Protein 5RUB (pdb70)

Radius of gyration: 28.81 Å; Cα contacts (8 Å, |Δi|>4): 2028; chains: 2; bounding box: 76×67×92 Å

Organism: Rhodospirillum rubrum (NCBI:txid1085)

Structure (mmCIF, N/CA/C/O backbone):
data_5RUB
#
_entry.id   5RUB
#
_cell.length_a   65.500
_cell.length_b   70.600
_cell.length_c   104.100
_cell.angle_alpha   90.00
_cell.angle_beta   92.10
_cell.angle_gamma   90.00
#
_symmetry.space_group_name_H-M   'P 1 21 1'
#
loop_
_entity.id
_entity.type
_entity.pdbx_description
1 polymer 'RUBISCO (RIBULOSE-1,5-BISPHOSPHATE CARBOXYLASE(SLASH)OXYGENASE)'
2 water water
#
loop_
_atom_site.group_PDB
_atom_site.id
_atom_site.type_symbol
_atom_site.label_atom_id
_atom_site.label_alt_id
_atom_site.label_comp_id
_atom_site.label_asym_id
_atom_site.label_entity_id
_atom_site.label_seq_id
_atom_site.pdbx_PDB_ins_code
_atom_site.Cartn_x
_atom_site.Cartn_y
_atom_site.Cartn_z
_atom_site.occupancy
_atom_site.B_iso_or_equiv
_atom_site.auth_seq_id
_atom_site.auth_comp_id
_atom_site.auth_asym_id
_atom_site.auth_atom_id
_atom_site.pdbx_PDB_model_num
ATOM 1 N N . ASP A 1 26 ? 40.513 -14.163 3.387 0.00 65.75 2 ASP A N 1
ATOM 2 C CA . ASP A 1 26 ? 41.236 -15.134 2.529 1.00 65.46 2 ASP A CA 1
ATOM 3 C C . ASP A 1 26 ? 41.160 -16.491 3.251 1.00 64.69 2 ASP A C 1
ATOM 4 O O . ASP A 1 26 ? 42.310 -16.886 3.564 1.00 64.87 2 ASP A O 1
ATOM 9 N N . GLN A 1 27 ? 39.995 -17.038 3.515 1.00 63.34 3 GLN A N 1
ATOM 10 C CA . GLN A 1 27 ? 39.959 -18.351 4.190 1.00 62.06 3 GLN A CA 1
ATOM 11 C C . GLN A 1 27 ? 38.771 -18.484 5.130 1.00 60.51 3 GLN A C 1
ATOM 12 O O . GLN A 1 27 ? 38.703 -18.655 6.348 1.00 59.99 3 GLN A O 1
ATOM 18 N N . SER A 1 28 ? 37.660 -18.455 4.414 1.00 58.98 4 SER A N 1
ATOM 19 C CA . SER A 1 28 ? 36.251 -18.574 4.798 1.00 57.13 4 SER A CA 1
ATOM 20 C C . SER A 1 28 ? 35.947 -20.062 5.032 1.00 55.44 4 SER A C 1
ATOM 21 O O . SER A 1 28 ? 34.868 -20.578 4.672 1.00 55.70 4 SER A O 1
ATOM 24 N N . SER A 1 29 ? 36.958 -20.699 5.595 1.00 52.73 5 SER A N 1
ATOM 25 C CA . SER A 1 29 ? 36.974 -22.126 5.892 1.00 50.35 5 SER A CA 1
ATOM 26 C C . SER A 1 29 ? 38.102 -22.320 6.909 1.00 48.87 5 SER A C 1
ATOM 27 O O . SER A 1 29 ? 38.008 -23.200 7.800 1.00 49.28 5 SER A O 1
ATOM 30 N N . ARG A 1 30 ? 39.121 -21.473 6.765 1.00 45.99 6 ARG A N 1
ATOM 31 C CA . ARG A 1 30 ? 40.276 -21.565 7.678 1.00 43.33 6 ARG A CA 1
ATOM 32 C C . ARG A 1 30 ? 40.052 -20.836 9.005 1.00 41.43 6 ARG A C 1
ATOM 33 O O . ARG A 1 30 ? 40.432 -21.287 10.098 1.00 41.16 6 ARG A O 1
ATOM 41 N N . TYR A 1 31 ? 39.498 -19.642 8.851 1.00 39.44 7 TYR A N 1
ATOM 42 C CA . TYR A 1 31 ? 39.232 -18.725 9.956 1.00 37.17 7 TYR A CA 1
ATOM 43 C C . TYR A 1 31 ? 37.793 -18.826 10.440 1.00 36.10 7 TYR A C 1
ATOM 44 O O . TYR A 1 31 ? 37.475 -17.890 11.194 1.00 36.02 7 TYR A O 1
ATOM 53 N N . VAL A 1 32 ? 37.028 -19.816 10.024 1.00 34.31 8 VAL A N 1
ATOM 54 C CA . VAL A 1 32 ? 35.632 -19.940 10.429 1.00 32.98 8 VAL A CA 1
ATOM 55 C C . VAL A 1 32 ? 35.401 -21.378 10.880 1.00 32.82 8 VAL A C 1
ATOM 56 O O . VAL A 1 32 ? 35.694 -22.272 10.095 1.00 32.84 8 VAL A O 1
ATOM 60 N N . ASN A 1 33 ? 34.898 -21.612 12.073 1.00 32.65 9 ASN A N 1
ATOM 61 C CA . ASN A 1 33 ? 34.548 -22.918 12.661 1.00 31.51 9 ASN A CA 1
ATOM 62 C C . ASN A 1 33 ? 33.219 -22.722 13.455 1.00 31.68 9 ASN A C 1
ATOM 63 O O . ASN A 1 33 ? 33.218 -22.576 14.688 1.00 31.41 9 ASN A O 1
ATOM 68 N N . LEU A 1 34 ? 32.141 -22.741 12.701 1.00 31.69 10 LEU A N 1
ATOM 69 C CA . LEU A 1 34 ? 30.812 -22.549 13.208 1.00 32.05 10 LEU A CA 1
ATOM 70 C C . LEU A 1 34 ? 30.290 -23.723 14.011 1.00 32.88 10 LEU A C 1
ATOM 71 O O . LEU A 1 34 ? 29.172 -23.559 14.565 1.00 33.96 10 LEU A O 1
ATOM 76 N N . ALA A 1 35 ? 30.951 -24.836 14.150 1.00 32.76 11 ALA A N 1
ATOM 77 C CA . ALA A 1 35 ? 30.447 -25.962 14.939 1.00 32.69 11 ALA A CA 1
ATOM 78 C C . ALA A 1 35 ? 31.057 -25.912 16.339 1.00 32.45 11 ALA A C 1
ATOM 79 O O . ALA A 1 35 ? 30.809 -26.865 17.086 1.00 32.34 11 ALA A O 1
ATOM 81 N N . LEU A 1 36 ? 31.829 -24.877 16.594 1.00 32.87 12 LEU A N 1
ATOM 82 C CA . LEU A 1 36 ? 32.432 -24.819 17.947 1.00 33.92 12 LEU A CA 1
ATOM 83 C C . LEU A 1 36 ? 31.377 -24.397 18.978 1.00 34.75 12 LEU A C 1
ATOM 84 O O . LEU A 1 36 ? 30.538 -23.512 18.672 1.00 35.66 12 LEU A O 1
ATOM 89 N N . LYS A 1 37 ? 31.404 -25.004 20.150 1.00 35.24 13 LYS A N 1
ATOM 90 C CA . LYS A 1 37 ? 30.475 -24.694 21.248 1.00 35.26 13 LYS A CA 1
ATOM 91 C C . LYS A 1 37 ? 31.171 -23.665 22.148 1.00 35.00 13 LYS A C 1
ATOM 92 O O . LYS A 1 37 ? 32.217 -23.969 22.735 1.00 34.85 13 LYS A O 1
ATOM 98 N N . GLU A 1 38 ? 30.552 -22.499 22.231 1.00 35.01 14 GLU A N 1
ATOM 99 C CA . GLU A 1 38 ? 31.020 -21.371 23.030 1.00 34.68 14 GLU A CA 1
ATOM 100 C C . GLU A 1 38 ? 31.356 -21.829 24.440 1.00 34.62 14 GLU A C 1
ATOM 101 O O . GLU A 1 38 ? 32.300 -21.286 25.078 1.00 34.37 14 GLU A O 1
ATOM 107 N N . GLU A 1 39 ? 30.592 -22.826 24.879 1.00 34.64 15 GLU A N 1
ATOM 108 C CA . GLU A 1 39 ? 30.761 -23.419 26.211 1.00 34.95 15 GLU A CA 1
ATOM 109 C C . GLU A 1 39 ? 32.099 -24.150 26.246 1.00 33.56 15 GLU A C 1
ATOM 110 O O . GLU A 1 39 ? 32.882 -24.135 27.211 1.00 33.21 15 GLU A O 1
ATOM 116 N N . ASP A 1 40 ? 32.357 -24.797 25.143 1.00 32.61 16 ASP A N 1
ATOM 117 C CA . ASP A 1 40 ? 33.612 -25.529 24.940 1.00 32.28 16 ASP A CA 1
ATOM 118 C C . ASP A 1 40 ? 34.766 -24.525 25.040 1.00 30.14 16 ASP A C 1
ATOM 119 O O . ASP A 1 40 ? 35.704 -24.787 25.773 1.00 29.45 16 ASP A O 1
ATOM 124 N N . LEU A 1 41 ? 34.681 -23.482 24.266 1.00 28.82 17 LEU A N 1
ATOM 125 C CA . LEU A 1 41 ? 35.710 -22.422 24.240 1.00 28.29 17 LEU A CA 1
ATOM 126 C C . LEU A 1 41 ? 36.041 -21.875 25.634 1.00 27.66 17 LEU A C 1
ATOM 127 O O . LEU A 1 41 ? 37.226 -21.660 26.032 1.00 26.43 17 LEU A O 1
ATOM 132 N N . ILE A 1 42 ? 34.912 -21.640 26.349 1.00 27.23 18 ILE A N 1
ATOM 133 C CA . ILE A 1 42 ? 35.007 -21.085 27.707 1.00 26.79 18 ILE A CA 1
ATOM 134 C C . ILE A 1 42 ? 35.756 -21.989 28.663 1.00 26.36 18 ILE A C 1
ATOM 135 O O . ILE A 1 42 ? 36.741 -21.697 29.347 1.00 26.59 18 ILE A O 1
ATOM 140 N N . ALA A 1 43 ? 35.219 -23.180 28.712 1.00 26.42 19 ALA A N 1
ATOM 141 C CA . ALA A 1 43 ? 35.694 -24.286 29.539 1.00 25.96 19 ALA A CA 1
ATOM 142 C C . ALA A 1 43 ? 37.145 -24.507 29.214 1.00 25.96 19 ALA A C 1
ATOM 143 O O . ALA A 1 43 ? 37.931 -24.707 30.129 1.00 26.37 19 ALA A O 1
ATOM 145 N N . GLY A 1 44 ? 37.490 -24.479 27.937 1.00 26.16 20 GLY A N 1
ATOM 146 C CA . GLY A 1 44 ? 38.868 -24.661 27.468 1.00 25.00 20 GLY A CA 1
ATOM 147 C C . GLY A 1 44 ? 39.829 -23.700 28.142 1.00 24.66 20 GLY A C 1
ATOM 148 O O . GLY A 1 44 ? 40.929 -24.112 28.591 1.00 24.70 20 GLY A O 1
ATOM 149 N N . GLY A 1 45 ? 39.442 -22.427 28.256 1.00 24.18 21 GLY A N 1
ATOM 150 C CA . GLY A 1 45 ? 40.287 -21.427 28.908 1.00 24.20 21 GLY A CA 1
ATOM 151 C C . GLY A 1 45 ? 41.551 -20.960 28.172 1.00 24.63 21 GLY A C 1
ATOM 152 O O . GLY A 1 45 ? 42.457 -20.373 28.801 1.00 23.99 21 GLY A O 1
ATOM 153 N N . GLU A 1 46 ? 41.568 -21.189 26.865 1.00 25.07 22 GLU A N 1
ATOM 154 C CA . GLU A 1 46 ? 42.706 -20.839 26.024 1.00 26.15 22 GLU A CA 1
ATOM 155 C C . GLU A 1 46 ? 42.383 -19.819 24.975 1.00 24.90 22 GLU A C 1
ATOM 156 O O . GLU A 1 46 ? 43.203 -19.616 24.074 1.00 24.42 22 GLU A O 1
ATOM 162 N N . HIS A 1 47 ? 41.261 -19.154 25.050 1.00 23.74 23 HIS A N 1
ATOM 163 C CA . HIS A 1 47 ? 40.794 -18.155 24.107 1.00 23.50 23 HIS A CA 1
ATOM 164 C C . HIS A 1 47 ? 40.052 -16.959 24.723 1.00 23.01 23 HIS A C 1
ATOM 165 O O . HIS A 1 47 ? 39.186 -17.126 25.601 1.00 22.81 23 HIS A O 1
ATOM 172 N N . VAL A 1 48 ? 40.375 -15.810 24.219 1.00 21.60 24 VAL A N 1
ATOM 173 C CA . VAL A 1 48 ? 39.715 -14.546 24.586 1.00 21.07 24 VAL A CA 1
ATOM 174 C C . VAL A 1 48 ? 38.517 -14.512 23.662 1.00 21.71 24 VAL A C 1
ATOM 175 O O . VAL A 1 48 ? 38.799 -14.659 22.441 1.00 22.79 24 VAL A O 1
ATOM 179 N N . LEU A 1 49 ? 37.262 -14.371 24.012 1.00 21.31 25 LEU A N 1
ATOM 180 C CA . LEU A 1 49 ? 36.179 -14.339 23.026 1.00 21.53 25 LEU A CA 1
ATOM 181 C C . LEU A 1 49 ? 35.703 -12.901 22.884 1.00 21.73 25 LEU A C 1
ATOM 182 O O . LEU A 1 49 ? 35.695 -12.201 23.915 1.00 21.93 25 LEU A O 1
ATOM 187 N N . CYS A 1 50 ? 35.351 -12.481 21.703 1.00 21.68 26 CYS A N 1
ATOM 188 C CA . CYS A 1 50 ? 34.862 -11.116 21.500 1.00 22.15 26 CYS A CA 1
ATOM 189 C C . CYS A 1 50 ? 33.619 -11.168 20.637 1.00 22.34 26 CYS A C 1
ATOM 190 O O . CYS A 1 50 ? 33.603 -11.946 19.675 1.00 22.89 26 CYS A O 1
ATOM 193 N N . ALA A 1 51 ? 32.619 -10.369 20.982 1.00 22.44 27 ALA A N 1
ATOM 194 C CA . ALA A 1 51 ? 31.348 -10.307 20.275 1.00 22.96 27 ALA A CA 1
ATOM 195 C C . ALA A 1 51 ? 31.305 -8.936 19.606 1.00 23.75 27 ALA A C 1
ATOM 196 O O . ALA A 1 51 ? 31.590 -7.955 20.313 1.00 24.62 27 ALA A O 1
ATOM 198 N N . TYR A 1 52 ? 30.974 -8.836 18.348 1.00 24.29 28 TYR A N 1
ATOM 199 C CA . TYR A 1 52 ? 30.975 -7.579 17.626 1.00 24.91 28 TYR A CA 1
ATOM 200 C C . TYR A 1 52 ? 29.648 -7.430 16.910 1.00 26.42 28 TYR A C 1
ATOM 201 O O . TYR A 1 52 ? 28.994 -8.415 16.585 1.00 26.91 28 TYR A O 1
ATOM 210 N N . ILE A 1 53 ? 29.367 -6.177 16.634 1.00 28.29 29 ILE A N 1
ATOM 211 C CA . ILE A 1 53 ? 28.192 -5.788 15.836 1.00 30.09 29 ILE A CA 1
ATOM 212 C C . ILE A 1 53 ? 28.909 -5.245 14.578 1.00 31.57 29 ILE A C 1
ATOM 213 O O . ILE A 1 53 ? 29.452 -4.126 14.659 1.00 31.85 29 ILE A O 1
ATOM 218 N N . MET A 1 54 ? 28.900 -6.091 13.577 1.00 33.50 30 MET A N 1
ATOM 219 C CA . MET A 1 54 ? 29.581 -5.786 12.297 1.00 35.52 30 MET A CA 1
ATOM 220 C C . MET A 1 54 ? 28.636 -6.058 11.125 1.00 36.26 30 MET A C 1
ATOM 221 O O . MET A 1 54 ? 27.837 -6.991 11.095 1.00 35.64 30 MET A O 1
ATOM 226 N N . LYS A 1 55 ? 28.795 -5.169 10.164 1.00 38.31 31 LYS A N 1
ATOM 227 C CA . LYS A 1 55 ? 28.041 -5.214 8.892 1.00 40.00 31 LYS A CA 1
ATOM 228 C C . LYS A 1 55 ? 29.048 -5.127 7.720 1.00 40.42 31 LYS A C 1
ATOM 229 O O . LYS A 1 55 ? 29.907 -4.221 7.713 1.00 39.85 31 LYS A O 1
ATOM 235 N N . PRO A 1 56 ? 28.886 -6.055 6.792 1.00 41.41 32 PRO A N 1
ATOM 236 C CA . PRO A 1 56 ? 29.700 -6.113 5.579 1.00 42.70 32 PRO A CA 1
ATOM 237 C C . PRO A 1 56 ? 29.205 -5.090 4.552 1.00 44.05 32 PRO A C 1
ATOM 238 O O . PRO A 1 56 ? 27.996 -4.860 4.334 1.00 44.50 32 PRO A O 1
ATOM 242 N N . LYS A 1 57 ? 30.175 -4.464 3.908 1.00 45.66 33 LYS A N 1
ATOM 243 C CA . LYS A 1 57 ? 29.943 -3.490 2.833 1.00 46.60 33 LYS A CA 1
ATOM 244 C C . LYS A 1 57 ? 28.819 -4.044 1.941 1.00 46.88 33 LYS A C 1
ATOM 245 O O . LYS A 1 57 ? 28.487 -5.242 1.940 1.00 46.46 33 LYS A O 1
ATOM 251 N N . ALA A 1 58 ? 28.275 -3.118 1.184 1.00 47.48 34 ALA A N 1
ATOM 252 C CA . ALA A 1 58 ? 27.202 -3.371 0.197 1.00 47.69 34 ALA A CA 1
ATOM 253 C C . ALA A 1 58 ? 27.610 -4.438 -0.812 1.00 47.66 34 ALA A C 1
ATOM 254 O O . ALA A 1 58 ? 28.259 -4.019 -1.809 1.00 48.50 34 ALA A O 1
ATOM 256 N N . GLY A 1 59 ? 27.334 -5.717 -0.637 1.00 47.24 35 GLY A N 1
ATOM 257 C CA . GLY A 1 59 ? 27.751 -6.707 -1.629 1.00 46.39 35 GLY A CA 1
ATOM 258 C C . GLY A 1 59 ? 28.473 -7.949 -1.173 1.00 46.16 35 GLY A C 1
ATOM 259 O O . GLY A 1 59 ? 28.167 -9.082 -1.614 1.00 46.45 35 GLY A O 1
ATOM 260 N N . TYR A 1 60 ? 29.453 -7.788 -0.298 1.00 45.33 36 TYR A N 1
ATOM 261 C CA . TYR A 1 60 ? 30.302 -8.851 0.255 1.00 43.93 36 TYR A CA 1
ATOM 262 C C . TYR A 1 60 ? 29.531 -9.783 1.165 1.00 43.23 36 TYR A C 1
ATOM 263 O O . TYR A 1 60 ? 28.642 -9.306 1.878 1.00 43.75 36 TYR A O 1
ATOM 272 N N . GLY A 1 61 ? 29.863 -11.045 1.175 1.00 42.33 37 GLY A N 1
ATOM 273 C CA . GLY A 1 61 ? 29.240 -12.097 1.979 1.00 41.22 37 GLY A CA 1
ATOM 274 C C . GLY A 1 61 ? 29.589 -11.875 3.437 1.00 40.83 37 GLY A C 1
ATOM 275 O O . GLY A 1 61 ? 30.738 -11.493 3.710 1.00 41.45 37 GLY A O 1
ATOM 276 N N . TYR A 1 62 ? 28.657 -12.105 4.332 1.00 39.91 38 TYR A N 1
ATOM 277 C CA . TYR A 1 62 ? 28.777 -11.926 5.780 1.00 38.36 38 TYR A CA 1
ATOM 278 C C . TYR A 1 62 ? 29.867 -12.811 6.373 1.00 37.40 38 TYR A C 1
ATOM 279 O O . TYR A 1 62 ? 30.780 -12.307 7.047 1.00 36.61 38 TYR A O 1
ATOM 288 N N . VAL A 1 63 ? 29.771 -14.110 6.164 1.00 36.69 39 VAL A N 1
ATOM 289 C CA . VAL A 1 63 ? 30.688 -15.109 6.666 1.00 36.54 39 VAL A CA 1
ATOM 290 C C . VAL A 1 63 ? 32.070 -14.888 6.046 1.00 36.55 39 VAL A C 1
ATOM 291 O O . VAL A 1 63 ? 33.079 -14.923 6.792 1.00 37.08 39 VAL A O 1
ATOM 295 N N . ALA A 1 64 ? 32.112 -14.625 4.754 1.00 36.15 40 ALA A N 1
ATOM 296 C CA . ALA A 1 64 ? 33.424 -14.399 4.113 1.00 35.56 40 ALA A CA 1
ATOM 297 C C . ALA A 1 64 ? 34.094 -13.188 4.754 1.00 35.42 40 ALA A C 1
ATOM 298 O O . ALA A 1 64 ? 35.322 -13.149 5.023 1.00 36.36 40 ALA A O 1
ATOM 300 N N . THR A 1 65 ? 33.283 -12.162 4.966 1.00 34.51 41 THR A N 1
ATOM 301 C CA . THR A 1 65 ? 33.792 -10.918 5.559 1.00 33.29 41 THR A CA 1
ATOM 302 C C . THR A 1 65 ? 34.216 -11.103 7.005 1.00 32.77 41 THR A C 1
ATOM 303 O O . THR A 1 65 ? 35.134 -10.361 7.382 1.00 32.88 41 THR A O 1
ATOM 307 N N . ALA A 1 66 ? 33.514 -11.986 7.688 1.00 31.86 42 ALA A N 1
ATOM 308 C CA . ALA A 1 66 ? 33.733 -12.325 9.085 1.00 30.99 42 ALA A CA 1
ATOM 309 C C . ALA A 1 66 ? 35.062 -13.072 9.127 1.00 30.70 42 ALA A C 1
ATOM 310 O O . ALA A 1 66 ? 35.842 -12.858 10.051 1.00 30.26 42 ALA A O 1
ATOM 312 N N . ALA A 1 67 ? 35.294 -13.865 8.086 1.00 30.86 43 ALA A N 1
ATOM 313 C CA . ALA A 1 67 ? 36.530 -14.656 7.858 1.00 30.08 43 ALA A CA 1
ATOM 314 C C . ALA A 1 67 ? 37.727 -13.696 7.701 1.00 29.57 43 ALA A C 1
ATOM 315 O O . ALA A 1 67 ? 38.824 -13.822 8.272 1.00 29.08 43 ALA A O 1
ATOM 317 N N . HIS A 1 68 ? 37.396 -12.684 6.906 1.00 29.57 44 HIS A N 1
ATOM 318 C CA . HIS A 1 68 ? 38.328 -11.600 6.557 1.00 29.51 44 HIS A CA 1
ATOM 319 C C . HIS A 1 68 ? 38.749 -10.786 7.764 1.00 29.43 44 HIS A C 1
ATOM 320 O O . HIS A 1 68 ? 39.948 -10.490 8.008 1.00 29.30 44 HIS A O 1
ATOM 327 N N . PHE A 1 69 ? 37.779 -10.492 8.615 1.00 29.53 45 PHE A N 1
ATOM 328 C CA . PHE A 1 69 ? 38.027 -9.760 9.901 1.00 28.90 45 PHE A CA 1
ATOM 329 C C . PHE A 1 69 ? 38.848 -10.645 10.825 1.00 27.57 45 PHE A C 1
ATOM 330 O O . PHE A 1 69 ? 39.828 -10.125 11.367 1.00 27.23 45 PHE A O 1
ATOM 338 N N . ALA A 1 70 ? 38.583 -11.921 10.982 1.00 27.35 46 ALA A N 1
ATOM 339 C CA . ALA A 1 70 ? 39.357 -12.831 11.822 1.00 27.59 46 ALA A CA 1
ATOM 340 C C . ALA A 1 70 ? 40.854 -12.881 11.458 1.00 28.35 46 ALA A C 1
ATOM 341 O O . ALA A 1 70 ? 41.832 -12.742 12.241 1.00 27.82 46 ALA A O 1
ATOM 343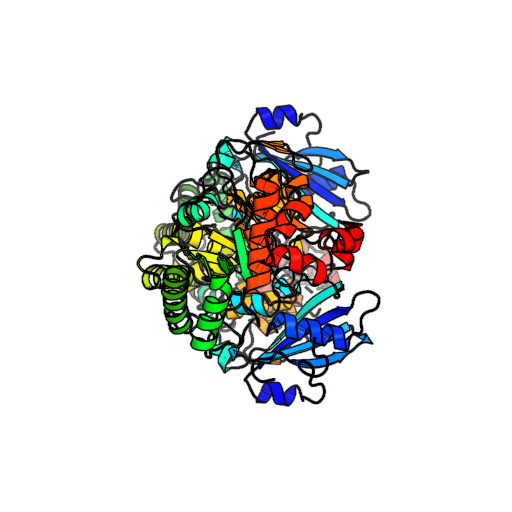 N N . ALA A 1 71 ? 41.061 -13.170 10.163 1.00 29.73 47 ALA A N 1
ATOM 344 C CA . ALA A 1 71 ? 42.414 -13.285 9.522 1.00 29.76 47 ALA A CA 1
ATOM 345 C C . ALA A 1 71 ? 43.174 -12.007 9.764 1.00 29.87 47 ALA A C 1
ATOM 346 O O . ALA A 1 71 ? 44.248 -12.078 10.338 1.00 30.07 47 ALA A O 1
ATOM 348 N N . GLU A 1 72 ? 42.603 -10.893 9.414 1.00 31.62 48 GLU A N 1
ATOM 349 C CA . GLU A 1 72 ? 43.128 -9.541 9.545 1.00 33.69 48 GLU A CA 1
ATOM 350 C C . GLU A 1 72 ? 43.455 -9.114 10.964 1.00 33.96 48 GLU A C 1
ATOM 351 O O . GLU A 1 72 ? 44.356 -8.267 11.204 1.00 34.37 48 GLU A O 1
ATOM 357 N N . SER A 1 73 ? 42.786 -9.708 11.930 1.00 33.75 49 SER A N 1
ATOM 358 C CA . SER A 1 73 ? 42.950 -9.469 13.365 1.00 33.38 49 SER A CA 1
ATOM 359 C C . SER A 1 73 ? 43.857 -10.518 14.003 1.00 34.02 49 SER A C 1
ATOM 360 O O . SER A 1 73 ? 43.954 -10.588 15.261 1.00 34.33 49 SER A O 1
ATOM 363 N N . SER A 1 74 ? 44.455 -11.365 13.167 1.00 33.96 50 SER A N 1
ATOM 364 C CA . SER A 1 74 ? 45.307 -12.410 13.737 1.00 34.16 50 SER A CA 1
ATOM 365 C C . SER A 1 74 ? 46.600 -12.612 12.947 1.00 34.89 50 SER A C 1
ATOM 366 O O . SER A 1 74 ? 47.580 -11.917 13.245 1.00 34.57 50 SER A O 1
ATOM 369 N N . THR A 1 75 ? 46.594 -13.548 12.040 1.00 35.82 51 THR A N 1
ATOM 370 C CA . THR A 1 75 ? 47.682 -14.006 11.170 0.00 36.94 51 THR A CA 1
ATOM 371 C C . THR A 1 75 ? 47.568 -13.426 9.762 1.00 38.68 51 THR A C 1
ATOM 372 O O . THR A 1 75 ? 46.562 -13.462 9.035 1.00 38.44 51 THR A O 1
ATOM 376 N N . GLY A 1 76 ? 48.634 -12.784 9.302 1.00 40.95 52 GLY A N 1
ATOM 377 C CA . GLY A 1 76 ? 48.735 -12.140 7.968 1.00 43.86 52 GLY A CA 1
ATOM 378 C C . GLY A 1 76 ? 48.405 -13.128 6.839 1.00 45.87 52 GLY A C 1
ATOM 379 O O . GLY A 1 76 ? 47.182 -13.259 6.527 1.00 47.12 52 GLY A O 1
ATOM 380 N N . THR A 1 77 ? 49.404 -13.784 6.251 1.00 46.82 53 THR A N 1
ATOM 381 C CA . THR A 1 77 ? 49.157 -14.768 5.186 0.00 47.85 53 THR A CA 1
ATOM 382 C C . THR A 1 77 ? 50.306 -15.739 4.850 1.00 48.15 53 THR A C 1
ATOM 383 O O . THR A 1 77 ? 50.540 -16.804 5.451 1.00 48.72 53 THR A O 1
ATOM 387 N N . ARG A 1 89 ? 43.279 -22.278 13.331 1.00 39.42 65 ARG A N 1
ATOM 388 C CA . ARG A 1 89 ? 42.772 -22.737 14.633 1.00 39.35 65 ARG A CA 1
ATOM 389 C C . ARG A 1 89 ? 43.600 -22.121 15.772 1.00 39.13 65 ARG A C 1
ATOM 390 O O . ARG A 1 89 ? 43.221 -21.076 16.264 1.00 38.26 65 ARG A O 1
ATOM 398 N N . GLY A 1 90 ? 44.625 -22.895 16.009 1.00 39.32 66 GLY A N 1
ATOM 399 C CA . GLY A 1 90 ? 45.748 -22.843 16.974 1.00 38.11 66 GLY A CA 1
ATOM 400 C C . GLY A 1 90 ? 46.289 -21.482 17.228 1.00 37.33 66 GLY A C 1
ATOM 401 O O . GLY A 1 90 ? 46.373 -21.038 18.383 1.00 38.00 66 GLY A O 1
ATOM 402 N N . VAL A 1 91 ? 46.782 -20.758 16.201 1.00 36.37 67 VAL A N 1
ATOM 403 C CA . VAL A 1 91 ? 47.264 -19.364 16.474 1.00 34.51 67 VAL A CA 1
ATOM 404 C C . VAL A 1 91 ? 46.362 -18.424 15.691 1.00 32.68 67 VAL A C 1
ATOM 405 O O . VAL A 1 91 ? 46.312 -17.208 15.801 1.00 32.78 67 VAL A O 1
ATOM 409 N N . ASP A 1 92 ? 45.528 -18.986 14.867 1.00 31.14 68 ASP A N 1
ATOM 410 C CA . ASP A 1 92 ? 44.525 -18.359 14.048 1.00 30.20 68 ASP A CA 1
ATOM 411 C C . ASP A 1 92 ? 43.298 -18.001 14.952 1.00 28.97 68 ASP A C 1
ATOM 412 O O . ASP A 1 92 ? 42.936 -18.843 15.753 1.00 27.88 68 ASP A O 1
ATOM 417 N N . ALA A 1 93 ? 42.735 -16.849 14.667 1.00 28.42 69 ALA A N 1
ATOM 418 C CA . ALA A 1 93 ? 41.510 -16.393 15.345 1.00 28.35 69 ALA A CA 1
ATOM 419 C C . ALA A 1 93 ? 40.349 -17.039 14.595 1.00 28.38 69 ALA A C 1
ATOM 420 O O . ALA A 1 93 ? 40.365 -17.021 13.350 1.00 28.30 69 ALA A O 1
ATOM 422 N N . LEU A 1 94 ? 39.350 -17.606 15.272 1.00 28.38 70 LEU A N 1
ATOM 423 C CA . LEU A 1 94 ? 38.195 -18.231 14.615 1.00 27.68 70 LEU A CA 1
ATOM 424 C C . LEU A 1 94 ? 36.858 -17.570 14.891 1.00 28.15 70 LEU A C 1
ATOM 425 O O . LEU A 1 94 ? 36.572 -17.124 16.020 1.00 27.77 70 LEU A O 1
ATOM 430 N N . VAL A 1 95 ? 36.055 -17.533 13.853 1.00 28.49 71 VAL A N 1
ATOM 431 C CA . VAL A 1 95 ? 34.675 -17.062 13.849 1.00 29.15 71 VAL A CA 1
ATOM 432 C C . VAL A 1 95 ? 33.921 -18.356 14.261 1.00 30.02 71 VAL A C 1
ATOM 433 O O . VAL A 1 95 ? 33.920 -19.313 13.491 1.00 29.73 71 VAL A O 1
ATOM 437 N N . TYR A 1 96 ? 33.354 -18.387 15.461 1.00 30.88 72 TYR A N 1
ATOM 438 C CA . TYR A 1 96 ? 32.624 -19.526 16.017 1.00 31.77 72 TYR A CA 1
ATOM 439 C C . TYR A 1 96 ? 31.101 -19.379 15.984 1.00 32.25 72 TYR A C 1
ATOM 440 O O . TYR A 1 96 ? 30.354 -20.374 16.120 1.00 31.30 72 TYR A O 1
ATOM 449 N N . GLU A 1 97 ? 30.644 -18.158 15.744 1.00 33.29 73 GLU A N 1
ATOM 450 C CA . GLU A 1 97 ? 29.216 -17.852 15.633 1.00 34.81 73 GLU A CA 1
ATOM 451 C C . GLU A 1 97 ? 29.050 -16.521 14.916 1.00 35.48 73 GLU A C 1
ATOM 452 O O . GLU A 1 97 ? 29.862 -15.598 14.998 1.00 35.32 73 GLU A O 1
ATOM 458 N N . VAL A 1 98 ? 27.955 -16.467 14.202 1.00 36.91 74 VAL A N 1
ATOM 459 C CA . VAL A 1 98 ? 27.499 -15.323 13.377 1.00 38.45 74 VAL A CA 1
ATOM 460 C C . VAL A 1 98 ? 25.963 -15.312 13.317 1.00 39.68 74 VAL A C 1
ATOM 461 O O . VAL A 1 98 ? 25.293 -16.379 13.349 1.00 40.00 74 VAL A O 1
ATOM 465 N N . ASP A 1 99 ? 25.378 -14.142 13.243 1.00 40.94 75 ASP A N 1
ATOM 466 C CA . ASP A 1 99 ? 23.910 -13.974 13.136 1.00 42.65 75 ASP A CA 1
ATOM 467 C C . ASP A 1 99 ? 23.764 -12.863 12.090 1.00 43.48 75 ASP A C 1
ATOM 468 O O . ASP A 1 99 ? 23.785 -11.674 12.430 1.00 43.43 75 ASP A O 1
ATOM 473 N N . GLU A 1 100 ? 23.689 -13.316 10.864 1.00 44.82 76 GLU A N 1
ATOM 474 C CA . GLU A 1 100 ? 23.576 -12.489 9.638 1.00 46.09 76 GLU A CA 1
ATOM 475 C C . GLU A 1 100 ? 22.627 -11.329 9.829 1.00 45.96 76 GLU A C 1
ATOM 476 O O . GLU A 1 100 ? 22.875 -10.123 9.671 1.00 46.05 76 GLU A O 1
ATOM 482 N N . ALA A 1 101 ? 21.435 -11.649 10.281 1.00 45.95 77 ALA A N 1
ATOM 483 C CA . ALA A 1 101 ? 20.276 -10.826 10.612 1.00 45.35 77 ALA A CA 1
ATOM 484 C C . ALA A 1 101 ? 20.615 -9.784 11.676 1.00 44.84 77 ALA A C 1
ATOM 485 O O . ALA A 1 101 ? 20.395 -8.579 11.520 1.00 44.65 77 ALA A O 1
ATOM 487 N N . ARG A 1 102 ? 21.173 -10.276 12.765 1.00 44.25 78 ARG A N 1
ATOM 488 C CA . ARG A 1 102 ? 21.563 -9.439 13.919 1.00 43.78 78 ARG A CA 1
ATOM 489 C C . ARG A 1 102 ? 22.875 -8.704 13.750 1.00 41.97 78 ARG A C 1
ATOM 490 O O . ARG A 1 102 ? 23.272 -7.894 14.636 1.00 42.07 78 ARG A O 1
ATOM 498 N N . GLU A 1 103 ? 23.565 -8.853 12.636 1.00 39.84 79 GLU A N 1
ATOM 499 C CA . GLU A 1 103 ? 24.854 -8.232 12.346 1.00 37.51 79 GLU A CA 1
ATOM 500 C C . GLU A 1 103 ? 25.844 -8.614 13.475 1.00 35.95 79 GLU A C 1
ATOM 501 O O . GLU A 1 103 ? 26.724 -7.816 13.819 1.00 35.51 79 GLU A O 1
ATOM 507 N N . LEU A 1 104 ? 25.683 -9.807 14.008 1.00 34.35 80 LEU A N 1
ATOM 508 C CA . LEU A 1 104 ? 26.500 -10.365 15.072 1.00 33.36 80 LEU A CA 1
ATOM 509 C C . LEU A 1 104 ? 27.558 -11.413 14.652 1.00 32.76 80 LEU A C 1
ATOM 510 O O . LEU A 1 104 ? 27.307 -12.527 14.124 1.00 33.23 80 LEU A O 1
ATOM 515 N N . THR A 1 105 ? 28.777 -11.021 15.002 1.00 31.42 81 THR A N 1
ATOM 516 C CA . THR A 1 105 ? 30.005 -11.782 14.784 1.00 30.16 81 THR A CA 1
ATOM 517 C C . THR A 1 105 ? 30.738 -12.017 16.107 1.00 28.55 81 THR A C 1
ATOM 518 O O . THR A 1 105 ? 31.067 -11.061 16.825 1.00 27.34 81 THR A O 1
ATOM 522 N N . LYS A 1 106 ? 30.983 -13.294 16.392 1.00 27.07 82 LYS A N 1
ATOM 523 C CA . LYS A 1 106 ? 31.731 -13.654 17.592 1.00 26.78 82 LYS A CA 1
ATOM 524 C C . LYS A 1 106 ? 33.004 -14.414 17.157 1.00 26.24 82 LYS A C 1
ATOM 525 O O . LYS A 1 106 ? 32.908 -15.444 16.485 1.00 26.80 82 LYS A O 1
ATOM 531 N N . ILE A 1 107 ? 34.127 -13.928 17.634 1.00 25.71 83 ILE A N 1
ATOM 532 C CA . ILE A 1 107 ? 35.444 -14.471 17.349 1.00 24.55 83 ILE A CA 1
ATOM 533 C C . ILE A 1 107 ? 36.251 -14.930 18.528 1.00 23.63 83 ILE A C 1
ATOM 534 O O . ILE A 1 107 ? 36.370 -14.195 19.548 1.00 23.49 83 ILE A O 1
ATOM 539 N N . ALA A 1 108 ? 36.855 -16.091 18.417 1.00 22.60 84 ALA A N 1
ATOM 540 C CA . ALA A 1 108 ? 37.743 -16.647 19.443 1.00 22.46 84 ALA A CA 1
ATOM 541 C C . ALA A 1 108 ? 39.198 -16.277 19.104 1.00 22.86 84 ALA A C 1
ATOM 542 O O . ALA A 1 108 ? 39.557 -16.472 17.904 1.00 23.88 84 ALA A O 1
ATOM 544 N N . TYR A 1 109 ? 39.979 -15.773 20.008 1.00 21.67 85 TYR A N 1
ATOM 545 C CA . TYR A 1 109 ? 41.357 -15.404 19.852 1.00 21.59 85 TYR A CA 1
ATOM 546 C C . TYR A 1 109 ? 42.248 -16.218 20.761 1.00 21.22 85 TYR A C 1
ATOM 547 O O . TYR A 1 109 ? 42.196 -15.995 21.952 1.00 21.20 85 TYR A O 1
ATOM 556 N N . PRO A 1 110 ? 43.103 -17.110 20.232 1.00 21.07 86 PRO A N 1
ATOM 557 C CA . PRO A 1 110 ? 44.004 -17.876 21.085 1.00 19.95 86 PRO A CA 1
ATOM 558 C C . PRO A 1 110 ? 44.721 -16.925 22.009 1.00 19.64 86 PRO A C 1
ATOM 559 O O . PRO A 1 110 ? 45.240 -15.880 21.589 1.00 18.73 86 PRO A O 1
ATOM 563 N N . VAL A 1 111 ? 44.835 -17.295 23.287 1.00 19.79 87 VAL A N 1
ATOM 564 C CA . VAL A 1 111 ? 45.573 -16.382 24.196 1.00 20.40 87 VAL A CA 1
ATOM 565 C C . VAL A 1 111 ? 47.076 -16.184 23.837 1.00 20.02 87 VAL A C 1
ATOM 566 O O . VAL A 1 111 ? 47.727 -15.242 24.301 1.00 18.57 87 VAL A O 1
ATOM 570 N N . ALA A 1 112 ? 47.630 -17.130 23.042 1.00 20.06 88 ALA A N 1
ATOM 571 C CA . ALA A 1 112 ? 49.070 -17.061 22.659 1.00 20.08 88 ALA A CA 1
ATOM 572 C C . ALA A 1 112 ? 49.359 -15.849 21.777 1.00 19.17 88 ALA A C 1
ATOM 573 O O . ALA A 1 112 ? 50.509 -15.431 21.746 1.00 19.49 88 ALA A O 1
ATOM 575 N N . LEU A 1 113 ? 48.363 -15.292 21.143 1.00 18.73 89 LEU A N 1
ATOM 576 C CA . LEU A 1 113 ? 48.495 -14.109 20.301 1.00 18.55 89 LEU A CA 1
ATOM 577 C C . LEU A 1 113 ? 48.821 -12.816 21.053 1.00 18.81 89 LEU A C 1
ATOM 578 O O . LEU A 1 113 ? 49.378 -11.847 20.484 1.00 18.09 89 LEU A O 1
ATOM 583 N N . PHE A 1 114 ? 48.453 -12.748 22.341 1.00 17.62 90 PHE A N 1
ATOM 584 C CA . PHE A 1 114 ? 48.612 -11.511 23.097 1.00 16.70 90 PHE A CA 1
ATOM 585 C C . PHE A 1 114 ? 49.993 -11.327 23.644 1.00 16.84 90 PHE A C 1
ATOM 586 O O . PHE A 1 114 ? 50.655 -12.208 24.196 1.00 17.41 90 PHE A O 1
ATOM 594 N N . ASP A 1 115 ? 50.399 -10.045 23.478 1.00 16.66 91 ASP A N 1
ATOM 595 C CA . ASP A 1 115 ? 51.752 -9.673 23.953 1.00 17.28 91 ASP A CA 1
ATOM 596 C C . ASP A 1 115 ? 51.766 -9.545 25.475 1.00 18.98 91 ASP A C 1
ATOM 597 O O . ASP A 1 115 ? 50.662 -9.219 26.082 1.00 20.06 91 ASP A O 1
ATOM 602 N N . ARG A 1 116 ? 52.905 -9.733 26.068 1.00 18.56 92 ARG A N 1
ATOM 603 C CA . ARG A 1 116 ? 53.173 -9.666 27.490 1.00 19.46 92 ARG A CA 1
ATOM 604 C C . ARG A 1 116 ? 54.565 -9.129 27.714 1.00 19.10 92 ARG A C 1
ATOM 605 O O . ARG A 1 116 ? 55.446 -9.194 26.847 1.00 18.92 92 ARG A O 1
ATOM 613 N N . ASN A 1 117 ? 54.829 -8.520 28.860 1.00 17.78 93 ASN A N 1
ATOM 614 C CA . ASN A 1 117 ? 56.025 -7.874 29.280 1.00 17.45 93 ASN A CA 1
ATOM 615 C C . ASN A 1 117 ? 57.228 -8.787 29.340 1.00 18.11 93 ASN A C 1
ATOM 616 O O . ASN A 1 117 ? 57.103 -9.886 29.878 1.00 17.99 93 ASN A O 1
ATOM 621 N N . ILE A 1 118 ? 58.355 -8.263 28.825 1.00 18.25 94 ILE A N 1
ATOM 622 C CA . ILE A 1 118 ? 59.604 -9.017 28.923 1.00 18.63 94 ILE A CA 1
ATOM 623 C C . ILE A 1 118 ? 60.115 -8.844 30.352 1.00 19.14 94 ILE A C 1
ATOM 624 O O . ILE A 1 118 ? 60.883 -9.592 30.961 1.00 19.62 94 ILE A O 1
ATOM 629 N N . THR A 1 119 ? 59.713 -7.722 30.964 1.00 19.73 95 THR A N 1
ATOM 630 C CA . THR A 1 119 ? 60.123 -7.332 32.310 1.00 19.27 95 THR A CA 1
ATOM 631 C C . THR A 1 119 ? 59.449 -8.201 33.393 1.00 19.59 95 THR A C 1
ATOM 632 O O . THR A 1 119 ? 60.196 -8.781 34.192 1.00 20.34 95 THR A O 1
ATOM 636 N N . ASP A 1 120 ? 58.152 -8.285 33.392 1.00 19.46 96 ASP A N 1
ATOM 637 C CA . ASP A 1 120 ? 57.549 -9.092 34.488 1.00 19.59 96 ASP A CA 1
ATOM 638 C C . ASP A 1 120 ? 56.593 -10.122 34.013 1.00 19.72 96 ASP A C 1
ATOM 639 O O . ASP A 1 120 ? 55.969 -10.645 34.986 1.00 21.94 96 ASP A O 1
ATOM 644 N N . GLY A 1 121 ? 56.374 -10.495 32.791 1.00 18.47 97 GLY A N 1
ATOM 645 C CA . GLY A 1 121 ? 55.428 -11.505 32.353 1.00 17.93 97 GLY A CA 1
ATOM 646 C C . GLY A 1 121 ? 54.013 -11.028 32.185 1.00 18.19 97 GLY A C 1
ATOM 647 O O . GLY A 1 121 ? 53.165 -11.615 31.496 1.00 19.67 97 GLY A O 1
ATOM 648 N N . LYS A 1 122 ? 53.617 -9.893 32.771 1.00 18.41 98 LYS A N 1
ATOM 649 C CA . LYS A 1 122 ? 52.259 -9.371 32.665 1.00 18.54 98 LYS A CA 1
ATOM 650 C C . LYS A 1 122 ? 51.731 -8.913 31.330 1.00 18.25 98 LYS A C 1
ATOM 651 O O . LYS A 1 122 ? 52.458 -8.402 30.460 1.00 18.19 98 LYS A O 1
ATOM 657 N N . ALA A 1 123 ? 50.426 -9.038 31.176 1.00 16.56 99 ALA A N 1
ATOM 658 C CA . ALA A 1 123 ? 49.607 -8.682 30.053 1.00 15.93 99 ALA A CA 1
ATOM 659 C C . ALA A 1 123 ? 49.624 -7.163 29.966 1.00 16.30 99 ALA A C 1
ATOM 660 O O . ALA A 1 123 ? 49.999 -6.463 30.910 1.00 17.45 99 ALA A O 1
ATOM 662 N N . MET A 1 124 ? 49.138 -6.731 28.844 1.00 16.52 100 MET A N 1
ATOM 663 C CA . MET A 1 124 ? 49.036 -5.324 28.431 1.00 16.08 100 MET A CA 1
ATOM 664 C C . MET A 1 124 ? 47.788 -5.151 27.648 1.00 15.18 100 MET A C 1
ATOM 665 O O . MET A 1 124 ? 47.370 -5.924 26.780 1.00 15.46 100 MET A O 1
ATOM 670 N N . ILE A 1 125 ? 47.039 -4.081 27.978 1.00 15.04 101 ILE A N 1
ATOM 671 C CA . ILE A 1 125 ? 45.775 -3.771 27.269 1.00 14.89 101 ILE A CA 1
ATOM 672 C C . ILE A 1 125 ? 46.084 -3.278 25.845 1.00 14.93 101 ILE A C 1
ATOM 673 O O . ILE A 1 125 ? 45.198 -3.374 24.994 1.00 15.41 101 ILE A O 1
ATOM 678 N N . ALA A 1 126 ? 47.268 -2.676 25.689 1.00 15.17 102 ALA A N 1
ATOM 679 C CA . ALA A 1 126 ? 47.645 -2.144 24.335 1.00 15.56 102 ALA A CA 1
ATOM 680 C C . ALA A 1 126 ? 47.492 -3.212 23.251 1.00 14.68 102 ALA A C 1
ATOM 681 O O . ALA A 1 126 ? 46.931 -3.053 22.158 1.00 15.08 102 ALA A O 1
ATOM 683 N N . SER A 1 127 ? 47.963 -4.401 23.648 1.00 15.88 103 SER A N 1
ATOM 684 C CA . SER A 1 127 ? 47.975 -5.621 22.781 1.00 15.79 103 SER A CA 1
ATOM 685 C C . SER A 1 127 ? 46.584 -6.090 22.539 1.00 15.73 103 SER A C 1
ATOM 686 O O . SER A 1 127 ? 46.177 -6.416 21.436 1.00 15.30 103 SER A O 1
ATOM 689 N N . PHE A 1 128 ? 45.787 -6.160 23.623 1.00 15.79 104 PHE A N 1
ATOM 690 C CA . PHE A 1 128 ? 44.386 -6.557 23.538 1.00 16.05 104 PHE A CA 1
ATOM 691 C C . PHE A 1 128 ? 43.726 -5.672 22.521 1.00 16.04 104 PHE A C 1
ATOM 692 O O . PHE A 1 128 ? 42.970 -6.076 21.632 1.00 15.68 104 PHE A O 1
ATOM 700 N N . LEU A 1 129 ? 43.955 -4.384 22.556 1.00 17.61 105 LEU A N 1
ATOM 701 C CA . LEU A 1 129 ? 43.327 -3.394 21.669 1.00 19.44 105 LEU A CA 1
ATOM 702 C C . LEU A 1 129 ? 43.813 -3.544 20.206 1.00 19.93 105 LEU A C 1
ATOM 703 O O . LEU A 1 129 ? 42.990 -3.486 19.307 1.00 20.41 105 LEU A O 1
ATOM 708 N N . THR A 1 130 ? 45.091 -3.684 20.123 1.00 21.67 106 THR A N 1
ATOM 709 C CA . THR A 1 130 ? 45.709 -3.851 18.734 1.00 23.29 106 THR A CA 1
ATOM 710 C C . THR A 1 130 ? 45.097 -5.018 18.004 1.00 23.59 106 THR A C 1
ATOM 711 O O . THR A 1 130 ? 44.675 -4.846 16.852 1.00 24.66 106 THR A O 1
ATOM 715 N N . LEU A 1 131 ? 45.046 -6.165 18.650 1.00 24.45 107 LEU A N 1
ATOM 716 C CA . LEU A 1 131 ? 44.532 -7.394 18.088 1.00 25.13 107 LEU A CA 1
ATOM 717 C C . LEU A 1 131 ? 43.050 -7.360 17.870 1.00 26.30 107 LEU A C 1
ATOM 718 O O . LEU A 1 131 ? 42.598 -7.799 16.789 1.00 26.75 107 LEU A O 1
ATOM 723 N N . THR A 1 132 ? 42.294 -6.896 18.879 1.00 26.87 108 THR A N 1
ATOM 724 C CA . THR A 1 132 ? 40.828 -6.955 18.672 1.00 28.37 108 THR A CA 1
ATOM 725 C C . THR A 1 132 ? 40.141 -5.690 18.224 1.00 30.59 108 THR A C 1
ATOM 726 O O . THR A 1 132 ? 38.941 -5.756 17.924 1.00 30.61 108 THR A O 1
ATOM 730 N N . MET A 1 133 ? 40.832 -4.580 18.134 1.00 34.14 109 MET A N 1
ATOM 731 C CA . MET A 1 133 ? 40.332 -3.251 17.765 1.00 37.66 109 MET A CA 1
ATOM 732 C C . MET A 1 133 ? 41.327 -2.398 16.964 1.00 39.67 109 MET A C 1
ATOM 733 O O . MET A 1 133 ? 41.113 -1.169 16.853 1.00 40.10 109 MET A O 1
ATOM 738 N N . GLY A 1 134 ? 42.414 -2.944 16.438 1.00 41.36 110 GLY A N 1
ATOM 739 C CA . GLY A 1 134 ? 43.434 -2.219 15.691 1.00 43.55 110 GLY A CA 1
ATOM 740 C C . GLY A 1 134 ? 43.076 -1.797 14.272 1.00 45.58 110 GLY A C 1
ATOM 741 O O . GLY A 1 134 ? 42.090 -1.113 13.907 1.00 45.23 110 GLY A O 1
ATOM 742 N N . ASN A 1 135 ? 43.977 -2.275 13.402 1.00 47.59 111 ASN A N 1
ATOM 743 C CA . ASN A 1 135 ? 43.823 -1.994 11.944 1.00 49.58 111 ASN A CA 1
ATOM 744 C C . ASN A 1 135 ? 42.502 -2.554 11.406 1.00 50.01 111 ASN A C 1
ATOM 745 O O . ASN A 1 135 ? 42.136 -2.249 10.259 1.00 50.61 111 ASN A O 1
ATOM 750 N N . ASN A 1 136 ? 41.789 -3.367 12.146 1.00 50.43 112 ASN A N 1
ATOM 751 C CA . ASN A 1 136 ? 40.504 -3.965 11.771 1.00 50.90 112 ASN A CA 1
ATOM 752 C C . ASN A 1 136 ? 39.376 -2.904 11.804 1.00 51.30 112 ASN A C 1
ATOM 753 O O . ASN A 1 136 ? 38.213 -3.198 11.445 1.00 50.98 112 ASN A O 1
ATOM 758 N N . GLN A 1 137 ? 39.754 -1.720 12.277 1.00 51.84 113 GLN A N 1
ATOM 759 C CA . GLN A 1 137 ? 38.813 -0.599 12.402 1.00 52.31 113 GLN A CA 1
ATOM 760 C C . GLN A 1 137 ? 38.937 0.271 11.142 1.00 53.06 113 GLN A C 1
ATOM 761 O O . GLN A 1 137 ? 38.241 1.316 11.076 1.00 53.59 113 GLN A O 1
ATOM 767 N N . GLY A 1 138 ? 39.818 -0.242 10.287 1.00 53.10 114 GLY A N 1
ATOM 768 C CA . GLY A 1 138 ? 40.093 0.426 9.025 1.00 52.72 114 GLY A CA 1
ATOM 769 C C . GLY A 1 138 ? 39.892 -0.385 7.766 1.00 52.38 114 GLY A C 1
ATOM 770 O O . GLY A 1 138 ? 40.266 0.148 6.697 1.00 52.81 114 GLY A O 1
ATOM 771 N N . MET A 1 139 ? 39.359 -1.585 7.817 1.00 51.94 115 MET A N 1
ATOM 772 C CA . MET A 1 139 ? 39.151 -2.407 6.603 1.00 51.01 115 MET A CA 1
ATOM 773 C C . MET A 1 139 ? 38.281 -1.695 5.554 1.00 50.51 115 MET A C 1
ATOM 774 O O . MET A 1 139 ? 37.708 -0.605 5.800 1.00 50.71 115 MET A O 1
ATOM 779 N N . GLY A 1 140 ? 38.215 -2.348 4.384 1.00 49.52 116 GLY A N 1
ATOM 780 C CA . GLY A 1 140 ? 37.480 -1.894 3.209 1.00 47.71 116 GLY A CA 1
ATOM 781 C C . GLY A 1 140 ? 36.178 -2.583 2.864 1.00 46.64 116 GLY A C 1
ATOM 782 O O . GLY A 1 140 ? 35.258 -1.906 2.343 1.00 46.72 116 GLY A O 1
ATOM 783 N N . ASP A 1 141 ? 36.084 -3.882 3.124 1.00 45.43 117 ASP A N 1
ATOM 784 C CA . ASP A 1 141 ? 34.875 -4.674 2.837 1.00 44.29 117 ASP A CA 1
ATOM 785 C C . ASP A 1 141 ? 33.923 -4.665 4.054 1.00 44.17 117 ASP A C 1
ATOM 786 O O . ASP A 1 141 ? 32.866 -5.336 4.097 1.00 43.87 117 ASP A O 1
ATOM 791 N N . VAL A 1 142 ? 34.313 -3.896 5.054 1.00 44.10 118 VAL A N 1
ATOM 792 C CA . VAL A 1 142 ? 33.500 -3.812 6.286 1.00 44.19 118 VAL A CA 1
ATOM 793 C C . VAL A 1 142 ? 33.032 -2.368 6.477 1.00 44.23 118 VAL A C 1
ATOM 794 O O . VAL A 1 142 ? 33.888 -1.450 6.450 1.00 44.05 118 VAL A O 1
ATOM 798 N N . GLU A 1 143 ? 31.710 -2.259 6.660 1.00 44.25 119 GLU A N 1
ATOM 799 C CA . GLU A 1 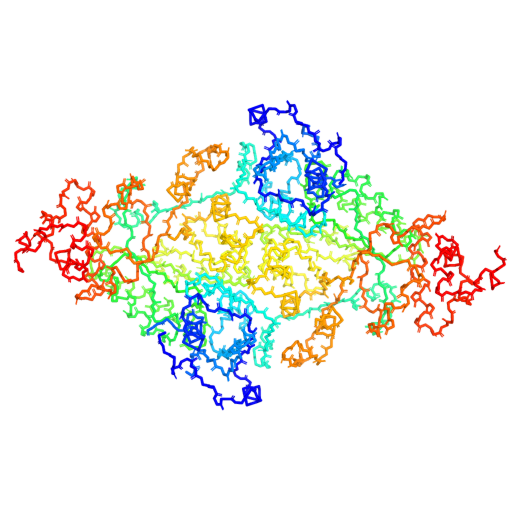143 ? 31.154 -0.918 6.880 1.00 44.78 119 GLU A CA 1
ATOM 800 C C . GLU A 1 143 ? 31.448 -0.418 8.300 1.00 43.97 119 GLU A C 1
ATOM 801 O O . GLU A 1 143 ? 32.000 0.711 8.412 1.00 44.45 119 GLU A O 1
ATOM 807 N N . TYR A 1 144 ? 31.104 -1.222 9.310 1.00 42.10 120 TYR A N 1
ATOM 808 C CA . TYR A 1 144 ? 31.393 -0.798 10.705 1.00 39.70 120 TYR A CA 1
ATOM 809 C C . TYR A 1 144 ? 31.502 -2.083 11.510 1.00 37.60 120 TYR A C 1
ATOM 810 O O . TYR A 1 144 ? 30.992 -3.117 11.068 1.00 37.29 120 TYR A O 1
ATOM 819 N N . ALA A 1 145 ? 32.156 -1.999 12.633 1.00 35.41 121 ALA A N 1
ATOM 820 C CA . ALA A 1 145 ? 32.365 -3.131 13.545 1.00 33.85 121 ALA A CA 1
ATOM 821 C C . ALA A 1 145 ? 32.491 -2.530 14.947 1.00 32.50 121 ALA A C 1
ATOM 822 O O . ALA A 1 145 ? 33.354 -1.624 15.103 1.00 33.21 121 ALA A O 1
ATOM 824 N N . LYS A 1 146 ? 31.692 -3.002 15.885 1.00 30.61 122 LYS A N 1
ATOM 825 C CA . LYS A 1 146 ? 31.889 -2.363 17.222 1.00 28.72 122 LYS A CA 1
ATOM 826 C C . LYS A 1 146 ? 31.877 -3.519 18.197 1.00 27.18 122 LYS A C 1
ATOM 827 O O . LYS A 1 146 ? 31.002 -4.351 17.985 1.00 27.19 122 LYS A O 1
ATOM 833 N N . MET A 1 147 ? 32.812 -3.516 19.119 1.00 25.86 123 MET A N 1
ATOM 834 C CA . MET A 1 147 ? 32.908 -4.527 20.158 1.00 24.53 123 MET A CA 1
ATOM 835 C C . MET A 1 147 ? 31.876 -4.165 21.283 1.00 24.36 123 MET A C 1
ATOM 836 O O . MET A 1 147 ? 31.847 -3.073 21.861 1.00 24.24 123 MET A O 1
ATOM 841 N N . HIS A 1 148 ? 31.053 -5.123 21.584 1.00 24.14 124 HIS A N 1
ATOM 842 C CA . HIS A 1 148 ? 30.012 -5.120 22.599 1.00 23.66 124 HIS A CA 1
ATOM 843 C C . HIS A 1 148 ? 30.402 -5.913 23.818 1.00 23.33 124 HIS A C 1
ATOM 844 O O . HIS A 1 148 ? 29.831 -5.632 24.923 1.00 24.28 124 HIS A O 1
ATOM 851 N N . ASP A 1 149 ? 31.299 -6.883 23.743 1.00 22.35 125 ASP A N 1
ATOM 852 C CA . ASP A 1 149 ? 31.637 -7.660 24.941 1.00 21.48 125 ASP A CA 1
ATOM 853 C C . ASP A 1 149 ? 32.857 -8.516 24.614 1.00 20.63 125 ASP A C 1
ATOM 854 O O . ASP A 1 149 ? 33.080 -8.693 23.422 1.00 20.89 125 ASP A O 1
ATOM 859 N N . PHE A 1 150 ? 33.488 -8.962 25.651 1.00 19.30 126 PHE A N 1
ATOM 860 C CA . PHE A 1 150 ? 34.667 -9.817 25.540 1.00 19.03 126 PHE A CA 1
ATOM 861 C C . PHE A 1 150 ? 34.726 -10.712 26.781 1.00 19.90 126 PHE A C 1
ATOM 862 O O . PHE A 1 150 ? 34.272 -10.295 27.855 1.00 20.67 126 PHE A O 1
ATOM 870 N N . TYR A 1 151 ? 35.390 -11.804 26.652 1.00 19.85 127 TYR A N 1
ATOM 871 C CA . TYR A 1 151 ? 35.628 -12.769 27.680 1.00 20.20 127 TYR A CA 1
ATOM 872 C C . TYR A 1 151 ? 37.102 -13.092 27.772 1.00 20.72 127 TYR A C 1
ATOM 873 O O . TYR A 1 151 ? 37.744 -13.501 26.778 1.00 20.57 127 TYR A O 1
ATOM 882 N N . VAL A 1 152 ? 37.694 -12.977 28.929 1.00 20.30 128 VAL A N 1
ATOM 883 C CA . VAL A 1 152 ? 39.051 -13.324 29.194 1.00 21.22 128 VAL A CA 1
ATOM 884 C C . VAL A 1 152 ? 39.102 -14.484 30.193 1.00 22.38 128 VAL A C 1
ATOM 885 O O . VAL A 1 152 ? 38.674 -14.471 31.380 1.00 22.18 128 VAL A O 1
ATOM 889 N N . PRO A 1 153 ? 39.740 -15.582 29.758 1.00 22.51 129 PRO A N 1
ATOM 890 C CA . PRO A 1 153 ? 39.928 -16.762 30.621 1.00 22.35 129 PRO A CA 1
ATOM 891 C C . PRO A 1 153 ? 40.894 -16.482 31.755 1.00 22.74 129 PRO A C 1
ATOM 892 O O . PRO A 1 153 ? 41.711 -15.519 31.795 1.00 22.64 129 PRO A O 1
ATOM 896 N N . GLU A 1 154 ? 40.897 -17.355 32.771 1.00 23.68 130 GLU A N 1
ATOM 897 C CA . GLU A 1 154 ? 41.720 -17.292 33.966 1.00 25.36 130 GLU A CA 1
ATOM 898 C C . GLU A 1 154 ? 43.193 -17.037 33.769 1.00 24.76 130 GLU A C 1
ATOM 899 O O . GLU A 1 154 ? 43.764 -16.249 34.501 1.00 24.35 130 GLU A O 1
ATOM 905 N N . ALA A 1 155 ? 43.801 -17.797 32.856 1.00 24.65 131 ALA A N 1
ATOM 906 C CA . ALA A 1 155 ? 45.219 -17.774 32.482 1.00 24.13 131 ALA A CA 1
ATOM 907 C C . ALA A 1 155 ? 45.746 -16.405 32.039 1.00 23.22 131 ALA A C 1
ATOM 908 O O . ALA A 1 155 ? 46.820 -15.907 32.357 1.00 24.38 131 ALA A O 1
ATOM 910 N N . TYR A 1 156 ? 44.922 -15.749 31.272 1.00 22.01 132 TYR A N 1
ATOM 911 C CA . TYR A 1 156 ? 45.106 -14.418 30.695 1.00 20.57 132 TYR A CA 1
ATOM 912 C C . TYR A 1 156 ? 44.741 -13.355 31.747 1.00 19.97 132 TYR A C 1
ATOM 913 O O . TYR A 1 156 ? 45.561 -12.533 32.182 1.00 18.86 132 TYR A O 1
ATOM 922 N N . ARG A 1 157 ? 43.471 -13.442 32.191 1.00 20.80 133 ARG A N 1
ATOM 923 C CA . ARG A 1 157 ? 43.037 -12.487 33.243 1.00 20.50 133 ARG A CA 1
ATOM 924 C C . ARG A 1 157 ? 44.032 -12.296 34.364 1.00 19.91 133 ARG A C 1
ATOM 925 O O . ARG A 1 157 ? 44.418 -11.200 34.841 1.00 20.04 133 ARG A O 1
ATOM 933 N N . ALA A 1 158 ? 44.584 -13.397 34.846 1.00 19.55 134 ALA A N 1
ATOM 934 C CA . ALA A 1 158 ? 45.550 -13.454 35.927 1.00 18.69 134 ALA A CA 1
ATOM 935 C C . ALA A 1 158 ? 46.824 -12.737 35.553 1.00 18.73 134 ALA A C 1
ATOM 936 O O . ALA A 1 158 ? 47.619 -12.500 36.442 1.00 19.25 134 ALA A O 1
ATOM 938 N N . LEU A 1 159 ? 47.023 -12.418 34.305 1.00 19.60 135 LEU A N 1
ATOM 939 C CA . LEU A 1 159 ? 48.314 -11.704 33.991 1.00 19.64 135 LEU A CA 1
ATOM 940 C C . LEU A 1 159 ? 48.140 -10.203 34.089 1.00 19.15 135 LEU A C 1
ATOM 941 O O . LEU A 1 159 ? 49.123 -9.450 33.929 1.00 18.79 135 LEU A O 1
ATOM 946 N N . PHE A 1 160 ? 46.926 -9.730 34.337 1.00 18.60 136 PHE A N 1
ATOM 947 C CA . PHE A 1 160 ? 46.673 -8.288 34.420 1.00 18.65 136 PHE A CA 1
ATOM 948 C C . PHE A 1 160 ? 46.870 -7.701 35.807 1.00 19.74 136 PHE A C 1
ATOM 949 O O . PHE A 1 160 ? 46.730 -8.423 36.804 1.00 19.96 136 PHE A O 1
ATOM 957 N N . ASP A 1 161 ? 47.232 -6.429 35.831 1.00 19.34 137 ASP A N 1
ATOM 958 C CA . ASP A 1 161 ? 47.483 -5.678 37.066 1.00 20.12 137 ASP A CA 1
ATOM 959 C C . ASP A 1 161 ? 46.256 -5.748 38.036 1.00 19.17 137 ASP A C 1
ATOM 960 O O . ASP A 1 161 ? 46.452 -6.154 39.178 1.00 19.24 137 ASP A O 1
ATOM 965 N N . GLY A 1 162 ? 45.133 -5.359 37.574 1.00 18.56 138 GLY A N 1
ATOM 966 C CA . GLY A 1 162 ? 43.879 -5.301 38.364 1.00 18.25 138 GLY A CA 1
ATOM 967 C C . GLY A 1 162 ? 44.044 -4.162 39.368 1.00 17.67 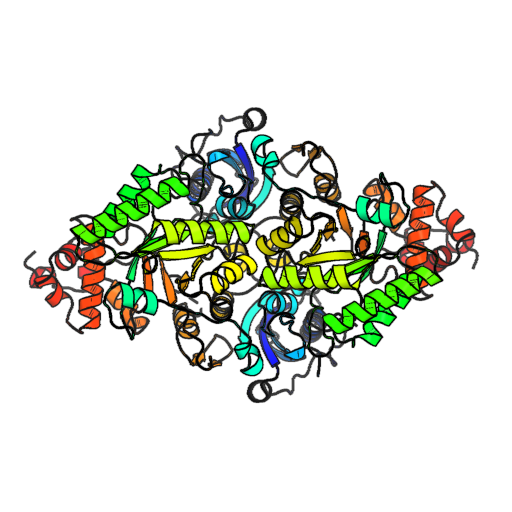138 GLY A C 1
ATOM 968 O O . GLY A 1 162 ? 45.195 -3.720 39.590 1.00 18.10 138 GLY A O 1
ATOM 969 N N . PRO A 1 163 ? 42.910 -3.743 39.944 1.00 17.33 139 PRO A N 1
ATOM 970 C CA . PRO A 1 163 ? 42.906 -2.653 40.961 1.00 17.49 139 PRO A CA 1
ATOM 971 C C . PRO A 1 163 ? 43.715 -3.061 42.172 1.00 17.30 139 PRO A C 1
ATOM 972 O O . PRO A 1 163 ? 43.747 -4.238 42.633 1.00 18.00 139 PRO A O 1
ATOM 976 N N . SER A 1 164 ? 44.482 -2.126 42.675 1.00 17.16 140 SER A N 1
ATOM 977 C CA . SER A 1 164 ? 45.341 -2.234 43.837 1.00 18.10 140 SER A CA 1
ATOM 978 C C . SER A 1 164 ? 44.554 -1.805 45.099 1.00 18.32 140 SER A C 1
ATOM 979 O O . SER A 1 164 ? 44.680 -2.356 46.176 1.00 18.42 140 SER A O 1
ATOM 982 N N . VAL A 1 165 ? 43.695 -0.857 44.912 1.00 18.97 141 VAL A N 1
ATOM 983 C CA . VAL A 1 165 ? 42.864 -0.262 46.015 1.00 18.90 141 VAL A CA 1
ATOM 984 C C . VAL A 1 165 ? 41.614 0.176 45.311 1.00 19.17 141 VAL A C 1
ATOM 985 O O . VAL A 1 165 ? 41.644 0.265 44.047 1.00 19.13 141 VAL A O 1
ATOM 989 N N . ASN A 1 166 ? 40.515 0.398 46.081 1.00 17.88 142 ASN A N 1
ATOM 990 C CA . ASN A 1 166 ? 39.245 0.869 45.534 1.00 17.19 142 ASN A CA 1
ATOM 991 C C . ASN A 1 166 ? 38.645 1.823 46.649 1.00 17.34 142 ASN A C 1
ATOM 992 O O . ASN A 1 166 ? 39.355 2.365 47.505 1.00 16.70 142 ASN A O 1
ATOM 997 N N . ILE A 1 167 ? 37.368 2.030 46.548 1.00 18.40 143 ILE A N 1
ATOM 998 C CA . ILE A 1 167 ? 36.607 2.850 47.544 1.00 19.46 143 ILE A CA 1
ATOM 999 C C . ILE A 1 167 ? 36.863 2.414 48.965 1.00 19.74 143 ILE A C 1
ATOM 1000 O O . ILE A 1 167 ? 36.790 3.264 49.873 1.00 20.47 143 ILE A O 1
ATOM 1005 N N . SER A 1 168 ? 37.227 1.161 49.191 1.00 19.78 144 SER A N 1
ATOM 1006 C CA . SER A 1 168 ? 37.497 0.685 50.577 1.00 20.26 144 SER A CA 1
ATOM 1007 C C . SER A 1 168 ? 38.666 1.443 51.163 1.00 19.67 144 SER A C 1
ATOM 1008 O O . SER A 1 168 ? 38.718 1.644 52.395 1.00 18.94 144 SER A O 1
ATOM 1011 N N . ALA A 1 169 ? 39.577 1.972 50.293 1.00 18.25 145 ALA A N 1
ATOM 1012 C CA . ALA A 1 169 ? 40.702 2.761 50.780 1.00 17.08 145 ALA A CA 1
ATOM 1013 C C . ALA A 1 169 ? 40.197 4.101 51.370 1.00 15.86 145 ALA A C 1
ATOM 1014 O O . ALA A 1 169 ? 40.743 4.642 52.336 1.00 16.22 145 ALA A O 1
ATOM 1016 N N . LEU A 1 170 ? 39.199 4.591 50.702 1.00 15.82 146 LEU A N 1
ATOM 1017 C CA . LEU A 1 170 ? 38.516 5.851 51.033 1.00 17.11 146 LEU A CA 1
ATOM 1018 C C . LEU A 1 170 ? 37.632 5.567 52.306 1.00 16.68 146 LEU A C 1
ATOM 1019 O O . LEU A 1 170 ? 37.731 6.333 53.243 1.00 16.99 146 LEU A O 1
ATOM 1024 N N . TRP A 1 171 ? 36.900 4.485 52.228 1.00 16.33 147 TRP A N 1
ATOM 1025 C CA . TRP A 1 171 ? 36.038 4.162 53.421 1.00 16.93 147 TRP A CA 1
ATOM 1026 C C . TRP A 1 171 ? 36.925 4.263 54.643 1.00 18.48 147 TRP A C 1
ATOM 1027 O O . TRP A 1 171 ? 36.602 5.020 55.550 1.00 19.76 147 TRP A O 1
ATOM 1038 N N . LYS A 1 172 ? 38.015 3.600 54.742 1.00 19.92 148 LYS A N 1
ATOM 1039 C CA . LYS A 1 172 ? 38.993 3.556 55.792 1.00 21.81 148 LYS A CA 1
ATOM 1040 C C . LYS A 1 172 ? 39.339 4.949 56.236 1.00 22.98 148 LYS A C 1
ATOM 1041 O O . LYS A 1 172 ? 39.262 5.278 57.456 1.00 23.28 148 LYS A O 1
ATOM 1047 N N . VAL A 1 173 ? 39.694 5.853 55.300 1.00 23.20 149 VAL A N 1
ATOM 1048 C CA . VAL A 1 173 ? 40.031 7.225 55.710 1.00 22.79 149 VAL A CA 1
ATOM 1049 C C . VAL A 1 173 ? 38.809 7.898 56.376 1.00 22.65 149 VAL A C 1
ATOM 1050 O O . VAL A 1 173 ? 39.069 8.616 57.341 1.00 22.74 149 VAL A O 1
ATOM 1054 N N . LEU A 1 174 ? 37.628 7.687 55.884 1.00 22.26 150 LEU A N 1
ATOM 1055 C CA . LEU A 1 174 ? 36.400 8.270 56.378 1.00 22.55 150 LEU A CA 1
ATOM 1056 C C . LEU A 1 174 ? 35.954 7.703 57.732 1.00 22.70 150 LEU A C 1
ATOM 1057 O O . LEU A 1 174 ? 35.049 8.313 58.290 1.00 23.09 150 LEU A O 1
ATOM 1062 N N . GLY A 1 175 ? 36.549 6.677 58.196 1.00 23.38 151 GLY A N 1
ATOM 1063 C CA . GLY A 1 175 ? 36.205 5.998 59.462 1.00 23.56 151 GLY A CA 1
ATOM 1064 C C . GLY A 1 175 ? 34.962 5.175 59.163 1.00 24.52 151 GLY A C 1
ATOM 1065 O O . GLY A 1 175 ? 34.092 5.035 60.060 1.00 25.80 151 GLY A O 1
ATOM 1066 N N . ARG A 1 176 ? 34.726 4.652 57.988 1.00 24.03 152 ARG A N 1
ATOM 1067 C CA . ARG A 1 176 ? 33.601 3.813 57.644 1.00 23.99 152 ARG A CA 1
ATOM 1068 C C . ARG A 1 176 ? 34.071 2.358 57.596 1.00 23.74 152 ARG A C 1
ATOM 1069 O O . ARG A 1 176 ? 35.280 2.187 57.644 1.00 24.14 152 ARG A O 1
ATOM 1077 N N . PRO A 1 177 ? 33.120 1.444 57.574 1.00 24.49 153 PRO A N 1
ATOM 1078 C CA . PRO A 1 177 ? 33.467 -0.003 57.480 1.00 24.71 153 PRO A CA 1
ATOM 1079 C C . PRO A 1 177 ? 34.011 -0.256 56.049 1.00 24.53 153 PRO A C 1
ATOM 1080 O O . PRO A 1 177 ? 33.569 0.319 55.045 1.00 23.30 153 PRO A O 1
ATOM 1084 N N . GLU A 1 178 ? 34.971 -1.134 56.012 1.00 25.86 154 GLU A N 1
ATOM 1085 C CA . GLU A 1 178 ? 35.650 -1.495 54.753 1.00 27.18 154 GLU A CA 1
ATOM 1086 C C . GLU A 1 178 ? 34.824 -2.388 53.888 1.00 26.65 154 GLU A C 1
ATOM 1087 O O . GLU A 1 178 ? 35.236 -2.601 52.736 1.00 27.26 154 GLU A O 1
ATOM 1093 N N . VAL A 1 179 ? 33.723 -2.909 54.400 1.00 25.74 155 VAL A N 1
ATOM 1094 C CA . VAL A 1 179 ? 32.780 -3.736 53.670 1.00 24.72 155 VAL A CA 1
ATOM 1095 C C . VAL A 1 179 ? 31.479 -2.924 53.634 1.00 24.39 155 VAL A C 1
ATOM 1096 O O . VAL A 1 179 ? 31.158 -2.519 54.751 1.00 24.98 155 VAL A O 1
ATOM 1100 N N . ASP A 1 180 ? 30.833 -2.645 52.549 1.00 23.78 156 ASP A N 1
ATOM 1101 C CA . ASP A 1 180 ? 29.611 -1.882 52.436 1.00 23.37 156 ASP A CA 1
ATOM 1102 C C . ASP A 1 180 ? 29.689 -0.550 53.204 1.00 22.96 156 ASP A C 1
ATOM 1103 O O . ASP A 1 180 ? 28.707 -0.191 53.903 1.00 22.20 156 ASP A O 1
ATOM 1108 N N . GLY A 1 181 ? 30.781 0.183 53.058 1.00 21.33 157 GLY A N 1
ATOM 1109 C CA . GLY A 1 181 ? 30.977 1.497 53.657 1.00 20.07 157 GLY A CA 1
ATOM 1110 C C . GLY A 1 181 ? 29.999 2.556 53.162 1.00 19.19 157 GLY A C 1
ATOM 1111 O O . GLY A 1 181 ? 29.958 3.631 53.789 1.00 19.90 157 GLY A O 1
ATOM 1112 N N . GLY A 1 182 ? 29.232 2.406 52.123 1.00 18.07 158 GLY A N 1
ATOM 1113 C CA . GLY A 1 182 ? 28.279 3.380 51.643 1.00 19.75 158 GLY A CA 1
ATOM 1114 C C . GLY A 1 182 ? 28.792 4.541 50.768 1.00 19.83 158 GLY A C 1
ATOM 1115 O O . GLY A 1 182 ? 29.908 4.537 50.216 1.00 20.20 158 GLY A O 1
ATOM 1116 N N . LEU A 1 183 ? 27.924 5.513 50.630 1.00 19.88 159 LEU A N 1
ATOM 1117 C CA . LEU A 1 183 ? 28.109 6.678 49.795 1.00 19.93 159 LEU A CA 1
ATOM 1118 C C . LEU A 1 183 ? 29.176 7.675 50.089 1.00 19.77 159 LEU A C 1
ATOM 1119 O O . LEU A 1 183 ? 29.373 8.084 51.245 1.00 20.99 159 LEU A O 1
ATOM 1124 N N . VAL A 1 184 ? 29.893 8.102 49.074 1.00 18.75 160 VAL A N 1
ATOM 1125 C CA . VAL A 1 184 ? 30.962 9.142 49.236 1.00 18.24 160 VAL A CA 1
ATOM 1126 C C . VAL A 1 184 ? 30.387 10.318 48.439 1.00 18.01 160 VAL A C 1
ATOM 1127 O O . VAL A 1 184 ? 30.151 10.155 47.206 1.00 17.61 160 VAL A O 1
ATOM 1131 N N . VAL A 1 185 ? 30.143 11.424 49.171 1.00 17.39 161 VAL A N 1
ATOM 1132 C CA . VAL A 1 185 ? 29.531 12.603 48.526 1.00 17.27 161 VAL A CA 1
ATOM 1133 C C . VAL A 1 185 ? 30.602 13.597 48.033 1.00 16.51 161 VAL A C 1
ATOM 1134 O O . VAL A 1 185 ? 31.354 14.093 48.869 1.00 16.15 161 VAL A O 1
ATOM 1138 N N . GLY A 1 186 ? 30.539 13.746 46.692 1.00 16.75 162 GLY A N 1
ATOM 1139 C CA . GLY A 1 186 ? 31.549 14.651 46.078 1.00 16.99 162 GLY A CA 1
ATOM 1140 C C . GLY A 1 186 ? 30.948 15.586 45.042 1.00 17.13 162 GLY A C 1
ATOM 1141 O O . GLY A 1 186 ? 29.792 15.653 44.615 1.00 16.28 162 GLY A O 1
ATOM 1142 N N . THR A 1 187 ? 31.942 16.372 44.602 1.00 18.22 163 THR A N 1
ATOM 1143 C CA . THR A 1 187 ? 31.684 17.393 43.581 1.00 19.76 163 THR A CA 1
ATOM 1144 C C . THR A 1 187 ? 32.945 17.638 42.723 1.00 20.23 163 THR A C 1
ATOM 1145 O O . THR A 1 187 ? 34.035 17.141 42.999 1.00 20.68 163 THR A O 1
ATOM 1149 N N . ILE A 1 188 ? 32.755 18.472 41.750 1.00 22.02 164 ILE A N 1
ATOM 1150 C CA . ILE A 1 188 ? 33.803 18.912 40.788 1.00 23.40 164 ILE A CA 1
ATOM 1151 C C . ILE A 1 188 ? 33.938 20.412 40.968 1.00 23.96 164 ILE A C 1
ATOM 1152 O O . ILE A 1 188 ? 32.799 20.980 40.883 1.00 24.49 164 ILE A O 1
ATOM 1157 N N . ILE A 1 189 ? 35.093 20.991 41.203 1.00 24.73 165 ILE A N 1
ATOM 1158 C CA . ILE A 1 189 ? 35.123 22.464 41.288 1.00 26.01 165 ILE A CA 1
ATOM 1159 C C . ILE A 1 189 ? 34.850 23.176 39.948 1.00 26.70 165 ILE A C 1
ATOM 1160 O O . ILE A 1 189 ? 35.468 22.830 38.895 1.00 27.30 165 ILE A O 1
ATOM 1165 N N . LYS A 1 190 ? 33.981 24.150 39.950 1.00 26.54 166 LYS A N 1
ATOM 1166 C CA . LYS A 1 190 ? 33.625 24.954 38.780 1.00 27.34 166 LYS A CA 1
ATOM 1167 C C . LYS A 1 190 ? 33.942 26.411 39.157 1.00 27.41 166 LYS A C 1
ATOM 1168 O O . LYS A 1 190 ? 33.782 26.645 40.366 1.00 28.13 166 LYS A O 1
ATOM 1174 N N . PRO A 1 191 ? 34.343 27.302 38.273 1.00 26.76 167 PRO A N 1
ATOM 1175 C CA . PRO A 1 191 ? 34.527 27.039 36.848 1.00 26.24 167 PRO A CA 1
ATOM 1176 C C . PRO A 1 191 ? 35.646 26.049 36.516 1.00 25.02 167 PRO A C 1
ATOM 1177 O O . PRO A 1 191 ? 36.642 25.854 37.215 1.00 24.54 167 PRO A O 1
ATOM 1181 N N . LYS A 1 192 ? 35.416 25.431 35.395 1.00 24.67 168 LYS A N 1
ATOM 1182 C CA . LYS A 1 192 ? 36.314 24.439 34.731 1.00 24.33 168 LYS A CA 1
ATOM 1183 C C . LYS A 1 192 ? 37.752 24.948 34.826 1.00 23.06 168 LYS A C 1
ATOM 1184 O O . LYS A 1 192 ? 38.651 24.298 35.344 1.00 22.54 168 LYS A O 1
ATOM 1190 N N . LEU A 1 193 ? 38.016 26.172 34.445 1.00 22.15 169 LEU A N 1
ATOM 1191 C CA . LEU A 1 193 ? 39.311 26.860 34.542 1.00 21.43 169 LEU A CA 1
ATOM 1192 C C . LEU A 1 193 ? 38.919 28.327 34.811 1.00 20.57 169 LEU A C 1
ATOM 1193 O O . LEU A 1 193 ? 37.862 28.733 34.338 1.00 20.21 169 LEU A O 1
ATOM 1198 N N . GLY A 1 194 ? 39.824 29.015 35.445 1.00 20.77 170 GLY A N 1
ATOM 1199 C CA . GLY A 1 194 ? 39.533 30.461 35.699 1.00 20.96 170 GLY A CA 1
ATOM 1200 C C . GLY A 1 194 ? 39.940 30.783 37.124 1.00 20.73 170 GLY A C 1
ATOM 1201 O O . GLY A 1 194 ? 40.506 31.895 37.254 1.00 21.26 170 GLY A O 1
ATOM 1202 N N . LEU A 1 195 ? 39.731 29.858 38.079 1.00 19.79 171 LEU A N 1
ATOM 1203 C CA . LEU A 1 195 ? 40.122 30.218 39.439 1.00 20.02 171 LEU A CA 1
ATOM 1204 C C . LEU A 1 195 ? 41.597 30.293 39.762 1.00 20.17 171 LEU A C 1
ATOM 1205 O O . LEU A 1 195 ? 42.353 29.408 39.417 1.00 20.20 171 LEU A O 1
ATOM 1210 N N . ARG A 1 196 ? 42.008 31.320 40.481 1.00 20.64 172 ARG A N 1
ATOM 1211 C CA . ARG A 1 196 ? 43.382 31.507 40.967 1.00 21.81 172 ARG A CA 1
ATOM 1212 C C . ARG A 1 196 ? 43.510 30.571 42.178 1.00 21.41 172 ARG A C 1
ATOM 1213 O O . ARG A 1 196 ? 42.433 30.035 42.604 1.00 21.71 172 ARG A O 1
ATOM 1221 N N . PRO A 1 197 ? 44.718 30.342 42.639 1.00 20.42 173 PRO A N 1
ATOM 1222 C CA . PRO A 1 197 ? 45.018 29.438 43.741 1.00 19.97 173 PRO A CA 1
ATOM 1223 C C . PRO A 1 197 ? 44.152 29.639 44.983 1.00 20.08 173 PRO A C 1
ATOM 1224 O O . PRO A 1 197 ? 43.612 28.620 45.441 1.00 19.53 173 PRO A O 1
ATOM 1228 N N . LYS A 1 198 ? 44.124 30.863 45.470 1.00 20.49 174 LYS A N 1
ATOM 1229 C CA . LYS A 1 198 ? 43.337 31.157 46.738 1.00 20.61 174 LYS A CA 1
ATOM 1230 C C . LYS A 1 198 ? 41.867 30.920 46.488 1.00 19.75 174 LYS A C 1
ATOM 1231 O O . LYS A 1 198 ? 41.246 30.012 47.116 1.00 20.00 174 LYS A O 1
ATOM 1237 N N . PRO A 1 199 ? 41.258 31.578 45.535 1.00 19.44 175 PRO A N 1
ATOM 1238 C CA . PRO A 1 199 ? 39.870 31.338 45.203 1.00 19.35 175 PRO A CA 1
ATOM 1239 C C . PRO A 1 199 ? 39.600 29.877 45.026 1.00 19.82 175 PRO A C 1
ATOM 1240 O O . PRO A 1 199 ? 38.502 29.423 45.383 1.00 20.40 175 PRO A O 1
ATOM 1244 N N . PHE A 1 200 ? 40.482 29.081 44.392 1.00 19.71 176 PHE A N 1
ATOM 1245 C CA . PHE A 1 200 ? 40.208 27.665 44.181 1.00 18.92 176 PHE A CA 1
ATOM 1246 C C . PHE A 1 200 ? 40.184 26.900 45.519 1.00 17.95 176 PHE A C 1
ATOM 1247 O O . PHE A 1 200 ? 39.293 26.034 45.646 1.00 18.46 176 PHE A O 1
ATOM 1255 N N . ALA A 1 201 ? 41.115 27.154 46.369 1.00 17.63 177 ALA A N 1
ATOM 1256 C CA . ALA A 1 201 ? 41.301 26.504 47.655 1.00 18.35 177 ALA A CA 1
ATOM 1257 C C . ALA A 1 201 ? 40.132 26.890 48.576 1.00 19.88 177 ALA A C 1
ATOM 1258 O O . ALA A 1 201 ? 39.596 25.978 49.242 1.00 20.40 177 ALA A O 1
ATOM 1260 N N . GLU A 1 202 ? 39.678 28.114 48.524 1.00 20.97 178 GLU A N 1
ATOM 1261 C CA . GLU A 1 202 ? 38.523 28.526 49.338 1.00 21.42 178 GLU A CA 1
ATOM 1262 C C . GLU A 1 202 ? 37.296 27.803 48.876 1.00 21.29 178 GLU A C 1
ATOM 1263 O O . GLU A 1 202 ? 36.465 27.365 49.685 1.00 21.74 178 GLU A O 1
ATOM 1269 N N . ALA A 1 203 ? 37.035 27.576 47.607 1.00 20.60 179 ALA A N 1
ATOM 1270 C CA . ALA A 1 203 ? 35.886 26.869 47.084 1.00 19.45 179 ALA A CA 1
ATOM 1271 C C . ALA A 1 203 ? 36.013 25.414 47.573 1.00 19.04 179 ALA A C 1
ATOM 1272 O O . ALA A 1 203 ? 34.943 24.833 47.710 1.00 19.16 179 ALA A O 1
ATOM 1274 N N . CYS A 1 204 ? 37.215 24.906 47.750 1.00 18.62 180 CYS A N 1
ATOM 1275 C CA . CYS A 1 204 ? 37.391 23.516 48.191 1.00 18.21 180 CYS A CA 1
ATOM 1276 C C . CYS A 1 204 ? 36.953 23.461 49.694 1.00 18.02 180 CYS A C 1
ATOM 1277 O O . CYS A 1 204 ? 36.186 22.556 50.069 1.00 18.32 180 CYS A O 1
ATOM 1280 N N . HIS A 1 205 ? 37.539 24.370 50.412 1.00 17.96 181 HIS A N 1
ATOM 1281 C CA . HIS A 1 205 ? 37.297 24.499 51.859 1.00 18.61 181 HIS A CA 1
ATOM 1282 C C . HIS A 1 205 ? 35.791 24.597 52.078 1.00 18.62 181 HIS A C 1
ATOM 1283 O O . HIS A 1 205 ? 35.292 23.803 52.890 1.00 19.57 181 HIS A O 1
ATOM 1290 N N . ALA A 1 206 ? 35.102 25.414 51.333 1.00 18.73 182 ALA A N 1
ATOM 1291 C CA . ALA A 1 206 ? 33.692 25.615 51.434 1.00 18.90 182 ALA A CA 1
ATOM 1292 C C . ALA A 1 206 ? 32.944 24.353 51.093 1.00 19.97 182 ALA A C 1
ATOM 1293 O O . ALA A 1 206 ? 32.031 24.093 51.967 1.00 20.70 182 ALA A O 1
ATOM 1295 N N . PHE A 1 207 ? 33.146 23.588 50.031 1.00 18.15 183 PHE A N 1
ATOM 1296 C CA . PHE A 1 207 ? 32.342 22.375 49.843 1.00 17.32 183 PHE A CA 1
ATOM 1297 C C . PHE A 1 207 ? 32.602 21.290 50.909 1.00 17.31 183 PHE A C 1
ATOM 1298 O O . PHE A 1 207 ? 31.729 20.482 51.252 1.00 17.86 183 PHE A O 1
ATOM 1306 N N . TRP A 1 208 ? 33.786 21.168 51.425 1.00 16.91 184 TRP A N 1
ATOM 1307 C CA . TRP A 1 208 ? 34.245 20.229 52.419 1.00 18.35 184 TRP A CA 1
ATOM 1308 C C . TRP A 1 208 ? 33.475 20.512 53.751 1.00 18.80 184 TRP A C 1
ATOM 1309 O O . TRP A 1 208 ? 33.640 19.683 54.648 1.00 19.22 184 TRP A O 1
ATOM 1320 N N . LEU A 1 209 ? 32.755 21.618 53.818 1.00 19.25 185 LEU A N 1
ATOM 1321 C CA . LEU A 1 209 ? 32.056 21.874 55.096 1.00 19.34 185 LEU A CA 1
ATOM 1322 C C . LEU A 1 209 ? 30.898 20.916 55.078 1.00 19.80 185 LEU A C 1
ATOM 1323 O O . LEU A 1 209 ? 30.492 20.480 56.174 1.00 21.87 185 LEU A O 1
ATOM 1328 N N . GLY A 1 210 ? 30.366 20.513 53.971 1.00 19.57 186 GLY A N 1
ATOM 1329 C CA . GLY A 1 210 ? 29.253 19.585 53.871 1.00 19.44 186 GLY A CA 1
ATOM 1330 C C . GLY A 1 210 ? 29.510 18.223 53.243 1.00 19.41 186 GLY A C 1
ATOM 1331 O O . GLY A 1 210 ? 28.871 17.184 53.553 1.00 19.27 186 GLY A O 1
ATOM 1332 N N . GLY A 1 211 ? 30.469 18.205 52.304 1.00 18.14 187 GLY A N 1
ATOM 1333 C CA . GLY A 1 211 ? 30.774 16.978 51.540 1.00 16.63 187 GLY A CA 1
ATOM 1334 C C . GLY A 1 211 ? 32.063 16.300 51.856 1.00 16.21 187 GLY A C 1
ATOM 1335 O O . GLY A 1 211 ? 32.869 16.784 52.633 1.00 16.72 187 GLY A O 1
ATOM 1336 N N . ASP A 1 212 ? 32.299 15.136 51.208 1.00 16.12 188 ASP A N 1
ATOM 1337 C CA . ASP A 1 212 ? 33.519 14.357 51.491 1.00 15.45 188 ASP A CA 1
ATOM 1338 C C . ASP A 1 212 ? 34.719 14.515 50.487 1.00 14.38 188 ASP A C 1
ATOM 1339 O O . ASP A 1 212 ? 35.838 14.534 50.898 1.00 14.02 188 ASP A O 1
ATOM 1344 N N . PHE A 1 213 ? 34.287 14.510 49.265 1.00 15.28 189 PHE A N 1
ATOM 1345 C CA . PHE A 1 213 ? 35.204 14.461 48.101 1.00 15.72 189 PHE A CA 1
ATOM 1346 C C . PHE A 1 213 ? 35.032 15.511 47.030 1.00 15.45 189 PHE A C 1
ATOM 1347 O O . PHE A 1 213 ? 33.965 15.859 46.534 1.00 15.86 189 PHE A O 1
ATOM 1355 N N . ILE A 1 214 ? 36.230 15.972 46.634 1.00 16.34 190 ILE A N 1
ATOM 1356 C CA . ILE A 1 214 ? 36.305 16.970 45.538 1.00 16.52 190 ILE A CA 1
ATOM 1357 C C . ILE A 1 214 ? 37.367 16.468 44.523 1.00 16.46 190 ILE A C 1
ATOM 1358 O O . ILE A 1 214 ? 38.458 16.061 44.959 1.00 16.64 190 ILE A O 1
ATOM 1363 N N . LYS A 1 215 ? 36.947 16.675 43.301 1.00 17.54 191 LYS A N 1
ATOM 1364 C CA . LYS A 1 215 ? 37.929 16.312 42.220 1.00 17.98 191 LYS A CA 1
ATOM 1365 C C . LYS A 1 215 ? 38.191 17.543 41.360 1.00 17.75 191 LYS A C 1
ATOM 1366 O O . LYS A 1 215 ? 37.269 18.330 41.081 1.00 18.17 191 LYS A O 1
ATOM 1372 N N . ASN A 1 216 ? 39.452 17.655 40.906 1.00 17.68 192 ASN A N 1
ATOM 1373 C CA . ASN A 1 216 ? 39.765 18.696 39.895 1.00 16.50 192 ASN A CA 1
ATOM 1374 C C . ASN A 1 216 ? 38.899 18.437 38.672 1.00 16.82 192 ASN A C 1
ATOM 1375 O O . ASN A 1 216 ? 38.551 17.271 38.388 1.00 16.90 192 ASN A O 1
ATOM 1380 N N . ASP A 1 217 ? 38.560 19.478 37.934 1.00 18.51 193 ASP A N 1
ATOM 1381 C CA . ASP A 1 217 ? 37.802 19.340 36.664 1.00 20.53 193 ASP A CA 1
ATOM 1382 C C . ASP A 1 217 ? 38.976 18.876 35.715 1.00 21.10 193 ASP A C 1
ATOM 1383 O O . ASP A 1 217 ? 40.155 19.122 35.984 1.00 20.08 193 ASP A O 1
ATOM 1388 N N . GLU A 1 218 ? 38.605 18.184 34.675 1.00 22.96 194 GLU A N 1
ATOM 1389 C CA . GLU A 1 218 ? 39.412 17.575 33.622 1.00 24.51 194 GLU A CA 1
ATOM 1390 C C .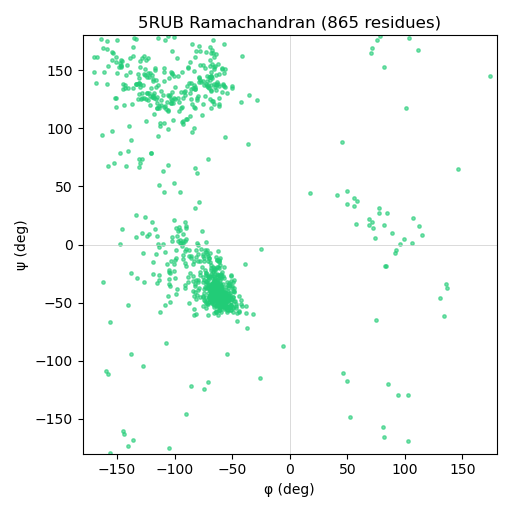 GLU A 1 218 ? 40.679 18.360 33.333 1.00 22.73 194 GLU A C 1
ATOM 1391 O O . GLU A 1 218 ? 41.786 17.819 33.526 1.00 23.79 194 GLU A O 1
ATOM 1397 N N . PRO A 1 219 ? 40.521 19.602 32.933 1.00 21.10 195 PRO A N 1
ATOM 1398 C CA . PRO A 1 219 ? 41.661 20.420 32.526 1.00 20.63 195 PRO A CA 1
ATOM 1399 C C . PRO A 1 219 ? 42.621 21.079 33.481 1.00 20.48 195 PRO A C 1
ATOM 1400 O O . PRO A 1 219 ? 43.752 21.553 33.128 1.00 20.03 195 PRO A O 1
ATOM 1404 N N . GLN A 1 220 ? 42.222 21.125 34.761 1.00 18.37 196 GLN A N 1
ATOM 1405 C CA . GLN A 1 220 ? 42.964 21.760 35.802 1.00 17.96 196 GLN A CA 1
ATOM 1406 C C . GLN A 1 220 ? 44.278 21.076 36.095 1.00 17.28 196 GLN A C 1
ATOM 1407 O O . GLN A 1 220 ? 44.372 19.921 36.492 1.00 17.66 196 GLN A O 1
ATOM 1413 N N . GLY A 1 221 ? 45.317 21.903 35.975 1.00 17.33 197 GLY A N 1
ATOM 1414 C CA . GLY A 1 221 ? 46.643 21.415 36.253 1.00 17.98 197 GLY A CA 1
ATOM 1415 C C . GLY A 1 221 ? 47.560 22.561 36.543 1.00 19.02 197 GLY A C 1
ATOM 1416 O O . GLY A 1 221 ? 47.474 23.168 37.612 1.00 19.30 197 GLY A O 1
ATOM 1417 N N . ASN A 1 222 ? 48.486 22.835 35.592 1.00 18.64 198 ASN A N 1
ATOM 1418 C CA . ASN A 1 222 ? 49.486 23.892 35.799 1.00 18.36 198 ASN A CA 1
ATOM 1419 C C . ASN A 1 222 ? 49.316 25.070 34.866 1.00 18.87 198 ASN A C 1
ATOM 1420 O O . ASN A 1 222 ? 50.337 25.396 34.259 1.00 20.05 198 ASN A O 1
ATOM 1425 N N . GLN A 1 223 ? 48.199 25.677 34.718 1.00 18.83 199 GLN A N 1
ATOM 1426 C CA . GLN A 1 223 ? 47.968 26.864 33.868 1.00 18.78 199 GLN A CA 1
ATOM 1427 C C . GLN A 1 223 ? 48.731 27.966 34.576 1.00 19.36 199 GLN A C 1
ATOM 1428 O O . GLN A 1 223 ? 48.921 28.031 35.797 1.00 19.52 199 GLN A O 1
ATOM 1434 N N . PRO A 1 224 ? 49.249 28.919 33.775 1.00 20.22 200 PRO A N 1
ATOM 1435 C CA . PRO A 1 224 ? 50.095 30.004 34.286 1.00 19.97 200 PRO A CA 1
ATOM 1436 C C . PRO A 1 224 ? 49.385 30.827 35.339 1.00 20.50 200 PRO A C 1
ATOM 1437 O O . PRO A 1 224 ? 50.120 31.323 36.182 1.00 20.60 200 PRO A O 1
ATOM 1441 N N . PHE A 1 225 ? 48.081 30.994 35.192 1.00 20.83 201 PHE A N 1
ATOM 1442 C CA . PHE A 1 225 ? 47.329 31.789 36.211 1.00 20.61 201 PHE A CA 1
ATOM 1443 C C . PHE A 1 225 ? 46.968 30.989 37.467 1.00 20.56 201 PHE A C 1
ATOM 1444 O O . PHE A 1 225 ? 46.414 31.613 38.406 1.00 21.81 201 PHE A O 1
ATOM 1452 N N . ALA A 1 226 ? 47.220 29.728 37.572 1.00 19.49 202 ALA A N 1
ATOM 1453 C CA . ALA A 1 226 ? 46.898 28.859 38.703 1.00 19.31 202 ALA A CA 1
ATOM 1454 C C . ALA A 1 226 ? 47.919 27.729 38.711 1.00 18.71 202 ALA A C 1
ATOM 1455 O O . ALA A 1 226 ? 47.525 26.616 38.409 1.00 19.36 202 ALA A O 1
ATOM 1457 N N . PRO A 1 227 ? 49.138 28.031 39.041 1.00 18.65 203 PRO A N 1
ATOM 1458 C CA . PRO A 1 227 ? 50.220 27.033 39.022 1.00 19.20 203 PRO A CA 1
ATOM 1459 C C . PRO A 1 227 ? 49.881 25.873 39.914 1.00 19.67 203 PRO A C 1
ATOM 1460 O O . PRO A 1 227 ? 49.446 26.147 41.040 1.00 18.97 203 PRO A O 1
ATOM 1464 N N . LEU A 1 228 ? 50.141 24.660 39.480 1.00 19.82 204 LEU A N 1
ATOM 1465 C CA . LEU A 1 228 ? 49.816 23.459 40.264 1.00 19.75 204 LEU A CA 1
ATOM 1466 C C . LEU A 1 228 ? 50.452 23.491 41.640 1.00 20.64 204 LEU A C 1
ATOM 1467 O O . LEU A 1 228 ? 49.828 23.145 42.675 1.00 20.34 204 LEU A O 1
ATOM 1472 N N . ARG A 1 229 ? 51.735 23.809 41.740 1.00 21.20 205 ARG A N 1
ATOM 1473 C CA . ARG A 1 229 ? 52.538 23.844 42.940 1.00 22.46 205 ARG A CA 1
ATOM 1474 C C . ARG A 1 229 ? 51.894 24.739 44.034 1.00 22.75 205 ARG A C 1
ATOM 1475 O O . ARG A 1 229 ? 51.856 24.261 45.200 1.00 22.91 205 ARG A O 1
ATOM 1483 N N . ASP A 1 230 ? 51.486 25.912 43.655 1.00 22.42 206 ASP A N 1
ATOM 1484 C CA . ASP A 1 230 ? 50.867 26.913 44.512 1.00 22.90 206 ASP A CA 1
ATOM 1485 C C . ASP A 1 230 ? 49.427 26.480 44.934 1.00 22.00 206 ASP A C 1
ATOM 1486 O O . ASP A 1 230 ? 49.132 26.577 46.115 1.00 21.44 206 ASP A O 1
ATOM 1491 N N . THR A 1 231 ? 48.681 26.123 43.910 1.00 20.68 207 THR A N 1
ATOM 1492 C CA . THR A 1 231 ? 47.309 25.698 44.079 1.00 20.35 207 THR A CA 1
ATOM 1493 C C . THR A 1 231 ? 47.244 24.510 45.033 1.00 20.80 207 THR A C 1
ATOM 1494 O O . THR A 1 231 ? 46.423 24.548 45.987 1.00 21.50 207 THR A O 1
ATOM 1498 N N . ILE A 1 232 ? 48.060 23.521 44.763 1.00 19.88 208 ILE A N 1
ATOM 1499 C CA . ILE A 1 232 ? 48.048 22.317 45.594 1.00 19.05 208 ILE A CA 1
ATOM 1500 C C . ILE A 1 232 ? 48.418 22.688 47.026 1.00 19.34 208 ILE A C 1
ATOM 1501 O O . ILE A 1 232 ? 47.743 22.086 47.928 1.00 19.97 208 ILE A O 1
ATOM 1506 N N . ALA A 1 233 ? 49.406 23.508 47.260 1.00 18.99 209 ALA A N 1
ATOM 1507 C CA . ALA A 1 233 ? 49.777 23.822 48.642 1.00 19.57 209 ALA A CA 1
ATOM 1508 C C . ALA A 1 233 ? 48.557 24.420 49.337 1.00 20.65 209 ALA A C 1
ATOM 1509 O O . ALA A 1 233 ? 48.282 24.058 50.481 1.00 21.70 209 ALA A O 1
ATOM 1511 N N . LEU A 1 234 ? 47.834 25.316 48.674 1.00 20.92 210 LEU A N 1
ATOM 1512 C CA . LEU A 1 234 ? 46.653 25.987 49.210 1.00 21.01 210 LEU A CA 1
ATOM 1513 C C . LEU A 1 234 ? 45.558 24.935 49.387 1.00 20.68 210 LEU A C 1
ATOM 1514 O O . LEU A 1 234 ? 44.878 25.032 50.427 1.00 20.45 210 LEU A O 1
ATOM 1519 N N . VAL A 1 235 ? 45.370 24.027 48.465 1.00 19.27 211 VAL A N 1
ATOM 1520 C CA . VAL A 1 235 ? 44.327 22.998 48.639 1.00 18.22 211 VAL A CA 1
ATOM 1521 C C . VAL A 1 235 ? 44.683 22.143 49.844 1.00 18.79 211 VAL A C 1
ATOM 1522 O O . VAL A 1 235 ? 43.746 21.849 50.636 1.00 20.68 211 VAL A O 1
ATOM 1526 N N . ALA A 1 236 ? 45.846 21.717 50.113 1.00 18.56 212 ALA A N 1
ATOM 1527 C CA . ALA A 1 236 ? 46.252 20.903 51.224 1.00 19.76 212 ALA A CA 1
ATOM 1528 C C . ALA A 1 236 ? 45.889 21.588 52.571 1.00 20.83 212 ALA A C 1
ATOM 1529 O O . ALA A 1 236 ? 45.487 20.874 53.514 1.00 20.71 212 ALA A O 1
ATOM 1531 N N . ASP A 1 237 ? 46.123 22.882 52.603 1.00 21.56 213 ASP A N 1
ATOM 1532 C CA . ASP A 1 237 ? 45.843 23.744 53.776 1.00 22.58 213 ASP A CA 1
ATOM 1533 C C . ASP A 1 237 ? 44.314 23.784 53.930 1.00 22.47 213 ASP A C 1
ATOM 1534 O O . ASP A 1 237 ? 43.935 23.505 55.091 1.00 24.08 213 ASP A O 1
ATOM 1539 N N . ALA A 1 238 ? 43.495 24.038 52.947 1.00 20.31 214 ALA A N 1
ATOM 1540 C CA . ALA A 1 238 ? 42.074 24.054 52.952 1.00 19.26 214 ALA A CA 1
ATOM 1541 C C . ALA A 1 238 ? 41.557 22.719 53.479 1.00 20.08 214 ALA A C 1
ATOM 1542 O O . ALA A 1 238 ? 40.518 22.666 54.127 1.00 20.71 214 ALA A O 1
ATOM 1544 N N . MET A 1 239 ? 42.203 21.637 53.263 1.00 19.97 215 MET A N 1
ATOM 1545 C CA . MET A 1 239 ? 41.929 20.296 53.668 1.00 19.78 215 MET A CA 1
ATOM 1546 C C . MET A 1 239 ? 42.168 20.275 55.182 1.00 20.62 215 MET A C 1
ATOM 1547 O O . MET A 1 239 ? 41.251 19.718 55.850 1.00 19.98 215 MET A O 1
ATOM 1552 N N . ARG A 1 240 ? 43.268 20.779 55.671 1.00 21.72 216 ARG A N 1
ATOM 1553 C CA . ARG A 1 240 ? 43.559 20.786 57.104 1.00 22.91 216 ARG A CA 1
ATOM 1554 C C . ARG A 1 240 ? 42.466 21.555 57.872 1.00 22.70 216 ARG A C 1
ATOM 1555 O O . ARG A 1 240 ? 41.937 21.038 58.858 1.00 22.15 216 ARG A O 1
ATOM 1563 N N . ARG A 1 241 ? 42.143 22.725 57.387 1.00 22.73 217 ARG A N 1
ATOM 1564 C CA . ARG A 1 241 ? 41.134 23.629 57.937 1.00 22.87 217 ARG A CA 1
ATOM 1565 C C . ARG A 1 241 ? 39.726 23.002 58.007 1.00 22.91 217 ARG A C 1
ATOM 1566 O O . ARG A 1 241 ? 39.068 23.151 59.043 1.00 21.69 217 ARG A O 1
ATOM 1574 N N . ALA A 1 242 ? 39.267 22.382 56.942 1.00 22.09 218 ALA A N 1
ATOM 1575 C CA . ALA A 1 242 ? 37.974 21.762 56.877 1.00 22.02 218 ALA A CA 1
ATOM 1576 C C . ALA A 1 242 ? 38.091 20.526 57.780 1.00 22.07 218 ALA A C 1
ATOM 1577 O O . ALA A 1 242 ? 37.030 20.248 58.348 1.00 22.48 218 ALA A O 1
ATOM 1579 N N . GLN A 1 243 ? 39.203 19.894 57.935 1.00 22.05 219 GLN A N 1
ATOM 1580 C CA . GLN A 1 243 ? 39.266 18.694 58.795 1.00 23.12 219 GLN A CA 1
ATOM 1581 C C . GLN A 1 243 ? 39.161 19.105 60.267 1.00 24.58 219 GLN A C 1
ATOM 1582 O O . GLN A 1 243 ? 38.409 18.404 60.978 1.00 25.84 219 GLN A O 1
ATOM 1588 N N . ASP A 1 244 ? 39.871 20.112 60.668 1.00 25.82 220 ASP A N 1
ATOM 1589 C CA . ASP A 1 244 ? 39.829 20.678 62.018 1.00 26.56 220 ASP A CA 1
ATOM 1590 C C . ASP A 1 244 ? 38.441 21.241 62.281 1.00 26.22 220 ASP A C 1
ATOM 1591 O O . ASP A 1 244 ? 37.839 20.796 63.291 1.00 27.02 220 ASP A O 1
ATOM 1596 N N . GLU A 1 245 ? 37.833 22.067 61.490 1.00 25.23 221 GLU A N 1
ATOM 1597 C CA . GLU A 1 245 ? 36.520 22.618 61.741 1.00 25.14 221 GLU A CA 1
ATOM 1598 C C . GLU A 1 245 ? 35.301 21.711 61.813 1.00 25.32 221 GLU A C 1
ATOM 1599 O O . GLU A 1 245 ? 34.223 21.909 62.467 1.00 25.45 221 GLU A O 1
ATOM 1605 N N . THR A 1 246 ? 35.443 20.617 61.084 1.00 23.89 222 THR A N 1
ATOM 1606 C CA . THR A 1 246 ? 34.403 19.590 60.912 1.00 22.60 222 THR A CA 1
ATOM 1607 C C . THR A 1 246 ? 34.537 18.356 61.779 1.00 21.40 222 THR A C 1
ATOM 1608 O O . THR A 1 246 ? 33.548 17.700 62.124 1.00 20.63 222 THR A O 1
ATOM 1612 N N . GLY A 1 247 ? 35.713 17.963 62.163 1.00 21.25 223 GLY A N 1
ATOM 1613 C CA . GLY A 1 247 ? 35.987 16.745 62.904 1.00 22.27 223 GLY A CA 1
ATOM 1614 C C . GLY A 1 247 ? 35.809 15.532 61.956 1.00 23.10 223 GLY A C 1
ATOM 1615 O O . GLY A 1 247 ? 35.777 14.382 62.412 1.00 23.15 223 GLY A O 1
ATOM 1616 N N . GLU A 1 248 ? 35.738 15.749 60.628 1.00 22.99 224 GLU A N 1
ATOM 1617 C CA . GLU A 1 248 ? 35.597 14.678 59.641 1.00 22.83 224 GLU A CA 1
ATOM 1618 C C . GLU A 1 248 ? 36.751 14.605 58.621 1.00 22.21 224 GLU A C 1
ATOM 1619 O O . GLU A 1 248 ? 37.174 15.721 58.284 1.00 22.33 224 GLU A O 1
ATOM 1625 N N . ALA A 1 249 ? 37.162 13.439 58.149 1.00 20.94 225 ALA A N 1
ATOM 1626 C CA . ALA A 1 249 ? 38.210 13.282 57.159 1.00 18.96 225 ALA A CA 1
ATOM 1627 C C . ALA A 1 249 ? 37.680 13.759 55.815 1.00 18.48 225 ALA A C 1
ATOM 1628 O O . ALA A 1 249 ? 36.455 13.579 55.522 1.00 18.34 225 ALA A O 1
ATOM 1630 N N . LYS A 1 250 ? 38.563 14.383 54.995 1.00 17.19 226 LYS A N 1
ATOM 1631 C CA . LYS A 1 250 ? 38.095 14.890 53.683 1.00 15.69 226 LYS A CA 1
ATOM 1632 C C . LYS A 1 250 ? 39.009 14.265 52.587 1.00 15.69 226 LYS A C 1
ATOM 1633 O O . LYS A 1 250 ? 40.114 13.886 53.019 1.00 16.08 226 LYS A O 1
ATOM 1639 N N . LEU A 1 251 ? 38.501 14.249 51.376 1.00 15.87 227 LEU A N 1
ATOM 1640 C CA . LEU A 1 251 ? 39.249 13.629 50.255 1.00 15.42 227 LEU A CA 1
ATOM 1641 C C . LEU A 1 251 ? 39.408 14.579 49.043 1.00 15.92 227 LEU A C 1
ATOM 1642 O O . LEU A 1 251 ? 38.467 15.319 48.734 1.00 15.90 227 LEU A O 1
ATOM 1647 N N . PHE A 1 252 ? 40.556 14.459 48.335 1.00 15.51 228 PHE A N 1
ATOM 1648 C CA . PHE A 1 252 ? 40.759 15.281 47.092 1.00 14.87 228 PHE A CA 1
ATOM 1649 C C . PHE A 1 252 ? 41.288 14.333 45.949 1.00 14.69 228 PHE A C 1
ATOM 1650 O O . PHE A 1 252 ? 42.146 13.499 46.295 1.00 15.21 228 PHE A O 1
ATOM 1658 N N . SER A 1 253 ? 40.771 14.527 44.772 1.00 14.87 229 SER A N 1
ATOM 1659 C CA . SER A 1 253 ? 41.204 13.761 43.553 1.00 14.79 229 SER A CA 1
ATOM 1660 C C . SER A 1 253 ? 41.921 14.837 42.633 1.00 13.84 229 SER A C 1
ATOM 1661 O O . SER A 1 253 ? 41.258 15.687 42.030 1.00 13.52 229 SER A O 1
ATOM 1664 N N . ALA A 1 254 ? 43.230 14.714 42.663 1.00 13.76 230 ALA A N 1
ATOM 1665 C CA . ALA A 1 254 ? 44.166 15.636 41.965 1.00 13.75 230 ALA A CA 1
ATOM 1666 C C . ALA A 1 254 ? 44.618 15.102 40.589 1.00 14.59 230 ALA A C 1
ATOM 1667 O O . ALA A 1 254 ? 45.118 13.989 40.510 1.00 14.54 230 ALA A O 1
ATOM 1669 N N . ASN A 1 255 ? 44.347 15.920 39.611 1.00 15.99 231 ASN A N 1
ATOM 1670 C CA . ASN A 1 255 ? 44.672 15.672 38.189 1.00 16.72 231 ASN A CA 1
ATOM 1671 C C . ASN A 1 255 ? 46.207 15.667 38.067 1.00 16.63 231 ASN A C 1
ATOM 1672 O O . ASN A 1 255 ? 46.913 16.631 38.361 1.00 16.95 231 ASN A O 1
ATOM 1677 N N . ILE A 1 256 ? 46.684 14.504 37.587 1.00 17.19 232 ILE A N 1
ATOM 1678 C CA . ILE A 1 256 ? 48.141 14.359 37.371 1.00 16.19 232 ILE A CA 1
ATOM 1679 C C . ILE A 1 256 ? 48.400 13.990 35.874 1.00 15.99 232 ILE A C 1
ATOM 1680 O O . ILE A 1 256 ? 49.556 13.663 35.664 1.00 16.03 232 ILE A O 1
ATOM 1685 N N . THR A 1 257 ? 47.411 14.037 35.037 1.00 16.22 233 THR A N 1
ATOM 1686 C CA . THR A 1 257 ? 47.577 13.739 33.625 1.00 16.46 233 THR A CA 1
ATOM 1687 C C . THR A 1 257 ? 48.664 14.641 32.994 1.00 16.68 233 THR A C 1
ATOM 1688 O O . THR A 1 257 ? 48.706 15.863 33.189 1.00 16.46 233 THR A O 1
ATOM 1692 N N . ALA A 1 258 ? 49.498 13.931 32.181 1.00 16.04 234 ALA A N 1
ATOM 1693 C CA . ALA A 1 258 ? 50.594 14.613 31.436 1.00 14.32 234 ALA A CA 1
ATOM 1694 C C . ALA A 1 258 ? 50.932 13.651 30.261 1.00 15.10 234 ALA A C 1
ATOM 1695 O O . ALA A 1 258 ? 50.467 12.492 30.180 1.00 15.39 234 ALA A O 1
ATOM 1697 N N . ASP A 1 259 ? 51.729 14.141 29.291 1.00 14.97 235 ASP A N 1
ATOM 1698 C CA . ASP A 1 259 ? 52.105 13.237 28.165 1.00 14.56 235 ASP A CA 1
ATOM 1699 C C . ASP A 1 259 ? 53.297 12.437 28.653 1.00 13.80 235 ASP A C 1
ATOM 1700 O O . ASP A 1 259 ? 53.347 11.257 28.306 1.00 14.70 235 ASP A O 1
ATOM 1705 N N . ASP A 1 260 ? 54.182 13.077 29.357 1.00 14.47 236 ASP A N 1
ATOM 1706 C CA . ASP A 1 260 ? 55.390 12.432 29.839 1.00 15.86 236 ASP A CA 1
ATOM 1707 C C . ASP A 1 260 ? 55.159 11.697 31.172 1.00 17.41 236 ASP A C 1
ATOM 1708 O O . ASP A 1 260 ? 54.849 12.425 32.128 1.00 18.05 236 ASP A O 1
ATOM 1713 N N . PRO A 1 261 ? 55.397 10.395 31.203 1.00 18.26 237 PRO A N 1
ATOM 1714 C CA . PRO A 1 261 ? 55.266 9.590 32.421 1.00 18.65 237 PRO A CA 1
ATOM 1715 C C . PRO A 1 261 ? 56.022 10.149 33.632 1.00 19.47 237 PRO A C 1
ATOM 1716 O O . PRO A 1 261 ? 55.601 10.037 34.821 1.00 19.34 237 PRO A O 1
ATOM 1720 N N . PHE A 1 262 ? 57.171 10.761 33.374 1.00 18.19 238 PHE A N 1
ATOM 1721 C CA . PHE A 1 262 ? 57.996 11.337 34.395 1.00 17.68 238 PHE A CA 1
ATOM 1722 C C . PHE A 1 262 ? 57.360 12.620 34.893 1.00 16.04 238 PHE A C 1
ATOM 1723 O O . PHE A 1 262 ? 57.801 12.972 35.986 1.00 16.75 238 PHE A O 1
ATOM 1731 N N . GLU A 1 263 ? 56.531 13.214 34.132 1.00 15.43 239 GLU A N 1
ATOM 1732 C CA . GLU A 1 263 ? 55.792 14.434 34.451 1.00 15.79 239 GLU A CA 1
ATOM 1733 C C . GLU A 1 263 ? 54.624 13.907 35.386 1.00 16.21 239 GLU A C 1
ATOM 1734 O O . GLU A 1 263 ? 54.368 14.554 36.422 1.00 16.58 239 GLU A O 1
ATOM 1740 N N . ILE A 1 264 ? 54.015 12.813 34.965 1.00 16.02 240 ILE A N 1
ATOM 1741 C CA . ILE A 1 264 ? 52.914 12.219 35.785 1.00 15.93 240 ILE A CA 1
ATOM 1742 C C . ILE A 1 264 ? 53.434 11.887 37.169 1.00 16.80 240 ILE A C 1
ATOM 1743 O O . ILE A 1 264 ? 52.872 12.180 38.246 1.00 17.48 240 ILE A O 1
ATOM 1748 N N . ILE A 1 265 ? 54.582 11.239 37.279 1.00 15.97 241 ILE A N 1
ATOM 1749 C CA . ILE A 1 265 ? 55.249 10.851 38.480 1.00 16.78 241 ILE A CA 1
ATOM 1750 C C . ILE A 1 265 ? 55.636 12.104 39.252 1.00 16.96 241 ILE A C 1
ATOM 1751 O O . ILE A 1 265 ? 55.526 12.125 40.499 1.00 17.29 241 ILE A O 1
ATOM 1756 N N . ALA A 1 266 ? 56.182 13.130 38.651 1.00 15.99 242 ALA A N 1
ATOM 1757 C CA . ALA A 1 266 ? 56.583 14.304 39.427 1.00 15.57 242 ALA A CA 1
ATOM 1758 C C . ALA A 1 266 ? 55.315 14.984 39.994 1.00 15.52 242 ALA A C 1
ATOM 1759 O O . ALA A 1 266 ? 55.414 15.519 41.116 1.00 16.47 242 ALA A O 1
ATOM 1761 N N . ARG A 1 267 ? 54.243 15.050 39.291 1.00 14.74 243 ARG A N 1
ATOM 1762 C CA . ARG A 1 267 ? 52.988 15.661 39.747 1.00 15.49 243 ARG A CA 1
ATOM 1763 C C . ARG A 1 267 ? 52.501 14.868 41.003 1.00 16.17 243 ARG A C 1
ATOM 1764 O O . ARG A 1 267 ? 52.281 15.455 42.037 1.00 15.50 243 ARG A O 1
ATOM 1772 N N . GLY A 1 268 ? 52.369 13.584 40.945 1.00 17.02 244 GLY A N 1
ATOM 1773 C CA . GLY A 1 268 ? 51.952 12.619 41.938 1.00 17.79 244 GLY A CA 1
ATOM 1774 C C . GLY A 1 268 ? 52.811 12.756 43.188 1.00 19.04 244 GLY A C 1
ATOM 1775 O O . GLY A 1 268 ? 52.291 12.778 44.357 1.00 18.83 244 GLY A O 1
ATOM 1776 N N . GLU A 1 269 ? 54.134 12.800 42.983 1.00 18.81 245 GLU A N 1
ATOM 1777 C CA . GLU A 1 269 ? 55.054 12.923 44.105 1.00 19.57 245 GLU A CA 1
ATOM 1778 C C . GLU A 1 269 ? 54.912 14.292 44.785 1.00 18.62 245 GLU A C 1
ATOM 1779 O O . GLU A 1 269 ? 54.991 14.325 46.019 1.00 18.00 245 GLU A O 1
ATOM 1785 N N . TYR A 1 270 ? 54.745 15.377 44.067 1.00 17.98 246 TYR A N 1
ATOM 1786 C CA . TYR A 1 270 ? 54.567 16.732 44.569 1.00 17.70 246 TYR A CA 1
ATOM 1787 C C . TYR A 1 270 ? 53.237 16.803 45.409 1.00 17.69 246 TYR A C 1
ATOM 1788 O O . TYR A 1 270 ? 53.304 17.329 46.512 1.00 16.66 246 TYR A O 1
ATOM 1797 N N . VAL A 1 271 ? 52.170 16.277 44.867 1.00 17.55 247 VAL A N 1
ATOM 1798 C CA . VAL A 1 271 ? 50.836 16.168 45.478 1.00 18.04 247 VAL A CA 1
ATOM 1799 C C . VAL A 1 271 ? 50.907 15.404 46.817 1.00 18.46 247 VAL A C 1
ATOM 1800 O O . VAL A 1 271 ? 50.499 15.979 47.839 1.00 18.14 247 VAL A O 1
ATOM 1804 N N . LEU A 1 272 ? 51.421 14.211 46.889 1.00 19.12 248 LEU A N 1
ATOM 1805 C CA . LEU A 1 272 ? 51.512 13.364 48.069 1.00 20.42 248 LEU A CA 1
ATOM 1806 C C . LEU A 1 272 ? 52.371 13.915 49.173 1.00 21.73 248 LEU A C 1
ATOM 1807 O O . LEU A 1 272 ? 52.017 13.792 50.327 1.00 21.50 248 LEU A O 1
ATOM 1812 N N . GLU A 1 273 ? 53.495 14.521 48.832 1.00 23.09 249 GLU A N 1
ATOM 1813 C CA . GLU A 1 273 ? 54.431 15.121 49.759 1.00 24.46 249 GLU A CA 1
ATOM 1814 C C . GLU A 1 273 ? 53.800 16.365 50.362 1.00 23.87 249 GLU A C 1
ATOM 1815 O O . GLU A 1 273 ? 53.869 16.531 51.565 1.00 23.63 249 GLU A O 1
ATOM 1821 N N . THR A 1 274 ? 53.179 17.234 49.594 1.00 22.86 250 THR A N 1
ATOM 1822 C CA . THR A 1 274 ? 52.516 18.457 49.969 1.00 22.48 250 THR A CA 1
ATOM 1823 C C . THR A 1 274 ? 51.361 18.174 50.951 1.00 22.33 250 THR A C 1
ATOM 1824 O O . THR A 1 274 ? 51.273 18.907 51.929 1.00 22.39 250 THR A O 1
ATOM 1828 N N . PHE A 1 275 ? 50.544 17.191 50.680 1.00 21.94 251 PHE A N 1
ATOM 1829 C CA . PHE A 1 275 ? 49.392 16.723 51.454 1.00 21.50 251 PHE A CA 1
ATOM 1830 C C . PHE A 1 275 ? 49.866 16.137 52.775 1.00 22.26 251 PHE A C 1
ATOM 1831 O O . PHE A 1 275 ? 49.093 16.130 53.752 1.00 21.84 251 PHE A O 1
ATOM 1839 N N . GLY A 1 276 ? 51.099 15.719 52.827 1.00 23.01 252 GLY A N 1
ATOM 1840 C CA . GLY A 1 276 ? 51.781 15.206 54.010 1.00 24.37 252 GLY A CA 1
ATOM 1841 C C . GLY A 1 276 ? 51.039 14.193 54.857 1.00 25.16 252 GLY A C 1
ATOM 1842 O O . GLY A 1 276 ? 50.849 13.040 54.416 1.00 25.71 252 GLY A O 1
ATOM 1843 N N . GLU A 1 277 ? 50.621 14.559 56.050 1.00 26.06 253 GLU A N 1
ATOM 1844 C CA . GLU A 1 277 ? 49.881 13.633 56.926 1.00 26.55 253 GLU A CA 1
ATOM 1845 C C . GLU A 1 277 ? 48.620 13.228 56.194 1.00 24.92 253 GLU A C 1
ATOM 1846 O O . GLU A 1 277 ? 48.098 12.126 56.447 1.00 25.13 253 GLU A O 1
ATOM 1852 N N . ASN A 1 278 ? 48.118 14.057 55.312 1.00 22.42 254 ASN A N 1
ATOM 1853 C CA . ASN A 1 278 ? 46.922 13.780 54.551 1.00 21.17 254 ASN A CA 1
ATOM 1854 C C . ASN A 1 278 ? 47.134 13.076 53.196 1.00 19.87 254 ASN A C 1
ATOM 1855 O O . ASN A 1 278 ? 46.193 13.080 52.384 1.00 18.91 254 ASN A O 1
ATOM 1860 N N . ALA A 1 279 ? 48.276 12.450 53.043 1.00 20.27 255 ALA A N 1
ATOM 1861 C CA . ALA A 1 279 ? 48.599 11.738 51.769 1.00 20.12 255 ALA A CA 1
ATOM 1862 C C . ALA A 1 279 ? 47.615 10.643 51.489 1.00 19.95 255 ALA A C 1
ATOM 1863 O O . ALA A 1 279 ? 47.246 10.504 50.301 1.00 20.43 255 ALA A O 1
ATOM 1865 N N . SER A 1 280 ? 47.117 9.874 52.456 1.00 18.83 256 SER A N 1
ATOM 1866 C CA . SER A 1 280 ? 46.122 8.825 52.142 1.00 18.18 256 SER A CA 1
ATOM 1867 C C . SER A 1 280 ? 44.750 9.369 51.832 1.00 17.28 256 SER A C 1
ATOM 1868 O O . SER A 1 280 ? 43.883 8.555 51.428 1.00 18.00 256 SER A O 1
ATOM 1871 N N . HIS A 1 281 ? 44.524 10.677 51.961 1.00 16.71 257 HIS A N 1
ATOM 1872 C CA . HIS A 1 281 ? 43.235 11.255 51.648 1.00 16.85 257 HIS A CA 1
ATOM 1873 C C . HIS A 1 281 ? 43.171 11.746 50.203 1.00 17.60 257 HIS A C 1
ATOM 1874 O O . HIS A 1 281 ? 42.142 12.301 49.782 1.00 17.00 257 HIS A O 1
ATOM 1881 N N . VAL A 1 282 ? 44.312 11.469 49.493 1.00 18.03 258 VAL A N 1
ATOM 1882 C CA . VAL A 1 282 ? 44.449 11.896 48.075 1.00 17.72 258 VAL A CA 1
ATOM 1883 C C . VAL A 1 282 ? 44.304 10.796 47.037 1.00 16.23 258 VAL A C 1
ATOM 1884 O O . VAL A 1 282 ? 44.918 9.734 47.196 1.00 16.94 258 VAL A O 1
ATOM 1888 N N . ALA A 1 283 ? 43.449 11.033 46.090 1.00 15.17 259 ALA A N 1
ATOM 1889 C CA . ALA A 1 283 ? 43.234 10.168 44.949 1.00 14.87 259 ALA A CA 1
ATOM 1890 C C . ALA A 1 283 ? 43.991 10.896 43.767 1.00 15.05 259 ALA A C 1
ATOM 1891 O O . ALA A 1 283 ? 44.074 12.141 43.719 1.00 14.63 259 ALA A O 1
ATOM 1893 N N . LEU A 1 284 ? 44.497 10.083 42.855 1.00 14.68 260 LEU A N 1
ATOM 1894 C CA . LEU A 1 284 ? 45.259 10.556 41.654 1.00 14.27 260 LEU A CA 1
ATOM 1895 C C . LEU A 1 284 ? 44.368 10.329 40.467 1.00 14.04 260 LEU A C 1
ATOM 1896 O O . LEU A 1 284 ? 43.916 9.211 40.183 1.00 13.84 260 LEU A O 1
ATOM 1901 N N . LEU A 1 285 ? 44.045 11.420 39.787 1.00 14.35 261 LEU A N 1
ATOM 1902 C CA . LEU A 1 285 ? 43.144 11.448 38.661 1.00 15.63 261 LEU A CA 1
ATOM 1903 C C . LEU A 1 285 ? 43.972 11.477 37.344 1.00 16.19 261 LEU A C 1
ATOM 1904 O O . LEU A 1 285 ? 44.831 12.382 37.208 1.00 17.33 261 LEU A O 1
ATOM 1909 N N . VAL A 1 286 ? 43.621 10.514 36.559 1.00 16.62 262 VAL A N 1
ATOM 1910 C CA . VAL A 1 286 ? 44.307 10.412 35.210 1.00 17.46 262 VAL A CA 1
ATOM 1911 C C . VAL A 1 286 ? 43.293 10.289 34.114 1.00 18.41 262 VAL A C 1
ATOM 1912 O O . VAL A 1 286 ? 42.459 9.353 34.197 1.00 18.64 262 VAL A O 1
ATOM 1916 N N . ASP A 1 287 ? 43.326 11.154 33.108 1.00 19.94 263 ASP A N 1
ATOM 1917 C CA . ASP A 1 287 ? 42.357 10.938 31.992 1.00 22.43 263 ASP A CA 1
ATOM 1918 C C . ASP A 1 287 ? 43.020 9.914 31.036 1.00 23.69 263 ASP A C 1
ATOM 1919 O O . ASP A 1 287 ? 43.880 10.277 30.211 1.00 23.74 263 ASP A O 1
ATOM 1924 N N . GLY A 1 288 ? 42.691 8.675 31.176 1.00 24.85 264 GLY A N 1
ATOM 1925 C CA . GLY A 1 288 ? 43.252 7.555 30.438 1.00 27.24 264 GLY A CA 1
ATOM 1926 C C . GLY A 1 288 ? 42.878 7.456 28.972 1.00 28.53 264 GLY A C 1
ATOM 1927 O O . GLY A 1 288 ? 43.444 6.701 28.199 1.00 28.60 264 GLY A O 1
ATOM 1928 N N . TYR A 1 289 ? 41.867 8.234 28.628 1.00 30.00 265 TYR A N 1
ATOM 1929 C CA . TYR A 1 289 ? 41.333 8.289 27.259 1.00 30.36 265 TYR A CA 1
ATOM 1930 C C . TYR A 1 289 ? 42.226 9.248 26.479 1.00 29.35 265 TYR A C 1
ATOM 1931 O O . TYR A 1 289 ? 42.728 8.735 25.463 1.00 29.71 265 TYR A O 1
ATOM 1940 N N . VAL A 1 290 ? 42.418 10.469 26.919 1.00 27.40 266 VAL A N 1
ATOM 1941 C CA . VAL A 1 290 ? 43.251 11.383 26.197 1.00 26.89 266 VAL A CA 1
ATOM 1942 C C . VAL A 1 290 ? 44.744 11.085 26.331 1.00 26.35 266 VAL A C 1
ATOM 1943 O O . VAL A 1 290 ? 45.438 11.508 25.383 1.00 27.04 266 VAL A O 1
ATOM 1947 N N . ALA A 1 291 ? 45.225 10.546 27.415 1.00 24.70 267 ALA A N 1
ATOM 1948 C CA . ALA A 1 291 ? 46.658 10.295 27.616 1.00 23.63 267 ALA A CA 1
ATOM 1949 C C . ALA A 1 291 ? 46.978 8.832 27.341 1.00 22.69 267 ALA A C 1
ATOM 1950 O O . ALA A 1 291 ? 48.161 8.456 27.272 1.00 23.81 267 ALA A O 1
ATOM 1952 N N . GLY A 1 292 ? 45.947 8.017 27.261 1.00 21.57 268 GLY A N 1
ATOM 1953 C CA . GLY A 1 292 ? 46.045 6.584 26.982 1.00 19.44 268 GLY A CA 1
ATOM 1954 C C . GLY A 1 292 ? 46.502 5.664 28.061 1.00 18.04 268 GLY A C 1
ATOM 1955 O O . GLY A 1 292 ? 46.892 6.003 29.205 1.00 17.91 268 GLY A O 1
ATOM 1956 N N . ALA A 1 293 ? 46.469 4.390 27.721 1.00 16.67 269 ALA A N 1
ATOM 1957 C CA . ALA A 1 293 ? 46.857 3.304 28.638 1.00 15.62 269 ALA A CA 1
ATOM 1958 C C . ALA A 1 293 ? 48.140 3.505 29.333 1.00 15.54 269 ALA A C 1
ATOM 1959 O O . ALA A 1 293 ? 48.300 3.114 30.515 1.00 14.49 269 ALA A O 1
ATOM 1961 N N . ALA A 1 294 ? 49.199 4.084 28.725 1.00 13.90 270 ALA A N 1
ATOM 1962 C CA . ALA A 1 294 ? 50.481 4.231 29.406 1.00 14.41 270 ALA A CA 1
ATOM 1963 C C . ALA A 1 294 ? 50.420 5.202 30.574 1.00 13.70 270 ALA A C 1
ATOM 1964 O O . ALA A 1 294 ? 51.199 5.123 31.516 1.00 15.07 270 ALA A O 1
ATOM 1966 N N . ALA A 1 295 ? 49.526 6.167 30.550 1.00 14.17 271 ALA A N 1
ATOM 1967 C CA . ALA A 1 295 ? 49.317 7.188 31.609 1.00 13.43 271 ALA A CA 1
ATOM 1968 C C . ALA A 1 295 ? 48.705 6.429 32.826 1.00 13.00 271 ALA A C 1
ATOM 1969 O O . ALA A 1 295 ? 49.279 6.560 33.907 1.00 13.23 271 ALA A O 1
ATOM 1971 N N . ILE A 1 296 ? 47.687 5.677 32.501 1.00 13.57 272 ILE A N 1
ATOM 1972 C CA . ILE A 1 296 ? 47.012 4.824 33.515 1.00 13.96 272 ILE A CA 1
ATOM 1973 C C . ILE A 1 296 ? 48.020 3.919 34.201 1.00 14.67 272 ILE A C 1
ATOM 1974 O O . ILE A 1 296 ? 48.229 3.935 35.466 1.00 14.88 272 ILE A O 1
ATOM 1979 N N . THR A 1 297 ? 48.767 3.060 33.474 1.00 13.00 273 THR A N 1
ATOM 1980 C CA . THR A 1 297 ? 49.749 2.183 34.031 1.00 12.08 273 THR A CA 1
ATOM 1981 C C . THR A 1 297 ? 50.795 2.967 34.708 1.00 12.34 273 THR A C 1
ATOM 1982 O O . THR A 1 297 ? 51.287 2.350 35.694 1.00 12.73 273 THR A O 1
ATOM 1986 N N . THR A 1 298 ? 51.190 4.185 34.267 1.00 12.47 274 THR A N 1
ATOM 1987 C CA . THR A 1 298 ? 52.229 4.839 35.038 1.00 13.94 274 THR A CA 1
ATOM 1988 C C . THR A 1 298 ? 51.770 5.067 36.524 1.00 14.76 274 THR A C 1
ATOM 1989 O O . THR A 1 298 ? 52.536 4.782 37.460 1.00 14.80 274 THR A O 1
ATOM 1993 N N . ALA A 1 299 ? 50.605 5.671 36.649 1.00 14.98 275 ALA A N 1
ATOM 1994 C CA . ALA A 1 299 ? 50.045 5.979 38.031 1.00 14.55 275 ALA A CA 1
ATOM 1995 C C . ALA A 1 299 ? 49.825 4.661 38.757 1.00 14.09 275 ALA A C 1
ATOM 1996 O O . ALA A 1 299 ? 50.327 4.598 39.864 1.00 14.95 275 ALA A O 1
ATOM 1998 N N . ARG A 1 300 ? 49.162 3.686 38.186 1.00 14.51 276 ARG A N 1
ATOM 1999 C CA . ARG A 1 300 ? 48.891 2.382 38.806 1.00 14.54 276 ARG A CA 1
ATOM 2000 C C . ARG A 1 300 ? 50.052 1.700 39.455 1.00 15.80 276 ARG A C 1
ATOM 2001 O O . ARG A 1 300 ? 50.117 1.229 40.630 1.00 15.54 276 ARG A O 1
ATOM 2009 N N . ARG A 1 301 ? 51.188 1.619 38.721 1.00 16.21 277 ARG A N 1
ATOM 2010 C CA . ARG A 1 301 ? 52.382 0.958 39.211 1.00 16.51 277 ARG A CA 1
ATOM 2011 C C . ARG A 1 301 ? 53.224 1.838 40.078 1.00 16.52 277 ARG A C 1
ATOM 2012 O O . ARG A 1 301 ? 53.930 1.288 40.946 1.00 16.93 277 ARG A O 1
ATOM 2020 N N . ARG A 1 302 ? 53.171 3.134 39.900 1.00 16.69 278 ARG A N 1
ATOM 2021 C CA . ARG A 1 302 ? 54.017 3.986 40.732 1.00 18.01 278 ARG A CA 1
ATOM 2022 C C . ARG A 1 302 ? 53.354 4.386 42.034 1.00 16.75 278 ARG A C 1
ATOM 2023 O O . ARG A 1 302 ? 54.115 4.631 42.962 1.00 16.46 278 ARG A O 1
ATOM 2031 N N . PHE A 1 303 ? 52.067 4.451 42.054 1.00 17.22 279 PHE A N 1
ATOM 2032 C CA . PHE A 1 303 ? 51.332 4.888 43.330 1.00 17.88 279 PHE A CA 1
ATOM 2033 C C . PHE A 1 303 ? 50.277 3.849 43.555 1.00 18.33 279 PHE A C 1
ATOM 2034 O O . PHE A 1 303 ? 49.082 4.177 43.346 1.00 19.66 279 PHE A O 1
ATOM 2042 N N . PRO A 1 304 ? 50.645 2.650 43.934 1.00 18.54 280 PRO A N 1
ATOM 2043 C CA . PRO A 1 304 ? 49.627 1.591 44.084 1.00 19.36 280 PRO A CA 1
ATOM 2044 C C . PRO A 1 304 ? 48.870 1.725 45.419 1.00 20.25 280 PRO A C 1
ATOM 2045 O O . PRO A 1 304 ? 47.858 0.992 45.510 1.00 20.82 280 PRO A O 1
ATOM 2049 N N . ASP A 1 305 ? 49.329 2.604 46.274 1.00 20.73 281 ASP A N 1
ATOM 2050 C CA . ASP A 1 305 ? 48.625 2.757 47.555 1.00 21.85 281 ASP A CA 1
ATOM 2051 C C . ASP A 1 305 ? 47.630 3.875 47.485 1.00 21.56 281 ASP A C 1
ATOM 2052 O O . ASP A 1 305 ? 47.034 4.076 48.539 1.00 22.62 281 ASP A O 1
ATOM 2057 N N . ASN A 1 306 ? 47.442 4.555 46.413 1.00 20.75 282 ASN A N 1
ATOM 2058 C CA . ASN A 1 306 ? 46.489 5.667 46.351 1.00 19.23 282 ASN A CA 1
ATOM 2059 C C . ASN A 1 306 ? 45.476 5.287 45.311 1.00 19.00 282 ASN A C 1
ATOM 2060 O O . ASN A 1 306 ? 45.845 4.716 44.245 1.00 18.61 282 ASN A O 1
ATOM 2065 N N . PHE A 1 307 ? 44.237 5.642 45.601 1.00 17.31 283 PHE A N 1
ATOM 2066 C CA . PHE A 1 307 ? 43.174 5.380 44.647 1.00 16.24 283 PHE A CA 1
ATOM 2067 C C . PHE A 1 307 ? 43.524 6.118 43.325 1.00 16.79 283 PHE A C 1
ATOM 2068 O O . PHE A 1 307 ? 43.863 7.310 43.291 1.00 16.75 283 PHE A O 1
ATOM 2076 N N . LEU A 1 308 ? 43.415 5.362 42.247 1.00 16.43 284 LEU A N 1
ATOM 2077 C CA . LEU A 1 308 ? 43.612 5.784 40.862 1.00 15.86 284 LEU A CA 1
ATOM 2078 C C . LEU A 1 308 ? 42.238 5.976 40.255 1.00 14.66 284 LEU A C 1
ATOM 2079 O O . LEU A 1 308 ? 41.393 5.129 39.895 1.00 14.97 284 LEU A O 1
ATOM 2084 N N . HIS A 1 309 ? 41.976 7.267 40.106 1.00 14.49 285 HIS A N 1
ATOM 2085 C CA . HIS A 1 309 ? 40.733 7.774 39.578 1.00 15.51 285 HIS A CA 1
ATOM 2086 C C . HIS A 1 309 ? 40.839 7.914 38.060 1.00 17.41 285 HIS A C 1
ATOM 2087 O O . HIS A 1 309 ? 41.524 8.859 37.591 1.00 17.74 285 HIS A O 1
ATOM 2094 N N . TYR A 1 310 ? 40.167 7.039 37.381 1.00 19.11 286 TYR A N 1
ATOM 2095 C CA . TYR A 1 310 ? 40.126 6.984 35.921 1.00 22.36 286 TYR A CA 1
ATOM 2096 C C . TYR A 1 310 ? 38.941 7.786 35.395 1.00 24.23 286 TYR A C 1
ATOM 2097 O O . TYR A 1 310 ? 37.806 7.337 35.403 1.00 22.92 286 TYR A O 1
ATOM 2106 N N . HIS A 1 311 ? 39.248 8.960 34.884 1.00 27.74 287 HIS A N 1
ATOM 2107 C CA . HIS A 1 311 ? 38.334 9.901 34.268 1.00 31.92 287 HIS A CA 1
ATOM 2108 C C . HIS A 1 311 ? 38.288 9.543 32.765 1.00 34.80 287 HIS A C 1
ATOM 2109 O O . HIS A 1 311 ? 39.332 9.265 32.140 1.00 34.07 287 HIS A O 1
ATOM 2116 N N . ARG A 1 312 ? 37.084 9.547 32.209 1.00 38.24 288 ARG A N 1
ATOM 2117 C CA . ARG A 1 312 ? 36.868 9.215 30.787 1.00 41.90 288 ARG A CA 1
ATOM 2118 C C . ARG A 1 312 ? 36.827 10.246 29.652 1.00 44.15 288 ARG A C 1
ATOM 2119 O O . ARG A 1 312 ? 36.534 9.897 28.440 1.00 44.47 288 ARG A O 1
ATOM 2127 N N . ALA A 1 313 ? 37.164 11.523 29.839 1.00 46.09 289 ALA A N 1
ATOM 2128 C CA . ALA A 1 313 ? 37.104 12.599 28.853 1.00 47.74 289 ALA A CA 1
ATOM 2129 C C . ALA A 1 313 ? 37.253 12.258 27.375 1.00 49.19 289 ALA A C 1
ATOM 2130 O O . ALA A 1 313 ? 38.226 11.697 26.865 1.00 49.90 289 ALA A O 1
ATOM 2132 N N . GLY A 1 314 ? 36.242 12.692 26.640 1.00 50.67 290 GLY A N 1
ATOM 2133 C CA . GLY A 1 314 ? 36.124 12.575 25.196 1.00 52.35 290 GLY A CA 1
ATOM 2134 C C . GLY A 1 314 ? 36.172 11.227 24.496 1.00 53.27 290 GLY A C 1
ATOM 2135 O O . GLY A 1 314 ? 36.357 11.071 23.246 1.00 53.15 290 GLY A O 1
ATOM 2136 N N . HIS A 1 315 ? 35.953 10.233 25.340 1.00 53.76 291 HIS A N 1
ATOM 2137 C CA . HIS A 1 315 ? 35.911 8.829 24.879 1.00 54.26 291 HIS A CA 1
ATOM 2138 C C . HIS A 1 315 ? 34.549 8.654 24.201 1.00 54.33 291 HIS A C 1
ATOM 2139 O O . HIS A 1 315 ? 34.028 7.574 23.906 1.00 54.13 291 HIS A O 1
ATOM 2146 N N . GLY A 1 316 ? 33.957 9.819 24.019 1.00 54.51 292 GLY A N 1
ATOM 2147 C CA . GLY A 1 316 ? 32.636 10.055 23.446 1.00 54.58 292 GLY A CA 1
ATOM 2148 C C . GLY A 1 316 ? 32.683 9.660 21.982 1.00 54.81 292 GLY A C 1
ATOM 2149 O O . GLY A 1 316 ? 31.794 8.927 21.530 1.00 55.12 292 GLY A O 1
ATOM 2150 N N . ALA A 1 317 ? 33.725 10.157 21.340 1.00 54.91 293 ALA A N 1
ATOM 2151 C CA . ALA A 1 317 ? 33.880 9.834 19.912 1.00 55.10 293 ALA A CA 1
ATOM 2152 C C . ALA A 1 317 ? 33.719 8.332 19.665 1.00 55.10 293 ALA A C 1
ATOM 2153 O O . ALA A 1 317 ? 33.258 7.985 18.540 1.00 55.29 293 ALA A O 1
ATOM 2155 N N . VAL A 1 318 ? 34.068 7.466 20.619 1.00 55.00 294 VAL A N 1
ATOM 2156 C CA . VAL A 1 318 ? 33.913 6.027 20.307 1.00 55.08 294 VAL A CA 1
ATOM 2157 C C . VAL A 1 318 ? 32.777 5.310 21.019 1.00 55.14 294 VAL A C 1
ATOM 2158 O O . VAL A 1 318 ? 31.984 4.623 20.350 1.00 55.20 294 VAL A O 1
ATOM 2162 N N . THR A 1 319 ? 32.745 5.448 22.335 1.00 55.35 295 THR A N 1
ATOM 2163 C CA . THR A 1 319 ? 31.721 4.762 23.136 1.00 55.37 295 THR A CA 1
ATOM 2164 C C . THR A 1 319 ? 30.307 5.238 22.866 1.00 55.59 295 THR A C 1
ATOM 2165 O O . THR A 1 319 ? 29.379 4.443 23.116 1.00 56.20 295 THR A O 1
ATOM 2169 N N . SER A 1 320 ? 30.110 6.440 22.400 1.00 55.71 296 SER A N 1
ATOM 2170 C CA . SER A 1 320 ? 28.774 6.973 22.087 1.00 56.01 296 SER A CA 1
ATOM 2171 C C . SER A 1 320 ? 27.982 6.012 21.215 1.00 56.23 296 SER A C 1
ATOM 2172 O O . SER A 1 320 ? 28.544 5.507 20.229 1.00 56.52 296 SER A O 1
ATOM 2175 N N . PRO A 1 321 ? 26.732 5.776 21.529 1.00 56.34 297 PRO A N 1
ATOM 2176 C CA . PRO A 1 321 ? 25.877 4.838 20.796 1.00 56.34 297 PRO A CA 1
ATOM 2177 C C . PRO A 1 321 ? 25.499 5.293 19.418 1.00 56.31 297 PRO A C 1
ATOM 2178 O O . PRO A 1 321 ? 25.002 4.441 18.648 1.00 56.49 297 PRO A O 1
ATOM 2182 N N . GLN A 1 322 ? 25.733 6.535 19.024 1.00 56.64 298 GLN A N 1
ATOM 2183 C CA . GLN A 1 322 ? 25.398 6.938 17.628 1.00 56.70 298 GLN A CA 1
ATOM 2184 C C . GLN A 1 322 ? 26.582 6.382 16.796 1.00 55.40 298 GLN A C 1
ATOM 2185 O O . GLN A 1 322 ? 26.467 6.387 15.572 1.00 56.03 298 GLN A O 1
ATOM 2191 N N . SER A 1 323 ? 27.653 5.992 17.443 1.00 53.32 299 SER A N 1
ATOM 2192 C CA . SER A 1 323 ? 28.876 5.442 16.837 1.00 50.96 299 SER A CA 1
ATOM 2193 C C . SER A 1 323 ? 28.744 3.911 16.754 1.00 49.29 299 SER A C 1
ATOM 2194 O O . SER A 1 323 ? 28.367 3.173 17.664 1.00 48.72 299 SER A O 1
ATOM 2197 N N . LYS A 1 324 ? 29.077 3.466 15.563 1.00 47.49 300 LYS A N 1
ATOM 2198 C CA . LYS A 1 324 ? 29.081 2.094 15.087 1.00 45.76 300 LYS A CA 1
ATOM 2199 C C . LYS A 1 324 ? 30.471 1.484 15.043 1.00 44.05 300 LYS A C 1
ATOM 2200 O O . LYS A 1 324 ? 30.544 0.321 14.616 1.00 44.12 300 LYS A O 1
ATOM 2206 N N . ARG A 1 325 ? 31.493 2.202 15.475 1.00 41.99 301 ARG A N 1
ATOM 2207 C CA . ARG A 1 325 ? 32.864 1.680 15.413 1.00 40.39 301 ARG A CA 1
ATOM 2208 C C . ARG A 1 325 ? 33.540 1.792 16.764 1.00 38.74 301 ARG A C 1
ATOM 2209 O O . ARG A 1 325 ? 33.037 2.643 17.524 1.00 39.20 301 ARG A O 1
ATOM 2217 N N . GLY A 1 326 ? 34.585 1.060 17.044 1.00 36.26 302 GLY A N 1
ATOM 2218 C CA . GLY A 1 326 ? 35.253 1.204 18.355 1.00 33.78 302 GLY A CA 1
ATOM 2219 C C . GLY A 1 326 ? 34.635 0.143 19.272 1.00 32.67 302 GLY A C 1
ATOM 2220 O O . GLY A 1 326 ? 34.563 -1.023 18.857 1.00 32.05 302 GLY A O 1
ATOM 2221 N N . TYR A 1 327 ? 34.204 0.600 20.455 1.00 31.28 303 TYR A N 1
ATOM 2222 C CA . TYR A 1 327 ? 33.599 -0.328 21.453 1.00 29.33 303 TYR A CA 1
ATOM 2223 C C . TYR A 1 327 ? 32.656 0.497 22.350 1.00 28.04 303 TYR A C 1
ATOM 2224 O O . TYR A 1 327 ? 32.723 1.748 22.362 1.00 27.35 303 TYR A O 1
ATOM 2233 N N . THR A 1 328 ? 31.843 -0.236 23.076 1.00 26.17 304 THR A N 1
ATOM 2234 C CA . THR A 1 328 ? 30.846 0.347 24.018 1.00 24.78 304 THR A CA 1
ATOM 2235 C C . THR A 1 328 ? 31.434 0.795 25.343 1.00 23.86 304 THR A C 1
ATOM 2236 O O . THR A 1 328 ? 32.608 0.524 25.680 1.00 23.94 304 THR A O 1
ATOM 2240 N N . ALA A 1 329 ? 30.610 1.508 26.149 1.00 22.80 305 ALA A N 1
ATOM 2241 C CA . ALA A 1 329 ? 31.019 2.006 27.474 1.00 20.98 305 ALA A CA 1
ATOM 2242 C C . ALA A 1 329 ? 31.271 0.795 28.364 1.00 19.67 305 ALA A C 1
ATOM 2243 O O . ALA A 1 329 ? 32.216 0.705 29.157 1.00 19.84 305 ALA A O 1
ATOM 2245 N N . PHE A 1 330 ? 30.427 -0.180 28.172 1.00 19.57 306 PHE A N 1
ATOM 2246 C CA . PHE A 1 330 ? 30.558 -1.450 28.917 1.00 19.04 306 PHE A CA 1
ATOM 2247 C C . PHE A 1 330 ? 31.985 -1.960 28.756 1.00 18.20 306 PHE A C 1
ATOM 2248 O O . PHE A 1 330 ? 32.680 -2.214 29.722 1.00 17.15 306 PHE A O 1
ATOM 2256 N N . VAL A 1 331 ? 32.391 -2.124 27.480 1.00 17.83 307 VAL A N 1
ATOM 2257 C CA . VAL A 1 331 ? 33.743 -2.646 27.163 1.00 16.52 307 VAL A CA 1
ATOM 2258 C C . VAL A 1 331 ? 34.804 -1.790 27.745 1.00 15.71 307 VAL A C 1
ATOM 2259 O O . VAL A 1 331 ? 35.822 -2.236 28.297 1.00 15.53 307 VAL A O 1
ATOM 2263 N N . HIS A 1 332 ? 34.625 -0.477 27.622 1.00 16.60 308 HIS A N 1
ATOM 2264 C CA . HIS A 1 332 ? 35.638 0.463 28.172 1.00 16.48 308 HIS A CA 1
ATOM 2265 C C . HIS A 1 332 ? 35.938 0.289 29.646 1.00 16.69 308 HIS A C 1
ATOM 2266 O O . HIS A 1 332 ? 37.068 0.269 30.176 1.00 15.72 308 HIS A O 1
ATOM 2273 N N . CYS A 1 333 ? 34.801 0.213 30.421 1.00 17.60 309 CYS A N 1
ATOM 2274 C CA . CYS A 1 333 ? 34.810 0.059 31.901 1.00 16.46 309 CYS A CA 1
ATOM 2275 C C . CYS A 1 333 ? 35.337 -1.300 32.254 1.00 14.83 309 CYS A C 1
ATOM 2276 O O . CYS A 1 333 ? 36.197 -1.424 33.142 1.00 15.16 309 CYS A O 1
ATOM 2279 N N . LYS A 1 334 ? 34.894 -2.337 31.574 1.00 15.15 310 LYS A N 1
ATOM 2280 C CA . LYS A 1 334 ? 35.473 -3.684 31.891 1.00 15.69 310 LYS A CA 1
ATOM 2281 C C . LYS A 1 334 ? 36.989 -3.653 31.721 1.00 16.01 310 LYS A C 1
ATOM 2282 O O . LYS A 1 334 ? 37.727 -4.210 32.542 1.00 15.73 310 LYS A O 1
ATOM 2288 N N . MET A 1 335 ? 37.511 -3.003 30.636 1.00 16.17 311 MET A N 1
ATOM 2289 C CA . MET A 1 335 ? 38.955 -2.908 30.410 1.00 16.08 311 MET A CA 1
ATOM 2290 C C . MET A 1 335 ? 39.618 -2.190 31.549 1.00 14.86 311 MET A C 1
ATOM 2291 O O . MET A 1 335 ? 40.743 -2.576 31.949 1.00 14.46 311 MET A O 1
ATOM 2296 N N . ALA A 1 336 ? 38.922 -1.119 32.002 1.00 14.85 312 ALA A N 1
ATOM 2297 C CA . ALA A 1 336 ? 39.504 -0.334 33.141 1.00 14.47 312 ALA A CA 1
ATOM 2298 C C . ALA A 1 336 ? 39.873 -1.117 34.395 1.00 13.68 312 ALA A C 1
ATOM 2299 O O . ALA A 1 336 ? 40.881 -0.909 35.081 1.00 14.37 312 ALA A O 1
ATOM 2301 N N . ARG A 1 337 ? 39.052 -2.106 34.726 1.00 14.14 313 ARG A N 1
ATOM 2302 C CA . ARG A 1 337 ? 39.268 -2.985 35.890 1.00 13.35 313 ARG A CA 1
ATOM 2303 C C . ARG A 1 337 ? 40.541 -3.752 35.727 1.00 13.19 313 ARG A C 1
ATOM 2304 O O . ARG A 1 337 ? 41.377 -3.774 36.628 1.00 13.50 313 ARG A O 1
ATOM 2312 N N . LEU A 1 338 ? 40.700 -4.419 34.566 1.00 14.17 314 LEU A N 1
ATOM 2313 C CA . LEU A 1 338 ? 41.954 -5.190 34.252 1.00 14.04 314 LEU A CA 1
ATOM 2314 C C . LEU A 1 338 ? 43.141 -4.257 34.282 1.00 13.33 314 LEU A C 1
ATOM 2315 O O . LEU A 1 338 ? 44.217 -4.676 34.766 1.00 13.67 314 LEU A O 1
ATOM 2320 N N . GLN A 1 339 ? 42.998 -3.029 33.830 1.00 14.73 315 GLN A N 1
ATOM 2321 C CA . GLN A 1 339 ? 44.099 -2.031 33.837 1.00 15.42 315 GLN A CA 1
ATOM 2322 C C . GLN A 1 339 ? 44.556 -1.636 35.217 1.00 15.67 315 GLN A C 1
ATOM 2323 O O . GLN A 1 339 ? 45.747 -1.284 35.498 1.00 16.25 315 GLN A O 1
ATOM 2329 N N . GLY A 1 340 ? 43.541 -1.692 36.172 1.00 15.01 316 GLY A N 1
ATOM 2330 C CA . GLY A 1 340 ? 43.948 -1.349 37.539 1.00 12.85 316 GLY A CA 1
ATOM 2331 C C . GLY A 1 340 ? 43.277 -0.006 37.948 1.00 12.96 316 GLY A C 1
ATOM 2332 O O . GLY A 1 340 ? 43.832 0.494 38.931 1.00 14.12 316 GLY A O 1
ATOM 2333 N N . ALA A 1 341 ? 42.290 0.464 37.294 1.00 12.90 317 ALA A N 1
ATOM 2334 C CA . ALA A 1 341 ? 41.679 1.730 37.766 1.00 14.74 317 ALA A CA 1
ATOM 2335 C C . ALA A 1 341 ? 40.985 1.312 39.157 1.00 16.33 317 ALA A C 1
ATOM 2336 O O . ALA A 1 341 ? 40.467 0.172 39.276 1.00 16.33 317 ALA A O 1
ATOM 2338 N N . SER A 1 342 ? 41.038 2.256 40.081 1.00 16.86 318 SER A N 1
ATOM 2339 C CA . SER A 1 342 ? 40.441 2.086 41.445 1.00 16.31 318 SER A CA 1
ATOM 2340 C C . SER A 1 342 ? 38.951 2.389 41.368 1.00 16.88 318 SER A C 1
ATOM 2341 O O . SER A 1 342 ? 38.065 1.814 42.052 1.00 17.00 318 SER A O 1
ATOM 2344 N N . GLY A 1 343 ? 38.537 3.310 40.523 1.00 16.44 319 GLY A N 1
ATOM 2345 C CA . GLY A 1 343 ? 37.208 3.737 40.193 1.00 17.29 319 GLY A CA 1
ATOM 2346 C C . GLY A 1 343 ? 37.154 4.423 38.824 1.00 18.43 319 GLY A C 1
ATOM 2347 O O . GLY A 1 343 ? 38.191 4.999 38.418 1.00 18.80 319 GLY A O 1
ATOM 2348 N N . ILE A 1 344 ? 36.058 4.408 38.165 1.00 18.94 320 ILE A N 1
ATOM 2349 C CA . ILE A 1 344 ? 35.969 5.050 36.883 1.00 20.68 320 ILE A CA 1
ATOM 2350 C C . ILE A 1 344 ? 34.621 5.684 36.785 1.00 22.74 320 ILE A C 1
ATOM 2351 O O . ILE A 1 344 ? 33.691 5.060 37.304 1.00 23.23 320 ILE A O 1
ATOM 2356 N N . HIS A 1 345 ? 34.490 6.800 36.130 1.00 25.69 321 HIS A N 1
ATOM 2357 C CA . HIS A 1 345 ? 33.221 7.470 35.942 1.00 28.95 321 HIS A CA 1
ATOM 2358 C C . HIS A 1 345 ? 32.288 6.563 35.172 1.00 30.63 321 HIS A C 1
ATOM 2359 O O . HIS A 1 345 ? 32.672 6.197 34.027 1.00 31.20 321 HIS A O 1
ATOM 2366 N N . THR A 1 346 ? 31.135 6.167 35.637 1.00 32.48 322 THR A N 1
ATOM 2367 C CA . THR A 1 346 ? 30.334 5.281 34.802 1.00 35.28 322 THR A CA 1
ATOM 2368 C C . THR A 1 346 ? 29.002 5.885 34.422 1.00 38.48 322 THR A C 1
ATOM 2369 O O . THR A 1 346 ? 28.405 5.264 33.507 1.00 39.51 322 THR A O 1
ATOM 2373 N N . GLY A 1 347 ? 28.522 6.933 35.052 1.00 41.84 323 GLY A N 1
ATOM 2374 C CA . GLY A 1 347 ? 27.276 7.671 34.914 1.00 44.63 323 GLY A CA 1
ATOM 2375 C C . GLY A 1 347 ? 25.985 7.195 35.570 1.00 46.83 323 GLY A C 1
ATOM 2376 O O . GLY A 1 347 ? 25.738 5.965 35.774 1.00 47.54 323 GLY A O 1
ATOM 2377 N N . THR A 1 348 ? 25.084 8.153 35.871 1.00 48.36 324 THR A N 1
ATOM 2378 C CA . THR A 1 348 ? 23.796 7.782 36.484 1.00 49.23 324 THR A CA 1
ATOM 2379 C C . THR A 1 348 ? 23.004 7.081 35.367 1.00 50.07 324 THR A C 1
ATOM 2380 O O . THR A 1 348 ? 22.215 7.812 34.720 1.00 51.32 324 THR A O 1
ATOM 2384 N N . SER A 1 358 ? 21.051 -3.277 27.838 1.00 53.77 334 SER A N 1
ATOM 2385 C CA . SER A 1 358 ? 22.000 -2.210 28.228 1.00 53.75 334 SER A CA 1
ATOM 2386 C C . SER A 1 358 ? 22.127 -2.225 29.756 1.00 53.17 334 SER A C 1
ATOM 2387 O O . SER A 1 358 ? 21.998 -3.306 30.336 1.00 53.09 334 SER A O 1
ATOM 2390 N N . SER A 1 359 ? 22.360 -1.046 30.276 1.00 52.50 335 SER A N 1
ATOM 2391 C CA . SER A 1 359 ? 22.428 -0.770 31.694 1.00 52.41 335 SER A CA 1
ATOM 2392 C C . SER A 1 359 ? 23.741 -0.618 32.437 1.00 51.39 335 SER A C 1
ATOM 2393 O O . SER A 1 359 ? 24.501 -1.566 32.604 1.00 51.75 335 SER A O 1
ATOM 2396 N N . ASP A 1 360 ? 23.897 0.596 32.960 1.00 50.07 336 ASP A N 1
ATOM 2397 C CA . ASP A 1 360 ? 25.019 1.040 33.767 1.00 48.32 336 ASP A CA 1
ATOM 2398 C C . ASP A 1 360 ? 24.992 0.134 35.016 1.00 46.18 336 ASP A C 1
ATOM 2399 O O . ASP A 1 360 ? 26.058 -0.022 35.617 1.00 45.68 336 ASP A O 1
ATOM 2404 N N . ARG A 1 361 ? 23.806 -0.366 35.334 1.00 44.03 337 ARG A N 1
ATOM 2405 C CA . ARG A 1 361 ? 23.682 -1.261 36.526 1.00 41.72 337 ARG A CA 1
ATOM 2406 C C . ARG A 1 361 ? 24.534 -2.520 36.227 1.00 38.56 337 ARG A C 1
ATOM 2407 O O . ARG A 1 361 ? 25.171 -3.063 37.145 1.00 38.09 337 ARG A O 1
ATOM 2415 N N . ALA A 1 362 ? 24.492 -2.871 34.947 1.00 34.76 338 ALA A N 1
ATOM 2416 C CA . ALA A 1 362 ? 25.245 -4.023 34.401 1.00 31.44 338 ALA A CA 1
ATOM 2417 C C . ALA A 1 362 ? 26.755 -3.717 34.414 1.00 28.70 338 ALA A C 1
ATOM 2418 O O . ALA A 1 362 ? 27.606 -4.584 34.673 1.00 28.02 338 ALA A O 1
ATOM 2420 N N . ILE A 1 363 ? 27.032 -2.442 34.131 1.00 25.65 339 ILE A N 1
ATOM 2421 C CA . ILE A 1 363 ? 28.422 -2.014 34.197 1.00 22.85 339 ILE A CA 1
ATOM 2422 C C . ILE A 1 363 ? 28.867 -2.107 35.639 1.00 20.98 339 ILE A C 1
ATOM 2423 O O . ILE A 1 363 ? 29.869 -2.699 36.031 1.00 19.59 339 ILE A O 1
ATOM 2428 N N . ALA A 1 364 ? 28.035 -1.459 36.508 1.00 20.49 340 ALA A N 1
ATOM 2429 C CA . ALA A 1 364 ? 28.365 -1.454 37.987 1.00 19.87 340 ALA A CA 1
ATOM 2430 C C . ALA A 1 364 ? 28.669 -2.847 38.538 1.00 18.75 340 ALA A C 1
ATOM 2431 O O . ALA A 1 364 ? 29.643 -3.089 39.279 1.00 17.98 340 ALA A O 1
ATOM 2433 N N . TYR A 1 365 ? 27.826 -3.825 38.207 1.00 19.27 341 TYR A N 1
ATOM 2434 C CA . TYR A 1 365 ? 27.979 -5.214 38.634 1.00 20.05 341 TYR A CA 1
ATOM 2435 C C . TYR A 1 365 ? 29.263 -5.916 38.121 1.00 19.55 341 TYR A C 1
ATOM 2436 O O . TYR A 1 365 ? 29.996 -6.622 38.819 1.00 18.37 341 TYR A O 1
ATOM 2445 N N . MET A 1 366 ? 29.494 -5.640 36.818 1.00 19.94 342 MET A N 1
ATOM 2446 C CA . MET A 1 366 ? 30.714 -6.184 36.116 1.00 19.38 342 MET A CA 1
ATOM 2447 C C . MET A 1 366 ? 31.950 -5.568 36.718 1.00 18.79 342 MET A C 1
ATOM 2448 O O . MET A 1 366 ? 32.991 -6.266 36.904 1.00 19.71 342 MET A O 1
ATOM 2453 N N . LEU A 1 367 ? 31.859 -4.303 37.201 1.00 18.53 343 LEU A N 1
ATOM 2454 C CA . LEU A 1 367 ? 33.020 -3.693 37.851 1.00 17.89 343 LEU A CA 1
ATOM 2455 C C . LEU A 1 367 ? 33.303 -4.062 39.291 1.00 18.19 343 LEU A C 1
ATOM 2456 O O . LEU A 1 367 ? 34.438 -4.071 39.810 1.00 16.45 343 LEU A O 1
ATOM 2461 N N . THR A 1 368 ? 32.176 -4.359 39.988 1.00 19.07 344 THR A N 1
ATOM 2462 C CA . THR A 1 368 ? 32.312 -4.706 41.431 1.00 19.37 344 THR A CA 1
ATOM 2463 C C . THR A 1 368 ? 32.180 -6.146 41.856 1.00 19.00 344 THR A C 1
ATOM 2464 O O . THR A 1 368 ? 32.845 -6.455 42.870 1.00 19.87 344 THR A O 1
ATOM 2468 N N . GLN A 1 369 ? 31.438 -6.969 41.186 1.00 19.62 345 GLN A N 1
ATOM 2469 C CA . GLN A 1 369 ? 31.270 -8.381 41.583 1.00 20.76 345 GLN A CA 1
ATOM 2470 C C . GLN A 1 369 ? 32.370 -9.321 41.139 1.00 22.47 345 GLN A C 1
ATOM 2471 O O . GLN A 1 369 ? 33.124 -8.970 40.165 1.00 22.35 345 GLN A O 1
ATOM 2477 N N . ASP A 1 370 ? 32.470 -10.486 41.772 1.00 22.07 346 ASP A N 1
ATOM 2478 C CA . ASP A 1 370 ? 33.451 -11.498 41.452 1.00 22.92 346 ASP A CA 1
ATOM 2479 C C . ASP A 1 370 ? 32.948 -12.343 40.278 1.00 23.73 346 ASP A C 1
ATOM 2480 O O . ASP A 1 370 ? 33.720 -13.131 39.678 1.00 24.18 346 ASP A O 1
ATOM 2485 N N . GLU A 1 371 ? 31.700 -12.215 39.978 1.00 24.54 347 GLU A N 1
ATOM 2486 C CA . GLU A 1 371 ? 31.037 -12.989 38.920 1.00 25.56 347 GLU A CA 1
ATOM 2487 C C . GLU A 1 371 ? 29.931 -12.095 38.416 1.00 25.76 347 GLU A C 1
ATOM 2488 O O . GLU A 1 371 ? 29.031 -11.648 39.168 1.00 25.42 347 GLU A O 1
ATOM 2494 N N . ALA A 1 372 ? 30.020 -11.738 37.142 1.00 25.41 348 ALA A N 1
ATOM 2495 C CA . ALA A 1 372 ? 29.057 -10.826 36.530 1.00 25.03 348 ALA A CA 1
ATOM 2496 C C . ALA A 1 372 ? 28.761 -11.295 35.122 1.00 25.74 348 ALA A C 1
ATOM 2497 O O . ALA A 1 372 ? 29.561 -11.963 34.481 1.00 25.39 348 ALA A O 1
ATOM 2499 N N . GLN A 1 373 ? 27.609 -10.915 34.687 1.00 26.48 349 GLN A N 1
ATOM 2500 C CA . GLN A 1 373 ? 26.987 -11.181 33.404 1.00 27.61 349 GLN A CA 1
ATOM 2501 C C . GLN A 1 373 ? 27.088 -9.949 32.507 1.00 27.14 349 GLN A C 1
ATOM 2502 O O . GLN A 1 373 ? 26.660 -8.831 32.834 1.00 27.17 349 GLN A O 1
ATOM 2508 N N . GLY A 1 374 ? 27.657 -10.140 31.316 1.00 26.13 350 GLY A N 1
ATOM 2509 C CA . GLY A 1 374 ? 27.754 -8.975 30.417 1.00 24.98 350 GLY A CA 1
ATOM 2510 C C . GLY A 1 374 ? 26.665 -9.255 29.361 1.00 24.70 350 GLY A C 1
ATOM 2511 O O . GLY A 1 374 ? 26.004 -10.309 29.417 1.00 25.34 350 GLY A O 1
ATOM 2512 N N . PRO A 1 375 ? 26.561 -8.324 28.450 1.00 24.27 351 PRO A N 1
ATOM 2513 C CA . PRO A 1 375 ? 25.613 -8.413 27.381 1.00 24.86 351 PRO A CA 1
ATOM 2514 C C . PRO A 1 375 ? 25.742 -9.745 26.695 1.00 25.42 351 PRO A C 1
ATOM 2515 O O . PRO A 1 375 ? 24.724 -10.167 26.165 1.00 26.35 351 PRO A O 1
ATOM 2519 N N . PHE A 1 376 ? 26.912 -10.339 26.632 1.00 26.14 352 PHE A N 1
ATOM 2520 C CA . PHE A 1 376 ? 27.128 -11.645 25.969 1.00 25.73 352 PHE A CA 1
ATOM 2521 C C . PHE A 1 376 ? 27.925 -12.632 26.791 1.00 25.56 352 PHE A C 1
ATOM 2522 O O . PHE A 1 376 ? 27.688 -13.827 26.550 1.00 27.28 352 PHE A O 1
ATOM 2530 N N . TYR A 1 377 ? 28.808 -12.223 27.647 1.00 24.88 353 TYR A N 1
ATOM 2531 C CA . TYR A 1 377 ? 29.553 -13.214 28.374 1.00 25.56 353 TYR A CA 1
ATOM 2532 C C . TYR A 1 377 ? 29.452 -13.001 29.886 1.00 26.05 353 TYR A C 1
ATOM 2533 O O . TYR A 1 377 ? 29.456 -11.865 30.328 1.00 25.88 353 TYR A O 1
ATOM 2542 N N . ARG A 1 378 ? 29.461 -14.134 30.540 1.00 26.81 354 ARG A N 1
ATOM 2543 C CA . ARG A 1 378 ? 29.455 -14.181 32.000 1.00 28.36 354 ARG A CA 1
ATOM 2544 C C . ARG A 1 378 ? 30.943 -14.220 32.309 1.00 27.27 354 ARG A C 1
ATOM 2545 O O . ARG A 1 378 ? 31.686 -15.011 31.673 1.00 28.17 354 ARG A O 1
ATOM 2553 N N . GLN A 1 379 ? 31.416 -13.374 33.228 1.00 25.33 355 GLN A N 1
ATOM 2554 C CA . GLN A 1 379 ? 32.817 -13.330 33.620 1.00 22.98 355 GLN A CA 1
ATOM 2555 C C . GLN A 1 379 ? 33.124 -13.518 35.087 1.00 22.87 355 GLN A C 1
ATOM 2556 O O . GLN A 1 379 ? 32.516 -12.779 35.913 1.00 23.40 355 GLN A O 1
ATOM 2562 N N . SER A 1 380 ? 34.026 -14.377 35.477 1.00 22.02 356 SER A N 1
ATOM 2563 C CA . SER A 1 380 ? 34.563 -14.600 36.798 1.00 22.22 356 SER A CA 1
ATOM 2564 C C . SER A 1 380 ? 35.831 -13.728 36.864 1.00 22.19 356 SER A C 1
ATOM 2565 O O . SER A 1 380 ? 36.588 -13.580 35.856 1.00 22.39 356 SER A O 1
ATOM 2568 N N . TRP A 1 381 ? 36.151 -13.226 38.040 1.00 20.74 357 TRP A N 1
ATOM 2569 C CA . TRP A 1 381 ? 37.267 -12.326 38.230 1.00 18.31 357 TRP A CA 1
ATOM 2570 C C . TRP A 1 381 ? 38.371 -12.907 39.065 1.00 18.14 357 TRP A C 1
ATOM 2571 O O . TRP A 1 381 ? 39.423 -12.290 39.270 1.00 17.91 357 TRP A O 1
ATOM 2582 N N . GLY A 1 382 ? 38.106 -14.139 39.517 1.00 18.63 358 GLY A N 1
ATOM 2583 C CA . GLY A 1 382 ? 39.035 -14.867 40.375 1.00 17.56 358 GLY A CA 1
ATOM 2584 C C . GLY A 1 382 ? 39.715 -14.087 41.451 1.00 17.81 358 GLY A C 1
ATOM 2585 O O . GLY A 1 382 ? 40.924 -14.215 41.756 1.00 17.45 358 GLY A O 1
ATOM 2586 N N . GLY A 1 383 ? 38.952 -13.221 42.138 1.00 18.16 359 GLY A N 1
ATOM 2587 C CA . GLY A 1 383 ? 39.528 -12.447 43.244 1.00 18.90 359 GLY A CA 1
ATOM 2588 C C . GLY A 1 383 ? 40.145 -11.124 42.835 1.00 19.51 359 GLY A C 1
ATOM 2589 O O . GLY A 1 383 ? 40.841 -10.503 43.670 1.00 19.89 359 GLY A O 1
ATOM 2590 N N . MET A 1 384 ? 39.928 -10.715 41.580 1.00 20.13 360 MET A N 1
ATOM 2591 C CA . MET A 1 384 ? 40.562 -9.402 41.239 1.00 20.98 360 MET A CA 1
ATOM 2592 C C . MET A 1 384 ? 39.787 -8.307 41.993 1.00 20.06 360 MET A C 1
ATOM 2593 O O . MET A 1 384 ? 38.578 -8.400 41.947 1.00 20.13 360 MET A O 1
ATOM 2598 N N . LYS A 1 385 ? 40.494 -7.362 42.564 1.00 20.59 361 LYS A N 1
ATOM 2599 C CA . LYS A 1 385 ? 39.738 -6.305 43.270 1.00 20.90 361 LYS A CA 1
ATOM 2600 C C . LYS A 1 385 ? 38.739 -5.626 42.361 1.00 20.11 361 LYS A C 1
ATOM 2601 O O . LYS A 1 385 ? 38.814 -5.465 41.134 1.00 19.72 361 LYS A O 1
ATOM 2607 N N . ALA A 1 386 ? 37.661 -5.157 43.031 1.00 18.32 362 ALA A N 1
ATOM 2608 C CA . ALA A 1 386 ? 36.603 -4.423 42.359 1.00 17.68 362 ALA A CA 1
ATOM 2609 C C . ALA A 1 386 ? 37.194 -3.041 41.930 1.00 16.34 362 ALA A C 1
ATOM 2610 O O . ALA A 1 386 ? 38.161 -2.538 42.524 1.00 16.00 362 ALA A O 1
ATOM 2612 N N . CYS A 1 387 ? 36.520 -2.494 40.978 1.00 16.32 363 CYS A N 1
ATOM 2613 C CA . CYS A 1 387 ? 36.743 -1.142 40.417 1.00 17.38 363 CYS A CA 1
ATOM 2614 C C . CYS A 1 387 ? 35.466 -0.345 40.809 1.00 17.08 363 CYS A C 1
ATOM 2615 O O . CYS A 1 387 ? 34.366 -0.709 40.368 1.00 18.30 363 CYS A O 1
ATOM 2618 N N . THR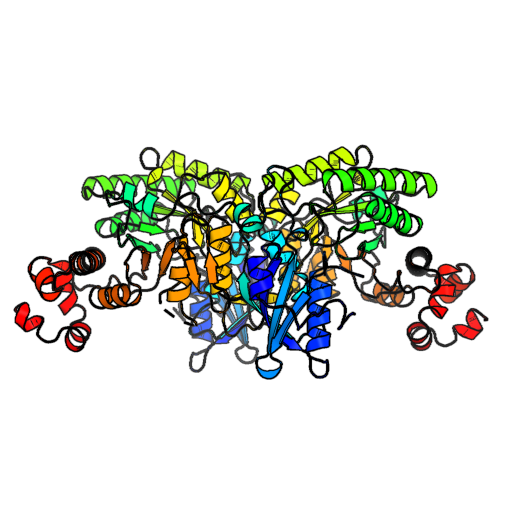 A 1 388 ? 35.575 0.716 41.571 1.00 17.63 364 THR A N 1
ATOM 2619 C CA . THR A 1 388 ? 34.378 1.451 41.989 1.00 17.04 364 THR A CA 1
ATOM 2620 C C . THR A 1 388 ? 33.653 2.303 41.017 1.00 17.81 364 THR A C 1
ATOM 2621 O O . THR A 1 388 ? 34.259 3.232 40.431 1.00 19.44 364 THR A O 1
ATOM 2625 N N . PRO A 1 389 ? 32.375 2.179 40.836 1.00 18.01 365 PRO A N 1
ATOM 2626 C CA . PRO A 1 389 ? 31.627 3.086 39.972 1.00 18.47 365 PRO A CA 1
ATOM 2627 C C . PRO A 1 389 ? 31.676 4.479 40.623 1.00 19.47 365 PRO A C 1
ATOM 2628 O O . PRO A 1 389 ? 31.581 4.714 41.814 1.00 18.95 365 PRO A O 1
ATOM 2632 N N . ILE A 1 390 ? 31.863 5.486 39.820 1.00 19.95 366 ILE A N 1
ATOM 2633 C CA . ILE A 1 390 ? 31.853 6.897 40.108 1.00 20.59 366 ILE A CA 1
ATOM 2634 C C . ILE A 1 390 ? 30.654 7.375 39.308 1.00 21.85 366 ILE A C 1
ATOM 2635 O O . ILE A 1 390 ? 30.596 7.250 38.060 1.00 22.17 366 ILE A O 1
ATOM 2640 N N . ILE A 1 391 ? 29.640 7.906 39.929 1.00 23.41 367 ILE A N 1
ATOM 2641 C CA . ILE A 1 391 ? 28.426 8.384 39.294 1.00 25.90 367 ILE A CA 1
ATOM 2642 C C . ILE A 1 391 ? 28.446 9.912 39.380 1.00 27.69 367 ILE A C 1
ATOM 2643 O O . ILE A 1 391 ? 28.997 10.560 40.278 1.00 27.37 367 ILE A O 1
ATOM 2648 N N . SER A 1 392 ? 27.775 10.451 38.378 1.00 30.12 368 SER A N 1
ATOM 2649 C CA . SER A 1 392 ? 27.733 11.917 38.267 1.00 32.48 368 SER A CA 1
ATOM 2650 C C . SER A 1 392 ? 26.304 12.312 38.010 1.00 34.26 368 SER A C 1
ATOM 2651 O O . SER A 1 392 ? 25.345 11.559 37.903 1.00 33.97 368 SER A O 1
ATOM 2654 N N . GLY A 1 393 ? 26.219 13.626 37.969 1.00 37.21 369 GLY A N 1
ATOM 2655 C CA . GLY A 1 393 ? 24.899 14.264 37.732 1.00 40.49 369 GLY A CA 1
ATOM 2656 C C . GLY A 1 393 ? 24.432 14.751 39.111 1.00 42.21 369 GLY A C 1
ATOM 2657 O O . GLY A 1 393 ? 25.194 15.445 39.786 1.00 42.65 369 GLY A O 1
ATOM 2658 N N . GLY A 1 394 ? 23.212 14.352 39.381 1.00 44.00 370 GLY A N 1
ATOM 2659 C CA . GLY A 1 394 ? 22.551 14.754 40.634 1.00 46.16 370 GLY A CA 1
ATOM 2660 C C . GLY A 1 394 ? 21.088 14.299 40.664 1.00 47.03 370 GLY A C 1
ATOM 2661 O O . GLY A 1 394 ? 20.367 14.252 39.655 1.00 47.56 370 GLY A O 1
ATOM 2662 N N . MET A 1 395 ? 20.738 13.957 41.895 1.00 47.75 371 MET A N 1
ATOM 2663 C CA . MET A 1 395 ? 19.391 13.532 42.331 1.00 47.49 371 MET A CA 1
ATOM 2664 C C . MET A 1 395 ? 19.340 14.197 43.722 1.00 46.33 371 MET A C 1
ATOM 2665 O O . MET A 1 395 ? 20.354 14.136 44.465 1.00 46.34 371 MET A O 1
ATOM 2670 N N . ASN A 1 396 ? 18.230 14.829 44.033 1.00 44.79 372 ASN A N 1
ATOM 2671 C CA . ASN A 1 396 ? 18.123 15.471 45.382 1.00 42.93 372 ASN A CA 1
ATOM 2672 C C . ASN A 1 396 ? 18.124 14.356 46.428 1.00 41.28 372 ASN A C 1
ATOM 2673 O O . ASN A 1 396 ? 18.153 13.181 46.052 1.00 40.54 372 ASN A O 1
ATOM 2678 N N . ALA A 1 397 ? 18.124 14.704 47.686 1.00 40.19 373 ALA A N 1
ATOM 2679 C CA . ALA A 1 397 ? 18.157 13.675 48.739 1.00 39.77 373 ALA A CA 1
ATOM 2680 C C . ALA A 1 397 ? 16.947 12.769 48.639 1.00 39.76 373 ALA A C 1
ATOM 2681 O O . ALA A 1 397 ? 17.095 11.588 48.975 1.00 39.49 373 ALA A O 1
ATOM 2683 N N . LEU A 1 398 ? 15.831 13.292 48.162 1.00 40.36 374 LEU A N 1
ATOM 2684 C CA . LEU A 1 398 ? 14.534 12.622 48.014 1.00 40.74 374 LEU A CA 1
ATOM 2685 C C . LEU A 1 398 ? 14.498 11.494 46.998 1.00 41.07 374 LEU A C 1
ATOM 2686 O O . LEU A 1 398 ? 13.729 10.563 47.279 1.00 41.89 374 LEU A O 1
ATOM 2691 N N . ARG A 1 399 ? 15.195 11.548 45.906 1.00 41.27 375 ARG A N 1
ATOM 2692 C CA . ARG A 1 399 ? 15.284 10.555 44.857 1.00 41.36 375 ARG A CA 1
ATOM 2693 C C . ARG A 1 399 ? 16.390 9.528 45.131 1.00 40.52 375 ARG A C 1
ATOM 2694 O O . ARG A 1 399 ? 16.295 8.353 44.738 1.00 41.38 375 ARG A O 1
ATOM 2702 N N . MET A 1 400 ? 17.414 9.984 45.775 1.00 38.81 376 MET A N 1
ATOM 2703 C CA . MET A 1 400 ? 18.603 9.212 46.106 1.00 37.77 376 MET A CA 1
ATOM 2704 C C . MET A 1 400 ? 18.294 7.784 46.481 1.00 35.94 376 MET A C 1
ATOM 2705 O O . MET A 1 400 ? 18.892 6.832 45.938 1.00 36.07 376 MET A O 1
ATOM 2710 N N . PRO A 1 401 ? 17.387 7.642 47.430 1.00 34.13 377 PRO A N 1
ATOM 2711 C CA . PRO A 1 401 ? 16.988 6.303 47.935 1.00 32.98 377 PRO A CA 1
ATOM 2712 C C . PRO A 1 401 ? 16.543 5.322 46.856 1.00 31.77 377 PRO A C 1
ATOM 2713 O O . PRO A 1 401 ? 16.852 4.115 46.875 1.00 30.97 377 PRO A O 1
ATOM 2717 N N . GLY A 1 402 ? 15.805 5.826 45.879 1.00 30.98 378 GLY A N 1
ATOM 2718 C CA . GLY A 1 402 ? 15.290 5.077 44.742 1.00 30.51 378 GLY A CA 1
ATOM 2719 C C . GLY A 1 402 ? 16.454 4.514 43.897 1.00 30.22 378 GLY A C 1
ATOM 2720 O O . GLY A 1 402 ? 16.332 3.395 43.371 1.00 30.12 378 GLY A O 1
ATOM 2721 N N . PHE A 1 403 ? 17.515 5.270 43.782 1.00 29.22 379 PHE A N 1
ATOM 2722 C CA . PHE A 1 403 ? 18.709 4.855 43.033 1.00 28.76 379 PHE A CA 1
ATOM 2723 C C . PHE A 1 403 ? 19.402 3.685 43.742 1.00 28.36 379 PHE A C 1
ATOM 2724 O O . PHE A 1 403 ? 19.771 2.672 43.113 1.00 27.74 379 PHE A O 1
ATOM 2732 N N . PHE A 1 404 ? 19.594 3.845 45.046 1.00 27.82 380 PHE A N 1
ATOM 2733 C CA . PHE A 1 404 ? 20.245 2.780 45.810 1.00 28.23 380 PHE A CA 1
ATOM 2734 C C . PHE A 1 404 ? 19.380 1.511 45.770 1.00 29.08 380 PHE A C 1
ATOM 2735 O O . PHE A 1 404 ? 19.968 0.400 45.775 1.00 29.04 380 PHE A O 1
ATOM 2743 N N . GLU A 1 405 ? 18.073 1.643 45.762 1.00 30.18 381 GLU A N 1
ATOM 2744 C CA . GLU A 1 405 ? 17.210 0.463 45.757 1.00 32.20 381 GLU A CA 1
ATOM 2745 C C . GLU A 1 405 ? 17.414 -0.438 44.528 1.00 32.32 381 GLU A C 1
ATOM 2746 O O . GLU A 1 405 ? 17.528 -1.676 44.558 1.00 32.71 381 GLU A O 1
ATOM 2752 N N . ASN A 1 406 ? 17.385 0.231 43.408 1.00 31.91 382 ASN A N 1
ATOM 2753 C CA . ASN A 1 406 ? 17.580 -0.305 42.072 1.00 32.04 382 ASN A CA 1
ATOM 2754 C C . ASN A 1 406 ? 18.985 -0.919 42.031 1.00 31.25 382 ASN A C 1
ATOM 2755 O O . ASN A 1 406 ? 19.052 -2.106 41.662 1.00 32.25 382 ASN A O 1
ATOM 2760 N N . LEU A 1 407 ? 20.033 -0.209 42.387 1.00 29.35 383 LEU A N 1
ATOM 2761 C CA . LEU A 1 407 ? 21.404 -0.721 42.362 1.00 27.73 383 LEU A CA 1
ATOM 2762 C C . LEU A 1 407 ? 21.613 -1.819 43.375 1.00 26.70 383 LEU A C 1
ATOM 2763 O O . LEU A 1 407 ? 22.345 -2.793 43.146 1.00 26.89 383 LEU A O 1
ATOM 2768 N N . GLY A 1 408 ? 21.042 -1.720 44.566 1.00 25.17 384 GLY A N 1
ATOM 2769 C CA . GLY A 1 408 ? 21.177 -2.711 45.605 1.00 22.82 384 GLY A CA 1
ATOM 2770 C C . GLY A 1 408 ? 22.252 -2.426 46.606 1.00 21.43 384 GLY A C 1
ATOM 2771 O O . GLY A 1 408 ? 22.458 -3.195 47.562 1.00 21.77 384 GLY A O 1
ATOM 2772 N N . ASN A 1 409 ? 22.952 -1.336 46.457 1.00 19.81 385 ASN A N 1
ATOM 2773 C CA . ASN A 1 409 ? 24.012 -0.940 47.391 1.00 18.51 385 ASN A CA 1
ATOM 2774 C C . ASN A 1 409 ? 24.126 0.575 47.121 1.00 17.55 385 ASN A C 1
ATOM 2775 O O . ASN A 1 409 ? 23.455 1.122 46.242 1.00 18.08 385 ASN A O 1
ATOM 2780 N N . ALA A 1 410 ? 24.931 1.232 47.879 1.00 16.89 386 ALA A N 1
ATOM 2781 C CA . ALA A 1 410 ? 25.204 2.652 47.786 1.00 17.20 386 ALA A CA 1
ATOM 2782 C C . ALA A 1 410 ? 26.706 2.749 47.857 1.00 17.56 386 ALA A C 1
ATOM 2783 O O . ALA A 1 410 ? 27.207 3.761 48.270 1.00 16.69 386 ALA A O 1
ATOM 2785 N N . ASN A 1 411 ? 27.441 1.689 47.471 1.00 18.85 387 ASN A N 1
ATOM 2786 C CA . ASN A 1 411 ? 28.924 1.741 47.507 1.00 20.03 387 ASN A CA 1
ATOM 2787 C C . ASN A 1 411 ? 29.497 2.459 46.233 1.00 20.51 387 ASN A C 1
ATOM 2788 O O . ASN A 1 411 ? 30.120 1.820 45.378 1.00 20.24 387 ASN A O 1
ATOM 2793 N N . VAL A 1 412 ? 29.215 3.729 46.096 1.00 20.20 388 VAL A N 1
ATOM 2794 C CA . VAL A 1 412 ? 29.643 4.510 44.953 1.00 20.25 388 VAL A CA 1
ATOM 2795 C C . VAL A 1 412 ? 30.108 5.877 45.423 1.00 20.53 388 VAL A C 1
ATOM 2796 O O . VAL A 1 412 ? 29.871 6.347 46.538 1.00 20.31 388 VAL A O 1
ATOM 2800 N N . ILE A 1 413 ? 30.886 6.502 44.553 1.00 19.66 389 ILE A N 1
ATOM 2801 C CA . ILE A 1 413 ? 31.406 7.837 44.716 1.00 19.74 389 ILE A CA 1
ATOM 2802 C C . ILE A 1 413 ? 30.507 8.725 43.837 1.00 20.57 389 ILE A C 1
ATOM 2803 O O . ILE A 1 413 ? 30.360 8.480 42.606 1.00 19.51 389 ILE A O 1
ATOM 2808 N N . LEU A 1 414 ? 29.882 9.724 44.492 1.00 20.65 390 LEU A N 1
ATOM 2809 C CA . LEU A 1 414 ? 29.027 10.618 43.728 1.00 22.38 390 LEU A CA 1
ATOM 2810 C C . LEU A 1 414 ? 29.749 11.948 43.464 1.00 23.40 390 LEU A C 1
ATOM 2811 O O . LEU A 1 414 ? 30.227 12.600 44.370 1.00 22.99 390 LEU A O 1
ATOM 2816 N N . THR A 1 415 ? 29.861 12.322 42.187 1.00 25.19 391 THR A N 1
ATOM 2817 C CA . THR A 1 415 ? 30.498 13.602 41.759 1.00 26.82 391 THR A CA 1
ATOM 2818 C C . THR A 1 415 ? 29.372 14.330 40.993 1.00 28.18 391 THR A C 1
ATOM 2819 O O . THR A 1 415 ? 29.313 14.302 39.779 1.00 27.55 391 THR A O 1
ATOM 2823 N N . ALA A 1 416 ? 28.513 14.894 41.814 1.00 29.77 392 ALA A N 1
ATOM 2824 C CA . ALA A 1 416 ? 27.323 15.662 41.569 1.00 31.98 392 ALA A CA 1
ATOM 2825 C C . ALA A 1 416 ? 27.429 17.109 41.073 1.00 33.43 392 ALA A C 1
ATOM 2826 O O . ALA A 1 416 ? 28.257 17.881 41.590 1.00 34.16 392 ALA A O 1
ATOM 2828 N N . GLY A 1 417 ? 26.600 17.473 40.119 1.00 35.36 393 GLY A N 1
ATOM 2829 C CA . GLY A 1 417 ? 26.641 18.891 39.644 1.00 38.31 393 GLY A CA 1
ATOM 2830 C C . GLY A 1 417 ? 26.242 19.664 40.915 1.00 40.43 393 GLY A C 1
ATOM 2831 O O . GLY A 1 417 ? 25.592 19.012 41.767 1.00 41.06 393 GLY A O 1
ATOM 2832 N N . GLY A 1 418 ? 26.611 20.924 41.078 1.00 41.71 394 GLY A N 1
ATOM 2833 C CA . GLY A 1 418 ? 26.227 21.690 42.285 1.00 42.85 394 GLY A CA 1
ATOM 2834 C C . GLY A 1 418 ? 24.695 21.835 42.384 1.00 43.55 394 GLY A C 1
ATOM 2835 O O . GLY A 1 418 ? 24.179 22.383 43.387 1.00 44.33 394 GLY A O 1
ATOM 2836 N N . GLY A 1 419 ? 23.933 21.403 41.392 1.00 43.34 395 GLY A N 1
ATOM 2837 C CA . GLY A 1 419 ? 22.467 21.509 41.396 1.00 43.18 395 GLY A CA 1
ATOM 2838 C C . GLY A 1 419 ? 21.791 20.488 42.315 1.00 42.96 395 GLY A C 1
ATOM 2839 O O . GLY A 1 419 ? 20.723 20.690 42.912 1.00 43.01 395 GLY A O 1
ATOM 2840 N N . ALA A 1 420 ? 22.422 19.339 42.415 1.00 42.87 396 ALA A N 1
ATOM 2841 C CA . ALA A 1 420 ? 21.962 18.214 43.246 1.00 42.43 396 ALA A CA 1
ATOM 2842 C C . ALA A 1 420 ? 22.173 18.731 44.676 1.00 41.90 396 ALA A C 1
ATOM 2843 O O . ALA A 1 420 ? 21.606 18.100 45.564 1.00 41.99 396 ALA A O 1
ATOM 2845 N N . PHE A 1 421 ? 22.942 19.808 44.777 1.00 41.26 397 PHE A N 1
ATOM 2846 C CA . PHE A 1 421 ? 23.168 20.393 46.106 1.00 40.65 397 PHE A CA 1
ATOM 2847 C C . PHE A 1 421 ? 22.224 21.576 46.307 1.00 40.51 397 PHE A C 1
ATOM 2848 O O . PHE A 1 421 ? 22.427 22.349 47.239 1.00 40.71 397 PHE A O 1
ATOM 2856 N N . GLY A 1 422 ? 21.214 21.729 45.471 1.00 40.67 398 GLY A N 1
ATOM 2857 C CA . GLY A 1 422 ? 20.232 22.841 45.655 1.00 40.34 398 GLY A CA 1
ATOM 2858 C C . GLY A 1 422 ? 19.492 22.604 46.997 1.00 39.88 398 GLY A C 1
ATOM 2859 O O . GLY A 1 422 ? 19.071 21.492 47.384 1.00 40.04 398 GLY A O 1
ATOM 2860 N N . HIS A 1 423 ? 19.305 23.693 47.730 1.00 39.29 399 HIS A N 1
ATOM 2861 C CA . HIS A 1 423 ? 18.581 23.535 49.028 1.00 38.59 399 HIS A CA 1
ATOM 2862 C C . HIS A 1 423 ? 18.237 24.919 49.518 1.00 38.33 399 HIS A C 1
ATOM 2863 O O . HIS A 1 423 ? 19.152 25.743 49.359 1.00 38.33 399 HIS A O 1
ATOM 2870 N N . ILE A 1 424 ? 17.064 25.192 50.064 1.00 38.20 400 ILE A N 1
ATOM 2871 C CA . ILE A 1 424 ? 16.776 26.566 50.526 1.00 37.99 400 ILE A CA 1
ATOM 2872 C C . ILE A 1 424 ? 17.749 27.072 51.575 1.00 37.45 400 ILE A C 1
ATOM 2873 O O . ILE A 1 424 ? 17.936 28.295 51.740 1.00 37.37 400 ILE A O 1
ATOM 2878 N N . ASP A 1 425 ? 18.389 26.159 52.287 1.00 36.82 401 ASP A N 1
ATOM 2879 C CA . ASP A 1 425 ? 19.373 26.521 53.318 1.00 36.52 401 ASP A CA 1
ATOM 2880 C C . ASP A 1 425 ? 20.820 26.614 52.796 1.00 35.82 401 ASP A C 1
ATOM 2881 O O . ASP A 1 425 ? 21.718 27.034 53.554 1.00 35.55 401 ASP A O 1
ATOM 2886 N N . GLY A 1 426 ? 21.112 26.271 51.561 1.00 35.29 402 GLY A N 1
ATOM 2887 C CA . GLY A 1 426 ? 22.464 26.333 50.998 1.00 34.82 402 GLY A CA 1
ATOM 2888 C C . GLY A 1 426 ? 23.042 24.944 50.709 1.00 34.36 402 GLY A C 1
ATOM 2889 O O . GLY A 1 426 ? 22.482 23.930 51.137 1.00 34.38 402 GLY A O 1
ATOM 2890 N N . PRO A 1 427 ? 24.157 24.944 49.962 1.00 33.66 403 PRO A N 1
ATOM 2891 C CA . PRO A 1 427 ? 24.869 23.726 49.551 1.00 32.25 403 PRO A CA 1
ATOM 2892 C C . PRO A 1 427 ? 25.496 22.893 50.657 1.00 30.53 403 PRO A C 1
ATOM 2893 O O . PRO A 1 427 ? 25.764 21.690 50.450 1.00 30.11 403 PRO A O 1
ATOM 2897 N N . VAL A 1 428 ? 25.764 23.482 51.829 1.00 28.99 404 VAL A N 1
ATOM 2898 C CA . VAL A 1 428 ? 26.330 22.667 52.917 1.00 27.23 404 VAL A CA 1
ATOM 2899 C C . VAL A 1 428 ? 25.185 21.704 53.319 1.00 26.93 404 VAL A C 1
ATOM 2900 O O . VAL A 1 428 ? 25.393 20.477 53.410 1.00 26.49 404 VAL A O 1
ATOM 2904 N N . ALA A 1 429 ? 24.048 22.369 53.480 1.00 26.19 405 ALA A N 1
ATOM 2905 C CA . ALA A 1 429 ? 22.806 21.663 53.878 1.00 25.88 405 ALA A CA 1
ATOM 2906 C C . ALA A 1 429 ? 22.375 20.644 52.834 1.00 25.56 405 ALA A C 1
ATOM 2907 O O . ALA A 1 429 ? 21.809 19.583 53.148 1.00 25.06 405 ALA A O 1
ATOM 2909 N N . GLY A 1 430 ? 22.655 21.004 51.566 1.00 25.33 406 GLY A N 1
ATOM 2910 C CA . GLY A 1 430 ? 22.373 20.192 50.367 1.00 24.66 406 GLY A CA 1
ATOM 2911 C C . GLY A 1 430 ? 23.176 18.884 50.366 1.00 24.40 406 GLY A C 1
ATOM 2912 O O . GLY A 1 430 ? 22.658 17.771 50.115 1.00 25.07 406 GLY A O 1
ATOM 2913 N N . ALA A 1 431 ? 24.465 18.992 50.622 1.00 24.17 407 ALA A N 1
ATOM 2914 C CA . ALA A 1 431 ? 25.370 17.852 50.685 1.00 23.98 407 ALA A CA 1
ATOM 2915 C C . ALA A 1 431 ? 24.998 17.021 51.942 1.00 24.27 407 ALA A C 1
ATOM 2916 O O . ALA A 1 431 ? 25.045 15.762 51.908 1.00 23.82 407 ALA A O 1
ATOM 2918 N N . ARG A 1 432 ? 24.704 17.734 53.043 1.00 23.83 408 ARG A N 1
ATOM 2919 C CA . ARG A 1 432 ? 24.305 16.977 54.270 1.00 24.13 408 ARG A CA 1
ATOM 2920 C C . ARG A 1 432 ? 23.066 16.118 54.068 1.00 22.52 408 ARG A C 1
ATOM 2921 O O . ARG A 1 432 ? 22.996 15.005 54.590 1.00 22.01 408 ARG A O 1
ATOM 2929 N N . SER A 1 433 ? 22.118 16.640 53.330 1.00 21.98 409 SER A N 1
ATOM 2930 C CA . SER A 1 433 ? 20.883 15.957 53.074 1.00 22.30 409 SER A CA 1
ATOM 2931 C C . SER A 1 433 ? 21.121 14.676 52.303 1.00 22.11 409 SER A C 1
ATOM 2932 O O . SER A 1 433 ? 20.329 13.744 52.422 1.00 21.64 409 SER A O 1
ATOM 2935 N N . LEU A 1 434 ? 22.139 14.674 51.449 1.00 21.98 410 LEU A N 1
ATOM 2936 C CA . LEU A 1 434 ? 22.423 13.461 50.626 1.00 20.70 410 LEU A CA 1
ATOM 2937 C C . LEU A 1 434 ? 22.946 12.360 51.558 1.00 19.75 410 LEU A C 1
ATOM 2938 O O . LEU A 1 434 ? 22.551 11.209 51.410 1.00 20.14 410 LEU A O 1
ATOM 2943 N N . ARG A 1 435 ? 23.827 12.738 52.435 1.00 19.07 411 ARG A N 1
ATOM 2944 C CA . ARG A 1 435 ? 24.419 11.883 53.437 1.00 19.41 411 ARG A CA 1
ATOM 2945 C C . ARG A 1 435 ? 23.290 11.312 54.376 1.00 19.35 411 ARG A C 1
ATOM 2946 O O . ARG A 1 435 ? 23.258 10.109 54.678 1.00 18.02 411 ARG A O 1
ATOM 2954 N N . GLN A 1 436 ? 22.366 12.192 54.752 1.00 19.40 412 GLN A N 1
ATOM 2955 C CA . GLN A 1 436 ? 21.219 11.837 55.636 1.00 18.71 412 GLN A CA 1
ATOM 2956 C C . GLN A 1 436 ? 20.316 10.889 54.926 1.00 18.38 412 GLN A C 1
ATOM 2957 O O . GLN A 1 436 ? 19.908 9.909 55.598 1.00 19.14 412 GLN A O 1
ATOM 2963 N N . ALA A 1 437 ? 20.034 11.090 53.673 1.00 18.52 413 ALA A N 1
ATOM 2964 C CA . ALA A 1 437 ? 19.220 10.195 52.855 1.00 18.73 413 ALA A CA 1
ATOM 2965 C C . ALA A 1 437 ? 19.894 8.804 52.731 1.00 18.80 413 ALA A C 1
ATOM 2966 O O . ALA A 1 437 ? 19.167 7.773 52.785 1.00 18.74 413 ALA A O 1
ATOM 2968 N N . TRP A 1 438 ? 21.223 8.778 52.633 1.00 17.77 414 TRP A N 1
ATOM 2969 C CA . TRP A 1 438 ? 21.977 7.541 52.539 1.00 17.61 414 TRP A CA 1
ATOM 2970 C C . TRP A 1 438 ? 21.838 6.760 53.871 1.00 18.71 414 TRP A C 1
ATOM 2971 O O . TRP A 1 438 ? 21.535 5.542 53.877 1.00 18.75 414 TRP A O 1
ATOM 2982 N N . GLN A 1 439 ? 22.105 7.464 54.940 1.00 19.67 415 GLN A N 1
ATOM 2983 C CA . GLN A 1 439 ? 22.005 6.966 56.344 1.00 20.87 415 GLN A CA 1
ATOM 2984 C C . GLN A 1 439 ? 20.604 6.401 56.539 1.00 20.52 415 GLN A C 1
ATOM 2985 O O . GLN A 1 439 ? 20.576 5.217 56.887 1.00 20.55 415 GLN A O 1
ATOM 2991 N N . ALA A 1 440 ? 19.518 7.094 56.268 1.00 21.42 416 ALA A N 1
ATOM 2992 C CA . ALA A 1 440 ? 18.164 6.502 56.427 1.00 21.82 416 ALA A CA 1
ATOM 2993 C C . ALA A 1 440 ? 18.009 5.164 55.725 1.00 22.32 416 ALA A C 1
ATOM 2994 O O . ALA A 1 440 ? 17.581 4.142 56.304 1.00 22.67 416 ALA A O 1
ATOM 2996 N N . TRP A 1 441 ? 18.367 5.169 54.430 1.00 22.12 417 TRP A N 1
ATOM 2997 C CA . TRP A 1 441 ? 18.311 4.029 53.490 1.00 21.60 417 TRP A CA 1
ATOM 2998 C C . TRP A 1 441 ? 19.097 2.810 54.004 1.00 21.47 417 TRP A C 1
ATOM 2999 O O . TRP A 1 441 ? 18.650 1.643 53.951 1.00 21.59 417 TRP A O 1
ATOM 3010 N N . ARG A 1 442 ? 20.299 3.100 54.473 1.00 21.45 418 ARG A N 1
ATOM 3011 C CA . ARG A 1 442 ? 21.232 2.157 55.009 1.00 22.41 418 ARG A CA 1
ATOM 3012 C C . ARG A 1 442 ? 20.644 1.447 56.251 1.00 24.69 418 ARG A C 1
ATOM 3013 O O . ARG A 1 442 ? 20.708 0.211 56.347 1.00 24.74 418 ARG A O 1
ATOM 3021 N N . ASP A 1 443 ? 20.104 2.259 57.159 1.00 25.74 419 ASP A N 1
ATOM 3022 C CA . ASP A 1 443 ? 19.537 1.826 58.439 1.00 27.22 419 ASP A CA 1
ATOM 3023 C C . ASP A 1 443 ? 18.188 1.211 58.213 1.00 27.85 419 ASP A C 1
ATOM 3024 O O . ASP A 1 443 ? 17.770 0.491 59.139 1.00 28.81 419 ASP A O 1
ATOM 3029 N N . GLY A 1 444 ? 17.517 1.438 57.128 1.00 28.59 420 GLY A N 1
ATOM 3030 C CA . GLY A 1 444 ? 16.221 0.816 56.854 1.00 30.55 420 GLY A CA 1
ATOM 3031 C C . GLY A 1 444 ? 15.141 1.613 57.582 1.00 32.31 420 GLY A C 1
ATOM 3032 O O . GLY A 1 444 ? 14.027 1.107 57.753 1.00 32.15 420 GLY A O 1
ATOM 3033 N N . VAL A 1 445 ? 15.541 2.820 57.957 1.00 33.68 421 VAL A N 1
ATOM 3034 C CA . VAL A 1 445 ? 14.634 3.757 58.666 1.00 34.85 421 VAL A CA 1
ATOM 3035 C C . VAL A 1 445 ? 13.835 4.505 57.603 1.00 35.45 421 VAL A C 1
ATOM 3036 O O . VAL A 1 445 ? 14.378 4.891 56.559 1.00 35.70 421 VAL A O 1
ATOM 3040 N N . PRO A 1 446 ? 12.564 4.679 57.891 1.00 35.89 422 PRO A N 1
ATOM 3041 C CA . PRO A 1 446 ? 11.694 5.390 56.938 1.00 36.01 422 PRO A CA 1
ATOM 3042 C C . PRO A 1 446 ? 12.282 6.789 56.879 1.00 36.04 422 PRO A C 1
ATOM 3043 O O . PRO A 1 446 ? 12.684 7.240 57.971 1.00 35.59 422 PRO A O 1
ATOM 3047 N N . VAL A 1 447 ? 12.342 7.385 55.689 1.00 36.44 423 VAL A N 1
ATOM 3048 C CA . VAL A 1 447 ? 12.930 8.736 55.494 1.00 37.22 423 VAL A CA 1
ATOM 3049 C C . VAL A 1 447 ? 12.189 9.887 56.191 1.00 37.18 423 VAL A C 1
ATOM 3050 O O . VAL A 1 447 ? 12.843 10.767 56.786 1.00 36.56 423 VAL A O 1
ATOM 3054 N N . LEU A 1 448 ? 10.851 9.830 56.086 1.00 37.29 424 LEU A N 1
ATOM 3055 C CA . LEU A 1 448 ? 9.988 10.850 56.706 1.00 37.37 424 LEU A CA 1
ATOM 3056 C C . LEU A 1 448 ? 10.367 10.932 58.185 1.00 37.54 424 LEU A C 1
ATOM 3057 O O . LEU A 1 448 ? 10.539 12.023 58.780 1.00 38.05 424 LEU A O 1
ATOM 3062 N N . ASP A 1 449 ? 10.590 9.788 58.797 1.00 37.29 425 ASP A N 1
ATOM 3063 C CA . ASP A 1 449 ? 10.978 9.728 60.224 1.00 37.21 425 ASP A CA 1
ATOM 3064 C C . ASP A 1 449 ? 12.364 10.223 60.547 1.00 36.30 425 ASP A C 1
ATOM 3065 O O . ASP A 1 449 ? 12.598 10.811 61.613 1.00 35.80 425 ASP A O 1
ATOM 3070 N N . TYR A 1 450 ? 13.278 9.968 59.598 1.00 35.47 426 TYR A N 1
ATOM 3071 C CA . TYR A 1 450 ? 14.683 10.400 59.753 1.00 33.96 426 TYR A CA 1
ATOM 3072 C C . TYR A 1 450 ? 14.811 11.925 59.674 1.00 34.01 426 TYR A C 1
ATOM 3073 O O . TYR A 1 450 ? 15.601 12.541 60.415 1.00 33.46 426 TYR A O 1
ATOM 3082 N N . ALA A 1 451 ? 14.026 12.484 58.773 1.00 34.85 427 ALA A N 1
ATOM 3083 C CA . ALA A 1 451 ? 13.911 13.923 58.489 1.00 35.89 427 ALA A CA 1
ATOM 3084 C C . ALA A 1 451 ? 13.548 14.666 59.774 1.00 37.45 427 ALA A C 1
ATOM 3085 O O . ALA A 1 451 ? 14.183 15.665 60.202 1.00 37.84 427 ALA A O 1
ATOM 3087 N N . ARG A 1 452 ? 12.544 14.153 60.495 1.00 38.78 428 ARG A N 1
ATOM 3088 C CA . ARG A 1 452 ? 12.094 14.790 61.762 1.00 39.81 428 ARG A CA 1
ATOM 3089 C C . ARG A 1 452 ? 13.246 15.076 62.690 1.00 39.52 428 ARG A C 1
ATOM 3090 O O . ARG A 1 452 ? 13.329 16.103 63.409 1.00 39.83 428 ARG A O 1
ATOM 3098 N N . GLU A 1 453 ? 14.245 14.194 62.699 1.00 38.93 429 GLU A N 1
ATOM 3099 C CA . GLU A 1 453 ? 15.417 14.356 63.560 1.00 38.07 429 GLU A CA 1
ATOM 3100 C C . GLU A 1 453 ? 16.677 14.874 62.864 1.00 36.39 429 GLU A C 1
ATOM 3101 O O . GLU A 1 453 ? 17.717 14.935 63.549 1.00 35.97 429 GLU A O 1
ATOM 3107 N N . HIS A 1 454 ? 16.528 15.231 61.605 1.00 34.00 430 HIS A N 1
ATOM 3108 C CA . HIS A 1 454 ? 17.624 15.738 60.737 1.00 32.02 430 HIS A CA 1
ATOM 3109 C C . HIS A 1 454 ? 17.146 16.885 59.871 1.00 30.76 430 HIS A C 1
ATOM 3110 O O . HIS A 1 454 ? 16.431 16.795 58.883 1.00 30.25 430 HIS A O 1
ATOM 3117 N N . LYS A 1 455 ? 17.511 18.065 60.289 1.00 30.89 431 LYS A N 1
ATOM 3118 C CA . LYS A 1 455 ? 17.187 19.390 59.758 1.00 30.76 431 LYS A CA 1
ATOM 3119 C C . LYS A 1 455 ? 17.347 19.517 58.255 1.00 29.98 431 LYS A C 1
ATOM 3120 O O . LYS A 1 455 ? 16.438 19.923 57.507 1.00 30.03 431 LYS A O 1
ATOM 3126 N N . GLU A 1 456 ? 18.563 19.174 57.790 1.00 28.68 432 GLU A N 1
ATOM 3127 C CA . GLU A 1 456 ? 18.817 19.341 56.317 1.00 26.65 432 GLU A CA 1
ATOM 3128 C C . GLU A 1 456 ? 17.993 18.396 55.514 1.00 26.25 432 GLU A C 1
ATOM 3129 O O . GLU A 1 456 ? 17.481 18.775 54.452 1.00 26.22 432 GLU A O 1
ATOM 3135 N N . LEU A 1 457 ? 17.830 17.141 55.942 1.00 26.64 433 LEU A N 1
ATOM 3136 C CA . LEU A 1 457 ? 16.978 16.260 55.083 1.00 27.69 433 LEU A CA 1
ATOM 3137 C C . LEU A 1 457 ? 15.528 16.797 55.107 1.00 28.47 433 LEU A C 1
ATOM 3138 O O . LEU A 1 457 ? 14.890 16.853 54.034 1.00 27.45 433 LEU A O 1
ATOM 3143 N N . ALA A 1 458 ? 15.139 17.153 56.350 1.00 29.58 434 ALA A N 1
ATOM 3144 C CA . ALA A 1 458 ? 13.814 17.732 56.634 1.00 30.90 434 ALA A CA 1
ATOM 3145 C C . ALA A 1 458 ? 13.504 18.929 55.744 1.00 31.51 434 ALA A C 1
ATOM 3146 O O . ALA A 1 458 ? 12.495 18.959 55.030 1.00 31.60 434 ALA A O 1
ATOM 3148 N N . ARG A 1 459 ? 14.416 19.869 55.756 1.00 33.35 435 ARG A N 1
ATOM 3149 C CA . ARG A 1 459 ? 14.427 21.113 54.987 1.00 34.95 435 ARG A CA 1
ATOM 3150 C C . ARG A 1 459 ? 14.468 20.883 53.491 1.00 35.62 435 ARG A C 1
ATOM 3151 O O . ARG A 1 459 ? 14.026 21.686 52.666 1.00 35.89 435 ARG A O 1
ATOM 3159 N N . ALA A 1 460 ? 15.002 19.758 53.066 1.00 36.96 436 ALA A N 1
ATOM 3160 C CA . ALA A 1 460 ? 15.136 19.352 51.667 1.00 37.48 436 ALA A CA 1
ATOM 3161 C C . ALA A 1 460 ? 13.769 19.048 51.099 1.00 38.39 436 ALA A C 1
ATOM 3162 O O . ALA A 1 460 ? 13.514 19.396 49.949 1.00 38.34 436 ALA A O 1
ATOM 3164 N N . PHE A 1 461 ? 12.902 18.429 51.872 1.00 39.74 437 PHE A N 1
ATOM 3165 C CA . PHE A 1 461 ? 11.532 18.046 51.508 1.00 40.85 437 PHE A CA 1
ATOM 3166 C C . PHE A 1 461 ? 10.762 19.197 50.867 1.00 42.08 437 PHE A C 1
ATOM 3167 O O . PHE A 1 461 ? 9.979 19.073 49.923 1.00 42.73 437 PHE A O 1
ATOM 3175 N N . GLU A 1 462 ? 10.980 20.352 51.430 1.00 43.59 438 GLU A N 1
ATOM 3176 C CA . GLU A 1 462 ? 10.479 21.695 51.195 1.00 44.55 438 GLU A CA 1
ATOM 3177 C C . GLU A 1 462 ? 11.168 22.391 50.021 1.00 44.94 438 GLU A C 1
ATOM 3178 O O . GLU A 1 462 ? 10.594 23.218 49.305 1.00 45.29 438 GLU A O 1
ATOM 3184 N N . SER A 1 463 ? 12.430 22.067 49.835 1.00 45.31 439 SER A N 1
ATOM 3185 C CA . SER A 1 463 ? 13.276 22.621 48.778 1.00 45.42 439 SER A CA 1
ATOM 3186 C C . SER A 1 463 ? 12.723 22.107 47.456 1.00 46.50 439 SER A C 1
ATOM 3187 O O . SER A 1 463 ? 12.881 22.740 46.401 1.00 46.87 439 SER A O 1
ATOM 3190 N N . PHE A 1 464 ? 12.126 20.937 47.564 1.00 47.48 440 PHE A N 1
ATOM 3191 C CA . PHE A 1 464 ? 11.538 20.244 46.384 1.00 48.74 440 PHE A CA 1
ATOM 3192 C C . PHE A 1 464 ? 10.256 19.593 46.934 1.00 50.09 440 PHE A C 1
ATOM 3193 O O . PHE A 1 464 ? 10.169 18.368 47.058 1.00 50.32 440 PHE A O 1
ATOM 3201 N N . PRO A 1 465 ? 9.299 20.449 47.297 1.00 51.17 441 PRO A N 1
ATOM 3202 C CA . PRO A 1 465 ? 7.998 20.069 47.843 1.00 51.74 441 PRO A CA 1
ATOM 3203 C C . PRO A 1 465 ? 7.230 19.338 46.754 1.00 52.75 441 PRO A C 1
ATOM 3204 O O . PRO A 1 465 ? 6.415 18.476 47.101 1.00 53.16 441 PRO A O 1
ATOM 3208 N N . GLY A 1 466 ? 7.512 19.722 45.520 1.00 53.58 442 GLY A N 1
ATOM 3209 C CA . GLY A 1 466 ? 6.865 19.099 44.356 1.00 54.83 442 GLY A CA 1
ATOM 3210 C C . GLY A 1 466 ? 7.261 17.635 44.209 1.00 55.66 442 GLY A C 1
ATOM 3211 O O . GLY A 1 466 ? 6.462 16.761 43.845 1.00 55.97 442 GLY A O 1
ATOM 3212 N N . ASP A 1 467 ? 8.510 17.367 44.503 1.00 56.60 443 ASP A N 1
ATOM 3213 C CA . ASP A 1 467 ? 9.138 16.036 44.441 1.00 57.24 443 ASP A CA 1
ATOM 3214 C C . ASP A 1 467 ? 8.667 15.131 45.580 1.00 57.60 443 ASP A C 1
ATOM 3215 O O . ASP A 1 467 ? 8.461 13.914 45.470 1.00 57.68 443 ASP A O 1
ATOM 3220 N N . ALA A 1 468 ? 8.493 15.754 46.721 1.00 58.13 444 ALA A N 1
ATOM 3221 C CA . ALA A 1 468 ? 8.023 15.124 47.944 1.00 58.87 444 ALA A CA 1
ATOM 3222 C C . ALA A 1 468 ? 6.602 14.650 47.631 1.00 59.43 444 ALA A C 1
ATOM 3223 O O . ALA A 1 468 ? 6.320 13.457 47.763 1.00 59.89 444 ALA A O 1
ATOM 3225 N N . ASP A 1 469 ? 5.780 15.600 47.236 1.00 59.97 445 ASP A N 1
ATOM 3226 C CA . ASP A 1 469 ? 4.383 15.288 46.892 1.00 60.64 445 ASP A CA 1
ATOM 3227 C C . ASP A 1 469 ? 4.359 13.915 46.196 1.00 61.46 445 ASP A C 1
ATOM 3228 O O . ASP A 1 469 ? 3.900 12.926 46.783 1.00 61.60 445 ASP A O 1
ATOM 3233 N N . GLN A 1 470 ? 4.865 13.922 44.969 1.00 62.52 446 GLN A N 1
ATOM 3234 C CA . GLN A 1 470 ? 4.895 12.705 44.150 1.00 63.63 446 GLN A CA 1
ATOM 3235 C C . GLN A 1 470 ? 5.359 11.485 44.959 1.00 64.19 446 GLN A C 1
ATOM 3236 O O . GLN A 1 470 ? 4.667 10.452 45.062 1.00 64.30 446 GLN A O 1
ATOM 3242 N N . ILE A 1 471 ? 6.556 11.627 45.511 1.00 64.74 447 ILE A N 1
ATOM 3243 C CA . ILE A 1 471 ? 7.242 10.606 46.288 1.00 65.04 447 ILE A CA 1
ATOM 3244 C C . ILE A 1 471 ? 6.697 10.274 47.668 1.00 65.32 447 ILE A C 1
ATOM 3245 O O . ILE A 1 471 ? 6.371 9.094 47.875 1.00 65.51 447 ILE A O 1
ATOM 3250 N N . TYR A 1 472 ? 6.654 11.226 48.565 1.00 65.82 448 TYR A N 1
ATOM 3251 C CA . TYR A 1 472 ? 6.197 11.094 49.949 1.00 66.35 448 TYR A CA 1
ATOM 3252 C C . TYR A 1 472 ? 5.013 11.997 50.286 1.00 66.50 448 TYR A C 1
ATOM 3253 O O . TYR A 1 472 ? 5.223 13.047 50.936 1.00 66.94 448 TYR A O 1
ATOM 3262 N N . PRO A 1 473 ? 3.810 11.637 49.896 1.00 66.38 449 PRO A N 1
ATOM 3263 C CA . PRO A 1 473 ? 2.635 12.472 50.192 1.00 66.20 449 PRO A CA 1
ATOM 3264 C C . PRO A 1 473 ? 2.245 12.334 51.658 1.00 66.06 449 PRO A C 1
ATOM 3265 O O . PRO A 1 473 ? 1.954 11.247 52.174 1.00 66.03 449 PRO A O 1
ATOM 3269 N N . GLY A 1 474 ? 2.260 13.466 52.342 1.00 65.90 450 GLY A N 1
ATOM 3270 C CA . GLY A 1 474 ? 1.917 13.595 53.755 1.00 65.72 450 GLY A CA 1
ATOM 3271 C C . GLY A 1 474 ? 3.133 14.012 54.569 1.00 65.72 450 GLY A C 1
ATOM 3272 O O . GLY A 1 474 ? 3.122 14.018 55.816 1.00 65.89 450 GLY A O 1
ATOM 3273 N N . TRP A 1 475 ? 4.172 14.341 53.825 1.00 65.51 451 TRP A N 1
ATOM 3274 C CA . TRP A 1 475 ? 5.449 14.774 54.437 1.00 65.33 451 TRP A CA 1
ATOM 3275 C C . TRP A 1 475 ? 5.257 15.983 55.361 1.00 65.37 451 TRP A C 1
ATOM 3276 O O . TRP A 1 475 ? 5.696 15.987 56.522 1.00 64.88 451 TRP A O 1
ATOM 3287 N N . ARG A 1 476 ? 4.593 16.991 54.811 1.00 65.67 452 ARG A N 1
ATOM 3288 C CA . ARG A 1 476 ? 4.238 18.286 55.412 1.00 65.62 452 ARG A CA 1
ATOM 3289 C C . ARG A 1 476 ? 3.495 18.033 56.729 1.00 66.04 452 ARG A C 1
ATOM 3290 O O . ARG A 1 476 ? 3.711 18.542 57.831 1.00 65.84 452 ARG A O 1
ATOM 3298 N N . LYS A 1 477 ? 2.551 17.139 56.569 1.00 66.74 453 LYS A N 1
ATOM 3299 C CA . LYS A 1 477 ? 1.627 16.565 57.549 1.00 67.28 453 LYS A CA 1
ATOM 3300 C C . LYS A 1 477 ? 2.458 16.102 58.754 1.00 67.50 453 LYS A C 1
ATOM 3301 O O . LYS A 1 477 ? 2.308 16.458 59.920 1.00 67.25 453 LYS A O 1
ATOM 3307 N N . ALA A 1 478 ? 3.364 15.228 58.329 1.00 67.84 454 ALA A N 1
ATOM 3308 C CA . ALA A 1 478 ? 4.364 14.501 59.098 1.00 68.06 454 ALA A CA 1
ATOM 3309 C C . ALA A 1 478 ? 5.462 15.400 59.658 1.00 68.26 454 ALA A C 1
ATOM 3310 O O . ALA A 1 478 ? 6.190 15.085 60.618 1.00 68.22 454 ALA A O 1
ATOM 3312 N N . LEU A 1 479 ? 5.567 16.555 59.032 1.00 68.69 455 LEU A N 1
ATOM 3313 C CA . LEU A 1 479 ? 6.592 17.530 59.423 1.00 69.11 455 LEU A CA 1
ATOM 3314 C C . LEU A 1 479 ? 5.999 18.689 60.182 1.00 69.59 455 LEU A C 1
ATOM 3315 O O . LEU A 1 479 ? 6.563 19.086 61.220 1.00 70.13 455 LEU A O 1
ATOM 3320 N N . GLY A 1 480 ? 4.892 19.208 59.714 1.00 69.84 456 GLY A N 1
ATOM 3321 C CA . GLY A 1 480 ? 4.223 20.361 60.362 1.00 70.29 456 GLY A CA 1
ATOM 3322 C C . GLY A 1 480 ? 3.896 21.309 59.192 0.00 70.65 456 GLY A C 1
ATOM 3323 O O . GLY A 1 480 ? 2.729 21.590 58.874 0.00 71.02 456 GLY A O 1
ATOM 3324 N N . VAL A 1 481 ? 4.990 21.712 58.587 1.00 70.45 457 VAL A N 1
ATOM 3325 C CA . VAL A 1 481 ? 5.080 22.615 57.435 1.00 70.11 457 VAL A CA 1
ATOM 3326 C C . VAL A 1 481 ? 3.782 22.780 56.659 0.00 70.28 457 VAL A C 1
ATOM 3327 O O . VAL A 1 481 ? 3.282 23.949 56.637 0.00 70.30 457 VAL A O 1
ATOM 3331 N N . ASP B 1 26 ? 25.319 27.600 26.795 0.00 61.61 2 ASP B N 1
ATOM 3332 C CA . ASP B 1 26 ? 25.807 28.618 27.739 0.00 61.51 2 ASP B CA 1
ATOM 3333 C C . ASP B 1 26 ? 25.829 29.998 27.075 0.00 61.25 2 ASP B C 1
ATOM 3334 O O . ASP B 1 26 ? 25.440 30.169 25.899 0.00 61.75 2 ASP B O 1
ATOM 3339 N N . GLN B 1 27 ? 26.254 30.975 27.851 1.00 60.21 3 GLN B N 1
ATOM 3340 C CA . GLN B 1 27 ? 26.339 32.395 27.574 1.00 59.07 3 GLN B CA 1
ATOM 3341 C C . GLN B 1 27 ? 26.713 32.893 26.178 1.00 57.79 3 GLN B C 1
ATOM 3342 O O . GLN B 1 27 ? 27.845 33.262 25.796 1.00 57.34 3 GLN B O 1
ATOM 3348 N N . SER B 1 28 ? 25.639 32.990 25.390 1.00 56.22 4 SER B N 1
ATOM 3349 C CA . SER B 1 28 ? 25.692 33.456 23.994 1.00 54.47 4 SER B CA 1
ATOM 3350 C C . SER B 1 28 ? 26.292 34.846 23.830 1.00 52.80 4 SER B C 1
ATOM 3351 O O . SER B 1 28 ? 26.755 35.138 22.708 1.00 53.52 4 SER B O 1
ATOM 3354 N N . SER B 1 29 ? 26.380 35.698 24.814 1.00 50.14 5 SER B N 1
ATOM 3355 C CA . SER B 1 29 ? 26.927 37.053 24.809 1.00 47.35 5 SER B CA 1
ATOM 3356 C C . SER B 1 29 ? 28.346 37.168 25.367 1.00 44.99 5 SER B C 1
ATOM 3357 O O . SER B 1 29 ? 29.074 38.129 25.101 1.00 44.56 5 SER B O 1
ATOM 3360 N N . ARG B 1 30 ? 28.746 36.223 26.174 1.00 42.21 6 ARG B N 1
ATOM 3361 C CA . ARG B 1 30 ? 30.046 36.226 26.808 1.00 40.04 6 ARG B CA 1
ATOM 3362 C C . ARG B 1 30 ? 31.148 35.573 25.970 1.00 38.70 6 ARG B C 1
ATOM 3363 O O . ARG B 1 30 ? 32.271 36.094 25.777 1.00 38.67 6 ARG B O 1
ATOM 3371 N N . TYR B 1 31 ? 30.815 34.380 25.523 1.00 36.46 7 TYR B N 1
ATOM 3372 C CA . TYR B 1 31 ? 31.760 33.573 24.734 1.00 34.39 7 TYR B CA 1
ATOM 3373 C C . TYR B 1 31 ? 31.694 33.773 23.243 1.00 32.62 7 TYR B C 1
ATOM 3374 O O . TYR B 1 31 ? 32.185 32.894 22.556 1.00 31.88 7 TYR B O 1
ATOM 3383 N N . VAL B 1 32 ? 31.088 34.818 22.780 1.00 31.09 8 VAL B N 1
ATOM 3384 C CA . VAL B 1 32 ? 30.917 35.109 21.363 1.00 30.50 8 VAL B CA 1
ATOM 3385 C C . VAL B 1 32 ? 31.434 36.512 21.042 1.00 30.06 8 VAL B C 1
ATOM 3386 O O . VAL B 1 32 ? 31.021 37.484 21.690 1.00 30.11 8 VAL B O 1
ATOM 3390 N N . ASN B 1 33 ? 32.322 36.603 20.063 1.00 28.43 9 ASN B N 1
ATOM 3391 C CA . ASN B 1 33 ? 32.887 37.878 19.650 1.00 27.08 9 ASN B CA 1
ATOM 3392 C C . ASN B 1 33 ? 33.156 37.784 18.135 1.00 26.91 9 ASN B C 1
ATOM 3393 O O . ASN B 1 33 ? 34.328 37.580 17.741 1.00 26.28 9 ASN B O 1
ATOM 3398 N N . LEU B 1 34 ? 32.083 37.946 17.399 1.00 26.42 10 LEU B N 1
ATOM 3399 C CA . LEU B 1 34 ? 32.209 37.896 15.948 1.00 27.24 10 LEU B CA 1
ATOM 3400 C C . LEU B 1 34 ? 32.890 39.137 15.389 1.00 27.14 10 LEU B C 1
ATOM 3401 O O . LEU B 1 34 ? 32.994 39.145 14.153 1.00 27.99 10 LEU B O 1
ATOM 3406 N N . ALA B 1 35 ? 33.340 40.110 16.126 1.00 26.94 11 ALA B N 1
ATOM 3407 C CA . ALA B 1 35 ? 34.019 41.284 15.561 1.00 26.99 11 ALA B CA 1
ATOM 3408 C C . ALA B 1 35 ? 35.550 41.066 15.527 1.00 27.01 11 ALA B C 1
ATOM 3409 O O . ALA B 1 35 ? 36.358 41.846 15.004 1.00 26.87 11 ALA B O 1
ATOM 3411 N N . LEU B 1 36 ? 36.004 39.993 16.151 1.00 27.30 12 LEU B N 1
ATOM 3412 C CA . LEU B 1 36 ? 37.410 39.608 16.209 1.00 28.10 12 LEU B CA 1
ATOM 3413 C C . LEU B 1 36 ? 37.849 39.190 14.783 1.00 28.54 12 LEU B C 1
ATOM 3414 O O . LEU B 1 36 ? 37.094 38.458 14.134 1.00 28.61 12 LEU B O 1
ATOM 3419 N N . LYS B 1 37 ? 39.025 39.636 14.392 1.00 29.60 13 LYS B N 1
ATOM 3420 C CA . LYS B 1 37 ? 39.508 39.280 13.034 1.00 30.65 13 LYS B CA 1
ATOM 3421 C C . LYS B 1 37 ? 40.567 38.192 13.168 1.00 29.92 13 LYS B C 1
ATOM 3422 O O . LYS B 1 37 ? 41.517 38.395 13.935 1.00 30.41 13 LYS B O 1
ATOM 3428 N N . GLU B 1 38 ? 40.334 37.147 12.388 1.00 29.60 14 GLU B N 1
ATOM 3429 C CA . GLU B 1 38 ? 41.257 35.993 12.431 1.00 29.26 14 GLU B CA 1
ATOM 3430 C C . GLU B 1 38 ? 42.695 36.447 12.251 1.00 29.66 14 GLU B C 1
ATOM 3431 O O . GLU B 1 38 ? 43.639 36.029 12.950 1.00 29.14 14 GLU B O 1
ATOM 3437 N N . GLU B 1 39 ? 42.831 37.377 11.304 1.00 30.24 15 GLU B N 1
ATOM 3438 C CA . GLU B 1 39 ? 44.155 37.957 11.025 1.00 31.61 15 GLU B CA 1
ATOM 3439 C C . GLU B 1 39 ? 44.715 38.559 12.305 1.00 30.66 15 GLU B C 1
ATOM 3440 O O . GLU B 1 39 ? 45.905 38.325 12.581 1.00 31.06 15 GLU B O 1
ATOM 3446 N N . ASP B 1 40 ? 43.924 39.304 13.064 1.00 29.40 16 ASP B N 1
ATOM 3447 C CA . ASP B 1 40 ? 44.403 39.896 14.316 1.00 28.50 16 ASP B CA 1
ATOM 3448 C C . ASP B 1 40 ? 44.753 38.815 15.339 1.00 26.47 16 ASP B C 1
ATOM 3449 O O . ASP B 1 40 ? 45.743 38.970 16.063 1.00 25.97 16 ASP B O 1
ATOM 3454 N N . LEU B 1 41 ? 43.899 37.802 15.348 1.00 25.33 17 LEU B N 1
ATOM 3455 C CA . LEU B 1 41 ? 44.110 36.655 16.271 1.00 24.62 17 LEU B CA 1
ATOM 3456 C C . LEU B 1 41 ? 45.500 36.002 16.055 1.00 23.75 17 LEU B C 1
ATOM 3457 O O . LEU B 1 41 ? 46.302 35.707 16.963 1.00 22.67 17 LEU B O 1
ATOM 3462 N N . ILE B 1 42 ? 45.813 35.792 14.752 1.00 23.46 18 ILE B N 1
ATOM 3463 C CA . ILE B 1 42 ? 47.093 35.135 14.416 1.00 22.94 18 ILE B CA 1
ATOM 3464 C C . ILE B 1 42 ? 48.236 36.040 14.769 1.00 22.99 18 ILE B C 1
ATOM 3465 O O . ILE B 1 42 ? 49.158 35.606 15.473 1.00 22.90 18 ILE B O 1
ATOM 3470 N N . ALA B 1 43 ? 48.122 37.270 14.297 1.00 23.73 19 ALA B N 1
ATOM 3471 C CA . ALA B 1 43 ? 49.177 38.269 14.543 1.00 24.07 19 ALA B CA 1
ATOM 3472 C C . ALA B 1 43 ? 49.422 38.446 16.027 1.00 24.76 19 ALA B C 1
ATOM 3473 O O . ALA B 1 43 ? 50.596 38.583 16.435 1.00 24.58 19 ALA B O 1
ATOM 3475 N N . GLY B 1 44 ? 48.351 38.430 16.817 1.00 25.33 20 GLY B N 1
ATOM 3476 C CA . GLY B 1 44 ? 48.480 38.581 18.287 1.00 25.38 20 GLY B CA 1
ATOM 3477 C C . GLY B 1 44 ? 49.341 37.498 18.912 1.00 25.09 20 GLY B C 1
ATOM 3478 O O . GLY B 1 44 ? 50.091 37.742 19.884 1.00 25.32 20 GLY B O 1
ATOM 3479 N N . GLY B 1 45 ? 49.237 36.301 18.339 1.00 25.13 21 GLY B N 1
ATOM 3480 C CA . GLY B 1 45 ? 50.045 35.169 18.810 1.00 25.02 21 GLY B CA 1
ATOM 3481 C C . GLY B 1 45 ? 49.675 34.656 20.195 1.00 25.04 21 GLY B C 1
ATOM 3482 O O . GLY B 1 45 ? 50.529 33.934 20.724 1.00 24.91 21 GLY B O 1
ATOM 3483 N N . GLU B 1 46 ? 48.495 34.990 20.725 1.00 25.22 22 GLU B N 1
ATOM 3484 C CA . GLU B 1 46 ? 48.167 34.455 22.064 1.00 25.18 22 GLU B CA 1
ATOM 3485 C C . GLU B 1 46 ? 46.942 33.604 22.088 1.00 23.34 22 GLU B C 1
ATOM 3486 O O . GLU B 1 46 ? 46.457 33.316 23.186 1.00 22.72 22 GLU B O 1
ATOM 3492 N N . HIS B 1 47 ? 46.481 33.075 21.009 1.00 21.66 23 HIS B N 1
ATOM 3493 C CA . HIS B 1 47 ? 45.341 32.180 20.947 1.00 21.31 23 HIS B CA 1
ATOM 3494 C C . HIS B 1 47 ? 45.534 30.925 20.096 1.00 20.70 23 HIS B C 1
ATOM 3495 O O . HIS B 1 47 ? 46.057 31.101 18.976 1.00 20.25 23 HIS B O 1
ATOM 3502 N N . VAL B 1 48 ? 45.077 29.774 20.554 1.00 19.01 24 VAL B N 1
ATOM 3503 C CA . VAL B 1 48 ? 45.078 28.562 19.746 1.00 18.44 24 VAL B CA 1
ATOM 3504 C C . VAL B 1 48 ? 43.756 28.644 18.961 1.00 19.17 24 VAL B C 1
ATOM 3505 O O . VAL B 1 48 ? 42.730 28.952 19.625 1.00 19.55 24 VAL B O 1
ATOM 3509 N N . LEU B 1 49 ? 43.661 28.467 17.642 1.00 18.43 25 LEU B N 1
ATOM 3510 C CA . LEU B 1 49 ? 42.384 28.555 16.944 1.00 18.53 25 LEU B CA 1
ATOM 3511 C C . LEU B 1 49 ? 41.980 27.173 16.497 1.00 19.00 25 LEU B C 1
ATOM 3512 O O . LEU B 1 49 ? 42.920 26.425 16.098 1.00 19.17 25 LEU B O 1
ATOM 3517 N N . CYS B 1 50 ? 40.706 26.793 16.566 1.00 18.51 26 CYS B N 1
ATOM 3518 C CA . CYS B 1 50 ? 40.281 25.467 16.130 1.00 18.68 26 CYS B CA 1
ATOM 3519 C C . CYS B 1 50 ? 39.087 25.736 15.261 1.00 18.73 26 CYS B C 1
ATOM 3520 O O . CYS B 1 50 ? 38.330 26.681 15.444 1.00 19.44 26 CYS B O 1
ATOM 3523 N N . ALA B 1 51 ? 38.904 24.945 14.274 1.00 19.29 27 ALA B N 1
ATOM 3524 C CA . ALA B 1 51 ? 37.835 25.000 13.279 1.00 20.24 27 ALA B CA 1
ATOM 3525 C C . ALA B 1 51 ? 37.159 23.632 13.395 1.00 20.97 27 ALA B C 1
ATOM 3526 O O . ALA B 1 51 ? 37.763 22.549 13.406 1.00 21.93 27 ALA B O 1
ATOM 3528 N N . TYR B 1 52 ? 35.848 23.732 13.511 1.00 21.26 28 TYR B N 1
ATOM 3529 C CA . TYR B 1 52 ? 34.987 22.578 13.684 1.00 21.35 28 TYR B CA 1
ATOM 3530 C C . TYR B 1 52 ? 33.815 22.562 12.714 1.00 22.11 28 TYR B C 1
ATOM 3531 O O . TYR B 1 52 ? 33.369 23.619 12.276 1.00 22.40 28 TYR B O 1
ATOM 3540 N N . ILE B 1 53 ? 33.414 21.345 12.472 1.00 23.73 29 ILE B N 1
ATOM 3541 C CA . ILE B 1 53 ? 32.221 21.002 11.700 1.00 26.21 29 ILE B CA 1
ATOM 3542 C C . ILE B 1 53 ? 31.275 20.561 12.869 1.00 27.45 29 ILE B C 1
ATOM 3543 O O . ILE B 1 53 ? 31.443 19.428 13.350 1.00 28.14 29 ILE B O 1
ATOM 3548 N N . MET B 1 54 ? 30.414 21.496 13.243 1.00 29.07 30 MET B N 1
ATOM 3549 C CA . MET B 1 54 ? 29.447 21.373 14.351 1.00 30.17 30 MET B CA 1
ATOM 3550 C C . MET B 1 54 ? 27.982 21.617 13.958 1.00 30.32 30 MET B C 1
ATOM 3551 O O . MET B 1 54 ? 27.714 22.663 13.368 1.00 29.39 30 MET B O 1
ATOM 3556 N N . LYS B 1 55 ? 27.166 20.670 14.381 1.00 31.56 31 LYS B N 1
ATOM 3557 C CA . LYS B 1 55 ? 25.698 20.761 14.183 1.00 32.66 31 LYS B CA 1
ATOM 3558 C C . LYS B 1 55 ? 25.009 20.708 15.582 1.00 32.78 31 LYS B C 1
ATOM 3559 O O . LYS B 1 55 ? 25.288 19.802 16.401 1.00 32.99 31 LYS B O 1
ATOM 3565 N N . PRO B 1 56 ? 24.160 21.681 15.845 1.00 32.98 32 PRO B N 1
ATOM 3566 C CA . PRO B 1 56 ? 23.415 21.744 17.109 1.00 33.66 32 PRO B CA 1
ATOM 3567 C C . PRO B 1 56 ? 22.186 20.841 16.965 1.00 34.14 32 PRO B C 1
ATOM 3568 O O . PRO B 1 56 ? 21.735 20.700 15.813 1.00 34.23 32 PRO B O 1
ATOM 3572 N N . LYS B 1 57 ? 21.702 20.236 18.039 1.00 34.90 33 LYS B N 1
ATOM 3573 C CA . LYS B 1 57 ? 20.509 19.368 17.972 1.00 35.42 33 LYS B CA 1
ATOM 3574 C C . LYS B 1 57 ? 19.281 20.199 17.615 1.00 35.81 33 LYS B C 1
ATOM 3575 O O . LYS B 1 57 ? 19.214 21.445 17.767 1.00 35.84 33 LYS B O 1
ATOM 3581 N N . ALA B 1 58 ? 18.251 19.483 17.145 1.00 36.31 34 ALA B N 1
ATOM 3582 C CA . ALA B 1 58 ? 16.980 20.119 16.735 1.00 36.00 34 ALA B CA 1
ATOM 3583 C C . ALA B 1 58 ? 16.474 21.214 17.657 1.00 35.76 34 ALA B C 1
ATOM 3584 O O . ALA B 1 58 ? 16.205 20.989 18.853 1.00 36.28 34 ALA B O 1
ATOM 3586 N N . GLY B 1 59 ? 16.279 22.381 17.104 1.00 35.30 35 GLY B N 1
ATOM 3587 C CA . GLY B 1 59 ? 15.725 23.456 17.889 1.00 35.28 35 GLY B CA 1
ATOM 3588 C C . GLY B 1 59 ? 16.634 24.379 18.608 1.00 35.73 35 GLY B C 1
ATOM 3589 O O . GLY B 1 59 ? 16.074 25.356 19.158 1.00 36.31 35 GLY B O 1
ATOM 3590 N N . TYR B 1 60 ? 17.938 24.127 18.636 1.00 35.72 36 TYR B N 1
ATOM 3591 C CA . TYR B 1 60 ? 18.815 25.123 19.324 1.00 34.63 36 TYR B CA 1
ATOM 3592 C C . TYR B 1 60 ? 19.393 26.032 18.247 1.00 33.63 36 TYR B C 1
ATOM 3593 O O . TYR B 1 60 ? 19.630 25.509 17.155 1.00 34.00 36 TYR B O 1
ATOM 3602 N N . GLY B 1 61 ? 19.568 27.268 18.575 1.00 32.60 37 GLY B N 1
ATOM 3603 C CA . GLY B 1 61 ? 20.138 28.291 17.689 1.00 31.80 37 GLY B CA 1
ATOM 3604 C C . GLY B 1 61 ? 21.658 27.974 17.562 1.00 31.10 37 GLY B C 1
ATOM 3605 O O . GLY B 1 61 ? 22.333 27.600 18.539 1.00 30.62 37 GLY B O 1
ATOM 3606 N N . TYR B 1 62 ? 22.132 28.170 16.333 1.00 30.11 38 TYR B N 1
ATOM 3607 C CA . TYR B 1 62 ? 23.555 27.925 16.050 1.00 28.81 38 TYR B CA 1
ATOM 3608 C C . TYR B 1 62 ? 24.491 28.712 16.949 1.00 28.25 38 TYR B C 1
ATOM 3609 O O . TYR B 1 62 ? 25.349 28.046 17.570 1.00 28.65 38 TYR B O 1
ATOM 3618 N N . VAL B 1 63 ? 24.357 30.041 17.036 1.00 27.12 39 VAL B N 1
ATOM 3619 C CA . VAL B 1 63 ? 25.287 30.790 17.861 1.00 26.32 39 VAL B CA 1
ATOM 3620 C C . VAL B 1 63 ? 25.312 30.395 19.325 1.00 25.93 39 VAL B C 1
ATOM 3621 O O . VAL B 1 63 ? 26.362 30.447 19.963 1.00 25.32 39 VAL B O 1
ATOM 3625 N N . ALA B 1 64 ? 24.160 30.081 19.877 1.00 25.79 40 ALA B N 1
ATOM 3626 C CA . ALA B 1 64 ? 23.850 29.714 21.240 1.00 24.83 40 ALA B CA 1
ATOM 3627 C C . ALA B 1 64 ? 24.633 28.467 21.650 1.00 24.34 40 ALA B C 1
ATOM 3628 O O . ALA B 1 64 ? 25.311 28.444 22.697 1.00 23.43 40 ALA B O 1
ATOM 3630 N N . THR B 1 65 ? 24.488 27.535 20.738 1.00 24.59 41 THR B N 1
ATOM 3631 C CA . THR B 1 65 ? 25.114 26.208 20.879 1.00 25.45 41 THR B CA 1
ATOM 3632 C C . THR B 1 65 ? 26.648 26.267 20.828 1.00 25.48 41 THR B C 1
ATOM 3633 O O . THR B 1 65 ? 27.282 25.508 21.581 1.00 25.91 41 THR B O 1
ATOM 3637 N N . ALA B 1 66 ? 27.146 27.101 19.935 1.00 25.20 42 ALA B N 1
ATOM 3638 C CA . ALA B 1 66 ? 28.609 27.269 19.754 1.00 24.72 42 ALA B CA 1
ATOM 3639 C C . ALA B 1 66 ? 29.133 27.963 21.000 1.00 24.90 42 ALA B C 1
ATOM 3640 O O . ALA B 1 66 ? 30.214 27.616 21.480 1.00 24.22 42 ALA B O 1
ATOM 3642 N N . ALA B 1 67 ? 28.287 28.890 21.528 1.00 25.29 43 ALA B N 1
ATOM 3643 C CA . ALA B 1 67 ? 28.642 29.653 22.740 1.00 25.45 43 ALA B CA 1
ATOM 3644 C C . ALA B 1 67 ? 28.764 28.710 23.946 1.00 25.81 43 ALA B C 1
ATOM 3645 O O . ALA B 1 67 ? 29.695 28.932 24.755 1.00 26.11 43 ALA B O 1
ATOM 3647 N N . HIS B 1 68 ? 27.888 27.742 24.024 1.00 26.13 44 HIS B N 1
ATOM 3648 C CA . HIS B 1 68 ? 27.848 26.727 25.092 1.00 26.55 44 HIS B CA 1
ATOM 3649 C C . HIS B 1 68 ? 29.022 25.789 24.909 1.00 26.16 44 HIS B C 1
ATOM 3650 O O . HIS B 1 68 ? 29.634 25.325 25.880 1.00 25.87 44 HIS B O 1
ATOM 3657 N N . PHE B 1 69 ? 29.320 25.504 23.637 1.00 26.68 45 PHE B N 1
ATOM 3658 C CA . PHE B 1 69 ? 30.471 24.633 23.261 1.00 26.38 45 PHE B CA 1
ATOM 3659 C C . PHE B 1 69 ? 31.771 25.341 23.691 1.00 25.10 45 PHE B C 1
ATOM 3660 O O . PHE B 1 69 ? 32.569 24.578 24.285 1.00 25.16 45 PHE B O 1
ATOM 3668 N N . ALA B 1 70 ? 31.983 26.607 23.434 1.00 23.66 46 ALA B N 1
ATOM 3669 C CA . ALA B 1 70 ? 33.201 27.307 23.838 1.00 23.79 46 ALA B CA 1
ATOM 3670 C C . ALA B 1 70 ? 33.314 27.369 25.354 1.00 24.48 46 ALA B C 1
ATOM 3671 O O . ALA B 1 70 ? 34.372 27.315 25.968 1.00 24.44 46 ALA B O 1
ATOM 3673 N N . ALA B 1 71 ? 32.208 27.567 26.046 1.00 26.13 47 ALA B N 1
ATOM 3674 C CA . ALA B 1 71 ? 32.020 27.629 27.510 1.00 27.09 47 ALA B CA 1
ATOM 3675 C C . ALA B 1 71 ? 32.407 26.273 28.113 1.00 27.61 47 ALA B C 1
ATOM 3676 O O . ALA B 1 71 ? 33.351 26.109 28.915 1.00 28.03 47 ALA B O 1
ATOM 3678 N N . GLU B 1 72 ? 31.730 25.223 27.719 1.00 29.03 48 GLU B N 1
ATOM 3679 C CA . GLU B 1 72 ? 32.072 23.908 28.237 1.00 31.12 48 GLU B CA 1
ATOM 3680 C C . GLU B 1 72 ? 33.490 23.503 27.877 1.00 31.99 48 GLU B C 1
ATOM 3681 O O . GLU B 1 72 ? 33.941 22.488 28.415 1.00 32.05 48 GLU B O 1
ATOM 3687 N N . SER B 1 73 ? 34.164 24.193 26.955 1.00 32.46 49 SER B N 1
ATOM 3688 C CA . SER B 1 73 ? 35.516 23.814 26.527 1.00 32.49 49 SER B CA 1
ATOM 3689 C C . SER B 1 73 ? 36.514 24.672 27.249 1.00 32.85 49 SER B C 1
ATOM 3690 O O . SER B 1 73 ? 37.672 24.285 27.124 1.00 34.41 49 SER B O 1
ATOM 3693 N N . SER B 1 74 ? 36.056 25.718 27.903 1.00 32.90 50 SER B N 1
ATOM 3694 C CA . SER B 1 74 ? 36.991 26.622 28.594 1.00 32.89 50 SER B CA 1
ATOM 3695 C C . SER B 1 74 ? 36.658 26.877 30.073 1.00 33.50 50 SER B C 1
ATOM 3696 O O . SER B 1 74 ? 36.973 26.009 30.889 1.00 33.84 50 SER B O 1
ATOM 3699 N N . THR B 1 75 ? 36.132 28.035 30.376 1.00 34.20 51 THR B N 1
ATOM 3700 C CA . THR B 1 75 ? 35.809 28.487 31.715 1.00 35.30 51 THR B CA 1
ATOM 3701 C C . THR B 1 75 ? 34.399 28.129 32.129 1.00 37.08 51 THR B C 1
ATOM 3702 O O . THR B 1 75 ? 33.912 28.691 33.121 1.00 37.31 51 THR B O 1
ATOM 3706 N N . GLY B 1 76 ? 33.823 27.246 31.373 1.00 38.45 52 GLY B N 1
ATOM 3707 C CA . GLY B 1 76 ? 32.464 26.756 31.535 1.00 40.98 52 GLY B CA 1
ATOM 3708 C C . GLY B 1 76 ? 31.555 27.626 32.419 1.00 42.58 52 GLY B C 1
ATOM 3709 O O . GLY B 1 76 ? 30.349 27.802 32.083 0.00 44.28 52 GLY B O 1
ATOM 3710 N N . THR B 1 88 ? 38.428 38.246 23.888 0.00 51.89 64 THR B N 1
ATOM 3711 C CA . THR B 1 88 ? 39.758 37.877 23.417 1.00 51.00 64 THR B CA 1
ATOM 3712 C C . THR B 1 88 ? 40.550 36.873 24.221 1.00 49.76 64 THR B C 1
ATOM 3713 O O . THR B 1 88 ? 40.220 35.685 24.267 1.00 50.27 64 THR B O 1
ATOM 3717 N N . ARG B 1 89 ? 41.647 37.311 24.773 1.00 48.21 65 ARG B N 1
ATOM 3718 C CA . ARG B 1 89 ? 42.611 36.554 25.535 1.00 46.53 65 ARG B CA 1
ATOM 3719 C C . ARG B 1 89 ? 42.382 36.781 27.021 1.00 45.58 65 ARG B C 1
ATOM 3720 O O . ARG B 1 89 ? 43.336 37.179 27.687 1.00 45.73 65 ARG B O 1
ATOM 3728 N N . GLY B 1 90 ? 41.128 36.548 27.375 1.00 44.57 66 GLY B N 1
ATOM 3729 C CA . GLY B 1 90 ? 40.804 36.650 28.855 1.00 41.97 66 GLY B CA 1
ATOM 3730 C C . GLY B 1 90 ? 41.207 35.175 29.168 1.00 39.92 66 GLY B C 1
ATOM 3731 O O . GLY B 1 90 ? 42.383 34.812 28.813 1.00 41.24 66 GLY B O 1
ATOM 3732 N N . VAL B 1 91 ? 40.258 34.428 29.696 1.00 36.51 67 VAL B N 1
ATOM 3733 C CA . VAL B 1 91 ? 40.639 33.004 29.892 1.00 33.04 67 VAL B CA 1
ATOM 3734 C C . VAL B 1 91 ? 39.535 32.210 29.227 1.00 31.14 67 VAL B C 1
ATOM 3735 O O . VAL B 1 91 ? 39.575 30.990 29.045 1.00 30.82 67 VAL B O 1
ATOM 3739 N N . ASP B 1 92 ? 38.510 32.940 28.820 1.00 28.90 68 ASP B N 1
ATOM 3740 C CA . ASP B 1 92 ? 37.325 32.377 28.176 1.00 27.38 68 ASP B CA 1
ATOM 3741 C C . ASP B 1 92 ? 37.622 32.033 26.706 1.00 26.85 68 ASP B C 1
ATOM 3742 O O . ASP B 1 92 ? 38.274 32.917 26.110 1.00 26.01 68 ASP B O 1
ATOM 3747 N N . ALA B 1 93 ? 37.091 30.911 26.278 1.00 25.85 69 ALA B N 1
ATOM 3748 C CA . ALA B 1 93 ? 37.257 30.574 24.857 1.00 25.90 69 ALA B CA 1
ATOM 3749 C C . ALA B 1 93 ? 36.155 31.355 24.114 1.00 25.85 69 ALA B C 1
ATOM 3750 O O . ALA B 1 93 ? 35.004 31.321 24.592 1.00 26.09 69 ALA B O 1
ATOM 3752 N N . LEU B 1 94 ? 36.499 32.010 23.014 1.00 25.08 70 LEU B N 1
ATOM 3753 C CA . LEU B 1 94 ? 35.545 32.746 22.199 1.00 24.98 70 LEU B CA 1
ATOM 3754 C C . LEU B 1 94 ? 35.291 32.236 20.787 1.00 24.87 70 LEU B C 1
ATOM 3755 O O . LEU B 1 94 ? 36.224 31.863 20.055 1.00 24.62 70 LEU B O 1
ATOM 3760 N N . VAL B 1 95 ? 34.046 32.226 20.411 1.00 24.08 71 VAL B N 1
ATOM 3761 C CA . VAL B 1 95 ? 33.622 31.864 19.046 1.00 23.91 71 VAL B CA 1
ATOM 3762 C C . VAL B 1 95 ? 33.846 33.187 18.271 1.00 24.74 71 VAL B C 1
ATOM 3763 O O . VAL B 1 95 ? 33.274 34.228 18.614 1.00 24.64 71 VAL B O 1
ATOM 3767 N N . TYR B 1 96 ? 34.743 33.199 17.274 1.00 24.71 72 TYR B N 1
ATOM 3768 C CA . TYR B 1 96 ? 35.002 34.409 16.485 1.00 25.25 72 TYR B CA 1
ATOM 3769 C C . TYR B 1 96 ? 34.450 34.335 15.069 1.00 25.14 72 TYR B C 1
ATOM 3770 O O . TYR B 1 96 ? 34.447 35.330 14.341 1.00 25.20 72 TYR B O 1
ATOM 3779 N N . GLU B 1 97 ? 33.934 33.208 14.638 1.00 26.48 73 GLU B N 1
ATOM 3780 C CA . GLU B 1 97 ? 33.381 33.098 13.259 1.00 28.16 73 GLU B CA 1
ATOM 3781 C C . GLU B 1 97 ? 32.424 31.920 13.255 1.00 28.24 73 GLU B C 1
ATOM 3782 O O . GLU B 1 97 ? 32.751 30.902 13.850 1.00 27.83 73 GLU B O 1
ATOM 3788 N N . VAL B 1 98 ? 31.315 32.068 12.626 1.00 29.11 74 VAL B N 1
ATOM 3789 C CA . VAL B 1 98 ? 30.227 31.109 12.521 1.00 30.98 74 VAL B CA 1
ATOM 3790 C C . VAL B 1 98 ? 29.707 31.131 11.088 1.00 31.82 74 VAL B C 1
ATOM 3791 O O . VAL B 1 98 ? 29.735 32.204 10.477 1.00 31.87 74 VAL B O 1
ATOM 3795 N N . ASP B 1 99 ? 29.225 30.024 10.592 1.00 32.98 75 ASP B N 1
ATOM 3796 C CA . ASP B 1 99 ? 28.669 29.924 9.232 1.00 34.26 75 ASP B CA 1
ATOM 3797 C C . ASP B 1 99 ? 27.734 28.749 9.463 1.00 34.72 75 ASP B C 1
ATOM 3798 O O . ASP B 1 99 ? 28.169 27.617 9.484 1.00 34.63 75 ASP B O 1
ATOM 3803 N N . GLU B 1 100 ? 26.507 29.135 9.695 1.00 36.61 76 GLU B N 1
ATOM 3804 C CA . GLU B 1 100 ? 25.511 28.077 9.991 1.00 38.39 76 GLU B CA 1
ATOM 3805 C C . GLU B 1 100 ? 25.159 27.240 8.795 1.00 38.11 76 GLU B C 1
ATOM 3806 O O . GLU B 1 100 ? 24.790 26.068 9.028 1.00 38.51 76 GLU B O 1
ATOM 3812 N N . ALA B 1 101 ? 25.286 27.831 7.608 1.00 37.71 77 ALA B N 1
ATOM 3813 C CA . ALA B 1 101 ? 24.926 27.040 6.388 1.00 37.22 77 ALA B CA 1
ATOM 3814 C C . ALA B 1 101 ? 25.994 25.971 6.182 1.00 36.91 77 ALA B C 1
ATOM 3815 O O . ALA B 1 101 ? 25.620 24.832 5.838 1.00 36.80 77 ALA B O 1
ATOM 3817 N N . ARG B 1 102 ? 27.253 26.343 6.465 1.00 36.07 78 ARG B N 1
ATOM 3818 C CA . ARG B 1 102 ? 28.337 25.371 6.320 1.00 35.41 78 ARG B CA 1
ATOM 3819 C C . ARG B 1 102 ? 28.628 24.575 7.579 1.00 34.39 78 ARG B C 1
ATOM 3820 O O . ARG B 1 102 ? 29.613 23.822 7.509 1.00 34.97 78 ARG B O 1
ATOM 3828 N N . GLU B 1 103 ? 27.894 24.747 8.633 1.00 32.99 79 GLU B N 1
ATOM 3829 C CA . GLU B 1 103 ? 28.105 24.037 9.900 1.00 31.53 79 GLU B CA 1
ATOM 3830 C C . GLU B 1 103 ? 29.501 24.295 10.431 1.00 29.80 79 GLU B C 1
ATOM 3831 O O . GLU B 1 103 ? 30.074 23.393 11.010 1.00 29.48 79 GLU B O 1
ATOM 3837 N N . LEU B 1 104 ? 29.956 25.506 10.243 1.00 28.93 80 LEU B N 1
ATOM 3838 C CA . LEU B 1 104 ? 31.279 25.949 10.667 1.00 28.32 80 LEU B CA 1
ATOM 3839 C C . LEU B 1 104 ? 31.336 26.800 11.921 1.00 26.91 80 LEU B C 1
ATOM 3840 O O . LEU B 1 104 ? 30.781 27.895 11.965 1.00 27.05 80 LEU B O 1
ATOM 3845 N N . THR B 1 105 ? 32.077 26.340 12.907 1.00 25.99 81 THR B N 1
ATOM 3846 C CA . THR B 1 105 ? 32.3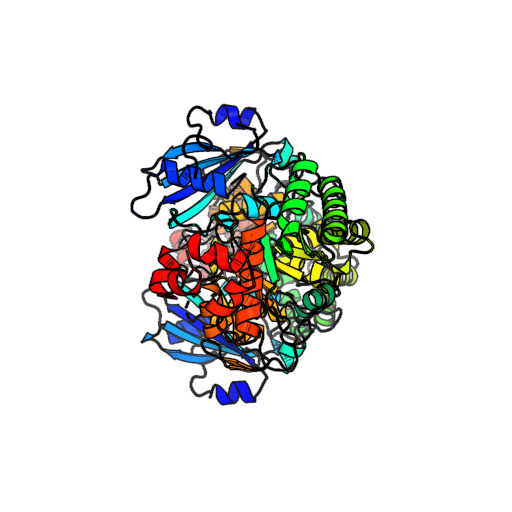24 27.052 14.154 1.00 24.67 81 THR B CA 1
ATOM 3847 C C . THR B 1 105 ? 33.817 27.191 14.372 1.00 23.27 81 THR B C 1
ATOM 3848 O O . THR B 1 105 ? 34.474 26.166 14.423 1.00 23.28 81 THR B O 1
ATOM 3852 N N . LYS B 1 106 ? 34.346 28.347 14.566 1.00 22.44 82 LYS B N 1
ATOM 3853 C CA . LYS B 1 106 ? 35.756 28.607 14.833 1.00 22.52 82 LYS B CA 1
ATOM 3854 C C . LYS B 1 106 ? 35.865 29.256 16.214 1.00 21.99 82 LYS B C 1
ATOM 3855 O O . LYS B 1 106 ? 35.232 30.295 16.443 1.00 22.02 82 LYS B O 1
ATOM 3861 N N . ILE B 1 107 ? 36.688 28.666 17.063 1.00 21.88 83 ILE B N 1
ATOM 3862 C CA . ILE B 1 107 ? 36.906 29.125 18.423 1.00 21.41 83 ILE B CA 1
ATOM 3863 C C . ILE B 1 107 ? 38.338 29.525 18.709 1.00 20.85 83 ILE B C 1
ATOM 3864 O O . ILE B 1 107 ? 39.236 28.829 18.179 1.00 21.87 83 ILE B O 1
ATOM 3869 N N . ALA B 1 108 ? 38.565 30.585 19.458 1.00 19.63 84 ALA B N 1
ATOM 3870 C CA . ALA B 1 108 ? 39.832 31.116 19.867 1.00 19.61 84 ALA B CA 1
ATOM 3871 C C . ALA B 1 108 ? 40.074 30.803 21.354 1.00 20.57 84 ALA B C 1
ATOM 3872 O O . ALA B 1 108 ? 39.278 31.319 22.164 1.00 20.92 84 ALA B O 1
ATOM 3874 N N . TYR B 1 109 ? 41.070 30.032 21.651 1.00 19.72 85 TYR B N 1
ATOM 3875 C CA . TYR B 1 109 ? 41.461 29.602 22.964 1.00 19.56 85 TYR B CA 1
ATOM 3876 C C . TYR B 1 109 ? 42.727 30.305 23.408 1.00 19.77 85 TYR B C 1
ATOM 3877 O O . TYR B 1 109 ? 43.809 30.153 22.845 1.00 19.95 85 TYR B O 1
ATOM 3886 N N . PRO B 1 110 ? 42.608 31.090 24.482 1.00 19.74 86 PRO B N 1
ATOM 3887 C CA . PRO B 1 110 ? 43.773 31.788 25.038 1.00 19.26 86 PRO B CA 1
ATOM 3888 C C . PRO B 1 110 ? 44.760 30.693 25.375 1.00 19.00 86 PRO B C 1
ATOM 3889 O O . PRO B 1 110 ? 44.421 29.629 25.951 1.00 18.24 86 PRO B O 1
ATOM 3893 N N . VAL B 1 111 ? 46.039 30.964 25.064 1.00 18.62 87 VAL B N 1
ATOM 3894 C CA . VAL B 1 111 ? 47.071 29.943 25.334 1.00 17.98 87 VAL B CA 1
ATOM 3895 C C . VAL B 1 111 ? 47.293 29.619 26.819 1.00 17.12 87 VAL B C 1
ATOM 3896 O O . VAL B 1 111 ? 47.879 28.605 27.162 1.00 16.08 87 VAL B O 1
ATOM 3900 N N . ALA B 1 112 ? 46.886 30.564 27.678 1.00 16.96 88 ALA B N 1
ATOM 3901 C CA . ALA B 1 112 ? 46.969 30.458 29.135 1.00 16.75 88 ALA B CA 1
ATOM 3902 C C . ALA B 1 112 ? 46.175 29.260 29.680 1.00 16.40 88 ALA B C 1
ATOM 3903 O O . ALA B 1 112 ? 46.583 28.759 30.748 1.00 16.94 88 ALA B O 1
ATOM 3905 N N . LEU B 1 113 ? 45.163 28.831 28.945 1.00 15.80 89 LEU B N 1
ATOM 3906 C CA . LEU B 1 113 ? 44.326 27.684 29.295 1.00 15.44 89 LEU B CA 1
ATOM 3907 C C . LEU B 1 113 ? 45.038 26.353 29.257 1.00 15.72 89 LEU B C 1
ATOM 3908 O O . LEU B 1 113 ? 44.586 25.360 29.885 1.00 16.75 89 LEU B O 1
ATOM 3913 N N . PHE B 1 114 ? 46.133 26.261 28.476 1.00 15.11 90 PHE B N 1
ATOM 3914 C CA . PHE B 1 114 ? 46.795 24.955 28.238 1.00 13.54 90 PHE B CA 1
ATOM 3915 C C . PHE B 1 114 ? 47.714 24.557 29.312 1.00 13.32 90 PHE B C 1
ATOM 3916 O O . PHE B 1 114 ? 48.498 25.375 29.785 1.00 15.19 90 PHE B O 1
ATOM 3924 N N . ASP B 1 115 ? 47.663 23.319 29.736 1.00 13.10 91 ASP B N 1
ATOM 3925 C CA . ASP B 1 115 ? 48.534 22.788 30.760 1.00 14.17 91 ASP B CA 1
ATOM 3926 C C . ASP B 1 115 ? 49.981 22.685 30.209 1.00 16.56 91 ASP B C 1
ATOM 3927 O O . ASP B 1 115 ? 50.182 22.557 28.978 1.00 16.87 91 ASP B O 1
ATOM 3932 N N . ARG B 1 116 ? 50.904 22.755 31.142 1.00 17.26 92 ARG B N 1
ATOM 3933 C CA . ARG B 1 116 ? 52.332 22.657 30.791 1.00 18.75 92 ARG B CA 1
ATOM 3934 C C . ARG B 1 116 ? 53.007 21.971 31.955 1.00 18.52 92 ARG B C 1
ATOM 3935 O O . ARG B 1 116 ? 52.496 21.891 33.101 1.00 18.84 92 ARG B O 1
ATOM 3943 N N . ASN B 1 117 ? 54.150 21.333 31.729 1.00 17.33 93 ASN B N 1
ATOM 3944 C CA . ASN B 1 117 ? 54.886 20.589 32.696 1.00 17.23 93 ASN B CA 1
ATOM 3945 C C . ASN B 1 117 ? 55.498 21.497 33.758 1.00 17.82 93 ASN B C 1
ATOM 3946 O O . ASN B 1 117 ? 56.001 22.606 33.474 1.00 18.02 93 ASN B O 1
ATOM 3951 N N . ILE B 1 118 ? 55.499 20.924 34.961 1.00 18.06 94 ILE B N 1
ATOM 3952 C CA . ILE B 1 118 ? 56.086 21.556 36.138 1.00 18.25 94 ILE B CA 1
ATOM 3953 C C . ILE B 1 118 ? 57.556 21.189 36.129 1.00 18.12 94 ILE B C 1
ATOM 3954 O O . ILE B 1 118 ? 58.418 21.868 36.658 1.00 18.37 94 ILE B O 1
ATOM 3959 N N . THR B 1 119 ? 57.820 20.048 35.456 1.00 18.14 95 THR B N 1
ATOM 3960 C CA . THR B 1 119 ? 59.231 19.613 35.410 1.00 17.74 95 THR B CA 1
ATOM 3961 C C . THR B 1 119 ? 60.061 20.490 34.471 1.00 17.61 95 THR B C 1
ATOM 3962 O O . THR B 1 119 ? 61.151 20.903 34.834 1.00 18.56 95 THR B O 1
ATOM 3966 N N . ASP B 1 120 ? 59.636 20.746 33.274 1.00 17.59 96 ASP B N 1
ATOM 3967 C CA . ASP B 1 120 ? 60.414 21.489 32.247 1.00 18.23 96 ASP B CA 1
ATOM 3968 C C . ASP B 1 120 ? 59.695 22.576 31.486 1.00 18.27 96 ASP B C 1
ATOM 3969 O O . ASP B 1 120 ? 60.253 23.163 30.508 1.00 18.15 96 ASP B O 1
ATOM 3974 N N . GLY B 1 121 ? 58.442 22.888 31.880 1.00 18.29 97 GLY B N 1
ATOM 3975 C CA . GLY B 1 121 ? 57.706 23.949 31.222 1.00 17.11 97 GLY B CA 1
ATOM 3976 C C . GLY B 1 121 ? 57.204 23.637 29.881 1.00 17.37 97 GLY B C 1
ATOM 3977 O O . GLY B 1 121 ? 56.580 24.561 29.305 1.00 18.16 97 GLY B O 1
ATOM 3978 N N . LYS B 1 122 ? 57.301 22.439 29.325 1.00 17.81 98 LYS B N 1
ATOM 3979 C CA . LYS B 1 122 ? 56.801 22.184 27.955 1.00 18.25 98 LYS B CA 1
ATOM 3980 C C . LYS B 1 122 ? 55.330 21.829 27.922 1.00 17.74 98 LYS B C 1
ATOM 3981 O O . LYS B 1 122 ? 54.787 21.331 28.938 1.00 17.36 98 LYS B O 1
ATOM 3987 N N . ALA B 1 123 ? 54.753 22.057 26.768 1.00 16.82 99 ALA B N 1
ATOM 3988 C CA . ALA B 1 123 ? 53.370 21.737 26.429 1.00 15.73 99 ALA B CA 1
ATOM 3989 C C . ALA B 1 123 ? 53.149 20.232 26.402 1.00 15.05 99 ALA B C 1
ATOM 3990 O O . ALA B 1 123 ? 54.016 19.328 26.351 1.00 15.42 99 ALA B O 1
ATOM 3992 N N . MET B 1 124 ? 51.961 19.768 26.414 1.00 14.50 100 MET B N 1
ATOM 3993 C CA . MET B 1 124 ? 51.435 18.407 26.394 1.00 14.46 100 MET B CA 1
ATOM 3994 C C . MET B 1 124 ? 50.224 18.379 25.514 1.00 13.79 100 MET B C 1
ATOM 3995 O O . MET B 1 124 ? 49.358 19.259 25.515 1.00 14.47 100 MET B O 1
ATOM 4000 N N . ILE B 1 125 ? 50.170 17.352 24.657 1.00 13.49 101 ILE B N 1
ATOM 4001 C CA . ILE B 1 125 ? 49.054 17.171 23.754 1.00 13.47 101 ILE B CA 1
ATOM 4002 C C . ILE B 1 125 ? 47.803 16.761 24.580 1.00 13.96 101 ILE B C 1
ATOM 4003 O O . ILE B 1 125 ? 46.711 17.002 24.097 1.00 14.60 101 ILE B O 1
ATOM 4008 N N . ALA B 1 126 ? 48.078 16.104 25.683 1.00 15.22 102 ALA B N 1
ATOM 4009 C CA . ALA B 1 126 ? 46.935 15.617 26.585 1.00 15.14 102 ALA B CA 1
ATOM 4010 C C . ALA B 1 126 ? 46.076 16.835 26.884 1.00 15.23 102 ALA B C 1
ATOM 4011 O O . ALA B 1 126 ? 44.837 16.759 26.758 1.00 15.91 102 ALA B O 1
ATOM 4013 N N . SER B 1 127 ? 46.636 17.970 27.201 1.00 15.29 103 SER B N 1
ATOM 4014 C CA . SER B 1 127 ? 45.836 19.168 27.510 1.00 15.70 103 SER B CA 1
ATOM 4015 C C . SER B 1 127 ? 45.119 19.726 26.317 1.00 16.89 103 SER B C 1
ATOM 4016 O O . SER B 1 127 ? 43.953 20.171 26.352 1.00 16.91 103 SER B O 1
ATOM 4019 N N . PHE B 1 128 ? 45.752 19.698 25.127 1.00 16.70 104 PHE B N 1
ATOM 4020 C CA . PHE B 1 128 ? 45.184 20.199 23.872 1.00 16.00 104 PHE B CA 1
ATOM 4021 C C . PHE B 1 128 ? 43.958 19.368 23.578 1.00 15.56 104 PHE B C 1
ATOM 4022 O O . PHE B 1 128 ? 42.930 19.882 23.133 1.00 15.98 104 PHE B O 1
ATOM 4030 N N . LEU B 1 129 ? 44.052 18.059 23.800 1.00 16.26 105 LEU B N 1
ATOM 4031 C CA . LEU B 1 129 ? 42.929 17.153 23.511 1.00 16.87 105 LEU B CA 1
ATOM 4032 C C . LEU B 1 129 ? 41.717 17.322 24.480 1.00 17.38 105 LEU B C 1
ATOM 4033 O O . LEU B 1 129 ? 40.587 17.313 24.000 1.00 16.64 105 LEU B O 1
ATOM 4038 N N . THR B 1 130 ? 42.078 17.407 25.721 1.00 18.40 106 THR B N 1
ATOM 4039 C CA . THR B 1 130 ? 41.002 17.587 26.734 1.00 20.80 106 THR B CA 1
ATOM 4040 C C . THR B 1 130 ? 40.150 18.846 26.503 1.00 21.13 106 THR B C 1
ATOM 4041 O O . THR B 1 130 ? 38.899 18.827 26.549 1.00 21.03 106 THR B O 1
ATOM 4045 N N . LEU B 1 131 ? 40.837 19.968 26.292 1.00 21.64 107 LEU B N 1
ATOM 4046 C CA . LEU B 1 131 ? 40.251 21.279 26.076 1.00 22.19 107 LEU B CA 1
ATOM 4047 C C . LEU B 1 131 ? 39.442 21.477 24.826 1.00 23.30 107 LEU B C 1
ATOM 4048 O O . LEU B 1 131 ? 38.230 21.772 24.814 1.00 23.36 107 LEU B O 1
ATOM 4053 N N . THR B 1 132 ? 40.117 21.255 23.694 1.00 24.64 108 THR B N 1
ATOM 4054 C CA . THR B 1 132 ? 39.536 21.453 22.373 1.00 26.12 108 THR B CA 1
ATOM 4055 C C . THR B 1 132 ? 38.789 20.247 21.901 1.00 28.82 108 THR B C 1
ATOM 4056 O O . THR B 1 132 ? 38.149 20.468 20.883 1.00 29.63 108 THR B O 1
ATOM 4060 N N . MET B 1 133 ? 38.877 19.163 22.549 1.00 33.11 109 MET B N 1
ATOM 4061 C CA . MET B 1 133 ? 38.304 17.886 22.181 1.00 38.37 109 MET B CA 1
ATOM 4062 C C . MET B 1 133 ? 37.854 16.952 23.300 1.00 41.86 109 MET B C 1
ATOM 4063 O O . MET B 1 133 ? 37.395 15.831 22.934 1.00 43.35 109 MET B O 1
ATOM 4068 N N . GLY B 1 134 ? 37.946 17.224 24.591 1.00 44.47 110 GLY B N 1
ATOM 4069 C CA . GLY B 1 134 ? 37.549 16.238 25.602 1.00 47.36 110 GLY B CA 1
ATOM 4070 C C . GLY B 1 134 ? 36.061 15.985 25.702 1.00 49.84 110 GLY B C 1
ATOM 4071 O O . GLY B 1 134 ? 35.276 15.524 24.865 1.00 49.85 110 GLY B O 1
ATOM 4072 N N . ASN B 1 135 ? 35.663 16.326 26.907 1.00 52.45 111 ASN B N 1
ATOM 4073 C CA . ASN B 1 135 ? 34.287 16.240 27.407 1.00 54.95 111 ASN B CA 1
ATOM 4074 C C . ASN B 1 135 ? 33.326 16.815 26.363 1.00 56.37 111 ASN B C 1
ATOM 4075 O O . ASN B 1 135 ? 32.458 16.179 25.776 1.00 56.61 111 ASN B O 1
ATOM 4080 N N . ASN B 1 136 ? 33.576 18.098 26.240 1.00 58.17 112 ASN B N 1
ATOM 4081 C CA . ASN B 1 136 ? 32.944 19.095 25.385 1.00 59.91 112 ASN B CA 1
ATOM 4082 C C . ASN B 1 136 ? 32.307 18.466 24.155 1.00 61.01 112 ASN B C 1
ATOM 4083 O O . ASN B 1 136 ? 31.618 19.084 23.322 1.00 61.36 112 ASN B O 1
ATOM 4088 N N . GLN B 1 137 ? 32.512 17.163 24.034 1.00 62.21 113 GLN B N 1
ATOM 4089 C CA . GLN B 1 137 ? 31.969 16.447 22.874 1.00 63.25 113 GLN B CA 1
ATOM 4090 C C . GLN B 1 137 ? 30.788 15.567 23.179 1.00 63.41 113 GLN B C 1
ATOM 4091 O O . GLN B 1 137 ? 30.108 15.244 22.171 1.00 64.03 113 GLN B O 1
ATOM 4097 N N . GLY B 1 138 ? 30.556 15.244 24.447 1.00 62.95 114 GLY B N 1
ATOM 4098 C CA . GLY B 1 138 ? 29.350 14.409 24.750 1.00 62.01 114 GLY B CA 1
ATOM 4099 C C . GLY B 1 138 ? 28.385 15.430 25.379 1.00 61.30 114 GLY B C 1
ATOM 4100 O O . GLY B 1 138 ? 28.192 15.286 26.592 1.00 61.81 114 GLY B O 1
ATOM 4101 N N . MET B 1 139 ? 27.875 16.372 24.617 1.00 60.19 115 MET B N 1
ATOM 4102 C CA . MET B 1 139 ? 27.011 17.464 25.049 1.00 58.88 115 MET B CA 1
ATOM 4103 C C . MET B 1 139 ? 25.517 17.205 25.029 1.00 58.13 115 MET B C 1
ATOM 4104 O O . MET B 1 139 ? 25.078 16.073 25.360 1.00 58.80 115 MET B O 1
ATOM 4109 N N . GLY B 1 140 ? 24.730 18.242 24.718 1.00 56.43 116 GLY B N 1
ATOM 4110 C CA . GLY B 1 140 ? 23.262 18.084 24.699 1.00 53.77 116 GLY B CA 1
ATOM 4111 C C . GLY B 1 140 ? 22.596 18.827 23.550 1.00 51.99 116 GLY B C 1
ATOM 4112 O O . GLY B 1 140 ? 21.791 18.226 22.794 1.00 51.74 116 GLY B O 1
ATOM 4113 N N . ASP B 1 141 ? 22.960 20.108 23.496 1.00 50.20 117 ASP B N 1
ATOM 4114 C CA . ASP B 1 141 ? 22.376 20.951 22.421 1.00 48.87 117 ASP B CA 1
ATOM 4115 C C . ASP B 1 141 ? 23.144 20.724 21.107 1.00 47.67 117 ASP B C 1
ATOM 4116 O O . ASP B 1 141 ? 22.733 21.162 20.020 1.00 47.31 117 ASP B O 1
ATOM 4121 N N . VAL B 1 142 ? 24.250 20.031 21.262 1.00 46.42 118 VAL B N 1
ATOM 4122 C CA . VAL B 1 142 ? 25.172 19.721 20.161 1.00 45.01 118 VAL B CA 1
ATOM 4123 C C . VAL B 1 142 ? 25.082 18.265 19.738 1.00 43.75 118 VAL B C 1
ATOM 4124 O O . VAL B 1 142 ? 25.301 17.328 20.500 1.00 43.33 118 VAL B O 1
ATOM 4128 N N . GLU B 1 143 ? 24.790 18.092 18.467 1.00 43.04 119 GLU B N 1
ATOM 4129 C CA . GLU B 1 143 ? 24.666 16.778 17.893 1.00 42.52 119 GLU B CA 1
ATOM 4130 C C . GLU B 1 143 ? 25.911 16.031 17.450 1.00 41.05 119 GLU B C 1
ATOM 4131 O O . GLU B 1 143 ? 25.962 14.784 17.524 1.00 41.53 119 GLU B O 1
ATOM 4137 N N . TYR B 1 144 ? 26.883 16.754 16.941 1.00 38.35 120 TYR B N 1
ATOM 4138 C CA . TYR B 1 144 ? 28.186 16.323 16.462 1.00 35.13 120 TYR B CA 1
ATOM 4139 C C . TYR B 1 144 ? 28.999 17.620 16.211 1.00 33.88 120 TYR B C 1
ATOM 4140 O O . TYR B 1 144 ? 28.525 18.738 15.897 1.00 33.12 120 TYR B O 1
ATOM 4149 N N . ALA B 1 145 ? 30.292 17.330 16.450 1.00 32.55 121 ALA B N 1
ATOM 4150 C CA . ALA B 1 145 ? 31.386 18.282 16.345 1.00 30.77 121 ALA B CA 1
ATOM 4151 C C . ALA B 1 145 ? 32.643 17.476 15.961 1.00 30.02 121 ALA B C 1
ATOM 4152 O O . ALA B 1 145 ? 32.965 16.537 16.695 1.00 29.81 121 ALA B O 1
ATOM 4154 N N . LYS B 1 146 ? 33.238 17.938 14.876 1.00 28.88 122 LYS B N 1
ATOM 4155 C CA . LYS B 1 146 ? 34.495 17.292 14.434 1.00 27.33 122 LYS B CA 1
ATOM 4156 C C . LYS B 1 146 ? 35.482 18.428 14.180 1.00 25.61 122 LYS B C 1
ATOM 4157 O O . LYS B 1 146 ? 35.143 19.417 13.504 1.00 26.18 122 LYS B O 1
ATOM 4163 N N . MET B 1 147 ? 36.657 18.325 14.743 1.00 24.28 123 MET B N 1
ATOM 4164 C CA . MET B 1 147 ? 37.724 19.329 14.524 1.00 23.28 123 MET B CA 1
ATOM 4165 C C . MET B 1 147 ? 38.354 18.974 13.134 1.00 22.81 123 MET B C 1
ATOM 4166 O O . MET B 1 147 ? 38.718 17.815 12.844 1.00 22.41 123 MET B O 1
ATOM 4171 N N . HIS B 1 148 ? 38.410 19.983 12.311 1.00 22.67 124 HIS B N 1
ATOM 4172 C CA . HIS B 1 148 ? 38.997 19.855 10.957 1.00 22.67 124 HIS B CA 1
ATOM 4173 C C . HIS B 1 148 ? 40.361 20.500 10.902 1.00 21.96 124 HIS B C 1
ATOM 4174 O O . HIS B 1 148 ? 41.142 20.072 10.013 1.00 23.77 124 HIS B O 1
ATOM 4181 N N . ASP B 1 149 ? 40.726 21.434 11.722 1.00 20.60 125 ASP B N 1
ATOM 4182 C CA . ASP B 1 149 ? 42.027 22.114 11.699 1.00 19.42 125 ASP B CA 1
ATOM 4183 C C . ASP B 1 149 ? 42.276 22.932 12.972 1.00 18.80 125 ASP B C 1
ATOM 4184 O O . ASP B 1 149 ? 41.264 23.263 13.606 1.00 18.34 125 ASP B O 1
ATOM 4189 N N . PHE B 1 150 ? 43.501 23.271 13.246 1.00 17.24 126 PHE B N 1
ATOM 4190 C CA . PHE B 1 150 ? 43.818 24.079 14.422 1.00 17.29 126 PHE B CA 1
ATOM 4191 C C . PHE B 1 150 ? 45.025 24.927 14.103 1.00 17.82 126 PHE B C 1
ATOM 4192 O O . PHE B 1 150 ? 45.799 24.454 13.261 1.00 18.17 126 PHE B O 1
ATOM 4200 N N . TYR B 1 151 ? 45.217 26.043 14.688 1.00 17.92 127 TYR B N 1
ATOM 4201 C CA . TYR B 1 151 ? 46.366 26.928 14.524 1.00 18.17 127 TYR B CA 1
ATOM 4202 C C . TYR B 1 151 ? 47.077 27.073 15.847 1.00 18.87 127 TYR B C 1
ATOM 4203 O O . TYR B 1 151 ? 46.405 27.394 16.899 1.00 18.39 127 TYR B O 1
ATOM 4212 N N . VAL B 1 152 ? 48.394 26.870 15.913 1.00 18.79 128 VAL B N 1
ATOM 4213 C CA . VAL B 1 152 ? 49.170 27.023 17.130 1.00 19.07 128 VAL B CA 1
ATOM 4214 C C . VAL B 1 152 ? 50.066 28.243 16.894 1.00 20.36 128 VAL B C 1
ATOM 4215 O O . VAL B 1 152 ? 50.867 28.195 15.926 1.00 20.87 128 VAL B O 1
ATOM 4219 N N . PRO B 1 153 ? 49.939 29.258 17.707 1.00 19.70 129 PRO B N 1
ATOM 4220 C CA . PRO B 1 153 ? 50.809 30.452 17.543 1.00 19.58 129 PRO B CA 1
ATOM 4221 C C . PRO B 1 153 ? 52.200 30.037 17.912 1.00 19.96 129 PRO B C 1
ATOM 4222 O O . PRO B 1 153 ? 52.482 28.989 18.519 1.00 19.36 129 PRO B O 1
ATOM 4226 N N . GLU B 1 154 ? 53.168 30.872 17.643 1.00 21.22 130 GLU B N 1
ATOM 4227 C CA . GLU B 1 154 ? 54.572 30.614 17.921 1.00 22.83 130 GLU B CA 1
ATOM 4228 C C . GLU B 1 154 ? 54.967 30.299 19.343 1.00 22.37 130 GLU B C 1
ATOM 4229 O O . GLU B 1 154 ? 55.734 29.330 19.600 1.00 21.51 130 GLU B O 1
ATOM 4235 N N . ALA B 1 155 ? 54.451 31.120 20.247 1.00 22.17 131 ALA B N 1
ATOM 4236 C CA . ALA B 1 155 ? 54.813 30.950 21.666 1.00 22.13 131 ALA B CA 1
ATOM 4237 C C . ALA B 1 155 ? 54.458 29.563 22.205 1.00 21.39 131 ALA B C 1
ATOM 4238 O O . ALA B 1 155 ? 55.293 29.012 22.977 1.00 22.68 131 ALA B O 1
ATOM 4240 N N . TYR B 1 156 ? 53.345 29.053 21.787 1.00 19.43 132 TYR B N 1
ATOM 4241 C CA . TYR B 1 156 ? 52.833 27.723 22.195 1.00 18.34 132 TYR B CA 1
ATOM 4242 C C . TYR B 1 156 ? 53.497 26.605 21.405 1.00 17.89 132 TYR B C 1
ATOM 4243 O O . TYR B 1 156 ? 53.894 25.588 22.006 1.00 17.23 132 TYR B O 1
ATOM 4252 N N . ARG B 1 157 ? 53.643 26.793 20.093 1.00 17.62 133 ARG B N 1
ATOM 4253 C CA . ARG B 1 157 ? 54.289 25.772 19.252 1.00 18.07 133 ARG B CA 1
ATOM 4254 C C . ARG B 1 157 ? 55.657 25.520 19.819 1.00 17.63 133 ARG B C 1
ATOM 4255 O O . ARG B 1 157 ? 56.135 24.369 19.952 1.00 18.17 133 ARG B O 1
ATOM 4263 N N . ALA B 1 158 ? 56.387 26.550 20.210 1.00 17.12 134 ALA B N 1
ATOM 4264 C CA . ALA B 1 158 ? 57.741 26.412 20.706 1.00 17.35 134 ALA B CA 1
ATOM 4265 C C . ALA B 1 158 ? 57.874 25.591 21.945 1.00 17.79 134 ALA B C 1
ATOM 4266 O O . ALA B 1 158 ? 58.997 25.192 22.336 1.00 17.81 134 ALA B O 1
ATOM 4268 N N . LEU B 1 159 ? 56.760 25.302 22.652 1.00 17.73 135 LEU B N 1
ATOM 4269 C CA . LEU B 1 159 ? 56.839 24.499 23.885 1.00 17.71 135 LEU B CA 1
ATOM 4270 C C . LEU B 1 159 ? 56.619 23.017 23.634 1.00 17.55 135 LEU B C 1
ATOM 4271 O O . LEU B 1 159 ? 56.769 22.230 24.608 1.00 17.84 135 LEU B O 1
ATOM 4276 N N . PHE B 1 160 ? 56.361 22.654 22.398 1.00 16.96 136 PHE B N 1
ATOM 4277 C CA . PHE B 1 160 ? 56.217 21.238 22.026 1.00 16.91 136 PHE B CA 1
ATOM 4278 C C . PHE B 1 160 ? 57.626 20.698 21.664 1.00 18.25 136 PHE B C 1
ATOM 4279 O O . PHE B 1 160 ? 58.540 21.443 21.267 1.00 17.83 136 PHE B O 1
ATOM 4287 N N . ASP B 1 161 ? 57.688 19.398 21.896 1.00 18.62 137 ASP B N 1
ATOM 4288 C CA . ASP B 1 161 ? 58.868 18.555 21.649 1.00 18.62 137 ASP B CA 1
ATOM 4289 C C . ASP B 1 161 ? 59.235 18.619 20.143 1.00 18.23 137 ASP B C 1
ATOM 4290 O O . ASP B 1 161 ? 60.395 19.054 19.971 1.00 19.53 137 ASP B O 1
ATOM 4295 N N . GLY B 1 162 ? 58.376 18.279 19.258 1.00 17.40 138 GLY B N 1
ATOM 4296 C CA . GLY B 1 162 ? 58.585 18.242 17.789 1.00 17.01 138 GLY B CA 1
ATOM 4297 C C . GLY B 1 162 ? 59.512 17.039 17.526 1.00 16.53 138 GLY B C 1
ATOM 4298 O O . GLY B 1 162 ? 60.100 16.513 18.473 1.00 17.44 138 GLY B O 1
ATOM 4299 N N . PRO B 1 163 ? 59.683 16.642 16.255 1.00 16.76 139 PRO B N 1
ATOM 4300 C CA . PRO B 1 163 ? 60.553 15.484 15.939 1.00 15.99 139 PRO B CA 1
ATOM 4301 C C . PRO B 1 163 ? 61.955 15.872 16.239 1.00 16.78 139 PRO B C 1
ATOM 4302 O O . PRO B 1 163 ? 62.443 17.013 16.175 1.00 17.52 139 PRO B O 1
ATOM 4306 N N . SER B 1 164 ? 62.712 14.907 16.707 1.00 16.37 140 SER B N 1
ATOM 4307 C CA . SER B 1 164 ? 64.097 14.896 17.089 1.00 16.72 140 SER B CA 1
ATOM 4308 C C . SER B 1 164 ? 64.948 14.485 15.839 1.00 17.11 140 SER B C 1
ATOM 4309 O O . SER B 1 164 ? 66.026 14.981 15.628 1.00 17.24 140 SER B O 1
ATOM 4312 N N . VAL B 1 165 ? 64.409 13.582 15.095 1.00 17.01 141 VAL B N 1
ATOM 4313 C CA . VAL B 1 165 ? 64.948 12.954 13.877 1.00 17.48 141 VAL B CA 1
ATOM 4314 C C . VAL B 1 165 ? 63.843 12.649 12.926 1.00 16.35 141 VAL B C 1
ATOM 4315 O O . VAL B 1 165 ? 62.635 12.567 13.284 1.00 16.32 141 VAL B O 1
ATOM 4319 N N . ASN B 1 166 ? 64.113 12.493 11.625 1.00 15.37 142 ASN B N 1
ATOM 4320 C CA . ASN B 1 166 ? 63.143 12.144 10.574 1.00 14.27 142 ASN B CA 1
ATOM 4321 C C . ASN B 1 166 ? 63.899 11.224 9.556 1.00 14.13 142 ASN B C 1
ATOM 4322 O O . ASN B 1 166 ? 64.908 10.634 9.931 1.00 13.59 142 ASN B O 1
ATOM 4327 N N . ILE B 1 167 ? 63.369 11.069 8.384 1.00 14.20 143 ILE B N 1
ATOM 4328 C CA . ILE B 1 167 ? 63.998 10.208 7.314 1.00 14.70 143 ILE B CA 1
ATOM 4329 C C . ILE B 1 167 ? 65.464 10.535 7.072 1.00 15.69 143 ILE B C 1
ATOM 4330 O O . ILE B 1 167 ? 66.230 9.630 6.655 1.00 16.49 143 ILE B O 1
ATOM 4335 N N . SER B 1 168 ? 65.861 11.772 7.335 1.00 16.68 144 SER B N 1
ATOM 4336 C CA . SER B 1 168 ? 67.273 12.156 7.101 1.00 17.54 144 SER B CA 1
ATOM 4337 C C . SER B 1 168 ? 68.209 11.368 7.940 1.00 18.15 144 SER B C 1
ATOM 4338 O O . SER B 1 168 ? 69.391 11.073 7.589 1.00 17.30 144 SER B O 1
ATOM 4341 N N . ALA B 1 169 ? 67.717 10.769 9.026 1.00 18.44 145 ALA B N 1
ATOM 4342 C CA . ALA B 1 169 ? 68.530 9.868 9.875 1.00 18.29 145 ALA B CA 1
ATOM 4343 C C . ALA B 1 169 ? 68.724 8.533 9.124 1.00 17.81 145 ALA B C 1
ATOM 4344 O O . ALA B 1 169 ? 69.783 7.911 9.311 1.00 19.46 145 ALA B O 1
ATOM 4346 N N . LEU B 1 170 ? 67.763 8.059 8.401 1.00 16.73 146 LEU B N 1
ATOM 4347 C CA . LEU B 1 170 ? 67.706 6.829 7.640 1.00 16.06 146 LEU B CA 1
ATOM 4348 C C . LEU B 1 170 ? 68.640 7.066 6.415 1.00 16.55 146 LEU B C 1
ATOM 4349 O O . LEU B 1 170 ? 69.467 6.179 6.212 1.00 16.86 146 LEU B O 1
ATOM 4354 N N . TRP B 1 171 ? 68.450 8.188 5.771 1.00 16.33 147 TRP B N 1
ATOM 4355 C CA . TRP B 1 171 ? 69.310 8.549 4.584 1.00 16.81 147 TRP B CA 1
ATOM 4356 C C . TRP B 1 171 ? 70.796 8.442 4.931 1.00 18.05 147 TRP B C 1
ATOM 4357 O O . TRP B 1 171 ? 71.617 7.737 4.328 1.00 18.52 147 TRP B O 1
ATOM 4368 N N . LYS B 1 172 ? 71.197 9.098 6.000 1.00 19.59 148 LYS B N 1
ATOM 4369 C CA . LYS B 1 172 ? 72.562 9.119 6.554 1.00 21.06 148 LYS B CA 1
ATOM 4370 C C . LYS B 1 172 ? 72.990 7.682 6.683 1.00 21.22 148 LYS B C 1
ATOM 4371 O O . LYS B 1 172 ? 74.071 7.294 6.179 1.00 21.65 148 LYS B O 1
ATOM 4377 N N . VAL B 1 173 ? 72.214 6.827 7.324 1.00 20.81 149 VAL B N 1
ATOM 4378 C CA . VAL B 1 173 ? 72.560 5.408 7.450 1.00 20.59 149 VAL B CA 1
ATOM 4379 C C . VAL B 1 173 ? 72.699 4.749 6.047 1.00 19.95 149 VAL B C 1
ATOM 4380 O O . VAL B 1 173 ? 73.693 4.015 5.909 1.00 19.78 149 VAL B O 1
ATOM 4384 N N . LEU B 1 174 ? 71.797 4.958 5.136 1.00 19.65 150 LEU B N 1
ATOM 4385 C CA . LEU B 1 174 ? 71.882 4.393 3.805 1.00 21.07 150 LEU B CA 1
ATOM 4386 C C . LEU B 1 174 ? 73.013 4.981 2.890 1.00 21.45 150 LEU B C 1
ATOM 4387 O O . LEU B 1 174 ? 73.162 4.385 1.830 1.00 21.96 150 LEU B O 1
ATOM 4392 N N . GLY B 1 175 ? 73.711 5.999 3.273 1.00 21.88 151 GLY B N 1
ATOM 4393 C CA . GLY B 1 175 ? 74.758 6.647 2.509 1.00 22.04 151 GLY B CA 1
ATOM 4394 C C . GLY B 1 175 ? 74.109 7.519 1.477 1.00 23.07 151 GLY B C 1
ATOM 4395 O O . GLY B 1 175 ? 74.627 7.793 0.363 1.00 24.06 151 GLY B O 1
ATOM 4396 N N . ARG B 1 176 ? 72.901 8.030 1.687 1.00 23.13 152 ARG B N 1
ATOM 4397 C CA . ARG B 1 176 ? 72.195 8.923 0.765 1.00 22.45 152 ARG B CA 1
ATOM 4398 C C . ARG B 1 176 ? 72.399 10.355 1.243 1.00 22.64 152 ARG B C 1
ATOM 4399 O O . ARG B 1 176 ? 72.792 10.586 2.396 1.00 22.98 152 ARG B O 1
ATOM 4407 N N . PRO B 1 177 ? 72.200 11.327 0.367 1.00 23.23 153 PRO B N 1
ATOM 4408 C CA . PRO B 1 177 ? 72.328 12.732 0.794 1.00 23.87 153 PRO B CA 1
ATOM 4409 C C . PRO B 1 177 ? 71.205 12.943 1.843 1.00 24.80 153 PRO B C 1
ATOM 4410 O O . PRO B 1 177 ? 70.082 12.412 1.801 1.00 24.08 153 PRO B O 1
ATOM 4414 N N . GLU B 1 178 ? 71.572 13.774 2.789 1.00 26.55 154 GLU B N 1
ATOM 4415 C CA . GLU B 1 178 ? 70.615 14.099 3.896 1.00 27.84 154 GLU B CA 1
ATOM 4416 C C . GLU B 1 178 ? 69.528 15.067 3.540 1.00 26.88 154 GLU B C 1
ATOM 4417 O O . GLU B 1 178 ? 68.628 15.334 4.380 1.00 27.15 154 GLU B O 1
ATOM 4423 N N . VAL B 1 179 ? 69.577 15.584 2.326 1.00 25.81 155 VAL B N 1
ATOM 4424 C CA . VAL B 1 179 ? 68.587 16.484 1.718 1.00 24.87 155 VAL B CA 1
ATOM 4425 C C . VAL B 1 179 ? 68.073 15.783 0.436 1.00 24.38 155 VAL B C 1
ATOM 4426 O O . VAL B 1 179 ? 68.911 15.493 -0.468 1.00 24.31 155 VAL B O 1
ATOM 4430 N N . ASP B 1 180 ? 66.796 15.500 0.335 1.00 22.28 156 ASP B N 1
ATOM 4431 C CA . ASP B 1 180 ? 66.200 14.812 -0.812 1.00 21.49 156 ASP B CA 1
ATOM 4432 C C . ASP B 1 180 ? 66.848 13.466 -1.102 1.00 20.50 156 ASP B C 1
ATOM 4433 O O . ASP B 1 180 ? 67.082 13.091 -2.264 1.00 19.89 156 ASP B O 1
ATOM 4438 N N . GLY B 1 181 ? 67.151 12.741 -0.070 1.00 19.85 157 GLY B N 1
ATOM 4439 C CA . GLY B 1 181 ? 67.795 11.418 -0.136 1.00 18.09 157 GLY B CA 1
ATOM 4440 C C . GLY B 1 181 ? 66.928 10.459 -0.895 1.00 17.31 157 GLY B C 1
ATOM 4441 O O . GLY B 1 181 ? 67.400 9.377 -1.202 1.00 18.46 157 GLY B O 1
ATOM 4442 N N . GLY B 1 182 ? 65.672 10.686 -1.101 1.00 16.31 158 GLY B N 1
ATOM 4443 C CA . GLY B 1 182 ? 64.693 9.907 -1.772 1.00 16.63 158 GLY B CA 1
ATOM 4444 C C . GLY B 1 182 ? 64.023 8.752 -1.066 1.00 17.07 158 GLY B C 1
ATOM 4445 O O . GLY B 1 182 ? 64.041 8.726 0.161 1.00 17.79 158 GLY B O 1
ATOM 4446 N N . LEU B 1 183 ? 63.510 7.823 -1.852 1.00 17.15 159 LEU B N 1
ATOM 4447 C CA . LEU B 1 183 ? 62.749 6.672 -1.399 1.00 17.23 159 LEU B CA 1
ATOM 4448 C C . LEU B 1 183 ? 63.434 5.589 -0.635 1.00 18.01 159 LEU B C 1
ATOM 4449 O O . LEU B 1 183 ? 64.493 5.053 -0.940 1.00 18.10 159 LEU B O 1
ATOM 4454 N N . VAL B 1 184 ? 62.740 5.229 0.484 1.00 17.99 160 VAL B N 1
ATOM 4455 C CA . VAL B 1 184 ? 63.165 4.153 1.396 1.00 17.43 160 VAL B CA 1
ATOM 4456 C C . VAL B 1 184 ? 62.113 3.051 1.124 1.00 17.13 160 VAL B C 1
ATOM 4457 O O . VAL B 1 184 ? 60.908 3.309 1.267 1.00 15.63 160 VAL B O 1
ATOM 4461 N N . VAL B 1 185 ? 62.626 1.910 0.639 1.00 16.63 161 VAL B N 1
ATOM 4462 C CA . VAL B 1 185 ? 61.790 0.774 0.258 1.00 16.94 161 VAL B CA 1
ATOM 4463 C C . VAL B 1 185 ? 61.671 -0.287 1.349 1.00 17.55 161 VAL B C 1
ATOM 4464 O O . VAL B 1 185 ? 62.640 -0.962 1.726 1.00 16.53 161 VAL B O 1
ATOM 4468 N N . GLY B 1 186 ? 60.434 -0.473 1.886 1.00 18.37 162 GLY B N 1
ATOM 4469 C CA . GLY B 1 186 ? 60.368 -1.511 2.930 1.00 19.25 162 GLY B CA 1
ATOM 4470 C C . GLY B 1 186 ? 59.120 -2.336 2.671 1.00 19.99 162 GLY B C 1
ATOM 4471 O O . GLY B 1 186 ? 58.425 -2.284 1.693 1.00 20.49 162 GLY B O 1
ATOM 4472 N N . THR B 1 187 ? 58.846 -3.122 3.692 1.00 21.70 163 THR B N 1
ATOM 4473 C CA . THR B 1 187 ? 57.713 -4.028 3.806 1.00 22.22 163 THR B CA 1
ATOM 4474 C C . THR B 1 187 ? 57.382 -4.308 5.286 1.00 22.95 163 THR B C 1
ATOM 4475 O O . THR B 1 187 ? 58.062 -3.906 6.209 1.00 22.53 163 THR B O 1
ATOM 4479 N N . ILE B 1 188 ? 56.383 -5.127 5.427 1.00 25.14 164 ILE B N 1
ATOM 4480 C CA . ILE B 1 188 ? 55.920 -5.632 6.729 1.00 27.79 164 ILE B CA 1
ATOM 4481 C C . ILE B 1 188 ? 56.107 -7.143 6.695 1.00 28.74 164 ILE B C 1
ATOM 4482 O O . ILE B 1 188 ? 55.628 -7.684 5.654 1.00 28.72 164 ILE B O 1
ATOM 4487 N N . ILE B 1 189 ? 56.721 -7.716 7.716 1.00 30.23 165 ILE B N 1
ATOM 4488 C CA . ILE B 1 189 ? 56.769 -9.207 7.574 1.00 32.20 165 ILE B CA 1
ATOM 4489 C C . ILE B 1 189 ? 55.337 -9.742 7.820 1.00 33.33 165 ILE B C 1
ATOM 4490 O O . ILE B 1 189 ? 54.595 -9.285 8.719 1.00 33.43 165 ILE B O 1
ATOM 4495 N N . LYS B 1 190 ? 54.954 -10.692 7.010 1.00 34.06 166 LYS B N 1
ATOM 4496 C CA . LYS B 1 190 ? 53.638 -11.362 7.175 1.00 35.14 166 LYS B CA 1
ATOM 4497 C C . LYS B 1 190 ? 54.020 -12.850 7.321 1.00 35.29 166 LYS B C 1
ATOM 4498 O O . LYS B 1 190 ? 55.145 -13.257 6.917 1.00 35.87 166 LYS B O 1
ATOM 4504 N N . PRO B 1 191 ? 53.221 -13.746 7.856 1.00 34.61 167 PRO B N 1
ATOM 4505 C CA . PRO B 1 191 ? 51.897 -13.437 8.339 1.00 34.48 167 PRO B CA 1
ATOM 4506 C C . PRO B 1 191 ? 52.081 -12.463 9.499 1.00 34.19 167 PRO B C 1
ATOM 4507 O O . PRO B 1 191 ? 53.177 -12.356 10.049 1.00 34.42 167 PRO B O 1
ATOM 4511 N N . LYS B 1 192 ? 50.970 -11.843 9.822 1.00 33.53 168 LYS B N 1
ATOM 4512 C CA . LYS B 1 192 ? 50.836 -10.868 10.900 1.00 32.85 168 LYS B CA 1
ATOM 4513 C C . LYS B 1 192 ? 51.523 -11.486 12.113 1.00 31.84 168 LYS B C 1
ATOM 4514 O O . LYS B 1 192 ? 52.434 -10.848 12.649 1.00 32.68 168 LYS B O 1
ATOM 4520 N N . LEU B 1 193 ? 51.138 -12.705 12.474 1.00 29.91 169 LEU B N 1
ATOM 4521 C CA . LEU B 1 193 ? 51.808 -13.353 13.606 1.00 28.22 169 LEU B CA 1
ATOM 4522 C C . LEU B 1 193 ? 51.870 -14.849 13.353 1.00 26.45 169 LEU B C 1
ATOM 4523 O O . LEU B 1 193 ? 50.998 -15.265 12.587 1.00 26.13 169 LEU B O 1
ATOM 4528 N N . GLY B 1 194 ? 52.778 -15.533 14.014 1.00 25.41 170 GLY B N 1
ATOM 4529 C CA . GLY B 1 194 ? 52.777 -16.986 13.826 1.00 24.78 170 GLY B CA 1
ATOM 4530 C C . GLY B 1 194 ? 54.170 -17.528 13.642 1.00 24.50 170 GLY B C 1
ATOM 4531 O O . GLY B 1 194 ? 54.439 -18.673 14.045 1.00 24.90 170 GLY B O 1
ATOM 4532 N N . LEU B 1 195 ? 55.029 -16.753 13.007 1.00 23.98 171 LEU B N 1
ATOM 4533 C CA . LEU B 1 195 ? 56.398 -17.200 12.741 1.00 23.46 171 LEU B CA 1
ATOM 4534 C C . LEU B 1 195 ? 57.245 -17.271 13.996 1.00 23.18 171 LEU B C 1
ATOM 4535 O O . LEU B 1 195 ? 57.243 -16.318 14.805 1.00 23.25 171 LEU B O 1
ATOM 4540 N N . ARG B 1 196 ? 57.975 -18.367 14.097 1.00 22.89 172 ARG B N 1
ATOM 4541 C CA . ARG B 1 196 ? 58.908 -18.665 15.179 1.00 22.91 172 ARG B CA 1
ATOM 4542 C C . ARG B 1 196 ? 60.100 -17.735 14.953 1.00 22.06 172 ARG B C 1
ATOM 4543 O O . ARG B 1 196 ? 60.183 -17.147 13.840 1.00 22.47 172 ARG B O 1
ATOM 4551 N N . PRO B 1 197 ? 60.962 -17.575 15.938 1.00 21.20 173 PRO B N 1
ATOM 4552 C CA . PRO B 1 197 ? 62.109 -16.685 15.896 1.00 20.88 173 PRO B CA 1
ATOM 4553 C C . PRO B 1 197 ? 63.032 -16.816 14.665 1.00 21.29 173 PRO B C 1
ATOM 4554 O O . PRO B 1 197 ? 63.218 -15.795 13.997 1.00 20.50 173 PRO B O 1
ATOM 4558 N N . LYS B 1 198 ? 63.525 -18.017 14.444 1.00 21.65 174 LYS B N 1
ATOM 4559 C CA . LYS B 1 198 ? 64.426 -18.295 13.283 1.00 21.62 174 LYS B CA 1
ATOM 4560 C C . LYS B 1 198 ? 63.758 -18.039 11.966 1.00 20.50 174 LYS B C 1
ATOM 4561 O O . LYS B 1 198 ? 64.240 -17.194 11.162 1.00 20.52 174 LYS B O 1
ATOM 4567 N N . PRO B 1 199 ? 62.642 -18.658 11.676 1.00 20.06 175 PRO B N 1
ATOM 4568 C CA . PRO B 1 199 ? 61.873 -18.427 10.459 1.00 19.47 175 PRO B CA 1
ATOM 4569 C C . PRO B 1 199 ? 61.618 -16.946 10.231 1.00 19.31 175 PRO B C 1
ATOM 4570 O O . PRO B 1 199 ? 61.575 -16.423 9.115 1.00 18.22 175 PRO B O 1
ATOM 4574 N N . PHE B 1 200 ? 61.375 -16.211 11.330 1.00 19.34 176 PHE B N 1
ATOM 4575 C CA . PHE B 1 200 ? 61.097 -14.777 11.278 1.00 18.23 176 PHE B CA 1
ATOM 4576 C C . PHE B 1 200 ? 62.351 -14.022 10.791 1.00 17.27 176 PHE B C 1
ATOM 4577 O O . PHE B 1 200 ? 62.152 -13.185 9.878 1.00 17.64 176 PHE B O 1
ATOM 4585 N N . ALA B 1 201 ? 63.447 -14.245 11.428 1.00 17.44 177 ALA B N 1
ATOM 4586 C CA . ALA B 1 201 ? 64.753 -13.633 11.152 1.00 18.17 177 ALA B CA 1
ATOM 4587 C C . ALA B 1 201 ? 65.193 -13.939 9.702 1.00 19.58 177 ALA B C 1
ATOM 4588 O O . ALA B 1 201 ? 65.783 -13.043 9.082 1.00 20.16 177 ALA B O 1
ATOM 4590 N N . GLU B 1 202 ? 64.917 -15.091 9.172 1.00 20.57 178 GLU B N 1
ATOM 4591 C CA . GLU B 1 202 ? 65.288 -15.471 7.781 1.00 21.97 178 GLU B CA 1
ATOM 4592 C C . GLU B 1 202 ? 64.386 -14.760 6.799 1.00 21.51 178 GLU B C 1
ATOM 4593 O O . GLU B 1 202 ? 64.851 -14.263 5.746 1.00 21.76 178 GLU B O 1
ATOM 4599 N N . ALA B 1 203 ? 63.095 -14.654 7.040 1.00 19.74 179 ALA B N 1
ATOM 4600 C CA . ALA B 1 203 ? 62.191 -13.926 6.204 1.00 19.50 179 ALA B CA 1
ATOM 4601 C C . ALA B 1 203 ? 62.775 -12.486 6.133 1.00 20.11 179 ALA B C 1
ATOM 4602 O O . ALA B 1 203 ? 62.649 -11.892 5.032 1.00 21.27 179 ALA B O 1
ATOM 4604 N N . CYS B 1 204 ? 63.269 -11.934 7.245 1.00 19.17 180 CYS B N 1
ATOM 4605 C CA . CYS B 1 204 ? 63.849 -10.615 7.270 1.00 18.87 180 CYS B CA 1
ATOM 4606 C C . CYS B 1 204 ? 65.071 -10.539 6.285 1.00 18.88 180 CYS B C 1
ATOM 4607 O O . CYS B 1 204 ? 65.243 -9.635 5.478 1.00 17.92 180 CYS B O 1
ATOM 4610 N N . HIS B 1 205 ? 65.905 -11.511 6.477 1.00 19.34 181 HIS B N 1
ATOM 4611 C CA . HIS B 1 205 ? 67.163 -11.685 5.704 1.00 20.91 181 HIS B CA 1
ATOM 4612 C C . HIS B 1 205 ? 66.813 -11.666 4.218 1.00 20.70 181 HIS B C 1
ATOM 4613 O O . HIS B 1 205 ? 67.380 -10.878 3.423 1.00 21.05 181 HIS B O 1
ATOM 4620 N N . ALA B 1 206 ? 65.863 -12.477 3.867 1.00 20.47 182 ALA B N 1
ATOM 4621 C CA . ALA B 1 206 ? 65.401 -12.644 2.493 1.00 20.30 182 ALA B CA 1
ATOM 4622 C C . ALA B 1 206 ? 65.020 -11.317 1.889 1.00 20.27 182 ALA B C 1
ATOM 4623 O O . ALA B 1 206 ? 65.552 -11.007 0.816 1.00 20.37 182 ALA B O 1
ATOM 4625 N N . PHE B 1 207 ? 64.157 -10.520 2.486 1.00 19.21 183 PHE B N 1
ATOM 4626 C CA . PHE B 1 207 ? 63.710 -9.244 1.974 1.00 18.39 183 PHE B CA 1
ATOM 4627 C C . PHE B 1 207 ? 64.836 -8.222 1.891 1.00 17.49 183 PHE B C 1
ATOM 4628 O O . PHE B 1 207 ? 64.778 -7.402 0.972 1.00 18.36 183 PHE B O 1
ATOM 4636 N N . TRP B 1 208 ? 65.741 -8.172 2.826 1.00 16.77 184 TRP B N 1
ATOM 4637 C CA . TRP B 1 208 ? 66.868 -7.294 2.930 1.00 17.15 184 TRP B CA 1
ATOM 4638 C C . TRP B 1 208 ? 67.851 -7.484 1.727 1.00 17.72 184 TRP B C 1
ATOM 4639 O O . TRP B 1 208 ? 68.682 -6.629 1.492 1.00 17.08 184 TRP B O 1
ATOM 4650 N N . LEU B 1 209 ? 67.728 -8.542 0.989 1.00 18.96 185 LEU B N 1
ATOM 4651 C CA . LEU B 1 209 ? 68.554 -8.781 -0.214 1.00 20.03 185 LEU B CA 1
ATOM 4652 C C . LEU B 1 209 ? 68.067 -7.830 -1.309 1.00 20.36 185 LEU B C 1
ATOM 4653 O O . LEU B 1 209 ? 68.814 -7.529 -2.251 1.00 21.42 185 LEU B O 1
ATOM 4658 N N . GLY B 1 210 ? 66.834 -7.413 -1.259 1.00 19.45 186 GLY B N 1
ATOM 4659 C CA . GLY B 1 210 ? 66.225 -6.501 -2.177 1.00 19.79 186 GLY B CA 1
ATOM 4660 C C . GLY B 1 210 ? 65.771 -5.139 -1.661 1.00 19.91 186 GLY B C 1
ATOM 4661 O O . GLY B 1 210 ? 65.797 -4.161 -2.473 1.00 20.83 186 GLY B O 1
ATOM 4662 N N . GLY B 1 211 ? 65.318 -5.066 -0.409 1.00 18.62 187 GLY B N 1
ATOM 4663 C CA . GLY B 1 211 ? 64.770 -3.780 0.090 1.00 16.32 187 GLY B CA 1
ATOM 4664 C C . GLY B 1 211 ? 65.625 -3.217 1.177 1.00 14.69 187 GLY B C 1
ATOM 4665 O O . GLY B 1 211 ? 66.613 -3.867 1.533 1.00 15.10 187 GLY B O 1
ATOM 4666 N N . ASP B 1 212 ? 65.243 -2.029 1.657 1.00 14.54 188 ASP B N 1
ATOM 4667 C CA . ASP B 1 212 ? 66.005 -1.356 2.707 1.00 14.78 188 ASP B CA 1
ATOM 4668 C C . ASP B 1 212 ? 65.503 -1.495 4.182 1.00 14.13 188 ASP B C 1
ATOM 4669 O O . ASP B 1 212 ? 66.282 -1.578 5.097 1.00 13.86 188 ASP B O 1
ATOM 4674 N N . PHE B 1 213 ? 64.224 -1.480 4.325 1.00 14.97 189 PHE B N 1
ATOM 4675 C CA . PHE B 1 213 ? 63.538 -1.390 5.646 1.00 15.04 189 PHE B CA 1
ATOM 4676 C C . PHE B 1 213 ? 62.417 -2.400 5.915 1.00 15.08 189 PHE B C 1
ATOM 4677 O O . PHE B 1 213 ? 61.560 -2.652 5.026 1.00 16.01 189 PHE B O 1
ATOM 4685 N N . ILE B 1 214 ? 62.440 -2.888 7.151 1.00 14.78 190 ILE B N 1
ATOM 4686 C CA . ILE B 1 214 ? 61.381 -3.856 7.493 1.00 16.23 190 ILE B CA 1
ATOM 4687 C C . ILE B 1 214 ? 60.742 -3.400 8.838 1.00 15.95 190 ILE B C 1
ATOM 4688 O O . ILE B 1 214 ? 61.579 -3.057 9.692 1.00 16.75 190 ILE B O 1
ATOM 4693 N N . LYS B 1 215 ? 59.448 -3.474 8.913 1.00 16.75 191 LYS B N 1
ATOM 4694 C CA . LYS B 1 215 ? 58.883 -3.089 10.253 1.00 17.96 191 LYS B CA 1
ATOM 4695 C C . LYS B 1 215 ? 58.196 -4.329 10.827 1.00 17.74 191 LYS B C 1
ATOM 4696 O O . LYS B 1 215 ? 57.680 -5.177 10.059 1.00 17.87 191 LYS B O 1
ATOM 4702 N N . ASN B 1 216 ? 58.188 -4.425 12.149 1.00 17.27 192 ASN B N 1
ATOM 4703 C CA . ASN B 1 216 ? 57.364 -5.509 12.763 1.00 17.04 192 ASN B CA 1
ATOM 4704 C C . ASN B 1 216 ? 55.903 -5.196 12.424 1.00 17.01 192 ASN B C 1
ATOM 4705 O O . ASN B 1 216 ? 55.535 -4.025 12.163 1.00 17.74 192 ASN B O 1
ATOM 4710 N N . ASP B 1 217 ? 55.019 -6.171 12.361 1.00 18.49 193 ASP B N 1
ATOM 4711 C CA . ASP B 1 217 ? 53.578 -5.942 12.178 1.00 20.04 193 ASP B CA 1
ATOM 4712 C C . ASP B 1 217 ? 53.199 -5.389 13.623 1.00 19.77 193 ASP B C 1
ATOM 4713 O O . ASP B 1 217 ? 53.898 -5.632 14.603 1.00 18.03 193 ASP B O 1
ATOM 4718 N N . GLU B 1 218 ? 52.176 -4.576 13.639 1.00 21.34 194 GLU B N 1
ATOM 4719 C CA . GLU B 1 218 ? 51.689 -3.891 14.849 1.00 23.08 194 GLU B CA 1
ATOM 4720 C C . GLU B 1 218 ? 51.636 -4.746 16.117 1.00 21.13 194 GLU B C 1
ATOM 4721 O O . GLU B 1 218 ? 52.141 -4.299 17.146 1.00 21.03 194 GLU B O 1
ATOM 4727 N N . PRO B 1 219 ? 51.082 -5.926 16.001 1.00 20.40 195 PRO B N 1
ATOM 4728 C CA . PRO B 1 219 ? 50.967 -6.804 17.182 1.00 20.58 195 PRO B CA 1
ATOM 4729 C C . PRO B 1 219 ? 52.163 -7.648 17.542 1.00 20.45 195 PRO B C 1
ATOM 4730 O O . PRO B 1 219 ? 52.225 -8.130 18.700 1.00 19.68 195 PRO B O 1
ATOM 4734 N N . GLN B 1 220 ? 53.152 -7.872 16.666 1.00 19.72 196 GLN B N 1
ATOM 4735 C CA . GLN B 1 220 ? 54.325 -8.699 16.983 1.00 18.93 196 GLN B CA 1
ATOM 4736 C C . GLN B 1 220 ? 55.105 -8.106 18.119 1.00 18.63 196 GLN B C 1
ATOM 4737 O O . GLN B 1 220 ? 55.550 -6.952 18.126 1.00 19.04 196 GLN B O 1
ATOM 4743 N N . GLY B 1 221 ? 55.383 -8.841 19.177 1.00 18.59 197 GLY B N 1
ATOM 4744 C CA . GLY B 1 221 ? 56.147 -8.396 20.327 1.00 18.31 197 GLY B CA 1
ATOM 4745 C C . GLY B 1 221 ? 56.722 -9.591 21.048 1.00 19.58 197 GLY B C 1
ATOM 4746 O O . GLY B 1 221 ? 57.664 -10.308 20.572 1.00 20.53 197 GLY B O 1
ATOM 4747 N N . ASN B 1 222 ? 56.217 -9.866 22.253 1.00 18.85 198 ASN B N 1
ATOM 4748 C CA . ASN B 1 222 ? 56.715 -10.979 23.068 1.00 18.43 198 ASN B CA 1
ATOM 4749 C C . ASN B 1 222 ? 55.758 -12.150 23.196 1.00 19.06 198 ASN B C 1
ATOM 4750 O O . ASN B 1 222 ? 55.663 -12.636 24.341 1.00 20.11 198 ASN B O 1
ATOM 4755 N N . GLN B 1 223 ? 55.123 -12.636 22.161 1.00 19.14 199 GLN B N 1
ATOM 4756 C CA . GLN B 1 223 ? 54.198 -13.770 22.133 1.00 18.71 199 GLN B CA 1
ATOM 4757 C C . GLN B 1 223 ? 55.020 -14.960 22.584 1.00 19.84 199 GLN B C 1
ATOM 4758 O O . GLN B 1 223 ? 56.270 -15.032 22.389 1.00 19.75 199 GLN B O 1
ATOM 4764 N N . PRO B 1 224 ? 54.385 -15.909 23.296 1.00 20.59 200 PRO B N 1
ATOM 4765 C CA . PRO B 1 224 ? 55.121 -17.067 23.823 1.00 21.21 200 PRO B CA 1
ATOM 4766 C C . PRO B 1 224 ? 55.799 -17.974 22.776 1.00 20.66 200 PRO B C 1
ATOM 4767 O O . PRO B 1 224 ? 56.787 -18.591 23.144 1.00 20.49 200 PRO B O 1
ATOM 4771 N N . PHE B 1 225 ? 55.313 -18.038 21.588 1.00 20.99 201 PHE B N 1
ATOM 4772 C CA . PHE B 1 225 ? 55.827 -18.857 20.488 1.00 21.84 201 PHE B CA 1
ATOM 4773 C C . PHE B 1 225 ? 56.924 -18.114 19.708 1.00 22.29 201 PHE B C 1
ATOM 4774 O O . PHE B 1 225 ? 57.479 -18.746 18.756 1.00 23.17 201 PHE B O 1
ATOM 4782 N N . ALA B 1 226 ? 57.175 -16.865 20.051 1.00 21.10 202 ALA B N 1
ATOM 4783 C CA . ALA B 1 226 ? 58.170 -16.018 19.391 1.00 20.57 202 ALA B CA 1
ATOM 4784 C C . ALA B 1 226 ? 58.594 -14.900 20.325 1.00 20.06 202 ALA B C 1
ATOM 4785 O O . ALA B 1 226 ? 58.277 -13.742 20.031 1.00 20.70 202 ALA B O 1
ATOM 4787 N N . PRO B 1 227 ? 59.269 -15.297 21.362 1.00 20.37 203 PRO B N 1
ATOM 4788 C CA . PRO B 1 227 ? 59.752 -14.375 22.404 1.00 20.74 203 PRO B CA 1
ATOM 4789 C C . PRO B 1 227 ? 60.595 -13.232 21.884 1.00 21.40 203 PRO B C 1
ATOM 4790 O O . PRO B 1 227 ? 61.563 -13.467 21.139 1.00 21.92 203 PRO B O 1
ATOM 4794 N N . LEU B 1 228 ? 60.276 -12.029 22.276 1.00 20.49 204 LEU B N 1
ATOM 4795 C CA . LEU B 1 228 ? 60.960 -10.827 21.857 1.00 21.11 204 LEU B CA 1
ATOM 4796 C C . LEU B 1 228 ? 62.459 -10.933 22.007 1.00 21.37 204 LEU B C 1
ATOM 4797 O O . LEU B 1 228 ? 63.172 -10.474 21.074 1.00 21.52 204 LEU B O 1
ATOM 4802 N N . ARG B 1 229 ? 62.979 -11.417 23.073 1.00 22.21 205 ARG B N 1
ATOM 4803 C CA . ARG B 1 229 ? 64.429 -11.467 23.274 1.00 24.09 205 ARG B CA 1
ATOM 4804 C C . ARG B 1 229 ? 65.122 -12.386 22.233 1.00 23.87 205 ARG B C 1
ATOM 4805 O O . ARG B 1 229 ? 66.210 -12.067 21.717 1.00 23.69 205 ARG B O 1
ATOM 4813 N N . ASP B 1 230 ? 64.483 -13.477 21.953 1.00 23.56 206 ASP B N 1
ATOM 4814 C CA . ASP B 1 230 ? 65.011 -14.468 21.012 1.00 24.26 206 ASP B CA 1
ATOM 4815 C C . ASP B 1 230 ? 64.898 -13.935 19.584 1.00 23.33 206 ASP B C 1
ATOM 4816 O O . ASP B 1 230 ? 65.886 -14.035 18.861 1.00 23.46 206 ASP B O 1
ATOM 4821 N N . THR B 1 231 ? 63.742 -13.477 19.217 1.00 21.50 207 THR B N 1
ATOM 4822 C CA . THR B 1 231 ? 63.429 -12.928 17.906 1.00 20.64 207 THR B CA 1
ATOM 4823 C C . THR B 1 231 ? 64.392 -11.819 17.512 1.00 20.54 207 THR B C 1
ATOM 4824 O O . THR B 1 231 ? 65.031 -11.893 16.422 1.00 20.13 207 THR B O 1
ATOM 4828 N N . ILE B 1 232 ? 64.517 -10.792 18.323 1.00 19.65 208 ILE B N 1
ATOM 4829 C CA . ILE B 1 232 ? 65.395 -9.646 18.136 1.00 18.97 208 ILE B CA 1
ATOM 4830 C C . ILE B 1 232 ? 66.858 -10.051 17.978 1.00 19.40 208 ILE B C 1
ATOM 4831 O O . ILE B 1 232 ? 67.572 -9.479 17.105 1.00 19.10 208 ILE B O 1
ATOM 4836 N N . ALA B 1 233 ? 67.344 -10.998 18.738 1.00 19.18 209 ALA B N 1
ATOM 4837 C CA . ALA B 1 233 ? 68.715 -11.464 18.628 1.00 19.32 209 ALA B CA 1
ATOM 4838 C C . ALA B 1 233 ? 68.902 -12.062 17.209 1.00 19.65 209 ALA B C 1
ATOM 4839 O O . ALA B 1 233 ? 69.917 -11.664 16.603 1.00 20.21 209 ALA B O 1
ATOM 4841 N N . LEU B 1 234 ? 68.007 -12.848 16.731 1.00 18.78 210 LEU B N 1
ATOM 4842 C CA . LEU B 1 234 ? 68.072 -13.480 15.440 1.00 19.47 210 LEU B CA 1
ATOM 4843 C C . LEU B 1 234 ? 67.937 -12.418 14.364 1.00 20.19 210 LEU B C 1
ATOM 4844 O O . LEU B 1 234 ? 68.631 -12.567 13.335 1.00 19.97 210 LEU B O 1
ATOM 4849 N N . VAL B 1 235 ? 67.086 -11.416 14.555 1.00 19.54 211 VAL B N 1
ATOM 4850 C CA . VAL B 1 235 ? 66.916 -10.362 13.551 1.00 19.03 211 VAL B CA 1
ATOM 4851 C C . VAL B 1 235 ? 68.172 -9.497 13.413 1.00 19.53 211 VAL B C 1
ATOM 4852 O O . VAL B 1 235 ? 68.517 -9.073 12.284 1.00 20.12 211 VAL B O 1
ATOM 4856 N N . ALA B 1 236 ? 68.886 -9.207 14.444 1.00 19.15 212 ALA B N 1
ATOM 4857 C CA . ALA B 1 236 ? 70.069 -8.405 14.483 1.00 20.65 212 ALA B CA 1
ATOM 4858 C C . ALA B 1 236 ? 71.167 -9.147 13.664 1.00 22.36 212 ALA B C 1
ATOM 4859 O O . ALA B 1 236 ? 71.981 -8.439 13.044 1.00 22.21 212 ALA B O 1
ATOM 4861 N N . ASP B 1 237 ? 71.172 -10.454 13.765 1.00 23.35 213 ASP B N 1
ATOM 4862 C CA . ASP B 1 237 ? 72.147 -11.294 13.059 1.00 25.06 213 ASP B CA 1
ATOM 4863 C C . ASP B 1 237 ? 71.776 -11.342 11.571 1.00 24.36 213 ASP B C 1
ATOM 4864 O O . ASP B 1 237 ? 72.725 -11.292 10.759 1.00 25.05 213 ASP B O 1
ATOM 4869 N N . ALA B 1 238 ? 70.528 -11.403 11.180 1.00 22.47 214 ALA B N 1
ATOM 4870 C CA . ALA B 1 238 ? 70.052 -11.423 9.848 1.00 21.32 214 ALA B CA 1
ATOM 4871 C C . ALA B 1 238 ? 70.388 -10.077 9.176 1.00 21.12 214 ALA B C 1
ATOM 4872 O O . ALA B 1 238 ? 70.481 -10.029 7.938 1.00 20.56 214 ALA B O 1
ATOM 4874 N N . MET B 1 239 ? 70.492 -9.075 10.010 1.00 20.66 215 MET B N 1
ATOM 4875 C CA . MET B 1 239 ? 70.816 -7.709 9.555 1.00 20.92 215 MET B CA 1
ATOM 4876 C C . MET B 1 239 ? 72.328 -7.682 9.228 1.00 21.46 215 MET B C 1
ATOM 4877 O O . MET B 1 239 ? 72.681 -7.078 8.192 1.00 21.67 215 MET B O 1
ATOM 4882 N N . ARG B 1 240 ? 73.179 -8.212 10.037 1.00 22.86 216 ARG B N 1
ATOM 4883 C CA . ARG B 1 240 ? 74.627 -8.296 9.884 1.00 25.04 216 ARG B CA 1
ATOM 4884 C C . ARG B 1 240 ? 74.933 -9.098 8.591 1.00 25.10 216 ARG B C 1
ATOM 4885 O O . ARG B 1 240 ? 75.733 -8.609 7.778 1.00 24.73 216 ARG B O 1
ATOM 4893 N N . ARG B 1 241 ? 74.286 -10.232 8.396 1.00 24.79 217 ARG B N 1
ATOM 4894 C CA . ARG B 1 241 ? 74.436 -11.091 7.205 1.00 24.85 217 ARG B CA 1
ATOM 4895 C C . ARG B 1 241 ? 73.975 -10.401 5.937 1.00 24.73 217 ARG B C 1
ATOM 4896 O O . ARG B 1 241 ? 74.686 -10.351 4.918 1.00 24.59 217 ARG B O 1
ATOM 4904 N N . ALA B 1 242 ? 72.750 -9.870 5.909 1.00 23.58 218 ALA B N 1
ATOM 4905 C CA . ALA B 1 242 ? 72.164 -9.173 4.787 1.00 23.28 218 ALA B CA 1
ATOM 4906 C C . ALA B 1 242 ? 73.132 -8.048 4.381 1.00 23.89 218 ALA B C 1
ATOM 4907 O O . ALA B 1 242 ? 73.288 -7.900 3.163 1.00 25.10 218 ALA B O 1
ATOM 4909 N N . GLN B 1 243 ? 73.677 -7.317 5.324 1.00 23.48 219 GLN B N 1
ATOM 4910 C CA . GLN B 1 243 ? 74.556 -6.189 5.118 1.00 22.76 219 GLN B CA 1
ATOM 4911 C C . GLN B 1 243 ? 75.893 -6.635 4.533 1.00 23.95 219 GLN B C 1
ATOM 4912 O O . GLN B 1 243 ? 76.363 -5.924 3.635 1.00 24.34 219 GLN B O 1
ATOM 4918 N N . ASP B 1 244 ? 76.445 -7.697 5.029 1.00 25.28 220 ASP B N 1
ATOM 4919 C CA . ASP B 1 244 ? 77.747 -8.223 4.547 1.00 26.32 220 ASP B CA 1
ATOM 4920 C C . ASP B 1 244 ? 77.575 -8.741 3.117 1.00 26.70 220 ASP B C 1
ATOM 4921 O O . ASP B 1 244 ? 78.517 -8.541 2.317 1.00 27.42 220 ASP B O 1
ATOM 4926 N N . GLU B 1 245 ? 76.443 -9.355 2.798 1.00 26.00 221 GLU B N 1
ATOM 4927 C CA . GLU B 1 245 ? 76.193 -9.949 1.499 1.00 25.25 221 GLU B CA 1
ATOM 4928 C C . GLU B 1 245 ? 75.827 -9.043 0.354 1.00 25.48 221 GLU B C 1
ATOM 4929 O O . GLU B 1 245 ? 76.012 -9.349 -0.852 1.00 26.57 221 GLU B O 1
ATOM 4935 N N . THR B 1 246 ? 75.304 -7.909 0.731 1.00 23.50 222 THR B N 1
ATOM 4936 C CA . THR B 1 246 ? 74.804 -6.903 -0.200 1.00 22.49 222 THR B CA 1
ATOM 4937 C C . THR B 1 246 ? 75.686 -5.700 -0.381 1.00 21.33 222 THR B C 1
ATOM 4938 O O . THR B 1 246 ? 75.489 -4.990 -1.379 1.00 21.35 222 THR B O 1
ATOM 4942 N N . GLY B 1 247 ? 76.497 -5.504 0.610 1.00 20.80 223 GLY B N 1
ATOM 4943 C CA . GLY B 1 247 ? 77.365 -4.341 0.724 1.00 21.73 223 GLY B CA 1
ATOM 4944 C C . GLY B 1 247 ? 76.525 -3.092 0.968 1.00 22.72 223 GLY B C 1
ATOM 4945 O O . GLY B 1 247 ? 76.967 -1.968 0.741 1.00 22.53 223 GLY B O 1
ATOM 4946 N N . GLU B 1 248 ? 75.288 -3.224 1.470 1.00 23.35 224 GLU B N 1
ATOM 4947 C CA . GLU B 1 248 ? 74.411 -2.074 1.734 1.00 23.58 224 GLU B CA 1
ATOM 4948 C C . GLU B 1 248 ? 73.873 -2.013 3.151 1.00 22.14 224 GLU B C 1
ATOM 4949 O O . GLU B 1 248 ? 73.724 -3.109 3.671 1.00 21.58 224 GLU B O 1
ATOM 4955 N N . ALA B 1 249 ? 73.594 -0.837 3.677 1.00 20.89 225 ALA B N 1
ATOM 4956 C CA . ALA B 1 249 ? 73.020 -0.768 5.065 1.00 19.10 225 ALA B CA 1
ATOM 4957 C C . ALA B 1 249 ? 71.533 -1.096 4.986 1.00 17.33 225 ALA B C 1
ATOM 4958 O O . ALA B 1 249 ? 70.804 -0.770 4.042 1.00 16.74 225 ALA B O 1
ATOM 4960 N N . LYS B 1 250 ? 71.120 -1.810 6.060 1.00 17.18 226 LYS B N 1
ATOM 4961 C CA . LYS B 1 250 ? 69.715 -2.271 6.222 1.00 15.76 226 LYS B CA 1
ATOM 4962 C C . LYS B 1 250 ? 69.046 -1.629 7.481 1.00 14.51 226 LYS B C 1
ATOM 4963 O O . LYS B 1 250 ? 69.826 -1.357 8.389 1.00 14.69 226 LYS B O 1
ATOM 4969 N N . LEU B 1 251 ? 67.752 -1.474 7.434 1.00 14.80 227 LEU B N 1
ATOM 4970 C CA . LEU B 1 251 ? 67.034 -0.861 8.611 1.00 13.97 227 LEU B CA 1
ATOM 4971 C C . LEU B 1 251 ? 65.931 -1.771 9.163 1.00 13.15 227 LEU B C 1
ATOM 4972 O O . LEU B 1 251 ? 65.244 -2.419 8.421 1.00 13.12 227 LEU B O 1
ATOM 4977 N N . PHE B 1 252 ? 65.700 -1.710 10.473 1.00 13.83 228 PHE B N 1
ATOM 4978 C CA . PHE B 1 252 ? 64.600 -2.501 11.089 1.00 13.86 228 PHE B CA 1
ATOM 4979 C C . PHE B 1 252 ? 63.739 -1.565 11.997 1.00 12.99 228 PHE B C 1
ATOM 4980 O O . PHE B 1 252 ? 64.377 -0.799 12.710 1.00 13.62 228 PHE B O 1
ATOM 4988 N N . SER B 1 253 ? 62.458 -1.688 11.894 1.00 13.26 229 SER B N 1
ATOM 4989 C CA . SER B 1 253 ? 61.549 -0.879 12.785 1.00 13.70 229 SER B CA 1
ATOM 4990 C C . SER B 1 253 ? 60.927 -1.895 13.787 1.00 13.26 229 SER B C 1
ATOM 4991 O O . SER B 1 253 ? 60.059 -2.615 13.317 1.00 13.16 229 SER B O 1
ATOM 4994 N N . ALA B 1 254 ? 61.373 -1.910 15.022 1.00 13.75 230 ALA B N 1
ATOM 4995 C CA . ALA B 1 254 ? 60.960 -2.819 16.094 1.00 13.45 230 ALA B CA 1
ATOM 4996 C C . ALA B 1 254 ? 59.884 -2.235 17.038 1.00 13.91 230 ALA B C 1
ATOM 4997 O O . ALA B 1 254 ? 60.090 -1.173 17.608 1.00 14.15 230 ALA B O 1
ATOM 4999 N N . ASN B 1 255 ? 58.812 -2.988 17.161 1.00 15.17 231 ASN B N 1
ATOM 5000 C CA . ASN B 1 255 ? 57.633 -2.664 18.039 1.00 15.26 231 ASN B CA 1
ATOM 5001 C C . ASN B 1 255 ? 58.063 -2.762 19.494 1.00 15.30 231 ASN B C 1
ATOM 5002 O O . ASN B 1 255 ? 58.516 -3.820 20.003 1.00 15.71 231 ASN B O 1
ATOM 5007 N N . ILE B 1 256 ? 57.972 -1.597 20.136 1.00 15.12 232 ILE B N 1
ATOM 5008 C CA . ILE B 1 256 ? 58.331 -1.459 21.553 1.00 14.93 232 ILE B CA 1
ATOM 5009 C C . ILE B 1 256 ? 57.056 -1.086 22.390 1.00 14.88 232 ILE B C 1
ATOM 5010 O O . ILE B 1 256 ? 57.280 -0.794 23.557 1.00 15.66 232 ILE B O 1
ATOM 5015 N N . THR B 1 257 ? 55.946 -1.107 21.754 1.00 15.61 233 THR B N 1
ATOM 5016 C CA . THR B 1 257 ? 54.656 -0.733 22.407 1.00 16.48 233 THR B CA 1
ATOM 5017 C C . THR B 1 257 ? 54.386 -1.599 23.658 1.00 16.37 233 THR B C 1
ATOM 5018 O O . THR B 1 257 ? 54.547 -2.831 23.683 1.00 16.72 233 THR B O 1
ATOM 5022 N N . ALA B 1 258 ? 53.939 -0.900 24.690 1.00 15.85 234 ALA B N 1
ATOM 5023 C CA . ALA B 1 258 ? 53.538 -1.555 25.943 1.00 15.14 234 ALA B CA 1
ATOM 5024 C C . ALA B 1 258 ? 52.665 -0.560 26.740 1.00 15.64 234 ALA B C 1
ATOM 5025 O O . ALA B 1 258 ? 52.557 0.646 26.365 1.00 14.62 234 ALA B O 1
ATOM 5027 N N . ASP B 1 259 ? 52.035 -1.122 27.821 1.00 15.30 235 ASP B N 1
ATOM 5028 C CA . ASP B 1 259 ? 51.252 -0.176 28.680 1.00 15.68 235 ASP B CA 1
ATOM 5029 C C . ASP B 1 259 ? 52.175 0.524 29.639 1.00 15.20 235 ASP B C 1
ATOM 5030 O O . ASP B 1 259 ? 52.061 1.718 29.959 1.00 16.30 235 ASP B O 1
ATOM 5035 N N . ASP B 1 260 ? 53.131 -0.186 30.208 1.00 15.01 236 ASP B N 1
ATOM 5036 C CA . ASP B 1 260 ? 54.063 0.330 31.170 1.00 15.92 236 ASP B CA 1
ATOM 5037 C C . ASP B 1 260 ? 55.245 1.045 30.496 1.00 17.64 236 ASP B C 1
ATOM 5038 O O . ASP B 1 260 ? 55.983 0.286 29.850 1.00 17.88 236 ASP B O 1
ATOM 5043 N N . PRO B 1 261 ? 55.413 2.300 30.735 1.00 19.04 237 PRO B N 1
ATOM 5044 C CA . PRO B 1 261 ? 56.558 3.051 30.166 1.00 19.23 237 PRO B CA 1
ATOM 5045 C C . PRO B 1 261 ? 57.878 2.375 30.456 1.00 19.26 237 PRO B C 1
ATOM 5046 O O . PRO B 1 261 ? 58.749 2.505 29.557 1.00 19.24 237 PRO B O 1
ATOM 5050 N N . PHE B 1 262 ? 58.005 1.721 31.596 1.00 18.69 238 PHE B N 1
ATOM 5051 C CA . PHE B 1 262 ? 59.219 1.059 32.017 1.00 18.42 238 PHE B CA 1
ATOM 5052 C C . PHE B 1 262 ? 59.420 -0.194 31.183 1.00 17.20 238 PHE B C 1
ATOM 5053 O O . PHE B 1 262 ? 60.563 -0.663 31.067 1.00 16.88 238 PHE B O 1
ATOM 5061 N N . GLU B 1 263 ? 58.386 -0.753 30.646 1.00 17.08 239 GLU B N 1
ATOM 5062 C CA . GLU B 1 263 ? 58.454 -1.925 29.764 1.00 16.75 239 GLU B CA 1
ATOM 5063 C C . GLU B 1 263 ? 58.874 -1.387 28.349 1.00 16.89 239 GLU B C 1
ATOM 5064 O O . GLU B 1 263 ? 59.635 -2.070 27.648 1.00 16.42 239 GLU B O 1
ATOM 5070 N N . ILE B 1 264 ? 58.344 -0.244 27.965 1.00 16.06 240 ILE B N 1
ATOM 5071 C CA . ILE B 1 264 ? 58.623 0.449 26.667 1.00 15.79 240 ILE B CA 1
ATOM 5072 C C . ILE B 1 264 ? 60.125 0.688 26.644 1.00 16.04 240 ILE B C 1
ATOM 5073 O O . ILE B 1 264 ? 60.852 0.283 25.698 1.00 16.50 240 ILE B O 1
ATOM 5078 N N . ILE B 1 265 ? 60.623 1.284 27.665 1.00 15.53 241 ILE B N 1
ATOM 5079 C CA . ILE B 1 265 ? 62.034 1.610 27.829 1.00 16.49 241 ILE B CA 1
ATOM 5080 C C . ILE B 1 265 ? 62.868 0.336 27.802 1.00 17.66 241 ILE B C 1
ATOM 5081 O O . ILE B 1 265 ? 63.961 0.283 27.246 1.00 17.75 241 ILE B O 1
ATOM 5086 N N . ALA B 1 266 ? 62.386 -0.694 28.482 1.00 17.61 242 ALA B N 1
ATOM 5087 C CA . ALA B 1 266 ? 63.124 -1.954 28.556 1.00 17.58 242 ALA B CA 1
ATOM 5088 C C . ALA B 1 266 ? 63.213 -2.567 27.142 1.00 17.41 242 ALA B C 1
ATOM 5089 O O . ALA B 1 266 ? 64.312 -3.130 26.802 1.00 18.53 242 ALA B O 1
ATOM 5091 N N . ARG B 1 267 ? 62.151 -2.556 26.398 1.00 16.68 243 ARG B N 1
ATOM 5092 C CA . ARG B 1 267 ? 62.077 -3.092 25.044 1.00 16.97 243 ARG B CA 1
ATOM 5093 C C . ARG B 1 267 ? 63.073 -2.318 24.160 1.00 18.59 243 ARG B C 1
ATOM 5094 O O . ARG B 1 267 ? 63.957 -2.882 23.493 1.00 17.99 243 ARG B O 1
ATOM 5102 N N . GLY B 1 268 ? 62.988 -1.021 24.186 1.00 19.03 244 GLY B N 1
ATOM 5103 C CA . GLY B 1 268 ? 63.872 -0.140 23.443 1.00 19.90 244 GLY B CA 1
ATOM 5104 C C . GLY B 1 268 ? 65.347 -0.404 23.762 1.00 20.92 244 GLY B C 1
ATOM 5105 O O . GLY B 1 268 ? 66.119 -0.557 22.768 1.00 21.06 244 GLY B O 1
ATOM 5106 N N . GLU B 1 269 ? 65.742 -0.423 25.009 1.00 20.30 245 GLU B N 1
ATOM 5107 C CA . GLU B 1 269 ? 67.083 -0.630 25.456 1.00 21.35 245 GLU B CA 1
ATOM 5108 C C . GLU B 1 269 ? 67.594 -2.013 25.039 1.00 20.83 245 GLU B C 1
ATOM 5109 O O . GLU B 1 269 ? 68.776 -2.146 24.739 1.00 20.32 245 GLU B O 1
ATOM 5115 N N . TYR B 1 270 ? 66.702 -2.965 25.075 1.00 20.94 246 TYR B N 1
ATOM 5116 C CA . TYR B 1 270 ? 67.124 -4.337 24.729 1.00 21.29 246 TYR B CA 1
ATOM 5117 C C . TYR B 1 270 ? 67.395 -4.376 23.216 1.00 21.55 246 TYR B C 1
ATOM 5118 O O . TYR B 1 270 ? 68.366 -5.023 22.841 1.00 21.50 246 TYR B O 1
ATOM 5127 N N . VAL B 1 271 ? 66.537 -3.742 22.447 1.00 21.16 247 VAL B N 1
ATOM 5128 C CA . VAL B 1 271 ? 66.680 -3.697 20.991 1.00 21.19 247 VAL B CA 1
ATOM 5129 C C . VAL B 1 271 ? 67.983 -2.949 20.624 1.00 21.82 247 VAL B C 1
ATOM 5130 O O . VAL B 1 271 ? 68.779 -3.606 19.889 1.00 21.54 247 VAL B O 1
ATOM 5134 N N . LEU B 1 272 ? 68.222 -1.754 21.123 1.00 21.77 248 LEU B N 1
ATOM 5135 C CA . LEU B 1 272 ? 69.421 -0.981 20.778 1.00 22.51 248 LEU B CA 1
ATOM 5136 C C . LEU B 1 272 ? 70.708 -1.715 21.113 1.00 23.54 248 LEU B C 1
ATOM 5137 O O . LEU B 1 272 ? 71.697 -1.732 20.371 1.00 23.05 248 LEU B O 1
ATOM 5142 N N . GLU B 1 273 ? 70.640 -2.294 22.291 1.00 24.08 249 GLU B N 1
ATOM 5143 C CA . GLU B 1 273 ? 71.750 -3.057 22.812 1.00 25.97 249 GLU B CA 1
ATOM 5144 C C . GLU B 1 273 ? 72.113 -4.249 21.929 1.00 24.76 249 GLU B C 1
ATOM 5145 O O . GLU B 1 273 ? 73.317 -4.435 21.634 1.00 24.54 249 GLU B O 1
ATOM 5151 N N . THR B 1 274 ? 71.102 -5.009 21.597 1.00 23.16 250 THR B N 1
ATOM 5152 C CA . THR B 1 274 ? 71.244 -6.207 20.809 1.00 22.63 250 THR B CA 1
ATOM 5153 C C . THR B 1 274 ? 71.686 -5.850 19.402 1.00 22.89 250 THR B C 1
ATOM 5154 O O . THR B 1 274 ? 72.444 -6.733 18.890 1.00 23.27 250 THR B O 1
ATOM 5158 N N . PHE B 1 275 ? 71.276 -4.730 18.867 1.00 22.02 251 PHE B N 1
ATOM 5159 C CA . PHE B 1 275 ? 71.695 -4.390 17.491 1.00 22.17 251 PHE B CA 1
ATOM 5160 C C . PHE B 1 275 ? 73.153 -3.959 17.458 1.00 22.59 251 PHE B C 1
ATOM 5161 O O . PHE B 1 275 ? 73.863 -3.850 16.392 1.00 23.17 251 PHE B O 1
ATOM 5169 N N . GLY B 1 276 ? 73.638 -3.704 18.625 1.00 22.29 252 GLY B N 1
ATOM 5170 C CA . GLY B 1 276 ? 75.053 -3.327 18.826 1.00 23.74 252 GLY B CA 1
ATOM 5171 C C . GLY B 1 276 ? 75.457 -2.215 17.865 1.00 24.45 252 GLY B C 1
ATOM 5172 O O . GLY B 1 276 ? 74.909 -1.089 17.899 1.00 24.89 252 GLY B O 1
ATOM 5173 N N . GLU B 1 277 ? 76.406 -2.506 17.009 1.00 24.83 253 GLU B N 1
ATOM 5174 C CA . GLU B 1 277 ? 76.944 -1.527 16.039 1.00 24.53 253 GLU B CA 1
ATOM 5175 C C . GLU B 1 277 ? 75.909 -1.038 15.074 1.00 22.64 253 GLU B C 1
ATOM 5176 O O . GLU B 1 277 ? 76.055 0.032 14.493 1.00 22.42 253 GLU B O 1
ATOM 5182 N N . ASN B 1 278 ? 74.810 -1.749 14.916 1.00 20.95 254 ASN B N 1
ATOM 5183 C CA . ASN B 1 278 ? 73.705 -1.452 14.043 1.00 18.93 254 ASN B CA 1
ATOM 5184 C C . ASN B 1 278 ? 72.552 -0.698 14.751 1.00 18.27 254 ASN B C 1
ATOM 5185 O O . ASN B 1 278 ? 71.490 -0.574 14.103 1.00 17.54 254 ASN B O 1
ATOM 5190 N N . ALA B 1 279 ? 72.820 -0.206 15.944 1.00 18.27 255 ALA B N 1
ATOM 5191 C CA . ALA B 1 279 ? 71.781 0.531 16.734 1.00 17.73 255 ALA B CA 1
ATOM 5192 C C . ALA B 1 279 ? 71.164 1.685 16.020 1.00 17.70 255 ALA B C 1
ATOM 5193 O O . ALA B 1 279 ? 69.965 1.997 16.101 1.00 17.01 255 ALA B O 1
ATOM 5195 N N . SER B 1 280 ? 71.995 2.388 15.221 1.00 17.77 256 SER B N 1
ATOM 5196 C CA . SER B 1 280 ? 71.570 3.539 14.402 1.00 17.17 256 SER B CA 1
ATOM 5197 C C . SER B 1 280 ? 70.708 3.082 13.268 1.00 15.63 256 SER B C 1
ATOM 5198 O O . SER B 1 280 ? 70.083 3.923 12.639 1.00 15.69 256 SER B O 1
ATOM 5201 N N . HIS B 1 281 ? 70.669 1.756 13.038 1.00 15.80 257 HIS B N 1
ATOM 5202 C CA . HIS B 1 281 ? 69.841 1.302 11.922 1.00 16.45 257 HIS B CA 1
ATOM 5203 C C . HIS B 1 281 ? 68.470 0.896 12.458 1.00 16.90 257 HIS B C 1
ATOM 5204 O O . HIS B 1 281 ? 67.674 0.457 11.630 1.00 16.98 257 HIS B O 1
ATOM 5211 N N . VAL B 1 282 ? 68.217 1.072 13.759 1.00 17.40 258 VAL B N 1
ATOM 5212 C CA . VAL B 1 282 ? 66.856 0.674 14.255 1.00 16.79 258 VAL B CA 1
ATOM 5213 C C . VAL B 1 282 ? 65.865 1.865 14.412 1.00 15.34 258 VAL B C 1
ATOM 5214 O O . VAL B 1 282 ? 66.294 2.935 14.946 1.00 15.51 258 VAL B O 1
ATOM 5218 N N . ALA B 1 283 ? 64.673 1.654 13.960 1.00 14.37 259 ALA B N 1
ATOM 5219 C CA . ALA B 1 283 ? 63.556 2.629 14.149 1.00 14.77 259 ALA B CA 1
ATOM 5220 C C . ALA B 1 283 ? 62.711 1.979 15.347 1.00 14.27 259 ALA B C 1
ATOM 5221 O O . ALA B 1 283 ? 62.736 0.789 15.497 1.00 14.31 259 ALA B O 1
ATOM 5223 N N . LEU B 1 284 ? 62.115 2.749 16.189 1.00 14.46 260 LEU B N 1
ATOM 5224 C CA . LEU B 1 284 ? 61.310 2.257 17.333 1.00 14.65 260 LEU B CA 1
ATOM 5225 C C . LEU B 1 284 ? 59.879 2.484 16.942 1.00 13.93 260 LEU B C 1
ATOM 5226 O O . LEU B 1 284 ? 59.517 3.674 16.735 1.00 14.49 260 LEU B O 1
ATOM 5231 N N . LEU B 1 285 ? 59.136 1.425 16.781 1.00 14.29 261 LEU B N 1
ATOM 5232 C CA . LEU B 1 285 ? 57.735 1.475 16.394 1.00 15.38 261 LEU B CA 1
ATOM 5233 C C . LEU B 1 285 ? 56.851 1.525 17.690 1.00 16.57 261 LEU B C 1
ATOM 5234 O O . LEU B 1 285 ? 57.022 0.707 18.611 1.00 16.50 261 LEU B O 1
ATOM 5239 N N . VAL B 1 286 ? 55.967 2.497 17.681 1.00 17.87 262 VAL B N 1
ATOM 5240 C CA . VAL B 1 286 ? 55.069 2.711 18.865 1.00 19.81 262 VAL B CA 1
ATOM 5241 C C . VAL B 1 286 ? 53.687 2.977 18.351 1.00 20.56 262 VAL B C 1
ATOM 5242 O O . VAL B 1 286 ? 53.527 3.915 17.542 1.00 21.23 262 VAL B O 1
ATOM 5246 N N . ASP B 1 287 ? 52.704 2.168 18.719 1.00 22.67 263 ASP B N 1
ATOM 5247 C CA . ASP B 1 287 ? 51.327 2.461 18.228 1.00 24.38 263 ASP B CA 1
ATOM 5248 C C . ASP B 1 287 ? 50.815 3.510 19.218 1.00 25.02 263 ASP B C 1
ATOM 5249 O O . ASP B 1 287 ? 50.476 3.070 20.340 1.00 24.88 263 ASP B O 1
ATOM 5254 N N . GLY B 1 288 ? 50.837 4.764 18.873 1.00 25.77 264 GLY B N 1
ATOM 5255 C CA . GLY B 1 288 ? 50.428 5.855 19.766 1.00 27.58 264 GLY B CA 1
ATOM 5256 C C . GLY B 1 288 ? 48.913 5.946 19.911 1.00 28.93 264 GLY B C 1
ATOM 5257 O O . GLY B 1 288 ? 48.323 6.664 20.734 1.00 29.36 264 GLY B O 1
ATOM 5258 N N . TYR B 1 289 ? 48.259 5.156 19.087 1.00 29.90 265 TYR B N 1
ATOM 5259 C CA . TYR B 1 289 ? 46.797 5.164 19.147 1.00 31.17 265 TYR B CA 1
ATOM 5260 C C . TYR B 1 289 ? 46.353 4.226 20.270 1.00 30.61 265 TYR B C 1
ATOM 5261 O O . TYR B 1 289 ? 45.688 4.748 21.189 1.00 31.51 265 TYR B O 1
ATOM 5270 N N . VAL B 1 290 ? 46.629 2.956 20.284 1.00 28.32 266 VAL B N 1
ATOM 5271 C CA . VAL B 1 290 ? 46.243 2.020 21.292 1.00 26.22 266 VAL B CA 1
ATOM 5272 C C . VAL B 1 290 ? 46.895 2.286 22.631 1.00 25.11 266 VAL B C 1
ATOM 5273 O O . VAL B 1 290 ? 46.237 1.954 23.658 1.00 26.02 266 VAL B O 1
ATOM 5277 N N . ALA B 1 291 ? 48.120 2.768 22.677 1.00 22.65 267 ALA B N 1
ATOM 5278 C CA . ALA B 1 291 ? 48.851 2.998 23.907 1.00 21.01 267 ALA B CA 1
ATOM 5279 C C . ALA B 1 291 ? 48.857 4.449 24.370 1.00 19.81 267 ALA B C 1
ATOM 5280 O O . ALA B 1 291 ? 49.230 4.741 25.516 1.00 19.47 267 ALA B O 1
ATOM 5282 N N . GLY B 1 292 ? 48.503 5.307 23.430 1.00 19.05 268 GLY B N 1
ATOM 5283 C CA . GLY B 1 292 ? 48.395 6.738 23.656 1.00 18.18 268 GLY B CA 1
ATOM 5284 C C . GLY B 1 292 ? 49.599 7.622 23.703 1.00 17.18 268 GLY B C 1
ATOM 5285 O O . GLY B 1 292 ? 50.759 7.208 23.563 1.00 16.58 268 GLY B O 1
ATOM 5286 N N . ALA B 1 293 ? 49.273 8.898 23.914 1.00 16.62 269 ALA B N 1
ATOM 5287 C CA . ALA B 1 293 ? 50.262 9.983 23.949 1.00 16.31 269 ALA B CA 1
ATOM 5288 C C . ALA B 1 293 ? 51.431 9.721 24.812 1.00 16.85 269 ALA B C 1
ATOM 5289 O O . ALA B 1 293 ? 52.590 10.016 24.463 1.00 16.49 269 ALA B O 1
ATOM 5291 N N . ALA B 1 294 ? 51.256 9.192 26.071 1.00 15.96 270 ALA B N 1
ATOM 5292 C CA . ALA B 1 294 ? 52.373 8.943 26.951 1.00 15.11 270 ALA B CA 1
ATOM 5293 C C . ALA B 1 294 ? 53.324 7.856 26.394 1.00 14.35 270 ALA B C 1
ATOM 5294 O O . ALA B 1 294 ? 54.507 7.887 26.750 1.00 15.47 270 ALA B O 1
ATOM 5296 N N . ALA B 1 295 ? 52.844 6.922 25.617 1.00 14.83 271 ALA B N 1
ATOM 5297 C CA . ALA B 1 295 ? 53.748 5.861 25.048 1.00 15.38 271 ALA B CA 1
ATOM 5298 C C . ALA B 1 295 ? 54.685 6.590 24.034 1.00 14.72 271 ALA B C 1
ATOM 5299 O O . ALA B 1 295 ? 55.868 6.296 24.064 1.00 14.89 271 ALA B O 1
ATOM 5301 N N . ILE B 1 296 ? 54.059 7.441 23.231 1.00 15.08 272 ILE B N 1
ATOM 5302 C CA . ILE B 1 296 ? 54.838 8.219 22.214 1.00 15.17 272 ILE B CA 1
ATOM 5303 C C . ILE B 1 296 ? 55.858 9.051 22.925 1.00 16.08 272 ILE B C 1
ATOM 5304 O O . ILE B 1 296 ? 57.095 9.015 22.624 1.00 17.30 272 ILE B O 1
ATOM 5309 N N . THR B 1 297 ? 55.486 9.857 23.945 1.00 14.56 273 THR B N 1
ATOM 5310 C CA . THR B 1 297 ? 56.418 10.692 24.649 1.00 13.22 273 THR B CA 1
ATOM 5311 C C . THR B 1 297 ? 57.449 9.889 25.346 1.00 13.40 273 THR B C 1
ATOM 5312 O O . THR B 1 297 ? 58.609 10.377 25.451 1.00 13.56 273 THR B O 1
ATOM 5316 N N . THR B 1 298 ? 57.141 8.674 25.801 1.00 14.14 274 THR B N 1
ATOM 5317 C CA . THR B 1 298 ? 58.160 7.855 26.457 1.00 15.13 274 THR B CA 1
ATOM 5318 C C . THR B 1 298 ? 59.369 7.622 25.484 1.00 14.62 274 THR B C 1
ATOM 5319 O O . THR B 1 298 ? 60.486 7.910 25.871 1.00 15.25 274 THR B O 1
ATOM 5323 N N . ALA B 1 299 ? 59.007 7.133 24.335 1.00 15.96 275 ALA B N 1
ATOM 5324 C CA . ALA B 1 299 ? 59.996 6.814 23.226 1.00 15.19 275 ALA B CA 1
ATOM 5325 C C . ALA B 1 299 ? 60.680 8.091 22.778 1.00 15.27 275 ALA B C 1
ATOM 5326 O O . ALA B 1 299 ? 61.936 8.152 22.713 1.00 15.77 275 ALA B O 1
ATOM 5328 N N . ARG B 1 300 ? 59.930 9.150 22.477 1.00 15.32 276 ARG B N 1
ATOM 5329 C CA . ARG B 1 300 ? 60.502 10.431 22.034 1.00 14.36 276 ARG B CA 1
ATOM 5330 C C . ARG B 1 300 ? 61.572 10.946 22.930 1.00 15.69 276 ARG B C 1
ATOM 5331 O O . ARG B 1 300 ? 62.717 11.400 22.601 1.00 15.25 276 ARG B O 1
ATOM 5339 N N . ARG B 1 301 ? 61.317 10.982 24.256 1.00 15.38 277 ARG B N 1
ATOM 5340 C CA . ARG B 1 301 ? 62.250 11.510 25.236 1.00 15.51 277 ARG B CA 1
ATOM 5341 C C . ARG B 1 301 ? 63.278 10.534 25.679 1.00 15.52 277 ARG B C 1
ATOM 5342 O O . ARG B 1 301 ? 64.326 11.131 25.974 1.00 15.59 277 ARG B O 1
ATOM 5350 N N . ARG B 1 302 ? 63.054 9.254 25.739 1.00 16.61 278 ARG B N 1
ATOM 5351 C CA . ARG B 1 302 ? 64.078 8.284 26.164 1.00 18.97 278 ARG B CA 1
ATOM 5352 C C . ARG B 1 302 ? 65.067 7.909 25.033 1.00 18.22 278 ARG B C 1
ATOM 5353 O O . ARG B 1 302 ? 66.223 7.681 25.370 1.00 18.57 278 ARG B O 1
ATOM 5361 N N . PHE B 1 303 ? 64.677 7.913 23.809 1.00 18.06 279 PHE B N 1
ATOM 5362 C CA . PHE B 1 303 ? 65.545 7.553 22.614 1.00 17.59 279 PHE B CA 1
ATOM 5363 C C . PHE B 1 303 ? 65.404 8.630 21.541 1.00 17.18 279 PHE B C 1
ATOM 5364 O O . PHE B 1 303 ? 64.835 8.405 20.460 1.00 17.83 279 PHE B O 1
ATOM 5372 N N . PRO B 1 304 ? 65.861 9.849 21.784 1.00 17.57 280 PRO B N 1
ATOM 5373 C CA . PRO B 1 304 ? 65.722 10.947 20.827 1.00 18.60 280 PRO B CA 1
ATOM 5374 C C . PRO B 1 304 ? 66.553 10.819 19.524 1.00 19.32 280 PRO B C 1
ATOM 5375 O O . PRO B 1 304 ? 66.184 11.487 18.573 1.00 19.20 280 PRO B O 1
ATOM 5379 N N . ASP B 1 305 ? 67.559 9.941 19.572 1.00 20.40 281 ASP B N 1
ATOM 5380 C CA . ASP B 1 305 ? 68.519 9.634 18.494 1.00 20.56 281 ASP B CA 1
ATOM 5381 C C . ASP B 1 305 ? 68.056 8.568 17.545 1.00 20.73 281 ASP B C 1
ATOM 5382 O O . ASP B 1 305 ? 68.718 8.421 16.497 1.00 20.45 281 ASP B O 1
ATOM 5387 N N . ASN B 1 306 ? 66.956 7.869 17.861 1.00 19.40 282 ASN B N 1
ATOM 5388 C CA . ASN B 1 306 ? 66.417 6.836 16.953 1.00 18.41 282 ASN B CA 1
ATOM 5389 C C . ASN B 1 306 ? 65.127 7.302 16.337 1.00 17.50 282 ASN B C 1
ATOM 5390 O O . ASN B 1 306 ? 64.385 8.027 17.029 1.00 19.26 282 ASN B O 1
ATOM 5395 N N . PHE B 1 307 ? 64.755 6.951 15.157 1.00 15.47 283 PHE B N 1
ATOM 5396 C CA . PHE B 1 307 ? 63.593 7.308 14.425 1.00 14.32 283 PHE B CA 1
ATOM 5397 C C . PHE B 1 307 ? 62.386 6.650 15.176 1.00 14.43 283 PHE B C 1
ATOM 5398 O O . PHE B 1 307 ? 62.362 5.444 15.351 1.00 14.63 283 PHE B O 1
ATOM 5406 N N . LEU B 1 308 ? 61.484 7.529 15.533 1.00 14.97 284 LEU B N 1
ATOM 5407 C CA . LEU B 1 308 ? 60.224 7.158 16.243 1.00 14.61 284 LEU B CA 1
ATOM 5408 C C . LEU B 1 308 ? 59.168 6.976 15.191 1.00 12.93 284 LEU B C 1
ATOM 5409 O O . LEU B 1 308 ? 58.640 7.949 14.678 1.00 13.29 284 LEU B O 1
ATOM 5414 N N . HIS B 1 309 ? 58.841 5.726 14.940 1.00 12.75 285 HIS B N 1
ATOM 5415 C CA . HIS B 1 309 ? 57.878 5.343 13.934 1.00 13.00 285 HIS B CA 1
ATOM 5416 C C . HIS B 1 309 ? 56.499 5.317 14.569 1.00 15.36 285 HIS B C 1
ATOM 5417 O O . HIS B 1 309 ? 56.238 4.367 15.347 1.00 15.02 285 HIS B O 1
ATOM 5424 N N . TYR B 1 310 ? 55.675 6.275 14.239 1.00 17.57 286 TYR B N 1
ATOM 5425 C CA . TYR B 1 310 ? 54.319 6.326 14.817 1.00 21.01 286 TYR B CA 1
ATOM 5426 C C . TYR B 1 310 ? 53.305 5.627 13.949 1.00 22.36 286 TYR B C 1
ATOM 5427 O O . TYR B 1 310 ? 52.874 6.064 12.907 1.00 21.40 286 TYR B O 1
ATOM 5436 N N . HIS B 1 311 ? 52.904 4.464 14.430 1.00 25.90 287 HIS B N 1
ATOM 5437 C CA . HIS B 1 311 ? 51.909 3.591 13.824 1.00 29.90 287 HIS B CA 1
ATOM 5438 C C . HIS B 1 311 ? 50.512 4.032 14.300 1.00 32.71 287 HIS B C 1
ATOM 5439 O O . HIS B 1 311 ? 50.331 4.272 15.510 1.00 33.39 287 HIS B O 1
ATOM 5446 N N . ARG B 1 312 ? 49.554 4.149 13.416 1.00 35.21 288 ARG B N 1
ATOM 5447 C CA . ARG B 1 312 ? 48.212 4.591 13.827 1.00 37.97 288 ARG B CA 1
ATOM 5448 C C . ARG B 1 312 ? 47.194 3.482 14.098 1.00 39.45 288 ARG B C 1
ATOM 5449 O O . ARG B 1 312 ? 45.958 3.805 14.146 1.00 40.02 288 ARG B O 1
ATOM 5457 N N . ALA B 1 313 ? 47.635 2.231 14.258 1.00 40.37 289 ALA B N 1
ATOM 5458 C CA . ALA B 1 313 ? 46.655 1.145 14.426 1.00 41.43 289 ALA B CA 1
ATOM 5459 C C . ALA B 1 313 ? 45.451 1.672 15.229 1.00 42.35 289 ALA B C 1
ATOM 5460 O O . ALA B 1 313 ? 45.720 2.276 16.292 1.00 43.15 289 ALA B O 1
ATOM 5462 N N . GLY B 1 314 ? 44.283 1.429 14.669 1.00 42.66 290 GLY B N 1
ATOM 5463 C CA . GLY B 1 314 ? 43.027 1.821 15.297 1.00 43.23 290 GLY B CA 1
ATOM 5464 C C . GLY B 1 314 ? 42.455 3.215 15.181 1.00 43.43 290 GLY B C 1
ATOM 5465 O O . GLY B 1 314 ? 41.230 3.402 15.433 1.00 43.11 290 GLY B O 1
ATOM 5466 N N . HIS B 1 315 ? 43.291 4.179 14.810 1.00 43.67 291 HIS B N 1
ATOM 5467 C CA . HIS B 1 315 ? 42.802 5.569 14.733 1.00 44.21 291 HIS B CA 1
ATOM 5468 C C . HIS B 1 315 ? 41.490 5.627 13.966 1.00 44.77 291 HIS B C 1
ATOM 5469 O O . HIS B 1 315 ? 40.560 6.362 14.390 1.00 45.19 291 HIS B O 1
ATOM 5476 N N . GLY B 1 316 ? 41.430 4.852 12.888 1.00 44.69 292 GLY B N 1
ATOM 5477 C CA . GLY B 1 316 ? 40.269 4.762 11.993 1.00 44.52 292 GLY B CA 1
ATOM 5478 C C . GLY B 1 316 ? 38.924 4.796 12.699 1.00 44.37 292 GLY B C 1
ATOM 5479 O O . GLY B 1 316 ? 37.874 5.026 12.102 1.00 44.00 292 GLY B O 1
ATOM 5480 N N . ALA B 1 317 ? 38.960 4.561 13.993 1.00 44.95 293 ALA B N 1
ATOM 5481 C CA . ALA B 1 317 ? 37.713 4.582 14.764 1.00 45.71 293 ALA B CA 1
ATOM 5482 C C . ALA B 1 317 ? 37.206 6.022 14.819 1.00 46.05 293 ALA B C 1
ATOM 5483 O O . ALA B 1 317 ? 35.968 6.185 14.716 1.00 46.70 293 ALA B O 1
ATOM 5485 N N . VAL B 1 318 ? 38.086 6.987 14.981 1.00 45.88 294 VAL B N 1
ATOM 5486 C CA . VAL B 1 318 ? 37.617 8.380 15.071 1.00 45.92 294 VAL B CA 1
ATOM 5487 C C . VAL B 1 318 ? 37.830 9.241 13.839 1.00 46.53 294 VAL B C 1
ATOM 5488 O O . VAL B 1 318 ? 36.926 9.940 13.319 1.00 46.69 294 VAL B O 1
ATOM 5492 N N . THR B 1 319 ? 39.051 9.224 13.320 1.00 47.13 295 THR B N 1
ATOM 5493 C CA . THR B 1 319 ? 39.410 10.061 12.175 1.00 47.50 295 THR B CA 1
ATOM 5494 C C . THR B 1 319 ? 38.705 9.682 10.895 1.00 48.16 295 THR B C 1
ATOM 5495 O O . THR B 1 319 ? 38.713 10.585 10.024 1.00 48.76 295 THR B O 1
ATOM 5499 N N . SER B 1 320 ? 38.183 8.480 10.791 1.00 48.34 296 SER B N 1
ATOM 5500 C CA . SER B 1 320 ? 37.517 8.075 9.525 1.00 48.57 296 SER B CA 1
ATOM 5501 C C . SER B 1 320 ? 36.371 9.044 9.241 1.00 48.96 296 SER B C 1
ATOM 5502 O O . SER B 1 320 ? 35.789 9.635 10.186 1.00 49.16 296 SER B O 1
ATOM 5505 N N . PRO B 1 321 ? 36.091 9.183 7.960 1.00 49.25 297 PRO B N 1
ATOM 5506 C CA . PRO B 1 321 ? 35.046 10.073 7.486 1.00 50.06 297 PRO B CA 1
ATOM 5507 C C . PRO B 1 321 ? 33.632 9.555 7.522 1.00 50.90 297 PRO B C 1
ATOM 5508 O O . PRO B 1 321 ? 32.876 9.968 6.628 1.00 51.97 297 PRO B O 1
ATOM 5512 N N . GLN B 1 322 ? 33.239 8.715 8.420 1.00 51.46 298 GLN B N 1
ATOM 5513 C CA . GLN B 1 322 ? 31.904 8.167 8.589 1.00 51.77 298 GLN B CA 1
ATOM 5514 C C . GLN B 1 322 ? 31.433 8.623 9.982 1.00 51.01 298 GLN B C 1
ATOM 5515 O O . GLN B 1 322 ? 30.275 8.702 10.366 1.00 51.21 298 GLN B O 1
ATOM 5521 N N . SER B 1 323 ? 32.483 8.843 10.762 1.00 49.72 299 SER B N 1
ATOM 5522 C CA . SER B 1 323 ? 32.394 9.312 12.147 1.00 48.14 299 SER B CA 1
ATOM 5523 C C . SER B 1 323 ? 32.180 10.824 12.033 1.00 47.38 299 SER B C 1
ATOM 5524 O O . SER B 1 323 ? 33.032 11.454 11.340 1.00 47.59 299 SER B O 1
ATOM 5527 N N . LYS B 1 324 ? 31.110 11.322 12.633 1.00 45.94 300 LYS B N 1
ATOM 5528 C CA . LYS B 1 324 ? 30.988 12.791 12.486 1.00 44.76 300 LYS B CA 1
ATOM 5529 C C . LYS B 1 324 ? 31.480 13.406 13.779 1.00 43.49 300 LYS B C 1
ATOM 5530 O O . LYS B 1 324 ? 31.150 14.554 14.039 1.00 43.76 300 LYS B O 1
ATOM 5536 N N . ARG B 1 325 ? 32.262 12.700 14.538 1.00 42.05 301 ARG B N 1
ATOM 5537 C CA . ARG B 1 325 ? 32.842 13.060 15.826 1.00 40.88 301 ARG B CA 1
ATOM 5538 C C . ARG B 1 325 ? 34.345 12.896 15.853 1.00 39.16 301 ARG B C 1
ATOM 5539 O O . ARG B 1 325 ? 34.978 12.206 15.025 1.00 39.45 301 ARG B O 1
ATOM 5547 N N . GLY B 1 326 ? 34.992 13.514 16.815 1.00 36.99 302 GLY B N 1
ATOM 5548 C CA . GLY B 1 326 ? 36.446 13.462 17.030 1.00 34.72 302 GLY B CA 1
ATOM 5549 C C . GLY B 1 326 ? 37.212 14.487 16.189 1.00 32.76 302 GLY B C 1
ATOM 5550 O O . GLY B 1 326 ? 37.004 15.704 16.343 1.00 32.14 302 GLY B O 1
ATOM 5551 N N . TYR B 1 327 ? 38.107 13.966 15.353 1.00 31.16 303 TYR B N 1
ATOM 5552 C CA . TYR B 1 327 ? 38.927 14.835 14.484 1.00 29.50 303 TYR B CA 1
ATOM 5553 C C . TYR B 1 327 ? 39.358 14.094 13.227 1.00 28.43 303 TYR B C 1
ATOM 5554 O O . TYR B 1 327 ? 39.268 12.850 13.125 1.00 28.48 303 TYR B O 1
ATOM 5563 N N . THR B 1 328 ? 39.822 14.875 12.242 1.00 26.85 304 THR B N 1
ATOM 5564 C CA . THR B 1 328 ? 40.222 14.140 10.985 1.00 24.98 304 THR B CA 1
ATOM 5565 C C . THR B 1 328 ? 41.630 13.611 11.070 1.00 23.91 304 THR B C 1
ATOM 5566 O O . THR B 1 328 ? 42.437 13.862 11.967 1.00 23.50 304 THR B O 1
ATOM 5570 N N . ALA B 1 329 ? 41.967 12.821 10.042 1.00 23.40 305 ALA B N 1
ATOM 5571 C CA . ALA B 1 329 ? 43.333 12.247 9.862 1.00 21.65 305 ALA B CA 1
ATOM 5572 C C . ALA B 1 329 ? 44.292 13.445 9.702 1.00 19.34 305 ALA B C 1
ATOM 5573 O O . ALA B 1 329 ? 45.369 13.393 10.255 1.00 19.03 305 ALA B O 1
ATOM 5575 N N . PHE B 1 330 ? 43.905 14.461 9.002 1.00 18.41 306 PHE B N 1
ATOM 5576 C CA . PHE B 1 330 ? 44.750 15.664 8.893 1.00 17.94 306 PHE B CA 1
ATOM 5577 C C . PHE B 1 330 ? 45.167 16.114 10.289 1.00 17.60 306 PHE B C 1
ATOM 5578 O O . PHE B 1 330 ? 46.362 16.334 10.620 1.00 16.83 306 PHE B O 1
ATOM 5586 N N . VAL B 1 331 ? 44.162 16.299 11.195 1.00 16.98 307 VAL B N 1
ATOM 5587 C CA . VAL B 1 331 ? 44.448 16.760 12.580 1.00 15.30 307 VAL B CA 1
ATOM 5588 C C . VAL B 1 331 ? 45.297 15.815 13.359 1.00 14.85 307 VAL B C 1
ATOM 5589 O O . VAL B 1 331 ? 46.207 16.203 14.124 1.00 15.18 307 VAL B O 1
ATOM 5593 N N . HIS B 1 332 ? 45.003 14.535 13.222 1.00 15.66 308 HIS B N 1
ATOM 5594 C CA . HIS B 1 332 ? 45.779 13.491 13.886 1.00 17.50 308 HIS B CA 1
ATOM 5595 C C . HIS B 1 332 ? 47.254 13.599 13.543 1.00 17.36 308 HIS B C 1
ATOM 5596 O O . HIS B 1 332 ? 48.120 13.541 14.380 1.00 16.65 308 HIS B O 1
ATOM 5603 N N . CYS B 1 333 ? 47.574 13.729 12.264 1.00 18.23 309 CYS B N 1
ATOM 5604 C CA . CYS B 1 333 ? 48.965 13.825 11.729 1.00 18.25 309 CYS B CA 1
ATOM 5605 C C . CYS B 1 333 ? 49.565 15.148 12.146 1.00 16.63 309 CYS B C 1
ATOM 5606 O O . CYS B 1 333 ? 50.738 15.154 12.535 1.00 17.50 309 CYS B O 1
ATOM 5609 N N . LYS B 1 334 ? 48.797 16.225 12.042 1.00 15.72 310 LYS B N 1
ATOM 5610 C CA . LYS B 1 334 ? 49.324 17.531 12.499 1.00 14.66 310 LYS B CA 1
ATOM 5611 C C . LYS B 1 334 ? 49.788 17.431 13.933 1.00 15.54 310 LYS B C 1
ATOM 5612 O O . LYS B 1 334 ? 50.936 17.866 14.306 1.00 14.66 310 LYS B O 1
ATOM 5618 N N . MET B 1 335 ? 48.997 16.866 14.899 1.00 15.09 311 MET B N 1
ATOM 5619 C CA . MET B 1 335 ? 49.447 16.694 16.265 1.00 15.04 311 MET B CA 1
ATOM 5620 C C . MET B 1 335 ? 50.716 15.829 16.406 1.00 13.73 311 MET B C 1
ATOM 5621 O O . MET B 1 335 ? 51.583 16.125 17.233 1.00 14.08 311 MET B O 1
ATOM 5626 N N . ALA B 1 336 ? 50.777 14.756 15.608 1.00 13.15 312 ALA B N 1
ATOM 5627 C CA . ALA B 1 336 ? 51.905 13.832 15.588 1.00 12.95 312 ALA B CA 1
ATOM 5628 C C . ALA B 1 336 ? 53.233 14.561 15.374 1.00 11.81 312 ALA B C 1
ATOM 5629 O O . ALA B 1 336 ? 54.213 14.187 16.012 1.00 12.20 312 ALA B O 1
ATOM 5631 N N . ARG B 1 337 ? 53.215 15.618 14.583 1.00 11.87 313 ARG B N 1
ATOM 5632 C CA . ARG B 1 337 ? 54.476 16.393 14.384 1.00 12.84 313 ARG B CA 1
ATOM 5633 C C . ARG B 1 337 ? 54.876 17.100 15.635 1.00 12.14 313 ARG B C 1
ATOM 5634 O O . ARG B 1 337 ? 56.010 17.106 16.114 1.00 11.71 313 ARG B O 1
ATOM 5642 N N . LEU B 1 338 ? 53.866 17.722 16.302 1.00 13.55 314 LEU B N 1
ATOM 5643 C CA . LEU B 1 338 ? 54.123 18.410 17.604 1.00 13.71 314 LEU B CA 1
ATOM 5644 C C . LEU B 1 338 ? 54.593 17.464 18.690 1.00 12.40 314 LEU B C 1
ATOM 5645 O O . LEU B 1 338 ? 55.526 17.725 19.451 1.00 12.30 314 LEU B O 1
ATOM 5650 N N . GLN B 1 339 ? 53.985 16.296 18.791 1.00 14.12 315 GLN B N 1
ATOM 5651 C CA . GLN B 1 339 ? 54.389 15.247 19.788 1.00 14.74 315 GLN B CA 1
ATOM 5652 C C . GLN B 1 339 ? 55.827 14.716 19.646 1.00 14.20 315 GLN B C 1
ATOM 5653 O O . GLN B 1 339 ? 56.568 14.257 20.494 1.00 14.06 315 GLN B O 1
ATOM 5659 N N . GLY B 1 340 ? 56.281 14.785 18.357 1.00 15.37 316 GLY B N 1
ATOM 5660 C CA . GLY B 1 340 ? 57.630 14.351 18.005 1.00 14.02 316 GLY B CA 1
ATOM 5661 C C . GLY B 1 340 ? 57.696 13.044 17.239 1.00 14.14 316 GLY B C 1
ATOM 5662 O O . GLY B 1 340 ? 58.861 12.568 17.442 1.00 15.63 316 GLY B O 1
ATOM 5663 N N . ALA B 1 341 ? 56.721 12.576 16.549 1.00 13.46 317 ALA B N 1
ATOM 5664 C CA . ALA B 1 341 ? 56.899 11.301 15.794 1.00 14.40 317 ALA B CA 1
ATOM 5665 C C . ALA B 1 341 ? 57.925 11.631 14.658 1.00 14.78 317 ALA B C 1
ATOM 5666 O O . ALA B 1 341 ? 57.813 12.768 14.119 1.00 15.28 317 ALA B O 1
ATOM 5668 N N . SER B 1 342 ? 58.787 10.691 14.357 1.00 14.91 318 SER B N 1
ATOM 5669 C CA . SER B 1 342 ? 59.821 10.894 13.270 1.00 13.94 318 SER B CA 1
ATOM 5670 C C . SER B 1 342 ? 59.178 10.697 11.918 1.00 13.85 318 SER B C 1
ATOM 5671 O O . SER B 1 342 ? 59.450 11.272 10.841 1.00 13.81 318 SER B O 1
ATOM 5674 N N . GLY B 1 343 ? 58.261 9.733 11.874 1.00 14.15 319 GLY B N 1
ATOM 5675 C CA . GLY B 1 343 ? 57.481 9.302 10.741 1.00 14.95 319 GLY B CA 1
ATOM 5676 C C . GLY B 1 343 ? 56.096 8.839 11.163 1.00 16.14 319 GLY B C 1
ATOM 5677 O O . GLY B 1 343 ? 56.012 8.403 12.314 1.00 16.81 319 GLY B O 1
ATOM 5678 N N . ILE B 1 344 ? 55.098 8.909 10.363 1.00 17.35 320 ILE B N 1
ATOM 5679 C CA . ILE B 1 344 ? 53.765 8.489 10.666 1.00 18.28 320 ILE B CA 1
ATOM 5680 C C . ILE B 1 344 ? 53.151 7.919 9.414 1.00 19.66 320 ILE B C 1
ATOM 5681 O O . ILE B 1 344 ? 53.243 8.542 8.350 1.00 19.20 320 ILE B O 1
ATOM 5686 N N . HIS B 1 345 ? 52.448 6.827 9.610 1.00 21.16 321 HIS B N 1
ATOM 5687 C CA . HIS B 1 345 ? 51.702 6.157 8.540 1.00 23.44 321 HIS B CA 1
ATOM 5688 C C . HIS B 1 345 ? 50.676 7.130 8.050 1.00 24.77 321 HIS B C 1
ATOM 5689 O O . HIS B 1 345 ? 49.839 7.624 8.833 1.00 25.20 321 HIS B O 1
ATOM 5696 N N . THR B 1 346 ? 50.652 7.548 6.812 1.00 26.54 322 THR B N 1
ATOM 5697 C CA . THR B 1 346 ? 49.695 8.502 6.297 1.00 29.27 322 THR B CA 1
ATOM 5698 C C . THR B 1 346 ? 48.803 7.813 5.257 1.00 31.03 322 THR B C 1
ATOM 5699 O O . THR B 1 346 ? 47.901 8.437 4.663 1.00 31.54 322 THR B O 1
ATOM 5703 N N . GLY B 1 347 ? 49.124 6.541 5.094 1.00 33.15 323 GLY B N 1
ATOM 5704 C CA . GLY B 1 347 ? 48.377 5.704 4.122 1.00 35.55 323 GLY B CA 1
ATOM 5705 C C . GLY B 1 347 ? 48.791 6.053 2.685 1.00 36.76 323 GLY B C 1
ATOM 5706 O O . GLY B 1 347 ? 47.982 6.660 1.910 1.00 38.34 323 GLY B O 1
ATOM 5707 N N . ASP B 1 360 ? 45.796 15.357 1.351 1.00 50.87 336 ASP B N 1
ATOM 5708 C CA . ASP B 1 360 ? 46.687 14.202 1.252 1.00 51.22 336 ASP B CA 1
ATOM 5709 C C . ASP B 1 360 ? 48.119 14.727 1.058 1.00 50.69 336 ASP B C 1
ATOM 5710 O O . ASP B 1 360 ? 49.083 14.598 1.852 1.00 50.83 336 ASP B O 1
ATOM 5715 N N . ARG B 1 361 ? 48.246 15.347 -0.140 1.00 49.44 337 ARG B N 1
ATOM 5716 C CA . ARG B 1 361 ? 49.564 15.957 -0.411 1.00 47.53 337 ARG B CA 1
ATOM 5717 C C . ARG B 1 361 ? 49.545 17.191 0.556 1.00 44.59 337 ARG B C 1
ATOM 5718 O O . ARG B 1 361 ? 50.559 17.891 0.672 1.00 44.58 337 ARG B O 1
ATOM 5726 N N . ALA B 1 362 ? 48.350 17.384 1.133 1.00 40.64 338 ALA B N 1
ATOM 5727 C CA . ALA B 1 362 ? 48.081 18.461 2.093 1.00 36.31 338 ALA B CA 1
ATOM 5728 C C . ALA B 1 362 ? 48.603 17.943 3.452 1.00 33.00 338 ALA B C 1
ATOM 5729 O O . ALA B 1 362 ? 49.296 18.735 4.091 1.00 31.86 338 ALA B O 1
ATOM 5731 N N . ILE B 1 363 ? 48.254 16.708 3.778 1.00 29.40 339 ILE B N 1
ATOM 5732 C CA . ILE B 1 363 ? 48.809 16.170 5.026 1.00 26.66 339 ILE B CA 1
ATOM 5733 C C . ILE B 1 363 ? 50.331 16.110 4.843 1.00 24.73 339 ILE B C 1
ATOM 5734 O O . ILE B 1 363 ? 51.145 16.405 5.692 1.00 23.80 339 ILE B O 1
ATOM 5739 N N . ALA B 1 364 ? 50.718 15.680 3.624 1.00 24.07 340 ALA B N 1
ATOM 5740 C CA . ALA B 1 364 ? 52.162 15.552 3.263 1.00 21.97 340 ALA B CA 1
ATOM 5741 C C . ALA B 1 364 ? 52.852 16.888 3.415 1.00 20.92 340 ALA B C 1
ATOM 5742 O O . ALA B 1 364 ? 53.921 16.977 4.031 1.00 20.61 340 ALA B O 1
ATOM 5744 N N . TYR B 1 365 ? 52.280 17.970 2.958 1.00 20.66 341 TYR B N 1
ATOM 5745 C CA . TYR B 1 365 ? 52.896 19.286 3.071 1.00 21.63 341 TYR B CA 1
ATOM 5746 C C . TYR B 1 365 ? 52.936 19.755 4.500 1.00 19.68 341 TYR B C 1
ATOM 5747 O O . TYR B 1 365 ? 53.948 20.309 4.938 1.00 18.99 341 TYR B O 1
ATOM 5756 N N . MET B 1 366 ? 51.840 19.552 5.217 1.00 17.81 342 MET B N 1
ATOM 5757 C CA . MET B 1 366 ? 51.748 19.991 6.659 1.00 16.09 342 MET B CA 1
ATOM 5758 C C . MET B 1 366 ? 52.772 19.296 7.492 1.00 15.12 342 MET B C 1
ATOM 5759 O O . MET B 1 366 ? 53.358 19.834 8.440 1.00 14.61 342 MET B O 1
ATOM 5764 N N . LEU B 1 367 ? 53.038 18.029 7.186 1.00 15.19 343 LEU B N 1
ATOM 5765 C CA . LEU B 1 367 ? 54.034 17.223 7.877 1.00 15.01 343 LEU B CA 1
ATOM 5766 C C . LEU B 1 367 ? 55.484 17.566 7.570 1.00 15.80 343 LEU B C 1
ATOM 5767 O O . LEU B 1 367 ? 56.392 17.433 8.413 1.00 15.21 343 LEU B O 1
ATOM 5772 N N . THR B 1 368 ? 55.697 18.038 6.322 1.00 17.17 344 THR B N 1
ATOM 5773 C CA . THR B 1 368 ? 57.118 18.267 5.895 1.00 17.90 344 THR B CA 1
ATOM 5774 C C . THR B 1 368 ? 57.586 19.647 5.635 1.00 18.27 344 THR B C 1
ATOM 5775 O O . THR B 1 368 ? 58.833 19.852 5.797 1.00 20.36 344 THR B O 1
ATOM 5779 N N . GLN B 1 369 ? 56.789 20.570 5.279 1.00 19.05 345 GLN B N 1
ATOM 5780 C CA . GLN B 1 369 ? 57.176 21.967 4.967 1.00 20.24 345 GLN B CA 1
ATOM 5781 C C . GLN B 1 369 ? 57.334 22.797 6.230 1.00 21.17 345 GLN B C 1
ATOM 5782 O O . GLN B 1 369 ? 56.898 22.320 7.323 1.00 20.99 345 GLN B O 1
ATOM 5788 N N . ASP B 1 370 ? 57.934 23.974 6.126 1.00 19.89 346 ASP B N 1
ATOM 5789 C CA . ASP B 1 370 ? 58.136 24.842 7.266 1.00 20.76 346 ASP B CA 1
ATOM 5790 C C . ASP B 1 370 ? 56.915 25.778 7.375 1.00 21.93 346 ASP B C 1
ATOM 5791 O O . ASP B 1 370 ? 56.676 26.444 8.404 1.00 22.21 346 ASP B O 1
ATOM 5796 N N . GLU B 1 371 ? 56.210 25.795 6.272 1.00 23.08 347 GLU B N 1
ATOM 5797 C CA . GLU B 1 371 ? 55.004 26.618 6.178 1.00 24.58 347 GLU B CA 1
ATOM 5798 C C . GLU B 1 371 ? 54.035 25.844 5.336 1.00 24.85 347 GLU B C 1
ATOM 5799 O O . GLU B 1 371 ? 54.518 25.567 4.209 1.00 24.73 347 GLU B O 1
ATOM 5805 N N . ALA B 1 372 ? 52.849 25.462 5.765 1.00 24.00 348 ALA B N 1
ATOM 5806 C CA . ALA B 1 372 ? 51.907 24.694 4.949 1.00 23.14 348 ALA B CA 1
ATOM 5807 C C . ALA B 1 372 ? 50.501 25.253 5.106 1.00 23.93 348 ALA B C 1
ATOM 5808 O O . ALA B 1 372 ? 50.243 25.991 6.104 1.00 24.63 348 ALA B O 1
ATOM 5810 N N . GLN B 1 373 ? 49.601 24.951 4.235 1.00 23.74 349 GLN B N 1
ATOM 5811 C CA . GLN B 1 373 ? 48.224 25.425 4.301 1.00 24.75 349 GLN B CA 1
ATOM 5812 C C . GLN B 1 373 ? 47.335 24.283 4.734 1.00 24.32 349 GLN B C 1
ATOM 5813 O O . GLN B 1 373 ? 47.438 23.187 4.112 1.00 24.92 349 GLN B O 1
ATOM 5819 N N . GLY B 1 374 ? 46.497 24.488 5.752 1.00 23.12 350 GLY B N 1
ATOM 5820 C CA . GLY B 1 374 ? 45.616 23.343 6.083 1.00 21.24 350 GLY B CA 1
ATOM 5821 C C . GLY B 1 374 ? 44.255 23.754 5.547 1.00 20.55 350 GLY B C 1
ATOM 5822 O O . GLY B 1 374 ? 44.122 24.806 4.913 1.00 20.59 350 GLY B O 1
ATOM 5823 N N . PRO B 1 375 ? 43.269 22.939 5.808 1.00 20.41 351 PRO B N 1
ATOM 5824 C CA . PRO B 1 375 ? 41.912 23.235 5.375 1.00 21.20 351 PRO B CA 1
ATOM 5825 C C . PRO B 1 375 ? 41.458 24.611 5.804 1.00 21.52 351 PRO B C 1
ATOM 5826 O O . PRO B 1 375 ? 40.726 25.248 5.038 1.00 22.99 351 PRO B O 1
ATOM 5830 N N . PHE B 1 376 ? 41.816 25.154 6.942 1.00 21.28 352 PHE B N 1
ATOM 5831 C CA . PHE B 1 376 ? 41.392 26.494 7.378 1.00 20.54 352 PHE B CA 1
ATOM 5832 C C . PHE B 1 376 ? 42.574 27.363 7.746 1.00 20.79 352 PHE B C 1
ATOM 5833 O O . PHE B 1 376 ? 42.468 28.592 7.591 1.00 22.36 352 PHE B O 1
ATOM 5841 N N . TYR B 1 377 ? 43.667 26.860 8.275 1.00 20.41 353 TYR B N 1
ATOM 5842 C CA . TYR B 1 377 ? 44.765 27.650 8.735 1.00 20.84 353 TYR B CA 1
ATOM 5843 C C . TYR B 1 377 ? 46.124 27.287 8.086 1.00 21.48 353 TYR B C 1
ATOM 5844 O O . TYR B 1 377 ? 46.496 26.152 7.887 1.00 20.98 353 TYR B O 1
ATOM 5853 N N . ARG B 1 378 ? 46.798 28.394 7.926 1.00 22.47 354 ARG B N 1
ATOM 5854 C CA . ARG B 1 378 ? 48.145 28.378 7.363 1.00 24.26 354 ARG B CA 1
ATOM 5855 C C . ARG B 1 378 ? 49.001 28.289 8.613 1.00 22.96 354 ARG B C 1
ATOM 5856 O O . ARG B 1 378 ? 48.826 29.183 9.484 1.00 23.41 354 ARG B O 1
ATOM 5864 N N . GLN B 1 379 ? 49.867 27.297 8.641 1.00 21.10 355 GLN B N 1
ATOM 5865 C CA . GLN B 1 379 ? 50.745 27.127 9.783 1.00 19.95 355 GLN B CA 1
ATOM 5866 C C . GLN B 1 379 ? 52.225 27.289 9.514 1.00 20.31 355 GLN B C 1
ATOM 5867 O O . GLN B 1 379 ? 52.627 26.679 8.533 1.00 20.82 355 GLN B O 1
ATOM 5873 N N . SER B 1 380 ? 52.978 27.974 10.325 1.00 20.14 356 SER B N 1
ATOM 5874 C CA . SER B 1 380 ? 54.413 28.095 10.274 1.00 20.17 356 SER B CA 1
ATOM 5875 C C . SER B 1 380 ? 54.886 27.114 11.367 1.00 19.60 356 SER B C 1
ATOM 5876 O O . SER B 1 380 ? 54.211 27.048 12.430 1.00 19.96 356 SER B O 1
ATOM 5879 N N . TRP B 1 381 ? 56.010 26.487 11.091 1.00 17.14 357 TRP B N 1
ATOM 5880 C CA . TRP B 1 381 ? 56.607 25.523 12.012 1.00 15.12 357 TRP B CA 1
ATOM 5881 C C . TRP B 1 381 ? 57.866 25.987 12.648 1.00 14.67 357 TRP B C 1
ATOM 5882 O O . TRP B 1 381 ? 58.356 25.238 13.461 1.00 15.37 357 TRP B O 1
ATOM 5893 N N . GLY B 1 382 ? 58.339 27.183 12.357 1.00 14.19 358 GLY B N 1
ATOM 5894 C CA . GLY B 1 382 ? 59.508 27.750 12.967 1.00 14.36 358 GLY B CA 1
ATOM 5895 C C . GLY B 1 382 ? 60.804 26.988 13.068 1.00 14.26 358 GLY B C 1
ATOM 5896 O O . GLY B 1 382 ? 61.497 27.148 14.090 1.00 13.71 358 GLY B O 1
ATOM 5897 N N . GLY B 1 383 ? 61.031 26.171 11.996 1.00 14.87 359 GLY B N 1
ATOM 5898 C CA . GLY B 1 383 ? 62.266 25.425 12.046 1.00 15.64 359 GLY B CA 1
ATOM 5899 C C . GLY B 1 383 ? 62.039 24.080 12.665 1.00 17.30 359 GLY B C 1
ATOM 5900 O O . GLY B 1 383 ? 63.021 23.304 12.715 1.00 17.33 359 GLY B O 1
ATOM 5901 N N . MET B 1 384 ? 60.804 23.795 13.161 1.00 17.95 360 MET B N 1
ATOM 5902 C CA . MET B 1 384 ? 60.530 22.476 13.782 1.00 18.04 360 MET B CA 1
ATOM 5903 C C . MET B 1 384 ? 60.705 21.426 12.665 1.00 17.06 360 MET B C 1
ATOM 5904 O O . MET B 1 384 ? 60.140 21.558 11.589 1.00 17.58 360 MET B O 1
ATOM 5909 N N . LYS B 1 385 ? 61.427 20.406 13.028 1.00 17.33 361 LYS B N 1
ATOM 5910 C CA . LYS B 1 385 ? 61.730 19.321 12.039 1.00 17.63 361 LYS B CA 1
ATOM 5911 C C . LYS B 1 385 ? 60.582 18.638 11.408 1.00 17.65 361 LYS B C 1
ATOM 5912 O O . LYS B 1 385 ? 59.440 18.500 11.939 1.00 18.32 361 LYS B O 1
ATOM 5918 N N . ALA B 1 386 ? 60.690 18.184 10.158 1.00 16.78 362 ALA B N 1
ATOM 5919 C CA . ALA B 1 386 ? 59.666 17.518 9.398 1.00 16.28 362 ALA B CA 1
ATOM 5920 C C . ALA B 1 386 ? 59.389 16.111 10.043 1.00 15.81 362 ALA B C 1
ATOM 5921 O O . ALA B 1 386 ? 60.247 15.550 10.735 1.00 16.36 362 ALA B O 1
ATOM 5923 N N . CYS B 1 387 ? 58.196 15.659 9.791 1.00 15.41 363 CYS B N 1
ATOM 5924 C CA . CYS B 1 387 ? 57.765 14.351 10.298 1.00 16.33 363 CYS B CA 1
ATOM 5925 C C . CYS B 1 387 ? 57.565 13.670 8.941 1.00 15.22 363 CYS B C 1
ATOM 5926 O O . CYS B 1 387 ? 56.801 14.149 8.100 1.00 15.82 363 CYS B O 1
ATOM 5929 N N . THR B 1 388 ? 58.196 12.544 8.722 1.00 15.98 364 THR B N 1
ATOM 5930 C CA . THR B 1 388 ? 58.061 11.897 7.398 1.00 15.99 364 THR B CA 1
ATOM 5931 C C . THR B 1 388 ? 56.866 11.045 7.130 1.00 15.81 364 THR B C 1
ATOM 5932 O O . THR B 1 388 ? 56.617 10.165 7.980 1.00 16.27 364 THR B O 1
ATOM 5936 N N . PRO B 1 389 ? 56.197 11.155 6.026 1.00 15.89 365 PRO B N 1
ATOM 5937 C CA . PRO B 1 389 ? 55.091 10.311 5.619 1.00 16.67 365 PRO B CA 1
ATOM 5938 C C . PRO B 1 389 ? 55.618 8.911 5.273 1.00 18.43 365 PRO B C 1
ATOM 5939 O O . PRO B 1 389 ? 56.701 8.681 4.713 1.00 18.34 365 PRO B O 1
ATOM 5943 N N . ILE B 1 390 ? 54.911 7.902 5.771 1.00 19.03 366 ILE B N 1
ATOM 5944 C CA . ILE B 1 390 ? 55.112 6.469 5.590 1.00 19.02 366 ILE B CA 1
ATOM 5945 C C . ILE B 1 390 ? 53.837 6.099 4.843 1.00 21.17 366 ILE B C 1
ATOM 5946 O O . ILE B 1 390 ? 52.661 6.292 5.275 1.00 21.36 366 ILE B O 1
ATOM 5951 N N . ILE B 1 391 ? 53.997 5.628 3.643 1.00 22.72 367 ILE B N 1
ATOM 5952 C CA . ILE B 1 391 ? 52.994 5.210 2.671 1.00 24.76 367 ILE B CA 1
ATOM 5953 C C . ILE B 1 391 ? 52.939 3.678 2.674 1.00 26.06 367 ILE B C 1
ATOM 5954 O O . ILE B 1 391 ? 53.983 3.069 2.926 1.00 25.66 367 ILE B O 1
ATOM 5959 N N . SER B 1 392 ? 51.748 3.155 2.419 1.00 28.50 368 SER B N 1
ATOM 5960 C CA . SER B 1 392 ? 51.604 1.669 2.424 1.00 30.65 368 SER B CA 1
ATOM 5961 C C . SER B 1 392 ? 50.678 1.375 1.259 1.00 31.79 368 SER B C 1
ATOM 5962 O O . SER B 1 392 ? 50.398 2.316 0.492 1.00 32.00 368 SER B O 1
ATOM 5965 N N . GLY B 1 393 ? 50.299 0.122 1.154 1.00 33.38 369 GLY B N 1
ATOM 5966 C CA . GLY B 1 393 ? 49.406 -0.202 0.011 1.00 35.56 369 GLY B CA 1
ATOM 5967 C C . GLY B 1 393 ? 50.193 -0.901 -1.117 1.00 36.88 369 GLY B C 1
ATOM 5968 O O . GLY B 1 393 ? 51.351 -1.353 -1.087 1.00 37.30 369 GLY B O 1
ATOM 5969 N N . GLY B 1 394 ? 49.432 -0.964 -2.205 1.00 38.07 370 GLY B N 1
ATOM 5970 C CA . GLY B 1 394 ? 49.815 -1.613 -3.450 1.00 38.96 370 GLY B CA 1
ATOM 5971 C C . GLY B 1 394 ? 50.409 -0.740 -4.530 1.00 39.23 370 GLY B C 1
ATOM 5972 O O . GLY B 1 394 ? 49.965 -0.871 -5.683 1.00 39.95 370 GLY B O 1
ATOM 5973 N N . MET B 1 395 ? 51.320 0.092 -4.088 1.00 39.42 371 MET B N 1
ATOM 5974 C CA . MET B 1 395 ? 52.070 0.985 -4.970 1.00 39.51 371 MET B CA 1
ATOM 5975 C C . MET B 1 395 ? 53.109 0.094 -5.663 1.00 39.13 371 MET B C 1
ATOM 5976 O O . MET B 1 395 ? 53.975 -0.295 -4.862 1.00 40.17 371 MET B O 1
ATOM 5981 N N . ASN B 1 396 ? 53.019 -0.153 -6.930 1.00 38.33 372 ASN B N 1
ATOM 5982 C CA . ASN B 1 396 ? 54.017 -0.982 -7.632 1.00 36.79 372 ASN B CA 1
ATOM 5983 C C . ASN B 1 396 ? 54.927 0.028 -8.342 1.00 36.38 372 ASN B C 1
ATOM 5984 O O . ASN B 1 396 ? 54.666 1.248 -8.249 1.00 36.38 372 ASN B O 1
ATOM 5989 N N . ALA B 1 397 ? 55.944 -0.506 -9.031 1.00 35.20 373 ALA B N 1
ATOM 5990 C CA . ALA B 1 397 ? 56.948 0.316 -9.719 1.00 33.75 373 ALA B CA 1
ATOM 5991 C C . ALA B 1 397 ? 56.393 1.234 -10.781 1.00 32.96 373 ALA B C 1
ATOM 5992 O O . ALA B 1 397 ? 56.967 2.301 -11.067 1.00 32.34 373 ALA B O 1
ATOM 5994 N N . LEU B 1 398 ? 55.282 0.787 -11.352 1.00 32.43 374 LEU B N 1
ATOM 5995 C CA . LEU B 1 398 ? 54.600 1.492 -12.428 1.00 32.07 374 LEU B CA 1
ATOM 5996 C C . LEU B 1 398 ? 53.885 2.746 -11.975 1.00 31.82 374 LEU B C 1
ATOM 5997 O O . LEU B 1 398 ? 53.888 3.704 -12.762 1.00 31.95 374 LEU B O 1
ATOM 6002 N N . ARG B 1 399 ? 53.364 2.746 -10.789 1.00 32.31 375 ARG B N 1
ATOM 6003 C CA . ARG B 1 399 ? 52.619 3.913 -10.262 1.00 32.96 375 ARG B CA 1
ATOM 6004 C C . ARG B 1 399 ? 53.486 4.914 -9.513 1.00 32.50 375 ARG B C 1
ATOM 6005 O O . ARG B 1 399 ? 53.115 6.080 -9.254 1.00 32.42 375 ARG B O 1
ATOM 6013 N N . MET B 1 400 ? 54.649 4.436 -9.123 1.00 31.76 376 MET B N 1
ATOM 6014 C CA . MET B 1 400 ? 55.639 5.212 -8.387 1.00 31.63 376 MET B CA 1
ATOM 6015 C C . MET B 1 400 ? 55.861 6.586 -8.981 1.00 30.12 376 MET B C 1
ATOM 6016 O O . MET B 1 400 ? 55.652 7.573 -8.269 1.00 29.34 376 MET B O 1
ATOM 6021 N N . PRO B 1 401 ? 56.277 6.688 -10.234 1.00 29.30 377 PRO B N 1
ATOM 6022 C CA . PRO B 1 401 ? 56.570 7.971 -10.887 1.00 28.58 377 PRO B CA 1
ATOM 6023 C C . PRO B 1 401 ? 55.491 9.026 -10.862 1.00 28.16 377 PRO B C 1
ATOM 6024 O O . PRO B 1 401 ? 55.817 10.204 -10.583 1.00 27.85 377 PRO B O 1
ATOM 6028 N N . GLY B 1 402 ? 54.252 8.636 -11.149 1.00 27.57 378 GLY B N 1
ATOM 6029 C CA . GLY B 1 402 ? 53.097 9.530 -11.138 1.00 27.35 378 GLY B CA 1
ATOM 6030 C C . GLY B 1 402 ? 52.879 10.105 -9.718 1.00 27.11 378 GLY B C 1
ATOM 6031 O O . GLY B 1 402 ? 52.631 11.288 -9.461 1.00 26.54 378 GLY B O 1
ATOM 6032 N N . PHE B 1 403 ? 53.075 9.197 -8.776 1.00 26.83 379 PHE B N 1
ATOM 6033 C CA . PHE B 1 403 ? 52.962 9.527 -7.356 1.00 26.71 379 PHE B CA 1
ATOM 6034 C C . PHE B 1 403 ? 54.021 10.536 -6.963 1.00 26.34 379 PHE B C 1
ATOM 6035 O O . PHE B 1 403 ? 53.739 11.477 -6.224 1.00 25.78 379 PHE B O 1
ATOM 6043 N N . PHE B 1 404 ? 55.267 10.378 -7.361 1.00 26.48 380 PHE B N 1
ATOM 6044 C CA . PHE B 1 404 ? 56.394 11.259 -7.063 1.00 26.68 380 PHE B CA 1
ATOM 6045 C C . PHE B 1 404 ? 56.110 12.635 -7.689 1.00 27.93 380 PHE B C 1
ATOM 6046 O O . PHE B 1 404 ? 56.351 13.708 -7.098 1.00 27.79 380 PHE B O 1
ATOM 6054 N N . GLU B 1 405 ? 55.590 12.541 -8.908 1.00 29.75 381 GLU B N 1
ATOM 6055 C CA . GLU B 1 405 ? 55.237 13.738 -9.692 1.00 31.27 381 GLU B CA 1
ATOM 6056 C C . GLU B 1 405 ? 54.197 14.562 -8.934 1.00 31.45 381 GLU B C 1
ATOM 6057 O O . GLU B 1 405 ? 54.434 15.773 -8.878 1.00 31.89 381 GLU B O 1
ATOM 6063 N N . ASN B 1 406 ? 53.158 13.962 -8.427 1.00 31.29 382 ASN B N 1
ATOM 6064 C CA . ASN B 1 406 ? 52.139 14.650 -7.646 1.00 31.73 382 ASN B CA 1
ATOM 6065 C C . ASN B 1 406 ? 52.688 15.215 -6.337 1.00 30.83 382 ASN B C 1
ATOM 6066 O O . ASN B 1 406 ? 52.594 16.408 -5.982 1.00 31.99 382 ASN B O 1
ATOM 6071 N N . LEU B 1 407 ? 53.233 14.378 -5.501 1.00 29.43 383 LEU B N 1
ATOM 6072 C CA . LEU B 1 407 ? 53.809 14.706 -4.210 1.00 28.25 383 LEU B CA 1
ATOM 6073 C C . LEU B 1 407 ? 54.830 15.789 -4.477 1.00 27.82 383 LEU B C 1
ATOM 6074 O O . LEU B 1 407 ? 54.809 16.777 -3.758 1.00 28.08 383 LEU B O 1
ATOM 6079 N N . GLY B 1 408 ? 55.680 15.587 -5.504 1.00 26.98 384 GLY B N 1
ATOM 6080 C CA . GLY B 1 408 ? 56.692 16.594 -5.811 1.00 25.23 384 GLY B CA 1
ATOM 6081 C C . GLY B 1 408 ? 58.038 16.207 -5.245 1.00 24.32 384 GLY B C 1
ATOM 6082 O O . GLY B 1 408 ? 58.983 17.008 -5.372 1.00 24.99 384 GLY B O 1
ATOM 6083 N N . ASN B 1 409 ? 58.191 15.024 -4.659 1.00 22.27 385 ASN B N 1
ATOM 6084 C CA . ASN B 1 409 ? 59.481 14.571 -4.121 1.00 20.01 385 ASN B CA 1
ATOM 6085 C C . ASN B 1 409 ? 59.306 13.065 -3.927 1.00 18.97 385 ASN B C 1
ATOM 6086 O O . ASN B 1 409 ? 58.166 12.650 -4.172 1.00 19.47 385 ASN B O 1
ATOM 6091 N N . ALA B 1 410 ? 60.318 12.355 -3.510 1.00 17.59 386 ALA B N 1
ATOM 6092 C CA . ALA B 1 410 ? 60.194 10.919 -3.273 1.00 16.61 386 ALA B CA 1
ATOM 6093 C C . ALA B 1 410 ? 60.654 10.665 -1.849 1.00 15.99 386 ALA B C 1
ATOM 6094 O O . ALA B 1 410 ? 61.136 9.580 -1.523 1.00 16.21 386 ALA B O 1
ATOM 6096 N N . ASN B 1 411 ? 60.586 11.678 -1.007 1.00 16.13 387 ASN B N 1
ATOM 6097 C CA . ASN B 1 411 ? 61.091 11.621 0.365 1.00 17.55 387 ASN B CA 1
ATOM 6098 C C . ASN B 1 411 ? 60.129 10.918 1.383 1.00 18.09 387 ASN B C 1
ATOM 6099 O O . ASN B 1 411 ? 59.699 11.515 2.369 1.00 18.13 387 ASN B O 1
ATOM 6104 N N . VAL B 1 412 ? 59.884 9.675 1.093 1.00 17.83 388 VAL B N 1
ATOM 6105 C CA . VAL B 1 412 ? 58.988 8.869 1.923 1.00 18.13 388 VAL B CA 1
ATOM 6106 C C . VAL B 1 412 ? 59.551 7.488 2.181 1.00 18.40 388 VAL B C 1
ATOM 6107 O O . VAL B 1 412 ? 60.502 6.999 1.589 1.00 17.67 388 VAL B O 1
ATOM 6111 N N . ILE B 1 413 ? 58.885 6.777 3.090 1.0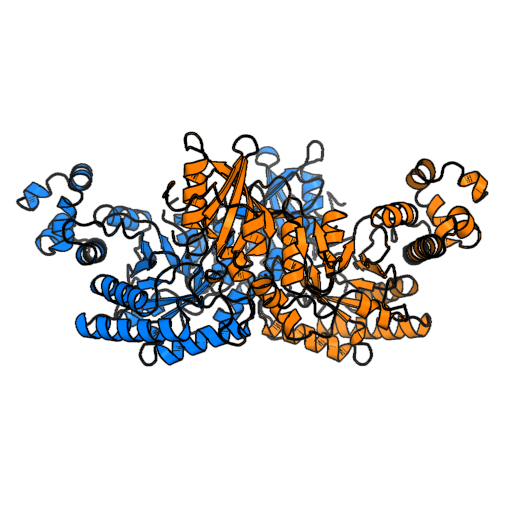0 18.75 389 ILE B N 1
ATOM 6112 C CA . ILE B 1 413 ? 59.184 5.383 3.442 1.00 19.06 389 ILE B CA 1
ATOM 6113 C C . ILE B 1 413 ? 57.972 4.645 2.870 1.00 19.31 389 ILE B C 1
ATOM 6114 O O . ILE B 1 413 ? 56.790 5.042 3.089 1.00 19.37 389 ILE B O 1
ATOM 6119 N N . LEU B 1 414 ? 58.214 3.625 2.094 1.00 19.53 390 LEU B N 1
ATOM 6120 C CA . LEU B 1 414 ? 57.106 2.857 1.493 1.00 20.78 390 LEU B CA 1
ATOM 6121 C C . LEU B 1 414 ? 57.150 1.503 2.172 1.00 22.59 390 LEU B C 1
ATOM 6122 O O . LEU B 1 414 ? 58.239 0.879 2.175 1.00 22.73 390 LEU B O 1
ATOM 6127 N N . THR B 1 415 ? 56.048 1.078 2.780 1.00 23.50 391 THR B N 1
ATOM 6128 C CA . THR B 1 415 ? 55.981 -0.230 3.449 1.00 25.43 391 THR B CA 1
ATOM 6129 C C . THR B 1 415 ? 54.950 -0.869 2.499 1.00 26.63 391 THR B C 1
ATOM 6130 O O . THR B 1 415 ? 53.736 -0.672 2.582 1.00 26.86 391 THR B O 1
ATOM 6134 N N . ALA B 1 416 ? 55.562 -1.530 1.560 1.00 28.36 392 ALA B N 1
ATOM 6135 C CA . ALA B 1 416 ? 54.994 -2.216 0.427 1.00 30.76 392 ALA B CA 1
ATOM 6136 C C . ALA B 1 416 ? 54.584 -3.653 0.692 1.00 32.12 392 ALA B C 1
ATOM 6137 O O . ALA B 1 416 ? 55.234 -4.485 1.353 1.00 33.08 392 ALA B O 1
ATOM 6139 N N . GLY B 1 417 ? 53.436 -3.911 0.097 1.00 33.86 393 GLY B N 1
ATOM 6140 C CA . GLY B 1 417 ? 52.822 -5.247 0.231 1.00 36.06 393 GLY B CA 1
ATOM 6141 C C . GLY B 1 417 ? 52.967 -5.965 -1.110 1.00 37.21 393 GLY B C 1
ATOM 6142 O O . GLY B 1 417 ? 53.932 -6.707 -1.263 1.00 37.30 393 GLY B O 1
ATOM 6143 N N . GLY B 1 418 ? 51.994 -5.658 -1.938 1.00 38.64 394 GLY B N 1
ATOM 6144 C CA . GLY B 1 418 ? 51.897 -6.227 -3.297 1.00 40.11 394 GLY B CA 1
ATOM 6145 C C . GLY B 1 418 ? 52.174 -5.202 -4.392 1.00 40.68 394 GLY B C 1
ATOM 6146 O O . GLY B 1 418 ? 51.312 -4.839 -5.217 1.00 42.18 394 GLY B O 1
ATOM 6147 N N . GLY B 1 419 ? 53.365 -4.714 -4.374 1.00 40.30 395 GLY B N 1
ATOM 6148 C CA . GLY B 1 419 ? 53.964 -3.713 -5.278 1.00 39.77 395 GLY B CA 1
ATOM 6149 C C . GLY B 1 419 ? 55.336 -4.416 -5.440 1.00 39.29 395 GLY B C 1
ATOM 6150 O O . GLY B 1 419 ? 55.998 -4.280 -6.432 1.00 39.11 395 GLY B O 1
ATOM 6151 N N . ALA B 1 420 ? 55.593 -5.192 -4.416 1.00 39.06 396 ALA B N 1
ATOM 6152 C CA . ALA B 1 420 ? 56.765 -6.009 -4.167 1.00 38.90 396 ALA B CA 1
ATOM 6153 C C . ALA B 1 420 ? 56.507 -7.511 -4.198 1.00 38.95 396 ALA B C 1
ATOM 6154 O O . ALA B 1 420 ? 57.134 -8.263 -4.989 1.00 38.97 396 ALA B O 1
ATOM 6156 N N . PHE B 1 421 ? 55.610 -7.972 -3.347 1.00 38.99 397 PHE B N 1
ATOM 6157 C CA . PHE B 1 421 ? 55.166 -9.358 -3.156 1.00 38.68 397 PHE B CA 1
ATOM 6158 C C . PHE B 1 421 ? 54.452 -9.861 -4.418 1.00 38.11 397 PHE B C 1
ATOM 6159 O O . PHE B 1 421 ? 54.606 -11.065 -4.684 1.00 38.97 397 PHE B O 1
ATOM 6167 N N . GLY B 1 422 ? 53.776 -8.999 -5.136 1.00 37.03 398 GLY B N 1
ATOM 6168 C CA . GLY B 1 422 ? 53.074 -9.180 -6.373 1.00 35.62 398 GLY B CA 1
ATOM 6169 C C . GLY B 1 422 ? 53.874 -9.187 -7.682 1.00 34.88 398 GLY B C 1
ATOM 6170 O O . GLY B 1 422 ? 53.272 -9.335 -8.770 1.00 34.24 398 GLY B O 1
ATOM 6171 N N . HIS B 1 423 ? 55.200 -9.053 -7.645 1.00 34.37 399 HIS B N 1
ATOM 6172 C CA . HIS B 1 423 ? 56.050 -9.059 -8.875 1.00 33.45 399 HIS B CA 1
ATOM 6173 C C . HIS B 1 423 ? 56.194 -10.522 -9.284 1.00 33.25 399 HIS B C 1
ATOM 6174 O O . HIS B 1 423 ? 56.292 -11.398 -8.413 1.00 33.58 399 HIS B O 1
ATOM 6181 N N . ILE B 1 424 ? 56.221 -10.800 -10.558 1.00 33.09 400 ILE B N 1
ATOM 6182 C CA . ILE B 1 424 ? 56.327 -12.144 -11.127 1.00 33.14 400 ILE B CA 1
ATOM 6183 C C . ILE B 1 424 ? 57.556 -12.871 -10.655 1.00 33.14 400 ILE B C 1
ATOM 6184 O O . ILE B 1 424 ? 57.517 -14.109 -10.598 1.00 33.36 400 ILE B O 1
ATOM 6189 N N . ASP B 1 425 ? 58.618 -12.165 -10.327 1.00 32.95 401 ASP B N 1
ATOM 6190 C CA . ASP B 1 425 ? 59.889 -12.746 -9.888 1.00 32.50 401 ASP B CA 1
ATOM 6191 C C . ASP B 1 425 ? 60.065 -12.900 -8.392 1.00 31.95 401 ASP B C 1
ATOM 6192 O O . ASP B 1 425 ? 61.111 -13.352 -7.896 1.00 31.63 401 ASP B O 1
ATOM 6197 N N . GLY B 1 426 ? 59.044 -12.510 -7.675 1.00 32.17 402 GLY B N 1
ATOM 6198 C CA . GLY B 1 426 ? 59.039 -12.597 -6.190 1.00 32.30 402 GLY B CA 1
ATOM 6199 C C . GLY B 1 426 ? 59.280 -11.220 -5.584 1.00 32.41 402 GLY B C 1
ATOM 6200 O O . GLY B 1 426 ? 59.537 -10.269 -6.338 1.00 33.08 402 GLY B O 1
ATOM 6201 N N . PRO B 1 427 ? 59.262 -11.119 -4.275 1.00 31.98 403 PRO B N 1
ATOM 6202 C CA . PRO B 1 427 ? 59.464 -9.870 -3.558 1.00 31.59 403 PRO B CA 1
ATOM 6203 C C . PRO B 1 427 ? 60.800 -9.158 -3.676 1.00 30.69 403 PRO B C 1
ATOM 6204 O O . PRO B 1 427 ? 60.746 -7.906 -3.600 1.00 30.63 403 PRO B O 1
ATOM 6208 N N . VAL B 1 428 ? 61.923 -9.844 -3.829 1.00 29.50 404 VAL B N 1
ATOM 6209 C CA . VAL B 1 428 ? 63.243 -9.205 -3.953 1.00 28.36 404 VAL B CA 1
ATOM 6210 C C . VAL B 1 428 ? 63.297 -8.416 -5.269 1.00 27.25 404 VAL B C 1
ATOM 6211 O O . VAL B 1 428 ? 63.777 -7.264 -5.333 1.00 27.01 404 VAL B O 1
ATOM 6215 N N . ALA B 1 429 ? 62.763 -9.052 -6.289 1.00 26.02 405 ALA B N 1
ATOM 6216 C CA . ALA B 1 429 ? 62.690 -8.443 -7.612 1.00 24.51 405 ALA B CA 1
ATOM 6217 C C . ALA B 1 429 ? 61.713 -7.291 -7.470 1.00 23.55 405 ALA B C 1
ATOM 6218 O O . ALA B 1 429 ? 61.947 -6.188 -7.988 1.00 23.76 405 ALA B O 1
ATOM 6220 N N . GLY B 1 430 ? 60.631 -7.517 -6.780 1.00 21.75 406 GLY B N 1
ATOM 6221 C CA . GLY B 1 430 ? 59.636 -6.451 -6.589 1.00 21.12 406 GLY B CA 1
ATOM 6222 C C . GLY B 1 430 ? 60.297 -5.242 -5.924 1.00 20.31 406 GLY B C 1
ATOM 6223 O O . GLY B 1 430 ? 60.098 -4.099 -6.376 1.00 20.96 406 GLY B O 1
ATOM 6224 N N . ALA B 1 431 ? 61.016 -5.437 -4.860 1.00 19.53 407 ALA B N 1
ATOM 6225 C CA . ALA B 1 431 ? 61.728 -4.428 -4.097 1.00 19.00 407 ALA B CA 1
ATOM 6226 C C . ALA B 1 431 ? 62.681 -3.636 -5.026 1.00 18.86 407 ALA B C 1
ATOM 6227 O O . ALA B 1 431 ? 62.717 -2.396 -4.964 1.00 17.56 407 ALA B O 1
ATOM 6229 N N . ARG B 1 432 ? 63.469 -4.419 -5.821 1.00 18.23 408 ARG B N 1
ATOM 6230 C CA . ARG B 1 432 ? 64.449 -3.792 -6.743 1.00 17.41 408 ARG B CA 1
ATOM 6231 C C . ARG B 1 432 ? 63.793 -2.945 -7.821 1.00 16.67 408 ARG B C 1
ATOM 6232 O O . ARG B 1 432 ? 64.279 -1.850 -8.220 1.00 16.19 408 ARG B O 1
ATOM 6240 N N . SER B 1 433 ? 62.626 -3.355 -8.285 1.00 16.69 409 SER B N 1
ATOM 6241 C CA . SER B 1 433 ? 61.924 -2.617 -9.318 1.00 17.72 409 SER B CA 1
ATOM 6242 C C . SER B 1 433 ? 61.414 -1.276 -8.793 1.00 17.38 409 SER B C 1
ATOM 6243 O O . SER B 1 433 ? 61.243 -0.362 -9.624 1.00 17.16 409 SER B O 1
ATOM 6246 N N . LEU B 1 434 ? 61.179 -1.239 -7.503 1.00 17.21 410 LEU B N 1
ATOM 6247 C CA . LEU B 1 434 ? 60.653 -0.012 -6.853 1.00 17.67 410 LEU B CA 1
ATOM 6248 C C . LEU B 1 434 ? 61.830 0.956 -6.765 1.00 17.46 410 LEU B C 1
ATOM 6249 O O . LEU B 1 434 ? 61.727 2.163 -7.055 1.00 18.02 410 LEU B O 1
ATOM 6254 N N . ARG B 1 435 ? 62.958 0.423 -6.361 1.00 17.87 411 ARG B N 1
ATOM 6255 C CA . ARG B 1 435 ? 64.185 1.249 -6.290 1.00 18.59 411 ARG B CA 1
ATOM 6256 C C . ARG B 1 435 ? 64.506 1.771 -7.720 1.00 17.83 411 ARG B C 1
ATOM 6257 O O . ARG B 1 435 ? 64.785 2.975 -7.895 1.00 17.16 411 ARG B O 1
ATOM 6265 N N . GLN B 1 436 ? 64.441 0.906 -8.712 1.00 17.12 412 GLN B N 1
ATOM 6266 C CA . GLN B 1 436 ? 64.711 1.308 -10.152 1.00 16.32 412 GLN B CA 1
ATOM 6267 C C . GLN B 1 436 ? 63.796 2.378 -10.648 1.00 15.81 412 GLN B C 1
ATOM 6268 O O . GLN B 1 436 ? 64.317 3.343 -11.288 1.00 16.57 412 GLN B O 1
ATOM 6274 N N . ALA B 1 437 ? 62.511 2.274 -10.413 1.00 15.77 413 ALA B N 1
ATOM 6275 C CA . ALA B 1 437 ? 61.483 3.263 -10.740 1.00 15.69 413 ALA B CA 1
ATOM 6276 C C . ALA B 1 437 ? 61.798 4.563 -10.025 1.00 16.06 413 ALA B C 1
ATOM 6277 O O . ALA B 1 437 ? 61.647 5.627 -10.721 1.00 18.18 413 ALA B O 1
ATOM 6279 N N . TRP B 1 438 ? 62.310 4.665 -8.823 1.00 15.71 414 TRP B N 1
ATOM 6280 C CA . TRP B 1 438 ? 62.693 5.887 -8.140 1.00 15.18 414 TRP B CA 1
ATOM 6281 C C . TRP B 1 438 ? 63.957 6.548 -8.811 1.00 16.38 414 TRP B C 1
ATOM 6282 O O . TRP B 1 438 ? 64.100 7.793 -9.017 1.00 15.80 414 TRP B O 1
ATOM 6293 N N . GLN B 1 439 ? 64.950 5.701 -9.110 1.00 17.09 415 GLN B N 1
ATOM 6294 C CA . GLN B 1 439 ? 66.230 6.108 -9.755 1.00 18.50 415 GLN B CA 1
ATOM 6295 C C . GLN B 1 439 ? 65.862 6.724 -11.106 1.00 18.29 415 GLN B C 1
ATOM 6296 O O . GLN B 1 439 ? 66.346 7.830 -11.401 1.00 18.84 415 GLN B O 1
ATOM 6302 N N . ALA B 1 440 ? 65.028 6.086 -11.883 1.00 18.04 416 ALA B N 1
ATOM 6303 C CA . ALA B 1 440 ? 64.565 6.591 -13.158 1.00 18.20 416 ALA B CA 1
ATOM 6304 C C . ALA B 1 440 ? 63.926 7.967 -12.966 1.00 18.80 416 ALA B C 1
ATOM 6305 O O . ALA B 1 440 ? 64.237 8.941 -13.679 1.00 19.20 416 ALA B O 1
ATOM 6307 N N . TRP B 1 441 ? 63.002 8.104 -12.038 1.00 17.98 417 TRP B N 1
ATOM 6308 C CA . TRP B 1 441 ? 62.330 9.400 -11.768 1.00 18.12 417 TRP B CA 1
ATOM 6309 C C . TRP B 1 441 ? 63.347 10.416 -11.250 1.00 18.16 417 TRP B C 1
ATOM 6310 O O . TRP B 1 441 ? 63.307 11.576 -11.672 1.00 18.48 417 TRP B O 1
ATOM 6321 N N . ARG B 1 442 ? 64.202 10.094 -10.316 1.00 18.67 418 ARG B N 1
ATOM 6322 C CA . ARG B 1 442 ? 65.212 10.945 -9.754 1.00 20.31 418 ARG B CA 1
ATOM 6323 C C . ARG B 1 442 ? 66.085 11.573 -10.885 1.00 21.80 418 ARG B C 1
ATOM 6324 O O . ARG B 1 442 ? 66.222 12.789 -10.994 1.00 20.72 418 ARG B O 1
ATOM 6332 N N . ASP B 1 443 ? 66.626 10.710 -11.722 1.00 23.30 419 ASP B N 1
ATOM 6333 C CA . ASP B 1 443 ? 67.527 10.980 -12.837 1.00 25.26 419 ASP B CA 1
ATOM 6334 C C . ASP B 1 443 ? 66.945 11.716 -14.031 1.00 26.02 419 ASP B C 1
ATOM 6335 O O . ASP B 1 443 ? 67.688 12.406 -14.804 1.00 26.72 419 ASP B O 1
ATOM 6340 N N . GLY B 1 444 ? 65.651 11.673 -14.180 1.00 26.33 420 GLY B N 1
ATOM 6341 C CA . GLY B 1 444 ? 64.942 12.342 -15.278 1.00 27.27 420 GLY B CA 1
ATOM 6342 C C . GLY B 1 444 ? 64.973 11.416 -16.481 1.00 28.25 420 GLY B C 1
ATOM 6343 O O . GLY B 1 444 ? 64.885 11.924 -17.601 1.00 29.14 420 GLY B O 1
ATOM 6344 N N . VAL B 1 445 ? 65.061 10.139 -16.308 1.00 28.79 421 VAL B N 1
ATOM 6345 C CA . VAL B 1 445 ? 65.103 9.134 -17.359 1.00 29.86 421 VAL B CA 1
ATOM 6346 C C . VAL B 1 445 ? 63.733 8.480 -17.467 1.00 30.77 421 VAL B C 1
ATOM 6347 O O . VAL B 1 445 ? 63.210 8.074 -16.416 1.00 30.79 421 VAL B O 1
ATOM 6351 N N . PRO B 1 446 ? 63.247 8.389 -18.682 1.00 31.60 422 PRO B N 1
ATOM 6352 C CA . PRO B 1 446 ? 61.930 7.751 -18.906 1.00 32.49 422 PRO B CA 1
ATOM 6353 C C . PRO B 1 446 ? 62.073 6.279 -18.497 1.00 33.23 422 PRO B C 1
ATOM 6354 O O . PRO B 1 446 ? 63.111 5.656 -18.794 1.00 33.71 422 PRO B O 1
ATOM 6358 N N . VAL B 1 447 ? 61.069 5.777 -17.800 1.00 33.57 423 VAL B N 1
ATOM 6359 C CA . VAL B 1 447 ? 60.974 4.451 -17.236 1.00 33.98 423 VAL B CA 1
ATOM 6360 C C . VAL B 1 447 ? 61.044 3.410 -18.330 1.00 34.47 423 VAL B C 1
ATOM 6361 O O . VAL B 1 447 ? 61.648 2.370 -17.925 1.00 34.69 423 VAL B O 1
ATOM 6365 N N . LEU B 1 448 ? 60.538 3.665 -19.546 1.00 34.97 424 LEU B N 1
ATOM 6366 C CA . LEU B 1 448 ? 60.682 2.582 -20.578 1.00 35.41 424 LEU B CA 1
ATOM 6367 C C . LEU B 1 448 ? 62.163 2.407 -20.968 1.00 35.24 424 LEU B C 1
ATOM 6368 O O . LEU B 1 448 ? 62.674 1.304 -21.214 1.00 35.14 424 LEU B O 1
ATOM 6373 N N . ASP B 1 449 ? 62.818 3.540 -21.002 1.00 35.15 425 ASP B N 1
ATOM 6374 C CA . ASP B 1 449 ? 64.231 3.705 -21.330 1.00 34.89 425 ASP B CA 1
ATOM 6375 C C . ASP B 1 449 ? 64.998 2.992 -20.231 1.00 33.83 425 ASP B C 1
ATOM 6376 O O . ASP B 1 449 ? 65.896 2.179 -20.531 1.00 34.00 425 ASP B O 1
ATOM 6381 N N . TYR B 1 450 ? 64.574 3.306 -19.005 1.00 32.15 426 TYR B N 1
ATOM 6382 C CA . TYR B 1 450 ? 65.193 2.675 -17.825 1.00 30.61 426 TYR B CA 1
ATOM 6383 C C . TYR B 1 450 ? 64.928 1.154 -17.751 1.00 30.33 426 TYR B C 1
ATOM 6384 O O . TYR B 1 450 ? 65.898 0.426 -17.469 1.00 29.96 426 TYR B O 1
ATOM 6393 N N . ALA B 1 451 ? 63.673 0.821 -17.970 1.00 30.63 427 ALA B N 1
ATOM 6394 C CA . ALA B 1 451 ? 63.204 -0.551 -17.955 1.00 31.61 427 ALA B CA 1
ATOM 6395 C C . ALA B 1 451 ? 63.937 -1.416 -18.974 1.00 33.10 427 ALA B C 1
ATOM 6396 O O . ALA B 1 451 ? 64.039 -2.673 -18.778 1.00 33.39 427 ALA B O 1
ATOM 6398 N N . ARG B 1 452 ? 64.424 -0.767 -20.048 1.00 34.08 428 ARG B N 1
ATOM 6399 C CA . ARG B 1 452 ? 65.165 -1.519 -21.090 1.00 35.08 428 ARG B CA 1
ATOM 6400 C C . ARG B 1 452 ? 66.492 -2.037 -20.581 1.00 34.62 428 ARG B C 1
ATOM 6401 O O . ARG B 1 452 ? 66.892 -3.165 -20.897 1.00 34.76 428 ARG B O 1
ATOM 6409 N N . GLU B 1 453 ? 67.172 -1.318 -19.736 1.00 34.09 429 GLU B N 1
ATOM 6410 C CA . GLU B 1 453 ? 68.446 -1.597 -19.096 1.00 33.27 429 GLU B CA 1
ATOM 6411 C C . GLU B 1 453 ? 68.332 -2.265 -17.733 1.00 31.49 429 GLU B C 1
ATOM 6412 O O . GLU B 1 453 ? 69.341 -2.743 -17.191 1.00 30.63 429 GLU B O 1
ATOM 6418 N N . HIS B 1 454 ? 67.139 -2.296 -17.161 1.00 29.70 430 HIS B N 1
ATOM 6419 C CA . HIS B 1 454 ? 66.827 -2.868 -15.815 1.00 27.62 430 HIS B CA 1
ATOM 6420 C C . HIS B 1 454 ? 65.730 -3.906 -15.853 1.00 26.97 430 HIS B C 1
ATOM 6421 O O . HIS B 1 454 ? 64.538 -3.618 -16.021 1.00 26.92 430 HIS B O 1
ATOM 6428 N N . LYS B 1 455 ? 66.163 -5.148 -15.693 1.00 26.81 431 LYS B N 1
ATOM 6429 C CA . LYS B 1 455 ? 65.196 -6.263 -15.838 1.00 26.97 431 LYS B CA 1
ATOM 6430 C C . LYS B 1 455 ? 64.055 -6.329 -14.858 1.00 25.88 431 LYS B C 1
ATOM 6431 O O . LYS B 1 455 ? 62.933 -6.649 -15.341 1.00 25.90 431 LYS B O 1
ATOM 6437 N N . GLU B 1 456 ? 64.307 -6.031 -13.585 1.00 24.14 432 GLU B N 1
ATOM 6438 C CA . GLU B 1 456 ? 63.262 -6.036 -12.517 1.00 22.52 432 GLU B CA 1
ATOM 6439 C C . GLU B 1 456 ? 62.089 -5.125 -12.874 1.00 22.17 432 GLU B C 1
ATOM 6440 O O . GLU B 1 456 ? 60.884 -5.486 -12.944 1.00 20.82 432 GLU B O 1
ATOM 6446 N N . LEU B 1 457 ? 62.490 -3.875 -13.171 1.00 22.10 433 LEU B N 1
ATOM 6447 C CA . LEU B 1 457 ? 61.546 -2.854 -13.615 1.00 22.31 433 LEU B CA 1
ATOM 6448 C C . LEU B 1 457 ? 60.825 -3.343 -14.876 1.00 23.94 433 LEU B C 1
ATOM 6449 O O . LEU B 1 457 ? 59.577 -3.267 -14.976 1.00 24.05 433 LEU B O 1
ATOM 6454 N N . ALA B 1 458 ? 61.610 -3.844 -15.869 1.00 25.25 434 ALA B N 1
ATOM 6455 C CA . ALA B 1 458 ? 61.012 -4.322 -17.127 1.00 25.46 434 ALA B CA 1
ATOM 6456 C C . ALA B 1 458 ? 60.021 -5.438 -16.825 1.00 25.93 434 ALA B C 1
ATOM 6457 O O . ALA B 1 458 ? 58.941 -5.478 -17.445 1.00 25.88 434 ALA B O 1
ATOM 6459 N N . ARG B 1 459 ? 60.437 -6.282 -15.907 1.00 26.15 435 ARG B N 1
ATOM 6460 C CA . ARG B 1 459 ? 59.564 -7.426 -15.543 1.00 26.73 435 ARG B CA 1
ATOM 6461 C C . ARG B 1 459 ? 58.377 -6.984 -14.689 1.00 27.68 435 ARG B C 1
ATOM 6462 O O . ARG B 1 459 ? 57.414 -7.785 -14.514 1.00 27.71 435 ARG B O 1
ATOM 6470 N N . ALA B 1 460 ? 58.471 -5.742 -14.224 1.00 28.05 436 ALA B N 1
ATOM 6471 C CA . ALA B 1 460 ? 57.337 -5.218 -13.414 1.00 28.91 436 ALA B CA 1
ATOM 6472 C C . ALA B 1 460 ? 56.132 -4.965 -14.321 1.00 29.00 436 ALA B C 1
ATOM 6473 O O . ALA B 1 460 ? 55.013 -5.109 -13.833 1.00 28.97 436 ALA B O 1
ATOM 6475 N N . PHE B 1 461 ? 56.344 -4.603 -15.558 1.00 29.72 437 PHE B N 1
ATOM 6476 C CA . PHE B 1 461 ? 55.307 -4.319 -16.550 1.00 30.28 437 PHE B CA 1
ATOM 6477 C C . PHE B 1 461 ? 54.496 -5.592 -16.812 1.00 31.21 437 PHE B C 1
ATOM 6478 O O . PHE B 1 461 ? 53.276 -5.525 -16.889 1.00 31.02 437 PHE B O 1
ATOM 6486 N N . GLU B 1 462 ? 55.225 -6.691 -16.911 1.00 32.77 438 GLU B N 1
ATOM 6487 C CA . GLU B 1 462 ? 54.592 -7.997 -17.141 1.00 33.72 438 GLU B CA 1
ATOM 6488 C C . GLU B 1 462 ? 53.794 -8.391 -15.893 1.00 33.59 438 GLU B C 1
ATOM 6489 O O . GLU B 1 462 ? 52.750 -9.035 -16.065 1.00 33.25 438 GLU B O 1
ATOM 6495 N N . SER B 1 463 ? 54.309 -7.991 -14.750 1.00 33.34 439 SER B N 1
ATOM 6496 C CA . SER B 1 463 ? 53.681 -8.308 -13.464 1.00 33.48 439 SER B CA 1
ATOM 6497 C C . SER B 1 463 ? 52.388 -7.529 -13.254 1.00 33.76 439 SER B C 1
ATOM 6498 O O . SER B 1 463 ? 51.464 -8.071 -12.614 1.00 33.91 439 SER B O 1
ATOM 6501 N N . PHE B 1 464 ? 52.326 -6.307 -13.746 1.00 34.09 440 PHE B N 1
ATOM 6502 C CA . PHE B 1 464 ? 51.117 -5.456 -13.625 1.00 34.34 440 PHE B CA 1
ATOM 6503 C C . PHE B 1 464 ? 50.760 -4.859 -14.981 1.00 34.70 440 PHE B C 1
ATOM 6504 O O . PHE B 1 464 ? 50.970 -3.664 -15.287 1.00 35.16 440 PHE B O 1
ATOM 6512 N N . PRO B 1 465 ? 50.214 -5.731 -15.848 1.00 35.13 441 PRO B N 1
ATOM 6513 C CA . PRO B 1 465 ? 49.792 -5.327 -17.197 1.00 35.30 441 PRO B CA 1
ATOM 6514 C C . PRO B 1 465 ? 48.613 -4.349 -17.236 1.00 35.68 441 PRO B C 1
ATOM 6515 O O . PRO B 1 465 ? 48.640 -3.484 -18.138 1.00 35.28 441 PRO B O 1
ATOM 6519 N N . GLY B 1 466 ? 47.659 -4.416 -16.314 1.00 36.40 442 GLY B N 1
ATOM 6520 C CA . GLY B 1 466 ? 46.512 -3.475 -16.306 1.00 37.57 442 GLY B CA 1
ATOM 6521 C C . GLY B 1 466 ? 47.003 -2.028 -16.130 1.00 38.61 442 GLY B C 1
ATOM 6522 O O . GLY B 1 466 ? 46.600 -1.029 -16.751 1.00 38.28 442 GLY B O 1
ATOM 6523 N N . ASP B 1 467 ? 47.962 -1.956 -15.197 1.00 39.88 443 ASP B N 1
ATOM 6524 C CA . ASP B 1 467 ? 48.719 -0.774 -14.775 1.00 40.21 443 ASP B CA 1
ATOM 6525 C C . ASP B 1 467 ? 49.586 -0.388 -15.967 1.00 40.25 443 ASP B C 1
ATOM 6526 O O . ASP B 1 467 ? 49.565 0.793 -16.337 1.00 40.20 443 ASP B O 1
ATOM 6531 N N . ALA B 1 468 ? 50.275 -1.381 -16.523 1.00 40.66 444 ALA B N 1
ATOM 6532 C CA . ALA B 1 468 ? 51.105 -1.037 -17.703 1.00 41.62 444 ALA B CA 1
ATOM 6533 C C . ALA B 1 468 ? 50.200 -0.553 -18.844 1.00 42.77 444 ALA B C 1
ATOM 6534 O O . ALA B 1 468 ? 50.434 0.548 -19.375 1.00 42.43 444 ALA B O 1
ATOM 6536 N N . ASP B 1 469 ? 49.192 -1.351 -19.200 1.00 43.92 445 ASP B N 1
ATOM 6537 C CA . ASP B 1 469 ? 48.258 -1.023 -20.293 1.00 45.21 445 ASP B CA 1
ATOM 6538 C C . ASP B 1 469 ? 47.818 0.450 -20.206 1.00 46.10 445 ASP B C 1
ATOM 6539 O O . ASP B 1 469 ? 47.941 1.335 -21.079 1.00 45.86 445 ASP B O 1
ATOM 6544 N N . GLN B 1 470 ? 47.265 0.700 -19.023 1.00 47.23 446 GLN B N 1
ATOM 6545 C CA . GLN B 1 470 ? 46.713 2.016 -18.629 1.00 48.04 446 GLN B CA 1
ATOM 6546 C C . GLN B 1 470 ? 47.701 3.116 -18.336 1.00 47.85 446 GLN B C 1
ATOM 6547 O O . GLN B 1 470 ? 47.271 4.282 -18.515 1.00 47.95 446 GLN B O 1
ATOM 6553 N N . ILE B 1 471 ? 48.958 2.887 -17.947 1.00 47.45 447 ILE B N 1
ATOM 6554 C CA . ILE B 1 471 ? 49.923 3.962 -17.702 1.00 46.80 447 ILE B CA 1
ATOM 6555 C C . ILE B 1 471 ? 50.953 4.118 -18.823 1.00 46.91 447 ILE B C 1
ATOM 6556 O O . ILE B 1 471 ? 51.413 5.231 -19.141 1.00 46.99 447 ILE B O 1
ATOM 6561 N N . TYR B 1 472 ? 51.369 3.017 -19.414 1.00 46.84 448 TYR B N 1
ATOM 6562 C CA . TYR B 1 472 ? 52.376 3.015 -20.481 1.00 46.81 448 TYR B CA 1
ATOM 6563 C C . TYR B 1 472 ? 51.890 2.235 -21.697 1.00 47.67 448 TYR B C 1
ATOM 6564 O O . TYR B 1 472 ? 52.369 1.118 -21.915 1.00 47.84 448 TYR B O 1
ATOM 6573 N N . PRO B 1 473 ? 50.961 2.839 -22.423 1.00 48.69 449 PRO B N 1
ATOM 6574 C CA . PRO B 1 473 ? 50.402 2.216 -23.645 1.00 48.93 449 PRO B CA 1
ATOM 6575 C C . PRO B 1 473 ? 51.545 2.226 -24.657 1.00 48.92 449 PRO B C 1
ATOM 6576 O O . PRO B 1 473 ? 52.124 3.298 -24.892 1.00 48.76 449 PRO B O 1
ATOM 6580 N N . GLY B 1 474 ? 51.840 1.049 -25.174 1.00 49.33 450 GLY B N 1
ATOM 6581 C CA . GLY B 1 474 ? 52.926 0.864 -26.160 1.00 49.60 450 GLY B CA 1
ATOM 6582 C C . GLY B 1 474 ? 54.181 0.180 -25.600 1.00 49.68 450 GLY B C 1
ATOM 6583 O O . GLY B 1 474 ? 55.177 0.011 -26.361 1.00 49.99 450 GLY B O 1
ATOM 6584 N N . TRP B 1 475 ? 54.119 -0.176 -24.336 1.00 48.98 451 TRP B N 1
ATOM 6585 C CA . TRP B 1 475 ? 55.052 -0.846 -23.464 1.00 48.48 451 TRP B CA 1
ATOM 6586 C C . TRP B 1 475 ? 55.549 -2.214 -23.968 1.00 49.23 451 TRP B C 1
ATOM 6587 O O . TRP B 1 475 ? 56.752 -2.525 -23.901 1.00 49.03 451 TRP B O 1
ATOM 6598 N N . ARG B 1 476 ? 54.575 -2.981 -24.455 1.00 50.15 452 ARG B N 1
ATOM 6599 C CA . ARG B 1 476 ? 54.811 -4.326 -25.000 1.00 50.88 452 ARG B CA 1
ATOM 6600 C C . ARG B 1 476 ? 55.786 -4.330 -26.166 1.00 51.32 452 ARG B C 1
ATOM 6601 O O . ARG B 1 476 ? 56.757 -5.090 -26.151 1.00 51.26 452 ARG B O 1
ATOM 6609 N N . LYS B 1 477 ? 55.508 -3.495 -27.126 1.00 52.62 453 LYS B N 1
ATOM 6610 C CA . LYS B 1 477 ? 56.407 -3.399 -28.301 1.00 53.96 453 LYS B CA 1
ATOM 6611 C C . LYS B 1 477 ? 57.740 -2.856 -27.783 1.00 54.33 453 LYS B C 1
ATOM 6612 O O . LYS B 1 477 ? 58.827 -3.391 -28.113 1.00 54.46 453 LYS B O 1
ATOM 6618 N N . ALA B 1 478 ? 57.638 -1.823 -26.959 1.00 54.46 454 ALA B N 1
ATOM 6619 C CA . ALA B 1 478 ? 58.772 -1.138 -26.335 1.00 54.63 454 ALA B CA 1
ATOM 6620 C C . ALA B 1 478 ? 59.797 -2.003 -25.610 1.00 54.78 454 ALA B C 1
ATOM 6621 O O . ALA B 1 478 ? 61.027 -1.828 -25.747 1.00 54.57 454 ALA B O 1
ATOM 6623 N N . LEU B 1 479 ? 59.295 -2.914 -24.782 1.00 54.86 455 LEU B N 1
ATOM 6624 C CA . LEU B 1 479 ? 60.157 -3.824 -24.003 1.00 54.99 455 LEU B CA 1
ATOM 6625 C C . LEU B 1 479 ? 60.495 -5.044 -24.856 1.00 55.25 455 LEU B C 1
ATOM 6626 O O . LEU B 1 479 ? 61.347 -5.891 -24.534 1.00 55.27 455 LEU B O 1
ATOM 6631 N N . GLY B 1 480 ? 59.753 -5.100 -25.957 1.00 55.38 456 GLY B N 1
ATOM 6632 C CA . GLY B 1 480 ? 59.814 -6.125 -26.992 1.00 55.04 456 GLY B CA 1
ATOM 6633 C C . GLY B 1 480 ? 59.877 -7.545 -26.446 1.00 54.83 456 GLY B C 1
ATOM 6634 O O . GLY B 1 480 ? 60.907 -8.181 -26.206 1.00 54.45 456 GLY B O 1
ATOM 6635 N N . VAL B 1 481 ? 58.696 -8.059 -26.250 1.00 55.13 457 VAL B N 1
ATOM 6636 C CA . VAL B 1 481 ? 58.430 -9.417 -25.777 1.00 55.58 457 VAL B CA 1
ATOM 6637 C C . VAL B 1 481 ? 56.906 -9.445 -25.524 1.00 55.87 457 VAL B C 1
ATOM 6638 O O . VAL B 1 481 ? 56.289 -8.751 -26.384 1.00 56.19 457 VAL B O 1
#

B-factor: mean 29.31, std 13.47, range [9.99, 79.85]

Secondary structure (DSSP, 8-state):
--TTTSB-TT--HHHHHHHT-EEEEEEEEEE-TTS-HHHHHHHHHHHTS-----SS-EEEEEETTTTEEEEEEEGGGS-B-TTT--B-HHHHHHHHHSGGGS-SSEEEEEEEEEE--HHHHTTS---S--HHHHHHHHT--SSS---EEEEE-SSSS---HHHHHHHHHHHTTT-SEEE--TT-S-BTTB-HHHHHHHHHHHHHHHHHHHSS--EEEEE---SSHHHHHHHHHHHHHHHGGGGGGEEEEEETTTS-HHHHHHHHHH-TTS-EEEE-TTTHHHHSTT--SEE-HHHHHHHHHHHT-SEEE-----HHHHHHHHH-SEEE-SS-EEE-TTPPP-EEEEEE---TTTHHHHHHHHS----EEEE-TTTT--TT-HHHHHHHHHHHHHHHHHT--HHHHHHT-HHHHHHHHHSHHHHHHHSTTHHHHH--/--TTTSB-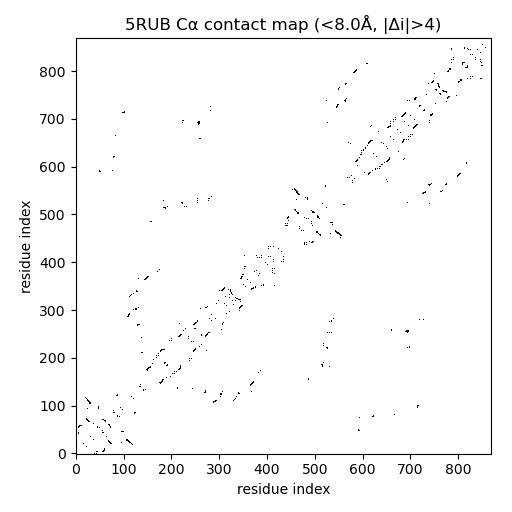TT--HHHHHHH--EEEEEEEEEE-TT--HHHHHHHHHHHHTT---SSS-EEEEEETTTTEEEEEEEGGGS-B-TTT--B-HHHHHHHHHSGGGS-SSEEEEEEEEEE--HHHHTTS---S--THHHHHHHT--SSS---EEEEE-SSSS---HHHHHHHHHHHHTT-SEEE--TT-SS-TTS-HHHHHHHHHHHHHHHHHHHSS--EEEEE---SSHHHHHHHHHHHHHHHGGGGGGEEEEEETTTS-HHHHHHHHHH-TTS-EEEE-TTTHHHHSTT--SEE-HHHHHHHHHHHT-SEEE---HHHHHHHH-SEEE-SS-EEE-TTPPP-EEEEEE---TTTHHHHHHHHSS---EEEESTTTTTSTT-HHHHHHHHHHHHHHHHHT--HHHHHHH-HHHHHHHHH-HHHHHHHSTTHHHHHT-

Foldseek 3Di:
DPLPPQEDQVDDVVNLQVVQFWKKWKKQWDFPDPDDLSVVLSVLQCVLFPPVVQQGKHFHDDDNPRSMTMIIGGPVRFDADPPPRAGDVVRVCCRNPNCSCPDDRIDAMATQDMAHGPVNLVRFPFALAACLLVLVLQVADSPQRFEFEEAEDDPLDDDAQQRRLVVLLVLLLAGAEYEYRPPDAADPRHGNLSNLLSNLVSQVNSCVVRVGHHAYAYELEDLDLVSSVVSLVSNQVSNPVNNSRYAYEYACQVNHLVSLLSCCVPPSSHQYEHEDPPCCVDQPPVHRYYYHLLVVLLVCRSSHHNAYEQELVDSLQSQCSQQDQWGDGPPDIYGSPPRHGYAYEYEEADFLLCLLVSCVVSVGRSHYYHYYCVNLQFPVGSSLRSNLNVLSRVCSVVVHDQLVSLLVRPSVVRSCVSPVVSCCVRPNCSCVSNVD/DDLPPQEDQVDDVVVLQVVLFWKKWKKQWDFPPPDDQSRLLSCLQLVLFVCSQDQGKHFHDDDVVRSITMIIGGNVRFDADPVPGAGAVVRVCCRNPNPSAVDHRIDAMATEDMAHGDVNLVRFLFALAACLLVLVQQVAHSPLSFEAEAAEDDPLDDDAQQSLLVSLLVLLLFGAEYEYRQPDAQDPRHGNLSNLLSNLVSQVVSCVVNVGHHAYEYELEDQDLVSSLVSLVSNLVSNPVCSSRYAYEYACQVNHLVSLLSCCVNPSSHQAEHEPVPPCVDQPPVHSHYYHLLVVLLVCRRSHHNEYACLPLQSVCSQQPQWGQGPDDIYGNPPRHGRAYEHEDQQALLNQLVVCVVNVGRRHYYHYDCSQCQQPVGRSLRSNLNVQSRCCNVVVHDLLRSCLVRVSVLSSCVSDVVSCCVRPPVSCVSNPD

GO terms:
  GO:0016984 ribulose-bisphosphate carboxylase activity (F, IDA)

Solvent-accessible surface area: 30014 Å² total; per-residue (Å²): 112,75,60,99,105,3,21,60,89,83,44,123,32,125,86,11,60,86,54,20,119,23,0,0,0,0,4,44,0,71,18,68,108,81,126,44,26,40,51,2,0,0,56,0,0,7,62,4,0,9,15,129,184,53,44,8,0,4,0,4,57,24,39,123,100,132,42,0,0,16,0,0,0,7,26,28,0,0,4,42,6,34,75,54,35,76,10,3,2,1,6,0,22,9,2,1,13,1,54,7,20,56,34,55,20,12,56,20,3,9,1,49,0,0,23,1,1,129,51,4,20,60,50,15,43,0,9,29,23,15,10,28,29,4,11,131,29,32,72,37,88,83,120,96,1,3,4,0,4,0,12,44,7,107,48,5,7,31,44,163,24,136,62,10,4,65,37,0,24,51,29,0,61,3,0,4,0,0,10,11,6,10,5,15,11,21,2,72,46,11,40,5,109,75,13,8,44,65,0,2,58,0,0,95,74,0,30,120,110,39,73,63,25,0,1,0,0,0,8,0,10,0,11,12,0,90,0,0,11,24,0,0,81,54,0,31,146,28,0,35,166,8,29,72,23,2,1,1,2,0,6,5,59,15,0,7,9,0,0,0,5,4,1,34,71,111,18,50,119,19,3,4,2,7,22,16,4,12,34,17,7,4,10,35,132,108,4,106,24,2,25,26,30,17,0,4,1,1,5,0,3,1,15,1,0,1,0,0,49,11,18,90,156,61,65,109,24,15,5,50,2,0,55,80,74,96,7,89,6,78,61,3,165,3,48,0,56,64,26,89,24,0,4,3,2,7,26,39,43,50,17,1,3,96,9,16,43,43,2,119,87,13,54,44,2,29,3,0,10,5,1,40,58,62,12,8,28,22,102,60,21,91,46,9,1,0,93,4,0,50,18,0,13,37,0,65,117,85,67,57,84,15,32,54,36,0,149,146,49,137,31,0,22,75,0,0,45,24,56,51,33,41,0,59,144,70,34,110,20,6,104,185,42,44,64,100,70,94,52,108,112,2,29,55,91,84,34,117,30,116,88,8,56,89,51,13,81,4,0,0,0,0,0,45,0,76,18,79,105,85,114,45,26,48,42,0,0,0,40,0,0,0,47,0,0,9,34,79,61,49,37,22,0,10,0,5,63,24,41,95,100,146,45,3,0,15,0,0,0,0,19,13,0,0,4,44,6,19,73,66,30,73,9,2,4,1,8,1,22,7,0,0,14,0,59,0,31,61,45,40,20,12,53,42,3,10,0,53,0,0,16,2,0,84,69,4,31,61,50,14,42,0,10,34,28,16,10,35,30,4,10,137,29,33,73,37,90,85,124,96,2,3,2,0,1,0,1,34,8,91,31,7,6,33,54,131,15,124,64,9,1,52,36,0,26,49,8,0,60,2,0,4,0,0,8,10,5,13,4,20,12,21,3,74,34,11,40,5,115,78,14,7,38,60,0,0,64,0,0,77,92,0,28,126,110,41,73,80,27,0,2,0,0,1,8,0,9,0,13,13,0,85,0,0,10,23,0,0,78,34,0,34,134,30,0,35,122,8,29,71,22,3,2,2,1,0,4,6,60,11,0,7,8,0,0,0,5,4,2,33,71,112,17,49,123,18,2,6,1,8,16,14,1,5,35,8,4,5,9,22,125,64,3,109,40,2,27,26,29,16,0,8,2,1,6,0,3,1,12,1,0,2,0,0,36,27,56,126,111,45,24,10,70,2,0,50,92,76,74,5,93,5,76,54,2,126,2,51,0,50,65,28,90,25,0,3,4,2,19,32,44,44,25,1,0,1,102,1,20,41,59,0,115,108,15,51,42,3,28,2,0,2,4,0,33,40,0,0,107,41,8,97,75,21,41,38,12,0,0,94,0,0,36,19,0,14,35,0,68,123,80,66,56,84,11,38,66,25,1,150,139,43,131,39,0,18,60,0,0,70,23,28,54,51,19,0,71,134,70,33,111,57,15,118,195,41,40,43,163

Sequence (869 aa):
DQSSRYVNLALKEEDLIAGGEHVLCAYIMKPKAGYGYVATAAHFAAESSTGTRGVDALVYEVDEARELTKIAYPVALFDRNITDGKAMIASFLTLTMGNNQGMGDVEYAKMHDFYVPEAYRALFDGPSVNISALWKVLGRPEVDGGLVVGTIIKPKLGLRPKPFAEACHAFWLGGDFIKNDEPQGNQPFAPLRDTIALVADAMRRAQDETGEAKLFSANITADDPFEIIARGEYVLETFGENASHVALLVDGYVAGAAAITTARRRFPDNFLHYHRAGHGAVTSPQSKRGYTAFVHCKMARLQGASGIHTGTSSDRAIAYMLTQDEAQGPFYRQSWGGMKACTPIISGGMNALRMPGFFENLGNANVILTAGGGAFGHIDGPVAGARSLRQAWQAWRDGVPVLDYAREHKELARAFESFPGDADQIYPGWRKALGVDQSSRYVNLALKEEDLIAGGEHVLCAYIMKPKAGYGYVATAAHFAAESSTGTRGVDALVYEVDEARELTKIAYPVALFDRNITDGKAMIASFLTLTMGNNQGMGDVEYAKMHDFYVPEAYRALFDGPSVNISALWKVLGRPEVDGGLVVGTIIKPKLGLRPKPFAEACHAFWLGGDFIKNDEPQGNQPFAPLRDTIALVADAMRRAQDETGEAKLFSANITADDPFEIIARGEYVLETFGENASHVALLVDGYVAGAAAITTARRRFPDNFLHYHRAGHGAVTSPQSKRGYTAFVHCKMARLQGASGIHTGDRAIAYMLTQDEAQGPFYRQSWGGMKACTPIISGGMNALRMPGFFENLGNANVILTAGGGAFGHIDGPVAGARSLRQAWQAWRDGVPVLDYAREHKELARAFESFPGDADQIYPGWRKALGV

InterPro domains:
  IPR000685 Ribulose bisphosphate carboxylase, large subunit, C-terminal [PF00016] (142-440)
  IPR017443 Ribulose bisphosphate carboxylase, large subunit, ferrodoxin-like N-terminal [PF02788] (13-132)
  IPR020871 Ribulose bisphosphate carboxylase large subunit, type II [MF_01339] (1-459)
  IPR020871 Ribulose bisphosphate carboxylase large subunit, type II [cd08211] (2-440)
  IPR020878 Ribulose bisphosphate carboxylase, large chain, active site [PS00157] (186-194)
  IPR033966 RuBisCO [PTHR42704] (23-418)
  IPR033966 RuBisCO [SFLDS00014] (3-440)
  IPR036376 Ribulose bisphosphate carboxylase, large subunit, C-terminal domain superfamily [G3DSA:3.20.20.110] (137-439)
  IPR036376 Ribulose bisphosphate carboxylase, large subunit, C-terminal domain superfamily [SSF51649] (138-454)
  IPR036422 RuBisCO large subunit, N-terminal domain superfamily [G3DSA:3.30.70.150] (5-136)
  IPR036422 RuBisCO large subunit, N-terminal domain superfamily [SSF54966] (2-137)

CATH classification: 3.30.70.150 (+1 more: 3.20.20.110)

Nearest PDB structures (foldseek):
  5rub-assembly1_A  TM=1.002E+00  e=9.592E-92  Rhodospirillum rubrum
  2rus-assembly1_A  TM=9.955E-01  e=8.706E-84  Rhodospirillum rubrum
  1rus-assembly1_A  TM=9.976E-01  e=1.145E-81  Rhodospirillum rubrum
  1rus-assembly1_B  TM=9.880E-01  e=1.845E-80  Rhodospirillum rubrum
  6ius-assembly1_C  TM=9.874E-01  e=1.103E-68  endosymbiont of Riftia pachyptila